Protein AF-0000000074667111 (afdb_homodimer)

InterPro domains:
  IPR029526 PiggyBac transposable element-derived protein [PF13843] (88-462)

Foldseek 3Di:
DDDDDQPPPPDPPPPPPPPPVPVPPPPPPPPPAPQVPPPPCPVPPCPDDPPLDDWDWFADDPFFPAADAFDFADDFAWDPADAQADALQRLLCLQVPLVQLVLQQVQLQVQLVVVCVVCVVVCVVPVPDLNVVDVVVDGADSLNSLLLVLLVLVCLQPPDQDLCLQVDPPDPVSYDPVDVFQDPPSVSVSSVVSGWRADPVPADDDPDLCNLCVRCVVVQVSNLVSLLRTTGAPQFKEKDKDFQAAPADSPFAWHAQPPDDPHRIGWIKIFIFRLPQLQTNHIDTDRDLPPPQQDDPSGSLLSVVVVRCVVSVPFLRQHEYAYEQVNDASSSQVVSVVSNYKYKYWHDLPHPPDDPCQSVPDDDAQDKDWIDIRLKIWIWHHHPHDTIIMITSGWTFDWDWDADPVGDTDIHTRSVVSNSRNPCSNVVNVVVLSSRDDQDHDNDSSCSVSVSSSSSSLSNSLSSSVRSHPDVVGDDSVRSSVSNSVVSSPPRGPDDDPPPPDQPVCRVCVVVCPDPPPPDSCPPDDPDFDDFDKAFADPPDWFFAPQDDPDTDTARIDGVRVRHGHHPVCSVVVVVVVVVVVD/DDPDPPPCPPPPPPPPPPPPVPVPPPPPPPPPAPQVPPPPCPVPPCPDDPPLDDWDWFADDPFFPAADAFDFADDFAWDPADAQADALQRLLCLQVPLVQLVLQQVQLQVQLVVVCVVCVVVCVVCVPDLNVVPVVVDGADSLNSLLLVLLVLVCLQPPDQDLCLQVDPPDPVSYDPVDVFQDPPSVSVSSVVSGWRADPVPADDDPDLCNLCVRCVVVQVSNLVSLLRTTGAPQFKEKDKDFQAAPADSPFAWHAQPPDDPHRIGWIKIFIFRLPQLQTNHIDTDRDLPPPQQDDPSGSLLSVVVVRCVVSVPFLRQHEYAYEQVNDASSSQVVSVVSNYKYKYWHDLPHPPDDPCQSVPDDDAQDKDWIDIRLKIWIWHHHPHDTIIMITSGWTFDWDWDADPVGDTDIHTRSVVSNSRNPCSNVVNVVVLSSRDDQDHDNDSSVSVSVSSSSSSLSNSLSSSVRSHPDVVGDDSVRSSVSNSVVSSPPRGDDDDPPPPDQPVCRVCVVVVPDPPPPDPPPVDDPDFDDFDKAFADPPDWFFAPQDDPDTDTARIDGPRVRHGHHPVCSVVVVVVVVVVVD

Secondary structure (DSSP, 8-state):
----------------------------S-S----S-S--------------SS---EE--SS---SPP-------EE-SPPPTT--HHHHHHHHS-HHHHHHHHHHHHHHHHHHHHHTHHHHHH-TT-THHHHHHH-PPPHHHHHHHHHHHHHHTTS--SSGGGGG--S-GGG--THHHHHS-HHHHHHHHHH--SS-GGGPPPTTSGGGGTTTTHHHHHHHHHHHHHHEE--SEEEEEEEEEE--S--TTTEEE-TT-SS-SEEEEEEEEEETTT--EEEEEE---TT-GGG--TT-HHHHHHHHHHHHTT-TTS--EEEE-TTT--HHHHHHHHHTT--EEEEE-TT-TT--HHHHT----TT-EEEEEETTEEEEEE--SS---EEEESSPPSSEEEEE-TT--EEEEEHHHHHHHHHS-HHHHHHHHHHHH------S-HHHHHHHHHHHHHHHHHHHHHHHH---SSPPPHHHHHHHHHHHHHTT-------------HHHHHHHHS---------------S-----EEPPTT--EEBSS--SS--EESEEETTTTEE--HHHHHHHHHHHHHHH-/----------------------------S-S----TTS--------------SS---EE--SS---SPP-------EE-SPPPTT--HHHHHHHHS-HHHHHHHHHHHHHHHHHHHHHTHHHHHH-TT-THHHHHHH-PPPHHHHHHHHHHHHHHTTS--SSGGGGG--S-GGG--THHHHHS-HHHHHHHHHH--SS-GGGPPPTTSGGGGTTTTHHHHHHHHHHHHHHEE--SEEEEEEEEEE--S--TTTEEE-TT-SS-SEEEEEEEEEETTT--EEEEEE---TT-GGG--TT-HHHHHHHHHHHHTT-TTS--EEEE-TTT--HHHHHHHHHTT--EEEEE-TT-TT--HHHHT----TT-EEEEEETTEEEEEE--SS---EEEESSPPSSEEEEE-TT--EEEEEHHHHHHHHHS-HHHHHHHHHHHH------S-HHHHHHHHHHHHHHHHHHHHHHHH---SSPPPHHHHHHHHHHHHHTT-------------HHHHHHHHS---------------S-----EEPPTT--EEBSS--SS--EESEEETTTTEE--HHHHHHHHHHHHHHH-

Radius of gyration: 36.62 Å; Cα contacts (8 Å, |Δi|>4): 1853; chains: 2; bounding box: 102×69×138 Å

pLDDT: mean 79.31, std 23.32, range [18.19, 98.51]

Organism: NCBI:txid231223

Nearest PDB structures (foldseek):
  6x68-assembly1_C  TM=7.398E-01  e=8.656E-25  Trichoplusia ni
  4dm0-assembly1_A-2  TM=4.272E-01  e=9.186E-06  Escherichia coli
  1mm8-assembly1_A-2  TM=4.083E-01  e=4.562E-05  Escherichia coli
  1muh-assembly1_A-2  TM=3.679E-01  e=5.649E-05  Escherichia coli
  6x68-assembly1_C  TM=7.396E-01  e=8.783E-25  Trichoplusia ni

Structure (mmCIF, N/CA/C/O backbone):
data_AF-0000000074667111-model_v1
#
loop_
_entity.id
_entity.type
_entity.pdbx_description
1 polymer 'PiggyBac transposable element-derived protein domain-containing protein'
#
loop_
_atom_site.group_PDB
_atom_site.id
_atom_site.type_symbol
_atom_site.label_atom_id
_atom_site.label_alt_id
_atom_site.label_comp_id
_atom_site.label_asym_id
_atom_site.label_entity_id
_atom_site.label_seq_id
_atom_site.pdbx_PDB_ins_code
_atom_site.Cartn_x
_atom_site.Cartn_y
_atom_site.Cartn_z
_atom_site.occupancy
_atom_site.B_iso_or_equiv
_atom_site.auth_seq_id
_atom_site.auth_comp_id
_atom_site.auth_asym_id
_atom_site.auth_atom_id
_atom_site.pdbx_PDB_model_num
ATOM 1 N N . MET A 1 1 ? -28.596 13.995 74.746 1 18.19 1 MET A N 1
ATOM 2 C CA . MET A 1 1 ? -29.129 13.926 73.388 1 18.19 1 MET A CA 1
ATOM 3 C C . MET A 1 1 ? -28.013 13.685 72.378 1 18.19 1 MET A C 1
ATOM 5 O O . MET A 1 1 ? -27.087 14.491 72.265 1 18.19 1 MET A O 1
ATOM 9 N N . ALA A 1 2 ? -27.695 12.413 71.937 1 21.16 2 ALA A N 1
ATOM 10 C CA . ALA A 1 2 ? -26.62 11.511 71.535 1 21.16 2 ALA A CA 1
ATOM 11 C C . ALA A 1 2 ? -26.297 11.668 70.052 1 21.16 2 ALA A C 1
ATOM 13 O O . ALA A 1 2 ? -27.19 11.59 69.204 1 21.16 2 ALA A O 1
ATOM 14 N N . SER A 1 3 ? -25.311 12.332 69.493 1 21.36 3 SER A N 1
ATOM 15 C CA . SER A 1 3 ? -24.891 13.106 68.329 1 21.36 3 SER A CA 1
ATOM 16 C C . SER A 1 3 ? -24.455 12.194 67.187 1 21.36 3 SER A C 1
ATOM 18 O O . SER A 1 3 ? -23.536 11.388 67.346 1 21.36 3 SER A O 1
ATOM 20 N N . PRO A 1 4 ? -25.193 11.688 66.282 1 22.64 4 PRO A N 1
ATOM 21 C CA . PRO A 1 4 ? -25.267 10.498 65.431 1 22.64 4 PRO A CA 1
ATOM 22 C C . PRO A 1 4 ? -24.3 10.554 64.251 1 22.64 4 PRO A C 1
ATOM 24 O O . PRO A 1 4 ? -24.313 11.52 63.483 1 22.64 4 PRO A O 1
ATOM 27 N N . SER A 1 5 ? -23.09 9.993 64.244 1 21.15 5 SER A N 1
ATOM 28 C CA . SER A 1 5 ? -21.845 10.193 63.509 1 21.15 5 SER A CA 1
ATOM 29 C C . SER A 1 5 ? -21.908 9.545 62.129 1 21.15 5 SER A C 1
ATOM 31 O O . SER A 1 5 ? -22.106 8.334 62.015 1 21.15 5 SER A O 1
ATOM 33 N N . THR A 1 6 ? -22.391 10.064 60.992 1 21.13 6 THR A N 1
ATOM 34 C CA . THR A 1 6 ? -22.945 9.696 59.694 1 21.13 6 THR A CA 1
ATOM 35 C C . THR A 1 6 ? -21.846 9.203 58.757 1 21.13 6 THR A C 1
ATOM 37 O O . THR A 1 6 ? -21.085 10.004 58.211 1 21.13 6 THR A O 1
ATOM 40 N N . SER A 1 7 ? -21.093 8.14 58.965 1 20.21 7 SER A N 1
ATOM 41 C CA . SER A 1 7 ? -19.806 7.813 58.36 1 20.21 7 SER A CA 1
ATOM 42 C C . SER A 1 7 ? -19.978 7.323 56.926 1 20.21 7 SER A C 1
ATOM 44 O O . SER A 1 7 ? -20.735 6.383 56.672 1 20.21 7 SER A O 1
ATOM 46 N N . GLU A 1 8 ? -19.801 8.081 55.764 1 19.67 8 GLU A N 1
ATOM 47 C CA . GLU A 1 8 ? -20.088 8.167 54.335 1 19.67 8 GLU A CA 1
ATOM 48 C C . GLU A 1 8 ? -19.265 7.154 53.544 1 19.67 8 GLU A C 1
ATOM 50 O O . GLU A 1 8 ? -18.047 7.296 53.421 1 19.67 8 GLU A O 1
ATOM 55 N N . SER A 1 9 ? -19.343 5.886 53.682 1 19.65 9 SER A N 1
ATOM 56 C CA . SER A 1 9 ? -18.412 4.848 53.25 1 19.65 9 SER A CA 1
ATOM 57 C C . SER A 1 9 ? -18.421 4.693 51.733 1 19.65 9 SER A C 1
ATOM 59 O O . SER A 1 9 ? -19.46 4.395 51.14 1 19.65 9 SER A O 1
ATOM 61 N N . SER A 1 10 ? -17.606 5.417 50.916 1 19.42 10 SER A N 1
ATOM 62 C CA . SER A 1 10 ? -17.467 5.68 49.487 1 19.42 10 SER A CA 1
ATOM 63 C C . SER A 1 10 ? -17.114 4.408 48.723 1 19.42 10 SER A C 1
ATOM 65 O O . SER A 1 10 ? -16.134 3.735 49.047 1 19.42 10 SER A O 1
ATOM 67 N N . GLN A 1 11 ? -18.016 3.628 48.253 1 19.57 11 GLN A N 1
ATOM 68 C CA . GLN A 1 11 ? -18.036 2.315 47.618 1 19.57 11 GLN A CA 1
ATOM 69 C C . GLN A 1 11 ? -17.187 2.305 46.35 1 19.57 11 GLN A C 1
ATOM 71 O O . GLN A 1 11 ? -17.459 3.052 45.408 1 19.57 11 GLN A O 1
ATOM 76 N N . SER A 1 12 ? -15.865 2.071 46.371 1 18.42 12 SER A N 1
ATOM 77 C CA . SER A 1 12 ? -14.824 2.145 45.351 1 18.42 12 SER A CA 1
ATOM 78 C C . SER A 1 12 ? -15.061 1.124 44.244 1 18.42 12 SER A C 1
ATOM 80 O O . SER A 1 12 ? -15.183 -0.073 44.512 1 18.42 12 SER A O 1
ATOM 82 N N . VAL A 1 13 ? -15.896 1.382 43.22 1 20.56 13 VAL A N 1
ATOM 83 C CA . VAL A 1 13 ? -16.287 0.708 41.987 1 20.56 13 VAL A CA 1
ATOM 84 C C . VAL A 1 13 ? -15.053 0.127 41.301 1 20.56 13 VAL A C 1
ATOM 86 O O . VAL A 1 13 ? -14.09 0.847 41.028 1 20.56 13 VAL A O 1
ATOM 89 N N . ASP A 1 14 ? -14.69 -1.091 41.532 1 18.42 14 ASP A N 1
ATOM 90 C CA . ASP A 1 14 ? -13.526 -1.845 41.078 1 18.42 14 ASP A CA 1
ATOM 91 C C . ASP A 1 14 ? -13.465 -1.896 39.553 1 18.42 14 ASP A C 1
ATOM 93 O O . ASP A 1 14 ? -14.382 -2.406 38.906 1 18.42 14 ASP A O 1
ATOM 97 N N . VAL A 1 15 ? -12.978 -0.884 38.861 1 20.06 15 VAL A N 1
ATOM 98 C CA . VAL A 1 15 ? -12.665 -0.513 37.486 1 20.06 15 VAL A CA 1
ATOM 99 C C . VAL A 1 15 ? -11.957 -1.67 36.785 1 20.06 15 VAL A C 1
ATOM 101 O O . VAL A 1 15 ? -10.964 -2.197 37.293 1 20.06 15 VAL A O 1
ATOM 104 N N . PHE A 1 16 ? -12.751 -2.551 36.154 1 18.96 16 PHE A N 1
ATOM 105 C CA . PHE A 1 16 ? -12.366 -3.659 35.288 1 18.96 16 PHE A CA 1
ATOM 106 C C . PHE A 1 16 ? -11.162 -3.283 34.432 1 18.96 16 PHE A C 1
ATOM 108 O O . PHE A 1 16 ? -11.197 -2.288 33.705 1 18.96 16 PHE A O 1
ATOM 115 N N . ASP A 1 17 ? -9.954 -3.583 34.89 1 19.12 17 ASP A N 1
ATOM 116 C CA . ASP A 1 17 ? -8.636 -3.233 34.367 1 19.12 17 ASP A CA 1
ATOM 117 C C . ASP A 1 17 ? -8.422 -3.826 32.977 1 19.12 17 ASP A C 1
ATOM 119 O O . ASP A 1 17 ? -8.356 -5.047 32.82 1 19.12 17 ASP A O 1
ATOM 123 N N . PRO A 1 18 ? -9.173 -3.466 31.913 1 20.82 18 PRO A N 1
ATOM 124 C CA . PRO A 1 18 ? -9.047 -3.844 30.504 1 20.82 18 PRO A CA 1
ATOM 125 C C . PRO A 1 18 ? -7.594 -3.918 30.041 1 20.82 18 PRO A C 1
ATOM 127 O O . PRO A 1 18 ? -7.321 -3.851 28.839 1 20.82 18 PRO A O 1
ATOM 130 N N . SER A 1 19 ? -6.678 -4.402 30.877 1 20.66 19 SER A N 1
ATOM 131 C CA . SER A 1 19 ? -5.257 -4.264 30.578 1 20.66 19 SER A CA 1
ATOM 132 C C . SER A 1 19 ? -4.872 -5.066 29.34 1 20.66 19 SER A C 1
ATOM 134 O O . SER A 1 19 ? -4.181 -6.082 29.442 1 20.66 19 SER A O 1
ATOM 136 N N . PHE A 1 20 ? -5.812 -5.625 28.516 1 19.85 20 PHE A N 1
ATOM 137 C CA . PHE A 1 20 ? -5.224 -6.313 27.373 1 19.85 20 PHE A CA 1
ATOM 138 C C . PHE A 1 20 ? -4.067 -5.507 26.793 1 19.85 20 PHE A C 1
ATOM 140 O O . PHE A 1 20 ? -4.248 -4.359 26.382 1 19.85 20 PHE A O 1
ATOM 147 N N . ASP A 1 21 ? -2.924 -5.756 27.345 1 19.39 21 ASP A N 1
ATOM 148 C CA . ASP A 1 21 ? -1.633 -5.146 27.042 1 19.39 21 ASP A CA 1
ATOM 149 C C . ASP A 1 21 ? -1.372 -5.131 25.538 1 19.39 21 ASP A C 1
ATOM 151 O O . ASP A 1 21 ? -1.194 -6.184 24.922 1 19.39 21 ASP A O 1
ATOM 155 N N . THR A 1 22 ? -2.24 -4.603 24.757 1 22.12 22 THR A N 1
ATOM 156 C CA . THR A 1 22 ? -1.916 -4.241 23.381 1 22.12 22 THR A CA 1
ATOM 157 C C . THR A 1 22 ? -0.497 -3.686 23.288 1 22.12 22 THR A C 1
ATOM 159 O O . THR A 1 22 ? -0.28 -2.488 23.479 1 22.12 22 THR A O 1
ATOM 162 N N . SER A 1 23 ? 0.377 -4.404 24.035 1 21.16 23 SER A N 1
ATOM 163 C CA . SER A 1 23 ? 1.75 -3.93 23.888 1 21.16 23 SER A CA 1
ATOM 164 C C . SER A 1 23 ? 2.115 -3.742 22.419 1 21.16 23 SER A C 1
ATOM 166 O O . SER A 1 23 ? 2.007 -4.676 21.622 1 21.16 23 SER A O 1
ATOM 168 N N . GLU A 1 24 ? 1.743 -2.682 21.905 1 21.82 24 GLU A N 1
ATOM 169 C CA . GLU A 1 24 ? 2.309 -2.09 20.697 1 21.82 24 GLU A CA 1
ATOM 170 C C . GLU A 1 24 ? 3.815 -2.321 20.622 1 21.82 24 GLU A C 1
ATOM 172 O O . GLU A 1 24 ? 4.582 -1.691 21.353 1 21.82 24 GLU A O 1
ATOM 177 N N . GLU A 1 25 ? 4.205 -3.592 20.774 1 22.34 25 GLU A N 1
ATOM 178 C CA . GLU A 1 25 ? 5.639 -3.79 20.586 1 22.34 25 GLU A CA 1
ATOM 179 C C . GLU A 1 25 ? 6.16 -2.968 19.411 1 22.34 25 GLU A C 1
ATOM 181 O O . GLU A 1 25 ? 5.641 -3.069 18.297 1 22.34 25 GLU A O 1
ATOM 186 N N . GLU A 1 26 ? 6.487 -1.768 19.741 1 22.47 26 GLU A N 1
ATOM 187 C CA . GLU A 1 26 ? 7.339 -0.986 18.85 1 22.47 26 GLU A CA 1
ATOM 188 C C . GLU A 1 26 ? 8.434 -1.852 18.233 1 22.47 26 GLU A C 1
ATOM 190 O O . GLU A 1 26 ? 9.269 -2.41 18.949 1 22.47 26 GLU A O 1
ATOM 195 N N . ILE A 1 27 ? 8.082 -2.64 17.313 1 24.3 27 ILE A N 1
ATOM 196 C CA . ILE A 1 27 ? 9.102 -3.308 16.512 1 24.3 27 ILE A CA 1
ATOM 197 C C . ILE A 1 27 ? 10.263 -2.352 16.253 1 24.3 27 ILE A C 1
ATOM 199 O O . ILE A 1 27 ? 10.1 -1.337 15.572 1 24.3 27 ILE A O 1
ATOM 203 N N . THR A 1 28 ? 10.96 -2.013 17.375 1 23.55 28 THR A N 1
ATOM 204 C CA . THR A 1 28 ? 12.261 -1.404 17.12 1 23.55 28 THR A CA 1
ATOM 205 C C . THR A 1 28 ? 13.017 -2.175 16.042 1 23.55 28 THR A C 1
ATOM 207 O O . THR A 1 28 ? 13.171 -3.395 16.136 1 23.55 28 THR A O 1
ATOM 210 N N . ASP A 1 29 ? 12.947 -1.745 14.904 1 24.22 29 ASP A N 1
ATOM 211 C CA . ASP A 1 29 ? 13.658 -2.081 13.673 1 24.22 29 ASP A CA 1
ATOM 212 C C . ASP A 1 29 ? 15.141 -2.323 13.944 1 24.22 29 ASP A C 1
ATOM 214 O O . ASP A 1 29 ? 15.976 -2.149 13.055 1 24.22 29 ASP A O 1
ATOM 218 N N . SER A 1 30 ? 15.54 -2.413 15.294 1 24.68 30 SER A N 1
ATOM 219 C CA . SER A 1 30 ? 16.994 -2.541 15.313 1 24.68 30 SER A CA 1
ATOM 220 C C . SER A 1 30 ? 17.441 -3.867 14.706 1 24.68 30 SER A C 1
ATOM 222 O O . SER A 1 30 ? 18.555 -4.327 14.96 1 24.68 30 SER A O 1
ATOM 224 N N . SER A 1 31 ? 16.53 -4.774 14.442 1 24.11 31 SER A N 1
ATOM 225 C CA . SER A 1 31 ? 17.137 -6.074 14.177 1 24.11 31 SER A CA 1
ATOM 226 C C . SER A 1 31 ? 18.272 -5.959 13.165 1 24.11 31 SER A C 1
ATOM 228 O O . SER A 1 31 ? 18.302 -5.023 12.362 1 24.11 31 SER A O 1
ATOM 230 N N . ASP A 1 32 ? 19.385 -6.568 13.497 1 24.19 32 ASP A N 1
ATOM 231 C CA . ASP A 1 32 ? 20.538 -6.941 12.683 1 24.19 32 ASP A CA 1
ATOM 232 C C . ASP A 1 32 ? 20.101 -7.421 11.3 1 24.19 32 ASP A C 1
ATOM 234 O O . ASP A 1 32 ? 19.69 -8.572 11.138 1 24.19 32 ASP A O 1
ATOM 238 N N . TYR A 1 33 ? 19.192 -6.757 10.776 1 26.63 33 TYR A N 1
ATOM 239 C CA . TYR A 1 33 ? 18.664 -7.12 9.466 1 26.63 33 TYR A CA 1
ATOM 240 C C . TYR A 1 33 ? 19.793 -7.424 8.488 1 26.63 33 TYR A C 1
ATOM 242 O O . TYR A 1 33 ? 20.746 -6.649 8.37 1 26.63 33 TYR A O 1
ATOM 250 N N . ASP A 1 34 ? 20.051 -8.68 8.476 1 25.96 34 ASP A N 1
ATOM 251 C CA . ASP A 1 34 ? 20.905 -9.053 7.352 1 25.96 34 ASP A CA 1
ATOM 252 C C . ASP A 1 34 ? 20.441 -8.379 6.062 1 25.96 34 ASP A C 1
ATOM 254 O O . ASP A 1 34 ? 19.318 -8.607 5.606 1 25.96 34 ASP A O 1
ATOM 258 N N . SER A 1 35 ? 20.463 -7.15 6.018 1 28.23 35 SER A N 1
ATOM 259 C CA . SER A 1 35 ? 20.284 -6.487 4.73 1 28.23 35 SER A CA 1
ATOM 260 C C . SER A 1 35 ? 20.856 -7.326 3.593 1 28.23 35 SER A C 1
ATOM 262 O O . SER A 1 35 ? 22.073 -7.493 3.488 1 28.23 35 SER A O 1
ATOM 264 N N . SER A 1 36 ? 20.189 -8.306 3.323 1 28.57 36 SER A N 1
ATOM 265 C CA . SER A 1 36 ? 20.716 -8.937 2.118 1 28.57 36 SER A CA 1
ATOM 266 C C . SER A 1 36 ? 20.871 -7.927 0.987 1 28.57 36 SER A C 1
ATOM 268 O O . SER A 1 36 ? 21.421 -8.248 -0.069 1 28.57 36 SER A O 1
ATOM 270 N N . ALA A 1 37 ? 19.916 -6.916 0.87 1 26.92 37 ALA A N 1
ATOM 271 C CA . ALA A 1 37 ? 20.307 -6.197 -0.34 1 26.92 37 ALA A CA 1
ATOM 272 C C . ALA A 1 37 ? 21.61 -5.431 -0.125 1 26.92 37 ALA A C 1
ATOM 274 O O . ALA A 1 37 ? 21.906 -4.482 -0.855 1 26.92 37 ALA A O 1
ATOM 275 N N . SER A 1 38 ? 22.083 -5.241 1.108 1 28.06 38 SER A N 1
ATOM 276 C CA . SER A 1 38 ? 23.392 -4.723 0.723 1 28.06 38 SER A CA 1
ATOM 277 C C . SER A 1 38 ? 23.979 -5.512 -0.442 1 28.06 38 SER A C 1
ATOM 279 O O . SER A 1 38 ? 23.924 -6.743 -0.455 1 28.06 38 SER A O 1
ATOM 281 N N . ASP A 1 39 ? 23.871 -5.008 -1.623 1 29.96 39 ASP A N 1
ATOM 282 C CA . ASP A 1 39 ? 24.874 -5.378 -2.618 1 29.96 39 ASP A CA 1
ATOM 283 C C . ASP A 1 39 ? 26.136 -5.918 -1.95 1 29.96 39 ASP A C 1
ATOM 285 O O . ASP A 1 39 ? 27.161 -5.235 -1.903 1 29.96 39 ASP A O 1
ATOM 289 N N . SER A 1 40 ? 25.997 -6.218 -0.656 1 30.05 40 SER A N 1
ATOM 290 C CA . SER A 1 40 ? 27.266 -6.868 -0.346 1 30.05 40 SER A CA 1
ATOM 291 C C . SER A 1 40 ? 27.7 -7.799 -1.473 1 30.05 40 SER A C 1
ATOM 293 O O . SER A 1 40 ? 26.886 -8.555 -2.008 1 30.05 40 SER A O 1
ATOM 295 N N . GLU A 1 41 ? 28.603 -7.323 -2.174 1 31.72 41 GLU A N 1
ATOM 296 C CA . GLU A 1 41 ? 29.518 -8.124 -2.981 1 31.72 41 GLU A CA 1
ATOM 297 C C . GLU A 1 41 ? 29.631 -9.546 -2.439 1 31.72 41 GLU A C 1
ATOM 299 O O . GLU A 1 41 ? 30.443 -9.815 -1.552 1 31.72 41 GLU A O 1
ATOM 304 N N . SER A 1 42 ? 28.646 -10.04 -1.712 1 32.13 42 SER A N 1
ATOM 305 C CA . SER A 1 42 ? 29.062 -11.431 -1.566 1 32.13 42 SER A CA 1
ATOM 306 C C . SER A 1 42 ? 29.951 -11.866 -2.727 1 32.13 42 SER A C 1
ATOM 308 O O . SER A 1 42 ? 29.616 -11.638 -3.891 1 32.13 42 SER A O 1
ATOM 310 N N . GLU A 1 43 ? 31.164 -11.771 -2.382 1 30.64 43 GLU A N 1
ATOM 311 C CA . GLU A 1 43 ? 32.166 -12.443 -3.203 1 30.64 43 GLU A CA 1
ATOM 312 C C . GLU A 1 43 ? 31.593 -13.696 -3.859 1 30.64 43 GLU A C 1
ATOM 314 O O . GLU A 1 43 ? 31.303 -14.682 -3.179 1 30.64 43 GLU A O 1
ATOM 319 N N . ASP A 1 44 ? 30.554 -13.603 -4.614 1 33.58 44 ASP A N 1
ATOM 320 C CA . ASP A 1 44 ? 30.614 -14.771 -5.488 1 33.58 44 ASP A CA 1
ATOM 321 C C . ASP A 1 44 ? 32.016 -15.377 -5.499 1 33.58 44 ASP A C 1
ATOM 323 O O . ASP A 1 44 ? 33.009 -14.655 -5.608 1 33.58 44 ASP A O 1
ATOM 327 N N . GLY A 1 45 ? 32.278 -16.305 -4.522 1 30.02 45 GLY A N 1
ATOM 328 C CA . GLY A 1 45 ? 33.536 -17.024 -4.642 1 30.02 45 GLY A CA 1
ATOM 329 C C . GLY A 1 45 ? 34.173 -16.889 -6.012 1 30.02 45 GLY A C 1
ATOM 330 O O . GLY A 1 45 ? 33.503 -17.061 -7.033 1 30.02 45 GLY A O 1
ATOM 331 N N . ASN A 1 46 ? 35.108 -15.948 -6.076 1 30.62 46 ASN A N 1
ATOM 332 C CA . ASN A 1 46 ? 36.137 -15.877 -7.107 1 30.62 46 ASN A CA 1
ATOM 333 C C . ASN A 1 46 ? 36.552 -17.267 -7.582 1 30.62 46 ASN A C 1
ATOM 335 O O . ASN A 1 46 ? 37.494 -17.854 -7.047 1 30.62 46 ASN A O 1
ATOM 339 N N . GLY A 1 47 ? 35.621 -18.221 -7.579 1 29.64 47 GLY A N 1
ATOM 340 C CA . GLY A 1 47 ? 36.324 -19.256 -8.32 1 29.64 47 GLY A CA 1
ATOM 341 C C . GLY A 1 47 ? 37.133 -18.712 -9.483 1 29.64 47 GLY A C 1
ATOM 342 O O . GLY A 1 47 ? 36.701 -17.779 -10.164 1 29.64 47 GLY A O 1
ATOM 343 N N . GLU A 1 48 ? 38.456 -18.763 -9.327 1 32.27 48 GLU A N 1
ATOM 344 C CA . GLU A 1 48 ? 39.466 -18.422 -10.325 1 32.27 48 GLU A CA 1
ATOM 345 C C . GLU A 1 48 ? 38.874 -18.421 -11.731 1 32.27 48 GLU A C 1
ATOM 347 O O . GLU A 1 48 ? 37.692 -18.718 -11.914 1 32.27 48 GLU A O 1
ATOM 352 N N . GLY A 1 49 ? 39.746 -18.852 -12.658 1 33.91 49 GLY A N 1
AT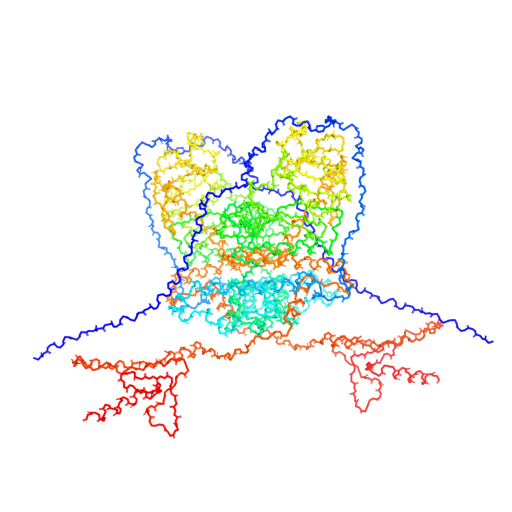OM 353 C CA . GLY A 1 49 ? 40.07 -18.915 -14.074 1 33.91 49 GLY A CA 1
ATOM 354 C C . GLY A 1 49 ? 39.025 -19.651 -14.892 1 33.91 49 GLY A C 1
ATOM 355 O O . GLY A 1 49 ? 39.365 -20.465 -15.753 1 33.91 49 GLY A O 1
ATOM 356 N N . ILE A 1 50 ? 37.853 -19.797 -14.342 1 39.6 50 ILE A N 1
ATOM 357 C CA . ILE A 1 50 ? 37.126 -20.703 -15.224 1 39.6 50 ILE A CA 1
ATOM 358 C C . ILE A 1 50 ? 36.963 -20.064 -16.601 1 39.6 50 ILE A C 1
ATOM 360 O O . ILE A 1 50 ? 36.47 -18.939 -16.715 1 39.6 50 ILE A O 1
ATOM 364 N N . ASP A 1 51 ? 37.702 -20.466 -17.492 1 42.67 51 ASP A N 1
ATOM 365 C CA . ASP A 1 51 ? 37.676 -20.257 -18.936 1 42.67 51 ASP A CA 1
ATOM 366 C C . ASP A 1 51 ? 36.242 -20.155 -19.451 1 42.67 51 ASP A C 1
ATOM 368 O O . ASP A 1 51 ? 35.472 -21.112 -19.353 1 42.67 51 ASP A O 1
ATOM 372 N N . ILE A 1 52 ? 35.609 -19.058 -19.211 1 53.77 52 ILE A N 1
ATOM 373 C CA . ILE A 1 52 ? 34.351 -18.842 -19.917 1 53.77 52 ILE A CA 1
ATOM 374 C C . ILE A 1 52 ? 34.461 -19.376 -21.343 1 53.77 52 ILE A C 1
ATOM 376 O O . ILE A 1 52 ? 35.507 -19.245 -21.983 1 53.77 52 ILE A O 1
ATOM 380 N N . GLY A 1 53 ? 33.876 -20.333 -21.713 1 51 53 GLY A N 1
ATOM 381 C CA . GLY A 1 53 ? 33.842 -20.966 -23.022 1 51 53 GLY A CA 1
ATOM 382 C C . GLY A 1 53 ? 34.74 -20.285 -24.038 1 51 53 GLY A C 1
ATOM 383 O O . GLY A 1 53 ? 35.251 -19.191 -23.787 1 51 53 GLY A O 1
ATOM 384 N N . ASP A 1 54 ? 35.007 -20.896 -25.153 1 58.26 54 ASP A N 1
ATOM 385 C CA . ASP A 1 54 ? 35.835 -20.604 -26.319 1 58.26 54 ASP A CA 1
ATOM 386 C C . ASP A 1 54 ? 35.295 -19.399 -27.088 1 58.26 54 ASP A C 1
ATOM 388 O O . ASP A 1 54 ? 34.081 -19.237 -27.225 1 58.26 54 ASP A O 1
ATOM 392 N N . GLY A 1 55 ? 35.973 -18.173 -27.038 1 68.05 55 GLY A N 1
ATOM 393 C CA . GLY A 1 55 ? 35.77 -17.042 -27.93 1 68.05 55 GLY A CA 1
ATOM 394 C C . GLY A 1 55 ? 36.236 -15.725 -27.338 1 68.05 55 GLY A C 1
ATOM 395 O O . GLY A 1 55 ? 36.486 -15.633 -26.135 1 68.05 55 GLY A O 1
ATOM 396 N N . ILE A 1 56 ? 36.492 -14.861 -28.121 1 82.27 56 ILE A N 1
ATOM 397 C CA . ILE A 1 56 ? 36.979 -13.534 -27.761 1 82.27 56 ILE A CA 1
ATOM 398 C C . ILE A 1 56 ? 35.928 -12.485 -28.114 1 82.27 56 ILE A C 1
ATOM 400 O O . ILE A 1 56 ? 35.194 -12.638 -29.094 1 82.27 56 ILE A O 1
ATOM 404 N N . TRP A 1 57 ? 35.692 -11.608 -27.161 1 92.21 57 TRP A N 1
ATOM 405 C CA . TRP A 1 57 ? 34.803 -10.485 -27.441 1 92.21 57 TRP A CA 1
ATOM 406 C C . TRP A 1 57 ? 35.29 -9.694 -28.651 1 92.21 57 TRP A C 1
ATOM 408 O O . TRP A 1 57 ? 36.455 -9.293 -28.711 1 92.21 57 TRP A O 1
ATOM 418 N N . THR A 1 58 ? 34.409 -9.562 -29.621 1 90.55 58 THR A N 1
ATOM 419 C CA . THR A 1 58 ? 34.79 -8.88 -30.853 1 90.55 58 THR A CA 1
ATOM 420 C C . THR A 1 58 ? 33.928 -7.641 -31.074 1 90.55 58 THR A C 1
ATOM 422 O O . THR A 1 58 ? 32.8 -7.566 -30.582 1 90.55 58 THR A O 1
ATOM 425 N N . VAL A 1 59 ? 34.478 -6.709 -31.772 1 89.36 59 VAL A N 1
ATOM 426 C CA . VAL A 1 59 ? 33.756 -5.503 -32.165 1 89.36 59 VAL A CA 1
ATOM 427 C C . VAL A 1 59 ? 32.783 -5.829 -33.296 1 89.36 59 VAL A C 1
ATOM 429 O O . VAL A 1 59 ? 33.099 -6.623 -34.185 1 89.36 59 VAL A O 1
ATOM 432 N N . ILE A 1 60 ? 31.697 -5.328 -33.153 1 89.01 60 ILE A N 1
ATOM 433 C CA . ILE A 1 60 ? 30.699 -5.532 -34.197 1 89.01 60 ILE A CA 1
ATOM 434 C C . ILE A 1 60 ? 30.941 -4.548 -35.34 1 89.01 60 ILE A C 1
ATOM 436 O O . ILE A 1 60 ? 30.779 -3.338 -35.17 1 89.01 60 ILE A O 1
ATOM 440 N N . MET A 1 61 ? 31.438 -5.139 -36.429 1 81.58 61 MET A N 1
ATOM 441 C CA . MET A 1 61 ? 31.709 -4.336 -37.618 1 81.58 61 MET A CA 1
ATOM 442 C C . MET A 1 61 ? 30.538 -4.395 -38.593 1 81.58 61 MET A C 1
ATOM 444 O O . MET A 1 61 ? 30.221 -5.46 -39.125 1 81.58 61 MET A O 1
ATOM 448 N N . GLY A 1 62 ? 29.807 -3.398 -38.857 1 82.29 62 GLY A N 1
ATOM 449 C CA . GLY A 1 62 ? 28.655 -3.391 -39.744 1 82.29 62 GLY A CA 1
ATOM 450 C C . GLY A 1 62 ? 27.383 -3.874 -39.074 1 82.29 62 GLY A C 1
ATOM 451 O O . GLY A 1 62 ? 27.147 -3.589 -37.898 1 82.29 62 GLY A O 1
ATOM 452 N N . GLU A 1 63 ? 26.608 -4.629 -39.925 1 87.38 63 GLU A N 1
ATOM 453 C CA . GLU A 1 63 ? 25.336 -5.129 -39.411 1 87.38 63 GLU A CA 1
ATOM 454 C C . GLU A 1 63 ? 25.532 -6.408 -38.602 1 87.38 63 GLU A C 1
ATOM 456 O O . GLU A 1 63 ? 26.25 -7.315 -39.029 1 87.38 63 GLU A O 1
ATOM 461 N N . ASP A 1 64 ? 25.112 -6.501 -37.455 1 91.5 64 ASP A N 1
ATOM 462 C CA . ASP A 1 64 ? 25.199 -7.671 -36.586 1 91.5 64 ASP A CA 1
ATOM 463 C C . ASP A 1 64 ? 24.271 -8.784 -37.069 1 91.5 64 ASP A C 1
ATOM 465 O O . ASP A 1 64 ? 23.059 -8.586 -37.174 1 91.5 64 ASP A O 1
ATOM 469 N N . VAL A 1 65 ? 24.766 -9.902 -37.437 1 88.74 65 VAL A N 1
ATOM 470 C CA . VAL A 1 65 ? 23.979 -11.029 -37.925 1 88.74 65 VAL A CA 1
ATOM 471 C C . VAL A 1 65 ? 23.143 -11.608 -36.786 1 88.74 65 VAL A C 1
ATOM 473 O O . VAL A 1 65 ? 22.082 -12.192 -37.021 1 88.74 65 VAL A O 1
ATOM 476 N N . GLY A 1 66 ? 23.592 -11.358 -35.597 1 91.24 66 GLY A N 1
ATOM 477 C CA . GLY A 1 66 ? 22.857 -11.847 -34.441 1 91.24 66 GLY A CA 1
ATOM 478 C C . GLY A 1 66 ? 23.188 -13.285 -34.088 1 91.24 66 GLY A C 1
ATOM 479 O O . GLY A 1 66 ? 24.016 -13.917 -34.748 1 91.24 66 GLY A O 1
ATOM 480 N N . PRO A 1 67 ? 22.624 -13.788 -33.01 1 93.47 67 PRO A N 1
ATOM 481 C CA . PRO A 1 67 ? 22.818 -15.186 -32.619 1 93.47 67 PRO A CA 1
ATOM 482 C C . PRO A 1 67 ? 22.053 -16.159 -33.513 1 93.47 67 PRO A C 1
ATOM 484 O O . PRO A 1 67 ? 21.186 -15.743 -34.286 1 93.47 67 PRO A O 1
ATOM 487 N N . GLN A 1 68 ? 22.463 -17.403 -33.384 1 93.89 68 GLN A N 1
ATOM 488 C CA . GLN A 1 68 ? 21.709 -18.449 -34.068 1 93.89 68 GLN A CA 1
ATOM 489 C C . GLN A 1 68 ? 20.259 -18.481 -33.596 1 93.89 68 GLN A C 1
ATOM 491 O O . GLN A 1 68 ? 19.986 -18.331 -32.403 1 93.89 68 GLN A O 1
ATOM 496 N N . ASP A 1 69 ? 19.405 -18.632 -34.49 1 93.12 69 ASP A N 1
ATOM 497 C CA . ASP A 1 69 ? 17.985 -18.658 -34.153 1 93.12 69 ASP A CA 1
ATOM 498 C C . ASP A 1 69 ? 17.587 -20.005 -33.553 1 93.12 69 ASP A C 1
ATOM 500 O O . ASP A 1 69 ? 17.952 -21.057 -34.082 1 93.12 69 ASP A O 1
ATOM 504 N N . ILE A 1 70 ? 16.986 -19.992 -32.467 1 96.15 70 ILE A N 1
ATOM 505 C CA . ILE A 1 70 ? 16.434 -21.175 -31.816 1 96.15 70 ILE A CA 1
ATOM 506 C C . ILE A 1 70 ? 14.913 -21.176 -31.951 1 96.15 70 ILE A C 1
ATOM 508 O O . ILE A 1 70 ? 14.239 -20.268 -31.459 1 96.15 70 ILE A O 1
ATOM 512 N N . PRO A 1 71 ? 14.381 -22.144 -32.554 1 96.2 71 PRO A N 1
ATOM 513 C CA . PRO A 1 71 ? 12.931 -22.171 -32.762 1 96.2 71 PRO A CA 1
ATOM 514 C C . PRO A 1 71 ? 12.155 -22.443 -31.476 1 96.2 71 PRO A C 1
ATOM 516 O O . PRO A 1 71 ? 12.602 -23.228 -30.636 1 96.2 71 PRO A O 1
ATOM 519 N N . PHE A 1 72 ? 11.1 -21.813 -31.354 1 97.17 72 PHE A N 1
ATOM 520 C CA . PHE A 1 72 ? 10.152 -22.078 -30.278 1 97.17 72 PHE A CA 1
ATOM 521 C C . PHE A 1 72 ? 9.221 -23.226 -30.649 1 97.17 72 PHE A C 1
ATOM 523 O O . PHE A 1 72 ? 8.464 -23.13 -31.617 1 97.17 72 PHE A O 1
ATOM 530 N N . ILE A 1 73 ? 9.179 -24.325 -29.832 1 96.92 73 ILE A N 1
ATOM 531 C CA . ILE A 1 73 ? 8.495 -25.528 -30.293 1 96.92 73 ILE A CA 1
ATOM 532 C C . ILE A 1 73 ? 7.35 -25.867 -29.342 1 96.92 73 ILE A C 1
ATOM 534 O O . ILE A 1 73 ? 6.569 -26.786 -29.604 1 96.92 73 ILE A O 1
ATOM 538 N N . ALA A 1 74 ? 7.167 -25.155 -28.258 1 95.75 74 ALA A N 1
ATOM 539 C CA . ALA A 1 74 ? 6.082 -25.427 -27.318 1 95.75 74 ALA A CA 1
ATOM 540 C C . ALA A 1 74 ? 4.75 -24.909 -27.854 1 95.75 74 ALA A C 1
ATOM 542 O O . ALA A 1 74 ? 4.722 -24.038 -28.727 1 95.75 74 ALA A O 1
ATOM 543 N N . VAL A 1 75 ? 3.692 -25.481 -27.435 1 95.88 75 VAL A N 1
ATOM 544 C CA . VAL A 1 75 ? 2.345 -25.003 -27.731 1 95.88 75 VAL A CA 1
ATOM 545 C C . VAL A 1 75 ? 1.802 -24.217 -26.539 1 95.88 75 VAL A C 1
ATOM 547 O O . VAL A 1 75 ? 1.328 -24.804 -25.564 1 95.88 75 VAL A O 1
ATOM 550 N N . PRO A 1 76 ? 1.82 -22.936 -26.618 1 96.66 76 PRO A N 1
ATOM 551 C CA . PRO A 1 76 ? 1.476 -22.112 -25.457 1 96.66 76 PRO A CA 1
ATOM 552 C C . PRO A 1 76 ? -0.031 -22.014 -25.228 1 96.66 76 PRO A C 1
ATOM 554 O O . PRO A 1 76 ? -0.815 -22.248 -26.151 1 96.66 76 PRO A O 1
ATOM 557 N N . GLY A 1 77 ? -0.421 -21.695 -23.972 1 96.09 77 GLY A N 1
ATOM 558 C CA . GLY A 1 77 ? -1.821 -21.47 -23.65 1 96.09 77 GLY A CA 1
ATOM 559 C C . GLY A 1 77 ? -2.369 -22.466 -22.645 1 96.09 77 GLY A C 1
ATOM 560 O O . GLY A 1 77 ? -1.607 -23.184 -21.995 1 96.09 77 GLY A O 1
ATOM 561 N N . PRO A 1 78 ? -3.719 -22.464 -22.482 1 96.16 78 PRO A N 1
ATOM 562 C CA . PRO A 1 78 ? -4.373 -23.372 -21.537 1 96.16 78 PRO A CA 1
ATOM 563 C C . PRO A 1 78 ? -4.203 -24.841 -21.915 1 96.16 78 PRO A C 1
ATOM 565 O O . PRO A 1 78 ? -4.253 -25.187 -23.098 1 96.16 78 PRO A O 1
ATOM 568 N N . LYS A 1 79 ? -3.867 -25.609 -20.891 1 95.22 79 LYS A N 1
ATOM 569 C CA . LYS A 1 79 ? -3.771 -27.061 -21 1 95.22 79 LYS A CA 1
ATOM 570 C C . LYS A 1 79 ? -4.727 -27.75 -20.03 1 95.22 79 LYS A C 1
ATOM 572 O O . LYS A 1 79 ? -4.891 -27.305 -18.892 1 95.22 79 LYS A O 1
ATOM 577 N N . HIS A 1 80 ? -5.424 -28.775 -20.477 1 95.14 80 HIS A N 1
ATOM 578 C CA . HIS A 1 80 ? -6.321 -29.556 -19.632 1 95.14 80 HIS A CA 1
ATOM 579 C C . HIS A 1 80 ? -7.366 -28.666 -18.968 1 95.14 80 HIS A C 1
ATOM 581 O O . HIS A 1 80 ? -7.65 -28.818 -17.777 1 95.14 80 HIS A O 1
ATOM 587 N N . ALA A 1 81 ? -7.76 -27.643 -19.715 1 92.85 81 ALA A N 1
ATOM 588 C CA . ALA A 1 81 ? -8.705 -26.66 -19.192 1 92.85 81 ALA A CA 1
ATOM 589 C C . ALA A 1 81 ? -10.14 -27.166 -19.299 1 92.85 81 ALA A C 1
ATOM 591 O O . ALA A 1 81 ? -10.421 -28.098 -20.057 1 92.85 81 ALA A O 1
ATOM 592 N N . PRO A 1 82 ? -11.018 -26.605 -18.506 1 94.59 82 PRO A N 1
ATOM 593 C CA . PRO A 1 82 ? -12.435 -26.945 -18.651 1 94.59 82 PRO A CA 1
ATOM 594 C C . PRO A 1 82 ? -13.015 -26.496 -19.991 1 94.59 82 PRO A C 1
ATOM 596 O O . PRO A 1 82 ? -12.358 -25.77 -20.74 1 94.59 82 PRO A O 1
ATOM 599 N N . PRO A 1 83 ? -14.197 -26.98 -20.25 1 94.97 83 PRO A N 1
ATOM 600 C CA . PRO A 1 83 ? -14.834 -26.509 -21.482 1 94.97 83 PRO A CA 1
ATOM 601 C C . PRO A 1 83 ? -14.977 -24.99 -21.529 1 94.97 83 PRO A C 1
ATOM 603 O O . PRO A 1 83 ? -15.143 -24.349 -20.487 1 94.97 83 PRO A O 1
ATOM 606 N N . PRO A 1 84 ? -14.899 -24.428 -22.642 1 92.44 84 PRO A N 1
ATOM 607 C CA . PRO A 1 84 ? -14.9 -22.972 -22.798 1 92.44 84 PRO A CA 1
ATOM 608 C C . PRO A 1 84 ? -16.136 -22.314 -22.188 1 92.44 84 PRO A C 1
ATOM 610 O O . PRO A 1 84 ? -16.115 -21.12 -21.879 1 92.44 84 PRO A O 1
ATOM 613 N N . GLN A 1 85 ? -17.221 -23.064 -21.991 1 93.01 85 GLN A N 1
ATOM 614 C CA . GLN A 1 85 ? -18.447 -22.506 -21.431 1 93.01 85 GLN A CA 1
ATOM 615 C C . GLN A 1 85 ? -18.492 -22.688 -19.917 1 93.01 85 GLN A C 1
ATOM 617 O O . GLN A 1 85 ? -19.488 -22.346 -19.275 1 93.01 85 GLN A O 1
ATOM 622 N N . ALA A 1 86 ? -17.409 -23.173 -19.445 1 95.02 86 ALA A N 1
ATOM 623 C CA . ALA A 1 86 ? -17.373 -23.452 -18.012 1 95.02 86 ALA A CA 1
ATOM 624 C C . ALA A 1 86 ? -17.466 -22.163 -17.2 1 95.02 86 ALA A C 1
ATOM 626 O O . ALA A 1 86 ? -17.053 -21.098 -17.664 1 95.02 86 ALA A O 1
ATOM 627 N N . GLU A 1 87 ? -17.99 -22.317 -16.022 1 94.51 87 GLU A N 1
ATOM 628 C CA . GLU A 1 87 ? -18.144 -21.181 -15.118 1 94.51 87 GLU A CA 1
ATOM 629 C C . GLU A 1 87 ? -16.884 -20.964 -14.285 1 94.51 87 GLU A C 1
ATOM 631 O O . GLU A 1 87 ? -16.063 -21.873 -14.142 1 94.51 87 GLU A O 1
ATOM 636 N N . PRO A 1 88 ? -16.749 -19.843 -13.7 1 95.02 88 PRO A N 1
ATOM 637 C CA . PRO A 1 88 ? -15.559 -19.515 -12.911 1 95.02 88 PRO A CA 1
ATOM 638 C C . PRO A 1 88 ? -15.259 -20.557 -11.836 1 95.02 88 PRO A C 1
ATOM 640 O O . PRO A 1 88 ? -14.092 -20.857 -11.571 1 95.02 88 PRO A O 1
ATOM 643 N N . ILE A 1 89 ? -16.253 -21.171 -11.247 1 95.51 89 ILE A N 1
ATOM 644 C CA . ILE A 1 89 ? -16.069 -22.14 -10.172 1 95.51 89 ILE A CA 1
ATOM 645 C C . ILE A 1 89 ? -15.314 -23.358 -10.699 1 95.51 89 ILE A C 1
ATOM 647 O O . ILE A 1 89 ? -14.528 -23.971 -9.972 1 95.51 89 ILE A O 1
ATOM 651 N N . ASP A 1 90 ? -15.514 -23.678 -11.962 1 96.55 90 ASP A N 1
ATOM 652 C CA . ASP A 1 90 ? -14.842 -24.824 -12.567 1 96.55 90 ASP A CA 1
ATOM 653 C C . ASP A 1 90 ? -13.336 -24.588 -12.663 1 96.55 90 ASP A C 1
ATOM 655 O O . ASP A 1 90 ? -12.545 -25.522 -12.512 1 96.55 90 ASP A O 1
ATOM 659 N N . TYR A 1 91 ? -12.957 -23.394 -12.896 1 97.17 91 TYR A N 1
ATOM 660 C CA . TYR A 1 91 ? -11.542 -23.051 -12.978 1 97.17 91 TYR A CA 1
ATOM 661 C C . TYR A 1 91 ? -10.898 -23.056 -11.597 1 97.17 91 TYR A C 1
ATOM 663 O O . TYR A 1 91 ? -9.764 -23.512 -11.435 1 97.17 91 TYR A O 1
ATOM 671 N N . ILE A 1 92 ? -11.62 -22.625 -10.598 1 96.34 92 ILE A N 1
ATOM 672 C CA . ILE A 1 92 ? -11.112 -22.587 -9.231 1 96.34 92 ILE A CA 1
ATOM 673 C C . ILE A 1 92 ? -10.935 -24.01 -8.706 1 96.34 92 ILE A C 1
ATOM 675 O O . ILE A 1 92 ? -9.97 -24.302 -7.996 1 96.34 92 ILE A O 1
ATOM 679 N N . ASN A 1 93 ? -11.801 -24.836 -9.088 1 96.36 93 ASN A N 1
ATOM 680 C CA . ASN A 1 93 ? -11.765 -26.221 -8.631 1 96.36 93 ASN A CA 1
ATOM 681 C C . ASN A 1 93 ? -10.541 -26.957 -9.169 1 96.36 93 ASN A C 1
ATOM 683 O O . ASN A 1 93 ? -10.155 -27.999 -8.637 1 96.36 93 ASN A O 1
ATOM 687 N N . LEU A 1 94 ? -9.946 -26.433 -10.19 1 97.5 94 LEU A N 1
ATOM 688 C CA . LEU A 1 94 ? -8.716 -27.023 -10.707 1 97.5 94 LEU A CA 1
ATOM 689 C C . LEU A 1 94 ? -7.577 -26.872 -9.703 1 97.5 94 LEU A C 1
ATOM 691 O O . LEU A 1 94 ? -6.698 -27.733 -9.622 1 97.5 94 LEU A O 1
ATOM 695 N N . PHE A 1 95 ? -7.6 -25.79 -8.969 1 97.84 95 PHE A N 1
ATOM 696 C CA . PHE A 1 95 ? -6.509 -25.461 -8.059 1 97.84 95 PHE A CA 1
ATOM 697 C C . PHE A 1 95 ? -6.879 -25.806 -6.622 1 97.84 95 PHE A C 1
ATOM 699 O O . PHE A 1 95 ? -6.027 -26.237 -5.842 1 97.84 95 PHE A O 1
ATOM 706 N N . PHE A 1 96 ? -8.117 -25.544 -6.311 1 97.43 96 PHE A N 1
ATOM 707 C CA . PHE A 1 96 ? -8.617 -25.905 -4.99 1 97.43 96 PHE A CA 1
ATOM 708 C C . PHE A 1 96 ? -9.381 -27.222 -5.041 1 97.43 96 PHE A C 1
ATOM 710 O O . PHE A 1 96 ? -10.602 -27.244 -4.877 1 97.43 96 PHE A O 1
ATOM 717 N N . THR A 1 97 ? -8.624 -28.29 -5.09 1 97.4 97 THR A N 1
ATOM 718 C CA . THR A 1 97 ? -9.159 -29.634 -5.28 1 97.4 97 THR A CA 1
ATOM 719 C C . THR A 1 97 ? -9.704 -30.189 -3.968 1 97.4 97 THR A C 1
ATOM 721 O O . THR A 1 97 ? -9.406 -29.663 -2.893 1 97.4 97 THR A O 1
ATOM 724 N N . ASP A 1 98 ? -10.357 -31.234 -4.066 1 96.49 98 ASP A N 1
ATOM 725 C CA . ASP A 1 98 ? -10.849 -31.918 -2.874 1 96.49 98 ASP A CA 1
ATOM 726 C C . ASP A 1 98 ? -9.693 -32.444 -2.026 1 96.49 98 ASP A C 1
ATOM 728 O O . ASP A 1 98 ? -9.77 -32.445 -0.796 1 96.49 98 ASP A O 1
ATOM 732 N N . ASP A 1 99 ? -8.68 -32.836 -2.723 1 97.25 99 ASP A N 1
ATOM 733 C CA . ASP A 1 99 ? -7.511 -33.333 -2.004 1 97.25 99 ASP A CA 1
ATOM 734 C C . ASP A 1 99 ? -6.882 -32.232 -1.152 1 97.25 99 ASP A C 1
ATOM 736 O O . ASP A 1 99 ? -6.468 -32.479 -0.017 1 97.25 99 ASP A O 1
ATOM 740 N N . LEU A 1 100 ? -6.796 -31.088 -1.741 1 98.1 100 LEU A N 1
ATOM 741 C CA . LEU A 1 100 ? -6.238 -29.96 -1.003 1 98.1 100 LEU A CA 1
ATOM 742 C C . LEU A 1 100 ? -7.113 -29.607 0.195 1 98.1 100 LEU A C 1
ATOM 744 O O . LEU A 1 100 ? -6.608 -29.416 1.304 1 98.1 100 LEU A O 1
ATOM 748 N N . ILE A 1 101 ? -8.423 -29.522 0.001 1 97.85 101 ILE A N 1
ATOM 749 C CA . ILE A 1 101 ? -9.37 -29.189 1.059 1 97.85 101 ILE A CA 1
ATOM 750 C C . ILE A 1 101 ? -9.289 -30.231 2.172 1 97.85 101 ILE A C 1
ATOM 752 O O . ILE A 1 101 ? -9.227 -29.883 3.353 1 97.85 101 ILE A O 1
ATOM 756 N N . ASN A 1 102 ? -9.199 -31.44 1.761 1 97.96 102 ASN A N 1
ATOM 757 C CA . ASN A 1 102 ? -9.107 -32.516 2.743 1 97.96 102 ASN A CA 1
ATOM 758 C C . ASN A 1 102 ? -7.8 -32.449 3.528 1 97.96 102 ASN A C 1
ATOM 760 O O . ASN A 1 102 ? -7.775 -32.735 4.726 1 97.96 102 ASN A O 1
ATOM 764 N N . LEU A 1 103 ? -6.806 -32.165 2.834 1 98.16 103 LEU A N 1
ATOM 765 C CA . LEU A 1 103 ? -5.526 -31.985 3.511 1 98.16 103 LEU A CA 1
ATOM 766 C C . LEU A 1 103 ? -5.621 -30.893 4.571 1 98.16 103 LEU A C 1
ATOM 768 O O . LEU A 1 103 ? -5.165 -31.079 5.702 1 98.16 103 LEU A O 1
ATOM 772 N N . MET A 1 104 ? -6.195 -29.769 4.245 1 98.15 104 MET A N 1
ATOM 773 C CA . MET A 1 104 ? -6.338 -28.65 5.173 1 98.15 104 MET A CA 1
ATOM 774 C C . MET A 1 104 ? -7.212 -29.036 6.361 1 98.15 104 MET A C 1
ATOM 776 O O . MET A 1 104 ? -6.906 -28.685 7.502 1 98.15 104 MET A O 1
ATOM 780 N N . VAL A 1 105 ? -8.258 -29.747 6.052 1 98.29 105 VAL A N 1
ATOM 781 C CA . VAL A 1 105 ? -9.164 -30.203 7.102 1 98.29 105 VAL A CA 1
ATOM 782 C C . VAL A 1 105 ? -8.419 -31.129 8.061 1 98.29 105 VAL A C 1
ATOM 784 O O . VAL A 1 105 ? -8.452 -30.929 9.277 1 98.29 105 VAL A O 1
ATOM 787 N N . ARG A 1 106 ? -7.742 -32.08 7.522 1 98.07 106 ARG A N 1
ATOM 788 C CA . ARG A 1 106 ? -7.041 -33.077 8.326 1 98.07 106 ARG A CA 1
ATOM 789 C C . ARG A 1 106 ? -5.981 -32.424 9.206 1 98.07 106 ARG A C 1
ATOM 791 O O . ARG A 1 106 ? -5.918 -32.684 10.409 1 98.07 106 ARG A O 1
ATOM 798 N N . GLN A 1 107 ? -5.204 -31.578 8.655 1 98.03 107 GLN A N 1
ATOM 799 C CA . GLN A 1 107 ? -4.098 -30.972 9.389 1 98.03 107 GLN A CA 1
ATOM 800 C C . GLN A 1 107 ? -4.605 -29.949 10.402 1 98.03 107 GLN A C 1
ATOM 802 O O . GLN A 1 107 ? -4.021 -29.789 11.476 1 98.03 107 GLN A O 1
ATOM 807 N N . THR A 1 108 ? -5.67 -29.222 10.056 1 97.76 108 THR A N 1
ATOM 808 C CA . THR A 1 108 ? -6.265 -28.263 10.981 1 97.76 108 THR A CA 1
ATOM 809 C C . THR A 1 108 ? -6.84 -28.975 12.203 1 97.76 108 THR A C 1
ATOM 811 O O . THR A 1 108 ? -6.61 -28.554 13.338 1 97.76 108 THR A O 1
ATOM 814 N N . ASN A 1 109 ? -7.557 -30.013 11.924 1 97.57 109 ASN A N 1
ATOM 815 C CA . ASN A 1 109 ? -8.138 -30.786 13.016 1 97.57 109 ASN A CA 1
ATOM 816 C C . ASN A 1 109 ? -7.061 -31.453 13.867 1 97.57 109 ASN A C 1
ATOM 818 O O . ASN A 1 109 ? -7.16 -31.476 15.095 1 97.57 109 ASN A O 1
ATOM 822 N N . LEU A 1 110 ? -6.074 -31.963 13.25 1 97.33 110 LEU A N 1
ATOM 823 C CA . LEU A 1 110 ? -4.966 -32.577 13.975 1 97.33 110 LEU A CA 1
ATOM 824 C C . LEU A 1 110 ? -4.279 -31.559 14.879 1 97.33 110 LEU A C 1
ATOM 826 O O . LEU A 1 110 ? -4.004 -31.846 16.046 1 97.33 110 LEU A O 1
ATOM 830 N N . TYR A 1 111 ? -4.02 -30.446 14.39 1 96.5 111 TYR A N 1
ATOM 831 C CA . TYR A 1 111 ? -3.344 -29.411 15.165 1 96.5 111 TYR A CA 1
ATOM 832 C C . TYR A 1 111 ? -4.209 -28.949 16.331 1 96.5 111 TYR A C 1
ATOM 834 O O . TYR A 1 111 ? -3.701 -28.685 17.423 1 96.5 111 TYR A O 1
ATOM 842 N N . SER A 1 112 ? -5.5 -28.734 16.039 1 96.06 112 SER A N 1
ATOM 843 C CA . SER A 1 112 ? -6.388 -28.336 17.127 1 96.06 112 SER A CA 1
ATOM 844 C C . SER A 1 112 ? -6.326 -29.33 18.282 1 96.06 112 SER A C 1
ATOM 846 O O . SER A 1 112 ? -6.275 -28.932 19.448 1 96.06 112 SER A O 1
ATOM 848 N N . ASP A 1 113 ? -6.267 -30.567 17.948 1 94.84 113 ASP A N 1
ATOM 849 C CA . ASP A 1 113 ? -6.179 -31.608 18.968 1 94.84 113 ASP A CA 1
ATOM 850 C C . ASP A 1 113 ? -4.857 -31.523 19.727 1 94.84 113 ASP A C 1
ATOM 852 O O . ASP A 1 113 ? -4.833 -31.617 20.956 1 94.84 113 ASP A O 1
ATOM 856 N N . GLN A 1 114 ? -3.832 -31.404 18.995 1 94.05 114 GLN A N 1
ATOM 857 C CA . GLN A 1 114 ? -2.512 -31.279 19.604 1 94.05 114 GLN A CA 1
ATOM 858 C C . GLN A 1 114 ? -2.446 -30.069 20.532 1 94.05 114 GLN A C 1
ATOM 860 O O . GLN A 1 114 ? -1.9 -30.153 21.634 1 94.05 114 GLN A O 1
ATOM 865 N N . TRP A 1 115 ? -3.005 -28.987 20.05 1 93.76 115 TRP A N 1
ATOM 866 C CA . TRP A 1 115 ? -2.988 -27.74 20.808 1 93.76 115 TRP A CA 1
ATOM 867 C C . TRP A 1 115 ? -3.813 -27.867 22.084 1 93.76 115 TRP A C 1
ATOM 869 O O . TRP A 1 115 ? -3.374 -27.449 23.158 1 93.76 115 TRP A O 1
ATOM 879 N N . ILE A 1 116 ? -4.99 -28.425 21.994 1 93.36 116 ILE A N 1
ATOM 880 C CA . ILE A 1 116 ? -5.897 -28.569 23.126 1 93.36 116 ILE A CA 1
ATOM 881 C C . ILE A 1 116 ? -5.263 -29.469 24.185 1 93.36 116 ILE A C 1
ATOM 883 O O . ILE A 1 116 ? -5.348 -29.185 25.382 1 93.36 116 ILE A O 1
ATOM 887 N N . GLN A 1 117 ? -4.636 -30.497 23.728 1 92.64 117 GLN A N 1
ATOM 888 C CA . GLN A 1 117 ? -3.966 -31.405 24.654 1 92.64 117 GLN A CA 1
ATOM 889 C C . GLN A 1 117 ? -2.809 -30.709 25.366 1 92.64 117 GLN A C 1
ATOM 891 O O . GLN A 1 117 ? -2.623 -30.881 26.572 1 92.64 117 GLN A O 1
ATOM 896 N N . ALA A 1 118 ? -2.068 -29.962 24.661 1 92.55 118 ALA A N 1
ATOM 897 C CA . ALA A 1 118 ? -0.902 -29.28 25.217 1 92.55 118 ALA A CA 1
ATOM 898 C C . ALA A 1 118 ? -1.322 -28.173 26.18 1 92.55 118 ALA A C 1
ATOM 900 O O . ALA A 1 118 ? -0.602 -27.863 27.132 1 92.55 118 ALA A O 1
ATOM 901 N N . LYS A 1 119 ? -2.469 -27.58 25.952 1 93.61 119 LYS A N 1
ATOM 902 C CA . LYS A 1 119 ? -2.906 -26.441 26.755 1 93.61 119 LYS A CA 1
ATOM 903 C C . LYS A 1 119 ? -4.1 -26.811 27.63 1 93.61 119 LYS A C 1
ATOM 905 O O . LYS A 1 119 ? -4.987 -25.986 27.858 1 93.61 119 LYS A O 1
ATOM 910 N N . ARG A 1 120 ? -4.173 -27.965 27.999 1 90.59 120 ARG A N 1
ATOM 911 C CA . ARG A 1 120 ? -5.291 -28.485 28.779 1 90.59 120 ARG A CA 1
ATOM 912 C C . ARG A 1 120 ? -5.471 -27.697 30.071 1 90.59 120 ARG A C 1
ATOM 914 O O . ARG A 1 120 ? -6.589 -27.311 30.419 1 90.59 120 ARG A O 1
ATOM 921 N N . GLN A 1 121 ? -4.378 -27.418 30.803 1 91.47 121 GLN A N 1
ATOM 922 C CA . GLN A 1 121 ? -4.446 -26.692 32.067 1 91.47 121 GLN A CA 1
ATOM 923 C C . GLN A 1 121 ? -4.944 -25.265 31.855 1 91.47 121 GLN A C 1
ATOM 925 O O . GLN A 1 121 ? -5.754 -24.762 32.637 1 91.47 121 GLN A O 1
ATOM 930 N N . TYR A 1 122 ? -4.391 -24.758 30.779 1 90.05 122 TYR A N 1
ATOM 931 C CA . TYR A 1 122 ? -4.838 -23.413 30.433 1 90.05 122 TYR A CA 1
ATOM 932 C C . TYR A 1 122 ? -6.346 -23.377 30.218 1 90.05 122 TYR A C 1
ATOM 934 O O . TYR A 1 122 ? -7.024 -22.457 30.681 1 90.05 122 TYR A O 1
ATOM 942 N N . LEU A 1 123 ? -6.913 -24.314 29.567 1 90.53 123 LEU A N 1
ATOM 943 C CA . LEU A 1 123 ? -8.329 -24.351 29.216 1 90.53 123 LEU A CA 1
ATOM 944 C C . LEU A 1 123 ? -9.188 -24.6 30.451 1 90.53 123 LEU A C 1
ATOM 946 O O . LEU A 1 123 ? -10.324 -24.126 30.527 1 90.53 123 LEU A O 1
ATOM 950 N N . ILE A 1 124 ? -8.602 -25.221 31.393 1 89.22 124 ILE A N 1
ATOM 951 C CA . ILE A 1 124 ? -9.292 -25.438 32.659 1 89.22 124 ILE A CA 1
ATOM 952 C C . ILE A 1 124 ? -9.344 -24.133 33.45 1 89.22 124 ILE A C 1
ATOM 954 O O . ILE A 1 124 ? -10.378 -23.789 34.026 1 89.22 124 ILE A O 1
ATOM 958 N N . ASP A 1 125 ? -8.288 -23.351 33.416 1 91.32 125 ASP A N 1
ATOM 959 C CA . ASP A 1 125 ? -8.168 -22.1 34.16 1 91.32 125 ASP A CA 1
ATOM 960 C C . ASP A 1 125 ? -8.99 -20.991 33.507 1 91.32 125 ASP A C 1
ATOM 962 O O . ASP A 1 125 ? -9.379 -20.027 34.17 1 91.32 125 ASP A O 1
ATOM 966 N N . LYS A 1 126 ? -9.232 -21.14 32.233 1 91.94 126 LYS A N 1
ATOM 967 C CA . LYS A 1 126 ? -9.966 -20.117 31.494 1 91.94 126 LYS A CA 1
ATOM 968 C C . LYS A 1 126 ? -11.224 -20.697 30.856 1 91.94 126 LYS A C 1
ATOM 970 O O . LYS A 1 126 ? -11.296 -20.845 29.634 1 91.94 126 LYS A O 1
ATOM 975 N N . PRO A 1 127 ? -12.222 -20.819 31.611 1 86.06 127 PRO A N 1
ATOM 976 C CA . PRO A 1 127 ? -13.431 -21.489 31.126 1 86.06 127 PRO A CA 1
ATOM 977 C C . PRO A 1 127 ? -14.166 -20.679 30.061 1 86.06 127 PRO A C 1
ATOM 979 O O . PRO A 1 127 ? -14.99 -21.227 29.323 1 86.06 127 PRO A O 1
ATOM 982 N N . HIS A 1 128 ? -13.862 -19.405 29.89 1 87.73 128 HIS A N 1
ATOM 983 C CA . HIS A 1 128 ? -14.561 -18.562 28.927 1 87.73 128 HIS A CA 1
ATOM 984 C C . HIS A 1 128 ? -13.756 -18.409 27.641 1 87.73 128 HIS A C 1
ATOM 986 O O . HIS A 1 128 ? -14.089 -17.582 26.789 1 87.73 128 HIS A O 1
ATOM 992 N N . SER A 1 129 ? -12.773 -19.287 27.534 1 89.87 129 SER A N 1
ATOM 993 C CA . SER A 1 129 ? -11.997 -19.273 26.298 1 89.87 129 SER A CA 1
ATOM 994 C C . SER A 1 129 ? -12.853 -19.678 25.103 1 89.87 129 SER A C 1
ATOM 996 O O . SER A 1 129 ? -13.671 -20.596 25.2 1 89.87 129 SER A O 1
ATOM 998 N N . ARG A 1 130 ? -12.656 -19.071 24.003 1 87.39 130 ARG A N 1
ATOM 999 C CA . ARG A 1 130 ? -13.391 -19.354 22.774 1 87.39 130 ARG A CA 1
ATOM 1000 C C . ARG A 1 130 ? -13.138 -20.782 22.302 1 87.39 130 ARG A C 1
ATOM 1002 O O . ARG A 1 130 ? -13.945 -21.348 21.562 1 87.39 130 ARG A O 1
ATOM 1009 N N . VAL A 1 131 ? -12.091 -21.309 22.697 1 92.5 131 VAL A N 1
ATOM 1010 C CA . VAL A 1 131 ? -11.693 -22.637 22.24 1 92.5 131 VAL A CA 1
ATOM 1011 C C . VAL A 1 131 ? -12.702 -23.675 22.725 1 92.5 131 VAL A C 1
ATOM 1013 O O . VAL A 1 131 ? -12.856 -24.733 22.112 1 92.5 131 VAL A O 1
ATOM 1016 N N . HIS A 1 132 ? -13.365 -23.333 23.807 1 91.35 132 HIS A N 1
ATOM 1017 C CA . HIS A 1 132 ? -14.393 -24.252 24.284 1 91.35 132 HIS A CA 1
ATOM 1018 C C . HIS A 1 132 ? -15.512 -24.407 23.259 1 91.35 132 HIS A C 1
ATOM 1020 O O . HIS A 1 132 ? -16.107 -25.481 23.141 1 91.35 132 HIS A O 1
ATOM 1026 N N . SER A 1 133 ? -15.807 -23.3 22.538 1 88.94 133 SER A N 1
ATOM 1027 C CA . SER A 1 133 ? -16.801 -23.372 21.472 1 88.94 133 SER A CA 1
ATOM 1028 C C . SER A 1 133 ? -16.351 -24.313 20.359 1 88.94 133 SER A C 1
ATOM 1030 O O . SER A 1 133 ? -17.18 -24.952 19.707 1 88.94 133 SER A O 1
ATOM 1032 N N . TRP A 1 134 ? -14.981 -24.417 20.051 1 92.58 134 TRP A N 1
ATOM 1033 C CA . TRP A 1 134 ? -14.422 -25.373 19.1 1 92.58 134 TRP A CA 1
ATOM 1034 C C . TRP A 1 134 ? -14.677 -26.806 19.555 1 92.58 134 TRP A C 1
ATOM 1036 O O . TRP A 1 134 ? -15.085 -27.653 18.758 1 92.58 134 TRP A O 1
ATOM 1046 N N . ILE A 1 135 ? -14.42 -27.021 20.84 1 90.54 135 ILE A N 1
ATOM 1047 C CA . ILE A 1 135 ? -14.595 -28.354 21.407 1 90.54 135 ILE A CA 1
ATOM 1048 C C . ILE A 1 135 ? -16.064 -28.763 21.319 1 90.54 135 ILE A C 1
ATOM 1050 O O . ILE A 1 135 ? -16.378 -29.896 20.947 1 90.54 135 ILE A O 1
ATOM 1054 N N . LYS A 1 136 ? -16.946 -27.778 21.501 1 86.11 136 LYS A N 1
ATOM 1055 C CA . LYS A 1 136 ? -18.381 -28.043 21.457 1 86.11 136 LYS A CA 1
ATOM 1056 C C . LYS A 1 136 ? -18.874 -28.163 20.018 1 86.11 136 LYS A C 1
ATOM 1058 O O . LYS A 1 136 ? -19.683 -29.039 19.704 1 86.11 136 LYS A O 1
ATOM 1063 N N . GLY A 1 137 ? -18.436 -27.265 19.17 1 83.98 137 GLY A N 1
ATOM 1064 C CA . GLY A 1 137 ? -18.898 -27.183 17.793 1 83.98 137 GLY A CA 1
ATOM 1065 C C . GLY A 1 137 ? -18.325 -28.271 16.905 1 83.98 137 GLY A C 1
ATOM 1066 O O . GLY A 1 137 ? -18.844 -28.529 15.817 1 83.98 137 GLY A O 1
ATOM 1067 N N . GLY A 1 138 ? -17.211 -28.886 17.332 1 86.17 138 GLY A N 1
ATOM 1068 C CA . GLY A 1 138 ? -16.668 -30.019 16.6 1 86.17 138 GLY A CA 1
ATOM 1069 C C . GLY A 1 138 ? -15.574 -29.63 15.624 1 86.17 138 GLY A C 1
ATOM 1070 O O . GLY A 1 138 ? -15.257 -28.447 15.478 1 86.17 138 GLY A O 1
ATOM 1071 N N . LEU A 1 139 ? -15.092 -30.622 14.93 1 93 139 LEU A N 1
ATOM 1072 C CA . LEU A 1 139 ? -14.005 -30.496 13.966 1 93 139 LEU A CA 1
ATOM 1073 C C . LEU A 1 139 ? -14.5 -29.867 12.667 1 93 139 LEU A C 1
ATOM 1075 O O . LEU A 1 139 ? -15.707 -29.821 12.416 1 93 139 LEU A O 1
ATOM 1079 N N . VAL A 1 140 ? -13.629 -29.306 11.989 1 95.88 140 VAL A N 1
ATOM 1080 C CA . VAL A 1 140 ? -13.978 -28.653 10.732 1 95.88 140 VAL A CA 1
ATOM 1081 C C . VAL A 1 140 ? -14.236 -29.706 9.656 1 95.88 140 VAL A C 1
ATOM 1083 O O . VAL A 1 140 ? -13.51 -30.698 9.563 1 95.88 140 VAL A O 1
ATOM 1086 N N . SER A 1 141 ? -15.272 -29.542 8.885 1 95.53 141 SER A N 1
ATOM 1087 C CA . SER A 1 141 ? -15.604 -30.417 7.764 1 95.53 141 SER A CA 1
ATOM 1088 C C . SER A 1 141 ? -15.109 -29.835 6.444 1 95.53 141 SER A C 1
ATOM 1090 O O . SER A 1 141 ? -14.745 -28.66 6.375 1 95.53 141 SER A O 1
ATOM 1092 N N . PRO A 1 142 ? -15.043 -30.65 5.428 1 96.21 142 PRO A N 1
ATOM 1093 C CA . PRO A 1 142 ? -14.646 -30.133 4.116 1 96.21 142 PRO A CA 1
ATOM 1094 C C . PRO A 1 142 ? -15.573 -29.029 3.612 1 96.21 142 PRO A C 1
ATOM 1096 O O . PRO A 1 142 ? -15.111 -28.059 3.005 1 96.21 142 PRO A O 1
ATOM 1099 N N . GLN A 1 143 ? -16.847 -29.159 3.885 1 94.65 143 GLN A N 1
ATOM 1100 C CA . GLN A 1 143 ? -17.809 -28.148 3.457 1 94.65 143 GLN A CA 1
ATOM 1101 C C . GLN A 1 143 ? -17.564 -26.82 4.167 1 94.65 143 GLN A C 1
ATOM 1103 O O . GLN A 1 143 ? -17.609 -25.759 3.543 1 94.65 143 GLN A O 1
ATOM 1108 N N . GLU A 1 144 ? -17.3 -26.938 5.414 1 95.37 144 GLU A N 1
ATOM 1109 C CA . GLU A 1 144 ? -17.03 -25.732 6.19 1 95.37 144 GLU A CA 1
ATOM 1110 C C . GLU A 1 144 ? -15.715 -25.084 5.766 1 95.37 144 GLU A C 1
ATOM 1112 O O . GLU A 1 144 ? -15.605 -23.857 5.727 1 95.37 144 GLU A O 1
ATOM 1117 N N . MET A 1 145 ? -14.733 -25.927 5.497 1 97.15 145 MET A N 1
ATOM 1118 C CA . MET A 1 145 ? -13.446 -25.405 5.045 1 97.15 145 MET A CA 1
ATOM 1119 C C . MET A 1 145 ? -13.595 -24.662 3.722 1 97.15 145 MET A C 1
ATOM 1121 O O . MET A 1 145 ? -12.988 -23.608 3.525 1 97.15 145 MET A O 1
ATOM 1125 N N . ARG A 1 146 ? -14.402 -25.186 2.844 1 96.23 146 ARG A N 1
ATOM 1126 C CA . ARG A 1 146 ? -14.67 -24.51 1.579 1 96.23 146 ARG A CA 1
ATOM 1127 C C . ARG A 1 146 ? -15.371 -23.175 1.809 1 96.23 146 ARG A C 1
ATOM 1129 O O . ARG A 1 146 ? -15.049 -22.179 1.159 1 96.23 146 ARG A O 1
ATOM 1136 N N . ALA A 1 147 ? -16.316 -23.2 2.706 1 96.22 147 ALA A N 1
ATOM 1137 C CA . ALA A 1 147 ? -17.011 -21.966 3.063 1 96.22 147 ALA A CA 1
ATOM 1138 C C . ALA A 1 147 ? -16.05 -20.954 3.68 1 96.22 147 ALA A C 1
ATOM 1140 O O . ALA A 1 147 ? -16.147 -19.754 3.413 1 96.22 147 ALA A O 1
ATOM 1141 N N . PHE A 1 148 ? -15.178 -21.508 4.513 1 96.24 148 PHE A N 1
ATOM 1142 C CA . PHE A 1 148 ? -14.151 -20.671 5.122 1 96.24 148 PHE A CA 1
ATOM 1143 C C . PHE A 1 148 ? -13.32 -19.972 4.053 1 96.24 148 PHE A C 1
ATOM 1145 O O . PHE A 1 148 ? -13.056 -18.771 4.151 1 96.24 148 PHE A O 1
ATOM 1152 N N . LEU A 1 149 ? -12.965 -20.659 3.019 1 96.11 149 LEU A N 1
ATOM 1153 C CA . LEU A 1 149 ? -12.196 -20.104 1.911 1 96.11 149 LEU A CA 1
ATOM 1154 C C . LEU A 1 149 ? -13.011 -19.063 1.151 1 96.11 149 LEU A C 1
ATOM 1156 O O . LEU A 1 149 ? -12.475 -18.036 0.729 1 96.11 149 LEU A O 1
ATOM 1160 N N . ALA A 1 150 ? -14.269 -19.366 0.981 1 95.72 150 ALA A N 1
ATOM 1161 C CA . ALA A 1 150 ? -15.144 -18.412 0.304 1 95.72 150 ALA A CA 1
ATOM 1162 C C . ALA A 1 150 ? -15.172 -17.076 1.041 1 95.72 150 ALA A C 1
ATOM 1164 O O . ALA A 1 150 ? -15.133 -16.014 0.416 1 95.72 150 ALA A O 1
ATOM 1165 N N . VAL A 1 151 ? -15.224 -17.163 2.346 1 94.84 151 VAL A N 1
ATOM 1166 C CA . VAL A 1 151 ? -15.219 -15.957 3.167 1 94.84 151 VAL A CA 1
ATOM 1167 C C . VAL A 1 151 ? -13.898 -15.213 2.986 1 94.84 151 VAL A C 1
ATOM 1169 O O . VAL A 1 151 ? -13.885 -13.997 2.785 1 94.84 151 VAL A O 1
ATOM 1172 N N . LEU A 1 152 ? -12.862 -15.97 3.003 1 93.16 152 LEU A N 1
ATOM 1173 C CA . LEU A 1 152 ? -11.535 -15.396 2.809 1 93.16 152 LEU A CA 1
ATOM 1174 C C . LEU A 1 152 ? -11.432 -14.713 1.45 1 93.16 152 LEU A C 1
ATOM 1176 O O . LEU A 1 152 ? -10.915 -13.598 1.349 1 93.16 152 LEU A O 1
ATOM 1180 N N . PHE A 1 153 ? -11.93 -15.344 0.461 1 93.83 153 PHE A N 1
ATOM 1181 C CA . PHE A 1 153 ? -11.861 -14.813 -0.895 1 93.83 153 PHE A CA 1
ATOM 1182 C C . PHE A 1 153 ? -12.732 -13.57 -1.035 1 93.83 153 PHE A C 1
ATOM 1184 O O . PHE A 1 153 ? -12.397 -12.651 -1.785 1 93.83 153 PHE A O 1
ATOM 1191 N N . ASN A 1 154 ? -13.862 -13.553 -0.316 1 93 154 ASN A N 1
ATOM 1192 C CA . ASN A 1 154 ? -14.743 -12.393 -0.389 1 93 154 ASN A CA 1
ATOM 1193 C C . ASN A 1 154 ? -14.127 -11.177 0.298 1 93 154 ASN A C 1
ATOM 1195 O O . ASN A 1 154 ? -14.503 -10.04 0.01 1 93 154 ASN A O 1
ATOM 1199 N N . MET A 1 155 ? -13.254 -11.388 1.216 1 91.4 155 MET A N 1
ATOM 1200 C CA . MET A 1 155 ? -12.586 -10.294 1.915 1 91.4 155 MET A CA 1
ATOM 1201 C C . MET A 1 155 ? -11.621 -9.564 0.987 1 91.4 155 MET A C 1
ATOM 1203 O O . MET A 1 155 ? -11.307 -8.393 1.208 1 91.4 155 MET A O 1
ATOM 1207 N N . ASN A 1 156 ? -11.213 -10.202 -0.073 1 87.52 156 ASN A N 1
ATOM 1208 C CA . ASN A 1 156 ? -10.234 -9.627 -0.989 1 87.52 156 ASN A CA 1
ATOM 1209 C C . ASN A 1 156 ? -10.802 -8.421 -1.732 1 87.52 156 ASN A C 1
ATOM 1211 O O . ASN A 1 156 ? -10.219 -7.336 -1.701 1 87.52 156 ASN A O 1
ATOM 1215 N N . PRO A 1 157 ? -11.963 -8.585 -2.343 1 86.94 157 PRO A N 1
ATOM 1216 C CA . PRO A 1 157 ? -12.527 -7.411 -3.013 1 86.94 157 PRO A CA 1
ATOM 1217 C C . PRO A 1 157 ? -13.13 -6.405 -2.035 1 86.94 157 PRO A C 1
ATOM 1219 O O . PRO A 1 157 ? -13.508 -5.301 -2.434 1 86.94 157 PRO A O 1
ATOM 1222 N N . ASN A 1 158 ? -13.25 -6.828 -0.742 1 89.19 158 ASN A N 1
ATOM 1223 C CA . ASN A 1 158 ? -13.85 -5.985 0.287 1 89.19 158 ASN A CA 1
ATOM 1224 C C . ASN A 1 158 ? -12.911 -5.795 1.475 1 89.19 158 ASN A C 1
ATOM 1226 O O . ASN A 1 158 ? -13.22 -6.219 2.59 1 89.19 158 ASN A O 1
ATOM 1230 N N . PRO A 1 159 ? -11.908 -5.158 1.242 1 85.98 159 PRO A N 1
ATOM 1231 C CA . PRO A 1 159 ? -10.968 -5.022 2.357 1 85.98 159 PRO A CA 1
ATOM 1232 C C . PRO A 1 159 ? -11.5 -4.125 3.472 1 85.98 159 PRO A C 1
ATOM 1234 O O . PRO A 1 159 ? -12.166 -3.124 3.199 1 85.98 159 PRO A O 1
ATOM 1237 N N . LYS A 1 160 ? -11.287 -4.572 4.681 1 86.03 160 LYS A N 1
ATOM 1238 C CA . LYS A 1 160 ? -11.57 -3.779 5.874 1 86.03 160 LYS A CA 1
ATOM 1239 C C . LYS A 1 160 ? -10.343 -3.686 6.776 1 86.03 160 LYS A C 1
ATOM 1241 O O . LYS A 1 160 ? -9.5 -4.585 6.781 1 86.03 160 LYS A O 1
ATOM 1246 N N . HIS A 1 161 ? -10.229 -2.709 7.473 1 77.65 161 HIS A N 1
ATOM 1247 C CA . HIS A 1 161 ? -9.072 -2.488 8.333 1 77.65 161 HIS A CA 1
ATOM 1248 C C . HIS A 1 161 ? -9.143 -3.355 9.586 1 77.65 161 HIS A C 1
ATOM 1250 O O . HIS A 1 161 ? -8.111 -3.724 10.15 1 77.65 161 HIS A O 1
ATOM 1256 N N . VAL A 1 162 ? -10.361 -3.618 9.929 1 79.35 162 VAL A N 1
ATOM 1257 C CA . VAL A 1 162 ? -10.577 -4.439 11.116 1 79.35 162 VAL A CA 1
ATOM 1258 C C . VAL A 1 162 ? -11.382 -5.682 10.745 1 79.35 162 VAL A C 1
ATOM 1260 O O . VAL A 1 162 ? -12.47 -5.577 10.174 1 79.35 162 VAL A O 1
ATOM 1263 N N . LYS A 1 163 ? -10.833 -6.81 11.072 1 84.3 163 LYS A N 1
ATOM 1264 C CA . LYS A 1 163 ? -11.443 -8.075 10.671 1 84.3 163 LYS A CA 1
ATOM 1265 C C . LYS A 1 163 ? -12.858 -8.203 11.229 1 84.3 163 LYS A C 1
ATOM 1267 O O . LYS A 1 163 ? -13.761 -8.684 10.541 1 84.3 163 LYS A O 1
ATOM 1272 N N . GLU A 1 164 ? -13.049 -7.778 12.443 1 85.58 164 GLU A N 1
ATOM 1273 C CA . GLU A 1 164 ? -14.337 -7.932 13.113 1 85.58 164 GLU A CA 1
ATOM 1274 C C . GLU A 1 164 ? -15.407 -7.062 12.46 1 85.58 164 GLU A C 1
ATOM 1276 O O . GLU A 1 164 ? -16.603 -7.307 12.631 1 85.58 164 GLU A O 1
ATOM 1281 N N . SER A 1 165 ? -14.97 -6.144 11.694 1 88.18 165 SER A N 1
ATOM 1282 C CA . SER A 1 165 ? -15.91 -5.204 11.093 1 88.18 165 SER A CA 1
ATOM 1283 C C . SER A 1 165 ? -16.738 -5.872 10 1 88.18 165 SER A C 1
ATOM 1285 O O . SER A 1 165 ? -17.81 -5.382 9.638 1 88.18 165 SER A O 1
ATOM 1287 N N . TYR A 1 166 ? -16.266 -6.993 9.537 1 92.25 166 TYR A N 1
ATOM 1288 C CA . TYR A 1 166 ? -17.039 -7.727 8.541 1 92.25 166 TYR A CA 1
ATOM 1289 C C . TYR A 1 166 ? -18.36 -8.212 9.126 1 92.25 166 TYR A C 1
ATOM 1291 O O . TYR A 1 166 ? -19.335 -8.407 8.396 1 92.25 166 TYR A O 1
ATOM 1299 N N . TRP A 1 167 ? -18.349 -8.377 10.439 1 93.21 167 TRP A N 1
ATOM 1300 C CA . TRP A 1 167 ? -19.529 -8.905 11.115 1 93.21 167 TRP A CA 1
ATOM 1301 C C . TRP A 1 167 ? -20.184 -7.836 11.983 1 93.21 167 TRP A C 1
ATOM 1303 O O . TRP A 1 167 ? -20.95 -8.152 12.897 1 93.21 167 TRP A O 1
ATOM 1313 N N . ASP A 1 168 ? -19.785 -6.578 11.673 1 87.37 168 ASP A N 1
ATOM 1314 C CA . ASP A 1 168 ? -20.355 -5.471 12.433 1 87.37 168 ASP A CA 1
ATOM 1315 C C . ASP A 1 168 ? -21.84 -5.297 12.12 1 87.37 168 ASP A C 1
ATOM 1317 O O . ASP A 1 168 ? -22.21 -5.018 10.978 1 87.37 168 ASP A O 1
ATOM 1321 N N . SER A 1 169 ? -22.708 -5.432 13.081 1 83.69 169 SER A N 1
ATOM 1322 C CA . SER A 1 169 ? -24.146 -5.269 12.892 1 83.69 169 SER A CA 1
ATOM 1323 C C . SER A 1 169 ? -24.663 -4.033 13.62 1 83.69 169 SER A C 1
ATOM 1325 O O . SER A 1 169 ? -25.842 -3.688 13.508 1 83.69 169 SER A O 1
ATOM 1327 N N . ILE A 1 170 ? -23.766 -3.369 14.231 1 82.7 170 ILE A N 1
ATOM 1328 C CA . ILE A 1 170 ? -24.15 -2.229 15.056 1 82.7 170 ILE A CA 1
ATOM 1329 C C . ILE A 1 170 ? -24.157 -0.958 14.209 1 82.7 170 ILE A C 1
ATOM 1331 O O . ILE A 1 170 ? -25.114 -0.182 14.25 1 82.7 170 ILE A O 1
ATOM 1335 N N . HIS A 1 171 ? -23.192 -0.832 13.457 1 87.58 171 HIS A N 1
ATOM 1336 C CA . HIS A 1 171 ? -23.066 0.378 12.653 1 87.58 171 HIS A CA 1
ATOM 1337 C C . HIS A 1 171 ? -23.58 0.153 11.235 1 87.58 171 HIS A C 1
ATOM 1339 O O . HIS A 1 171 ? -22.927 -0.519 10.433 1 87.58 171 HIS A O 1
ATOM 1345 N N . LYS A 1 172 ? -24.575 0.79 10.9 1 87.7 172 LYS A N 1
ATOM 1346 C CA . LYS A 1 172 ? -25.23 0.602 9.608 1 87.7 172 LYS A CA 1
ATOM 1347 C C . LYS A 1 172 ? -24.29 0.956 8.459 1 87.7 172 LYS A C 1
ATOM 1349 O O . LYS A 1 172 ? -24.31 0.306 7.412 1 87.7 172 LYS A O 1
ATOM 1354 N N . SER A 1 173 ? -23.481 1.897 8.686 1 90.19 173 SER A N 1
ATOM 1355 C CA . SER A 1 173 ? -22.605 2.402 7.634 1 90.19 173 SER A CA 1
ATOM 1356 C C . SER A 1 173 ? -21.496 1.406 7.313 1 90.19 173 SER A C 1
ATOM 1358 O O . SER A 1 173 ? -20.835 1.518 6.278 1 90.19 173 SER A O 1
ATOM 1360 N N . GLN A 1 174 ? -21.294 0.402 8.147 1 90.58 174 GLN A N 1
ATOM 1361 C CA . GLN A 1 174 ? -20.186 -0.531 7.973 1 90.58 174 GLN A CA 1
ATOM 1362 C C . GLN A 1 174 ? -20.691 -1.915 7.575 1 90.58 174 GLN A C 1
ATOM 1364 O O . GLN A 1 174 ? -19.897 -2.809 7.276 1 90.58 174 GLN A O 1
ATOM 1369 N N . GLN A 1 175 ? -21.986 -2.071 7.505 1 91.02 175 GLN A N 1
ATOM 1370 C CA . GLN A 1 175 ? -22.582 -3.4 7.431 1 91.02 175 GLN A CA 1
ATOM 1371 C C . GLN A 1 175 ? -22.371 -4.021 6.053 1 91.02 175 GLN A C 1
ATOM 1373 O O . GLN A 1 175 ? -22.562 -3.358 5.032 1 91.02 175 GLN A O 1
ATOM 1378 N N . MET A 1 176 ? -21.947 -5.253 6.069 1 92.9 176 MET A N 1
ATOM 1379 C CA . MET A 1 176 ? -21.955 -6.182 4.942 1 92.9 176 MET A CA 1
ATOM 1380 C C . MET A 1 176 ? -22.707 -7.461 5.295 1 92.9 176 MET A C 1
ATOM 1382 O O . MET A 1 176 ? -22.105 -8.433 5.754 1 92.9 176 MET A O 1
ATOM 1386 N N . PRO A 1 177 ? -23.885 -7.481 5.022 1 92.49 177 PRO A N 1
ATOM 1387 C CA . PRO A 1 177 ? -24.772 -8.518 5.554 1 92.49 177 PRO A CA 1
ATOM 1388 C C . PRO A 1 177 ? -24.361 -9.924 5.124 1 92.49 177 PRO A C 1
ATOM 1390 O O . PRO A 1 177 ? -24.606 -10.892 5.848 1 92.49 177 PRO A O 1
ATOM 1393 N N . TRP A 1 178 ? -23.706 -10.085 4.065 1 92.87 178 TRP A N 1
ATOM 1394 C CA . TRP A 1 178 ? -23.344 -11.397 3.537 1 92.87 178 TRP A CA 1
ATOM 1395 C C . TRP A 1 178 ? -22.444 -12.147 4.514 1 92.87 178 TRP A C 1
ATOM 1397 O O . TRP A 1 178 ? -22.584 -13.359 4.69 1 92.87 178 TRP A O 1
ATOM 1407 N N . PHE A 1 179 ? -21.589 -11.509 5.261 1 94.23 179 PHE A N 1
ATOM 1408 C CA . PHE A 1 179 ? -20.606 -12.154 6.124 1 94.23 179 PHE A CA 1
ATOM 1409 C C . PHE A 1 179 ? -21.282 -12.786 7.335 1 94.23 179 PHE A C 1
ATOM 1411 O O . PHE A 1 179 ? -21.16 -13.991 7.562 1 94.23 179 PHE A O 1
ATOM 1418 N N . PRO A 1 180 ? -22.072 -11.986 8.042 1 92.5 180 PRO A N 1
ATOM 1419 C CA . PRO A 1 180 ? -22.724 -12.615 9.193 1 92.5 180 PRO A CA 1
ATOM 1420 C C . PRO A 1 180 ? -23.781 -13.64 8.785 1 92.5 180 PRO A C 1
ATOM 1422 O O . PRO A 1 180 ? -24.07 -14.569 9.543 1 92.5 180 PRO A O 1
ATOM 1425 N N . GLU A 1 181 ? -24.328 -13.492 7.64 1 90.77 181 GLU A N 1
ATOM 1426 C CA . GLU A 1 181 ? -25.367 -14.404 7.172 1 90.77 181 GLU A CA 1
ATOM 1427 C C . GLU A 1 181 ? -24.778 -15.752 6.768 1 90.77 181 GLU A C 1
ATOM 1429 O O . GLU A 1 181 ? -25.448 -16.782 6.862 1 90.77 181 GLU A O 1
ATOM 1434 N N . HIS A 1 182 ? -23.556 -15.757 6.378 1 92.18 182 HIS A N 1
ATOM 1435 C CA . HIS A 1 182 ? -23.052 -16.967 5.738 1 92.18 182 HIS A CA 1
ATOM 1436 C C . HIS A 1 182 ? -21.983 -17.639 6.593 1 92.18 182 HIS A C 1
ATOM 1438 O O . HIS A 1 182 ? -21.623 -18.793 6.351 1 92.18 182 HIS A O 1
ATOM 1444 N N . PHE A 1 183 ? -21.456 -16.928 7.604 1 94.05 183 PHE A N 1
ATOM 1445 C CA . PHE A 1 183 ? -20.411 -17.536 8.419 1 94.05 183 PHE A CA 1
ATOM 1446 C C . PHE A 1 183 ? -20.33 -16.866 9.785 1 94.05 183 PHE A C 1
ATOM 1448 O O . PHE A 1 183 ? -20.368 -15.637 9.883 1 94.05 183 PHE A O 1
ATOM 1455 N N . ASN A 1 184 ? -20.166 -17.622 10.775 1 92.96 184 ASN A N 1
ATOM 1456 C CA . ASN A 1 184 ? -20.047 -17.088 12.127 1 92.96 184 ASN A CA 1
ATOM 1457 C C . ASN A 1 184 ? -18.667 -16.485 12.373 1 92.96 184 ASN A C 1
ATOM 1459 O O . ASN A 1 184 ? -17.65 -17.09 12.028 1 92.96 184 ASN A O 1
ATOM 1463 N N . ARG A 1 185 ? -18.645 -15.325 12.998 1 93.06 185 ARG A N 1
ATOM 1464 C CA . ARG A 1 185 ? -17.403 -14.599 13.246 1 93.06 185 ARG A CA 1
ATOM 1465 C C . ARG A 1 185 ? -16.447 -15.425 14.1 1 93.06 185 ARG A C 1
ATOM 1467 O O . ARG A 1 185 ? -15.279 -15.596 13.746 1 93.06 185 ARG A O 1
ATOM 1474 N N . ASP A 1 186 ? -16.921 -15.936 15.215 1 92.34 186 ASP A N 1
ATOM 1475 C CA . ASP A 1 186 ? -16.07 -16.65 16.162 1 92.34 186 ASP A CA 1
ATOM 1476 C C . ASP A 1 186 ? -15.569 -17.965 15.568 1 92.34 186 ASP A C 1
ATOM 1478 O O . ASP A 1 186 ? -14.426 -18.362 15.801 1 92.34 186 ASP A O 1
ATOM 1482 N N . ARG A 1 187 ? -16.448 -18.622 14.869 1 93.97 187 ARG A N 1
ATOM 1483 C CA . ARG A 1 187 ? -16.033 -19.856 14.211 1 93.97 187 ARG A CA 1
ATOM 1484 C C . ARG A 1 187 ? -14.955 -19.584 13.166 1 93.97 187 ARG A C 1
ATOM 1486 O O . ARG A 1 187 ? -13.992 -20.344 13.049 1 93.97 187 ARG A O 1
ATOM 1493 N N . PHE A 1 188 ? -15.133 -18.531 12.439 1 94.42 188 PHE A N 1
ATOM 1494 C CA . PHE A 1 188 ? -14.12 -18.131 11.469 1 94.42 188 PHE A CA 1
ATOM 1495 C C . PHE A 1 188 ? -12.782 -17.885 12.155 1 94.42 188 PHE A C 1
ATOM 1497 O O . PHE A 1 188 ? -11.741 -18.345 11.68 1 94.42 188 PHE A O 1
ATOM 1504 N N . SER A 1 189 ? -12.836 -17.19 13.248 1 93.16 189 SER A N 1
ATOM 1505 C CA . SER A 1 189 ? -11.632 -16.881 14.012 1 93.16 189 SER A CA 1
ATOM 1506 C C . SER A 1 189 ? -10.967 -18.15 14.533 1 93.16 189 SER A C 1
ATOM 1508 O O . SER A 1 189 ? -9.739 -18.258 14.536 1 93.16 189 SER A O 1
ATOM 1510 N N . LEU A 1 190 ? -11.724 -19.086 14.968 1 94.68 190 LEU A N 1
ATOM 1511 C CA . LEU A 1 190 ? -11.198 -20.338 15.5 1 94.68 190 LEU A CA 1
ATOM 1512 C C . LEU A 1 190 ? -10.564 -21.175 14.394 1 94.68 190 LEU A C 1
ATOM 1514 O O . LEU A 1 190 ? -9.494 -21.757 14.586 1 94.68 190 LEU A O 1
ATOM 1518 N N . ILE A 1 191 ? -11.222 -21.221 13.265 1 95.47 191 ILE A N 1
ATOM 1519 C CA . ILE A 1 191 ? -10.643 -21.948 12.141 1 95.47 191 ILE A CA 1
ATOM 1520 C C . ILE A 1 191 ? -9.323 -21.298 11.731 1 95.47 191 ILE A C 1
ATOM 1522 O O . ILE A 1 191 ? -8.345 -21.992 11.446 1 95.47 191 ILE A O 1
ATOM 1526 N N . SER A 1 192 ? -9.268 -19.987 11.731 1 93.91 192 SER A N 1
ATOM 1527 C CA . SER A 1 192 ? -8.04 -19.263 11.417 1 93.91 192 SER A CA 1
ATOM 1528 C C . SER A 1 192 ? -6.939 -19.581 12.422 1 93.91 192 SER A C 1
ATOM 1530 O O . SER A 1 192 ? -5.773 -19.724 12.048 1 93.91 192 SER A O 1
ATOM 1532 N N . LYS A 1 193 ? -7.295 -19.705 13.662 1 93.45 193 LYS A N 1
ATOM 1533 C CA . LYS A 1 193 ? -6.336 -20.003 14.722 1 93.45 193 LYS A CA 1
ATOM 1534 C C . LYS A 1 193 ? -5.713 -21.382 14.528 1 93.45 193 LYS A C 1
ATOM 1536 O O . LYS A 1 193 ? -4.502 -21.551 14.688 1 93.45 193 LYS A O 1
ATOM 1541 N N . PHE A 1 194 ? -6.522 -22.326 14.111 1 95.81 194 PHE A N 1
ATOM 1542 C CA . PHE A 1 194 ? -6.054 -23.707 14.085 1 95.81 194 PHE A CA 1
ATOM 1543 C C . PHE A 1 194 ? -5.652 -24.115 12.673 1 95.81 194 PHE A C 1
ATOM 1545 O O . PHE A 1 194 ? -5.169 -25.229 12.457 1 95.81 194 PHE A O 1
ATOM 1552 N N . LEU A 1 195 ? -5.84 -23.246 11.721 1 96.25 195 LEU A N 1
ATOM 1553 C CA . LEU A 1 195 ? -5.499 -23.561 10.338 1 96.25 195 LEU A CA 1
ATOM 1554 C C . LEU A 1 195 ? -4.047 -24.014 10.225 1 96.25 195 LEU A C 1
ATOM 1556 O O . LEU A 1 195 ? -3.137 -23.307 10.662 1 96.25 195 LEU A O 1
ATOM 1560 N N . HIS A 1 196 ? -3.849 -25.168 9.741 1 96.57 196 HIS A N 1
ATOM 1561 C CA . HIS A 1 196 ? -2.536 -25.788 9.605 1 96.57 196 HIS A CA 1
ATOM 1562 C C . HIS A 1 196 ? -2.449 -26.621 8.331 1 96.57 196 HIS A C 1
ATOM 1564 O O . HIS A 1 196 ? -3.473 -27.05 7.794 1 96.57 196 HIS A O 1
ATOM 1570 N N . PHE A 1 197 ? -1.215 -26.873 7.893 1 96.89 197 PHE A N 1
ATOM 1571 C CA . PHE A 1 197 ? -1.074 -27.47 6.57 1 96.89 197 PHE A CA 1
ATOM 1572 C C . PHE A 1 197 ? -0.125 -28.661 6.613 1 96.89 197 PHE A C 1
ATOM 1574 O O . PHE A 1 197 ? 0.102 -29.317 5.594 1 96.89 197 PHE A O 1
ATOM 1581 N N . ALA A 1 198 ? 0.476 -28.871 7.756 1 95.56 198 ALA A N 1
ATOM 1582 C CA . ALA A 1 198 ? 1.401 -29.987 7.93 1 95.56 198 ALA A CA 1
ATOM 1583 C C . ALA A 1 198 ? 1.357 -30.519 9.36 1 95.56 198 ALA A C 1
ATOM 1585 O O . ALA A 1 198 ? 0.897 -29.827 10.272 1 95.56 198 ALA A O 1
ATOM 1586 N N . ASN A 1 199 ? 1.82 -31.69 9.478 1 93.67 199 ASN A N 1
ATOM 1587 C CA . ASN A 1 199 ? 1.921 -32.307 10.796 1 93.67 199 ASN A CA 1
ATOM 1588 C C . ASN A 1 199 ? 3.174 -31.845 11.536 1 93.67 199 ASN A C 1
ATOM 1590 O O . ASN A 1 199 ? 4.293 -32.124 11.104 1 93.67 199 ASN A O 1
ATOM 1594 N N . ASN A 1 200 ? 2.984 -31.254 12.626 1 89.78 200 ASN A N 1
ATOM 1595 C CA . ASN A 1 200 ? 4.109 -30.75 13.408 1 89.78 200 ASN A CA 1
ATOM 1596 C C . ASN A 1 200 ? 4.994 -31.886 13.913 1 89.78 200 ASN A C 1
ATOM 1598 O O . ASN A 1 200 ? 6.188 -31.691 14.148 1 89.78 200 ASN A O 1
ATOM 1602 N N . ALA A 1 201 ? 4.403 -32.996 14.02 1 88.58 201 ALA A N 1
ATOM 1603 C CA . ALA A 1 201 ? 5.147 -34.15 14.517 1 88.58 201 ALA A CA 1
ATOM 1604 C C . ALA A 1 201 ? 6.154 -34.642 13.481 1 88.58 201 ALA A C 1
ATOM 1606 O O . ALA A 1 201 ? 7.136 -35.303 13.825 1 88.58 201 ALA A O 1
ATOM 1607 N N . ASP A 1 202 ? 5.942 -34.287 12.266 1 88.7 202 ASP A N 1
ATOM 1608 C CA . ASP A 1 202 ? 6.806 -34.725 11.174 1 88.7 202 ASP A CA 1
ATOM 1609 C C . ASP A 1 202 ? 7.861 -33.67 10.851 1 88.7 202 ASP A C 1
ATOM 1611 O O . ASP A 1 202 ? 8.439 -33.675 9.762 1 88.7 202 ASP A O 1
ATOM 1615 N N . ALA A 1 203 ? 8.064 -32.743 11.745 1 89.98 203 ALA A N 1
ATOM 1616 C CA . ALA A 1 203 ? 9.023 -31.668 11.507 1 89.98 203 ALA A CA 1
ATOM 1617 C C . ALA A 1 203 ? 10.438 -32.219 11.352 1 89.98 203 ALA A C 1
ATOM 1619 O O . ALA A 1 203 ? 10.876 -33.055 12.145 1 89.98 203 ALA A O 1
ATOM 1620 N N . PRO A 1 204 ? 11.089 -31.789 10.336 1 88.87 204 PRO A N 1
ATOM 1621 C CA . PRO A 1 204 ? 12.502 -32.16 10.234 1 88.87 204 PRO A CA 1
ATOM 1622 C C . PRO A 1 204 ? 13.347 -31.583 11.368 1 88.87 204 PRO A C 1
ATOM 1624 O O . PRO A 1 204 ? 12.901 -30.676 12.075 1 88.87 204 PRO A O 1
ATOM 1627 N N . PRO A 1 205 ? 14.522 -32.176 11.55 1 87 205 PRO A N 1
ATOM 1628 C CA . PRO A 1 205 ? 15.386 -31.642 12.606 1 87 205 PRO A CA 1
ATOM 1629 C C . PRO A 1 205 ? 15.729 -30.169 12.399 1 87 205 PRO A C 1
ATOM 1631 O O . PRO A 1 205 ? 15.848 -29.713 11.258 1 87 205 PRO A O 1
ATOM 1634 N N . GLU A 1 206 ? 15.926 -29.623 13.546 1 80.56 206 GLU A N 1
ATOM 1635 C CA . GLU A 1 206 ? 16.283 -28.208 13.508 1 80.56 206 GLU A CA 1
ATOM 1636 C C . GLU A 1 206 ? 17.635 -27.997 12.831 1 80.56 206 GLU A C 1
ATOM 1638 O O . GLU A 1 206 ? 18.564 -28.782 13.032 1 80.56 206 GLU A O 1
ATOM 1643 N N . GLY A 1 207 ? 17.781 -27.218 11.921 1 75.56 207 GLY A N 1
ATOM 1644 C CA . GLY A 1 207 ? 19.02 -26.978 11.199 1 75.56 207 GLY A CA 1
ATOM 1645 C C . GLY A 1 207 ? 18.948 -27.383 9.739 1 75.56 207 GLY A C 1
ATOM 1646 O O . GLY A 1 207 ? 19.709 -26.878 8.911 1 75.56 207 GLY A O 1
ATOM 1647 N N . HIS A 1 208 ? 18.066 -28.45 9.621 1 79.61 208 HIS A N 1
ATOM 1648 C CA . HIS A 1 208 ? 17.882 -28.87 8.237 1 79.61 208 HIS A CA 1
ATOM 1649 C C . HIS A 1 208 ? 17.177 -27.791 7.423 1 79.61 208 HIS A C 1
ATOM 1651 O O . HIS A 1 208 ? 16.339 -27.056 7.952 1 79.61 208 HIS A O 1
ATOM 1657 N N . THR A 1 209 ? 17.505 -27.673 6.176 1 78.28 209 THR A N 1
ATOM 1658 C CA . THR A 1 209 ? 16.96 -26.65 5.291 1 78.28 209 THR A CA 1
ATOM 1659 C C . THR A 1 209 ? 15.448 -26.804 5.153 1 78.28 209 THR A C 1
ATOM 1661 O O . THR A 1 209 ? 14.727 -25.812 5.027 1 78.28 209 THR A O 1
ATOM 1664 N N . GLN A 1 210 ? 15.019 -28.058 5.292 1 83.55 210 GLN A N 1
ATOM 1665 C CA . GLN A 1 210 ? 13.597 -28.328 5.107 1 83.55 210 GLN A CA 1
ATOM 1666 C C . GLN A 1 210 ? 12.79 -27.88 6.323 1 83.55 210 GLN A C 1
ATOM 1668 O O . GLN A 1 210 ? 11.566 -27.752 6.249 1 83.55 210 GLN A O 1
ATOM 1673 N N . TYR A 1 211 ? 13.441 -27.678 7.364 1 85.26 211 TYR A N 1
ATOM 1674 C CA . TYR A 1 211 ? 12.776 -27.244 8.588 1 85.26 211 TYR A CA 1
ATOM 1675 C C . TYR A 1 211 ? 12.169 -25.856 8.415 1 85.26 211 TYR A C 1
ATOM 1677 O O . TYR A 1 211 ? 11.136 -25.545 9.014 1 85.26 211 TYR A O 1
ATOM 1685 N N . LYS A 1 212 ? 12.762 -25.137 7.544 1 84.48 212 LYS A N 1
ATOM 1686 C CA . LYS A 1 212 ? 12.353 -23.745 7.379 1 84.48 212 LYS A CA 1
ATOM 1687 C C . LYS A 1 212 ? 11.018 -23.647 6.647 1 84.48 212 LYS A C 1
ATOM 1689 O O . LYS A 1 212 ? 10.266 -22.69 6.842 1 84.48 212 LYS A O 1
ATOM 1694 N N . THR A 1 213 ? 10.692 -24.719 5.843 1 90.12 213 THR A N 1
ATOM 1695 C CA . THR A 1 213 ? 9.517 -24.558 4.994 1 90.12 213 THR A CA 1
ATOM 1696 C C . THR A 1 213 ? 8.555 -25.729 5.173 1 90.12 213 THR A C 1
ATOM 1698 O O . THR A 1 213 ? 7.54 -25.818 4.48 1 90.12 213 THR A O 1
ATOM 1701 N N . TYR A 1 214 ? 8.743 -26.673 6.077 1 91.9 214 TYR A N 1
ATOM 1702 C CA . TYR A 1 214 ? 7.973 -27.909 6.161 1 91.9 214 TYR A CA 1
ATOM 1703 C C . TYR A 1 214 ? 6.51 -27.618 6.475 1 91.9 214 TYR A C 1
ATOM 1705 O O . TYR A 1 214 ? 5.621 -28.374 6.076 1 91.9 214 TYR A O 1
ATOM 1713 N N . LYS A 1 215 ? 6.254 -26.535 7.171 1 92.61 215 LYS A N 1
ATOM 1714 C CA . LYS A 1 215 ? 4.899 -26.22 7.612 1 92.61 215 LYS A CA 1
ATOM 1715 C C . LYS A 1 215 ? 4 -25.878 6.427 1 92.61 215 LYS A C 1
ATOM 1717 O O . LYS A 1 215 ? 2.776 -25.988 6.518 1 92.61 215 LYS A O 1
ATOM 1722 N N . VAL A 1 216 ? 4.61 -25.453 5.283 1 94.64 216 VAL A N 1
ATOM 1723 C CA . VAL A 1 216 ? 3.796 -25.02 4.152 1 94.64 216 VAL A CA 1
ATOM 1724 C C . VAL A 1 216 ? 4.126 -25.866 2.924 1 94.64 216 VAL A C 1
ATOM 1726 O O . VAL A 1 216 ? 3.541 -25.675 1.856 1 94.64 216 VAL A O 1
ATOM 1729 N N . GLN A 1 217 ? 5.019 -26.829 3.052 1 94.89 217 GLN A N 1
ATOM 1730 C CA . GLN A 1 217 ? 5.57 -27.562 1.916 1 94.89 217 GLN A CA 1
ATOM 1731 C C . GLN A 1 217 ? 4.474 -28.307 1.159 1 94.89 217 GLN A C 1
ATOM 1733 O O . GLN A 1 217 ? 4.464 -28.321 -0.074 1 94.89 217 GLN A O 1
ATOM 1738 N N . PRO A 1 218 ? 3.513 -28.943 1.842 1 96.87 218 PRO A N 1
ATOM 1739 C CA . PRO A 1 218 ? 2.459 -29.638 1.099 1 96.87 218 PRO A CA 1
ATOM 1740 C C . PRO A 1 218 ? 1.659 -28.702 0.195 1 96.87 218 PRO A C 1
ATOM 1742 O O . PRO A 1 218 ? 1.239 -29.1 -0.894 1 96.87 218 PRO A O 1
ATOM 1745 N N . ILE A 1 219 ? 1.475 -27.504 0.669 1 97.36 219 ILE A N 1
ATOM 1746 C CA . ILE A 1 219 ? 0.732 -26.52 -0.109 1 97.36 219 ILE A CA 1
ATOM 1747 C C . ILE A 1 219 ? 1.576 -26.054 -1.293 1 97.36 219 ILE A C 1
ATOM 1749 O O . ILE A 1 219 ? 1.069 -25.914 -2.409 1 97.36 219 ILE A O 1
ATOM 1753 N N . VAL A 1 220 ? 2.83 -25.846 -1.061 1 96.7 220 VAL A N 1
ATOM 1754 C CA . VAL A 1 220 ? 3.774 -25.436 -2.096 1 96.7 220 VAL A CA 1
ATOM 1755 C C . VAL A 1 220 ? 3.805 -26.48 -3.21 1 96.7 220 VAL A C 1
ATOM 1757 O O . VAL A 1 220 ? 3.69 -26.142 -4.39 1 96.7 220 VAL A O 1
ATOM 1760 N N . ASP A 1 221 ? 3.89 -27.703 -2.812 1 97.25 221 ASP A N 1
ATOM 1761 C CA . ASP A 1 221 ? 3.944 -28.798 -3.775 1 97.25 221 ASP A CA 1
ATOM 1762 C C . ASP A 1 221 ? 2.651 -28.885 -4.581 1 97.25 221 ASP A C 1
ATOM 1764 O O . ASP A 1 221 ? 2.683 -29.075 -5.799 1 97.25 221 ASP A O 1
ATOM 1768 N N . HIS A 1 222 ? 1.606 -28.744 -3.923 1 97.98 222 HIS A N 1
ATOM 1769 C CA . HIS A 1 222 ? 0.306 -28.818 -4.579 1 97.98 222 HIS A CA 1
ATOM 1770 C C . HIS A 1 222 ? 0.181 -27.765 -5.675 1 97.98 222 HIS A C 1
ATOM 1772 O O . HIS A 1 222 ? -0.111 -28.094 -6.827 1 97.98 222 HIS A O 1
ATOM 1778 N N . PHE A 1 223 ? 0.463 -26.582 -5.399 1 98.02 223 PHE A N 1
ATOM 1779 C CA . PHE A 1 223 ? 0.217 -25.507 -6.353 1 98.02 223 PHE A CA 1
ATOM 1780 C C . PHE A 1 223 ? 1.268 -25.51 -7.456 1 98.02 223 PHE A C 1
ATOM 1782 O O . PHE A 1 223 ? 0.967 -25.19 -8.608 1 98.02 223 PHE A O 1
ATOM 1789 N N . ASN A 1 224 ? 2.526 -25.844 -7.149 1 97.61 224 ASN A N 1
ATOM 1790 C CA . ASN A 1 224 ? 3.532 -25.979 -8.198 1 97.61 224 ASN A CA 1
ATOM 1791 C C . ASN A 1 224 ? 3.117 -27.01 -9.243 1 97.61 224 ASN A C 1
ATOM 1793 O O . ASN A 1 224 ? 3.33 -26.808 -10.44 1 97.61 224 ASN A O 1
ATOM 1797 N N . ASN A 1 225 ? 2.531 -28.024 -8.762 1 97.44 225 ASN A N 1
ATOM 1798 C CA . ASN A 1 225 ? 2.063 -29.066 -9.669 1 97.44 225 ASN A CA 1
ATOM 1799 C C . ASN A 1 225 ? 0.865 -28.598 -10.49 1 97.44 225 ASN A C 1
ATOM 1801 O O . ASN A 1 225 ? 0.819 -28.806 -11.704 1 97.44 225 ASN A O 1
ATOM 1805 N N . ARG A 1 226 ? -0.04 -27.941 -9.884 1 97.58 226 ARG A N 1
ATOM 1806 C CA . ARG A 1 226 ? -1.258 -27.504 -10.558 1 97.58 226 ARG A CA 1
ATOM 1807 C C . ARG A 1 226 ? -0.963 -26.38 -11.546 1 97.58 226 ARG A C 1
ATOM 1809 O O . ARG A 1 226 ? -1.536 -26.34 -12.637 1 97.58 226 ARG A O 1
ATOM 1816 N N . PHE A 1 227 ? -0.116 -25.456 -11.198 1 97.99 227 PHE A N 1
ATOM 1817 C CA . PHE A 1 227 ? 0.224 -24.328 -12.058 1 97.99 227 PHE A CA 1
ATOM 1818 C C . PHE A 1 227 ? 0.824 -24.812 -13.372 1 97.99 227 PHE A C 1
ATOM 1820 O O . PHE A 1 227 ? 0.479 -24.307 -14.442 1 97.99 227 PHE A O 1
ATOM 1827 N N . LYS A 1 228 ? 1.633 -25.867 -13.309 1 96.98 228 LYS A N 1
ATOM 1828 C CA . LYS A 1 228 ? 2.286 -26.42 -14.492 1 96.98 228 LYS A CA 1
ATOM 1829 C C . LYS A 1 228 ? 1.309 -27.245 -15.324 1 96.98 228 LYS A C 1
ATOM 1831 O O . LYS A 1 228 ? 1.428 -27.308 -16.549 1 96.98 228 LYS A O 1
ATOM 1836 N N . HIS A 1 229 ? 0.396 -27.783 -14.629 1 97.24 229 HIS A N 1
ATOM 1837 C CA . HIS A 1 229 ? -0.482 -28.761 -15.262 1 97.24 229 HIS A CA 1
ATOM 1838 C C . HIS A 1 229 ? -1.492 -28.081 -16.181 1 97.24 229 HIS A C 1
ATOM 1840 O O . HIS A 1 229 ? -1.861 -28.632 -17.22 1 97.24 229 HIS A O 1
ATOM 1846 N N . TYR A 1 230 ? -1.85 -26.839 -15.931 1 97.65 230 TYR A N 1
ATOM 1847 C CA . TYR A 1 230 ? -3.033 -26.314 -16.602 1 97.65 230 TYR A CA 1
ATOM 1848 C C . TYR A 1 230 ? -2.662 -25.194 -17.567 1 97.65 230 TYR A C 1
ATOM 1850 O O . TYR A 1 230 ? -3.525 -24.655 -18.264 1 97.65 230 TYR A O 1
ATOM 1858 N N . PHE A 1 231 ? -1.405 -24.868 -17.658 1 97.51 231 PHE A N 1
ATOM 1859 C CA . PHE A 1 231 ? -1.007 -23.766 -18.527 1 97.51 231 PHE A CA 1
ATOM 1860 C C . PHE A 1 231 ? 0.4 -23.987 -19.07 1 97.51 231 PHE A C 1
ATOM 1862 O O . PHE A 1 231 ? 1.286 -24.444 -18.346 1 97.51 231 PHE A O 1
ATOM 1869 N N . CYS A 1 232 ? 0.614 -23.691 -20.31 1 97.52 232 CYS A N 1
ATOM 1870 C CA . CYS A 1 232 ? 1.928 -23.623 -20.939 1 97.52 232 CYS A CA 1
ATOM 1871 C C . CYS A 1 232 ? 2.293 -22.183 -21.283 1 97.52 232 CYS A C 1
ATOM 1873 O O . CYS A 1 232 ? 1.581 -21.521 -22.039 1 97.52 232 CYS A O 1
ATOM 1875 N N . PRO A 1 233 ? 3.35 -21.674 -20.714 1 97.67 233 PRO A N 1
ATOM 1876 C CA . PRO A 1 233 ? 3.712 -20.274 -20.95 1 97.67 233 PRO A CA 1
ATOM 1877 C C . PRO A 1 233 ? 3.964 -19.971 -22.425 1 97.67 233 PRO A C 1
ATOM 1879 O O . PRO A 1 233 ? 4.256 -20.881 -23.205 1 97.67 233 PRO A O 1
ATOM 1882 N N . TYR A 1 234 ? 3.83 -18.746 -22.812 1 97.95 234 TYR A N 1
ATOM 1883 C CA . TYR A 1 234 ? 4.235 -18.275 -24.132 1 97.95 234 TYR A CA 1
ATOM 1884 C C . TYR A 1 234 ? 5.749 -18.121 -24.215 1 97.95 234 TYR A C 1
ATOM 1886 O O . TYR A 1 234 ? 6.463 -18.421 -23.256 1 97.95 234 TYR A O 1
ATOM 1894 N N . ARG A 1 235 ? 6.184 -17.716 -25.266 1 97.82 235 ARG A N 1
ATOM 1895 C CA . ARG A 1 235 ? 7.603 -17.772 -25.602 1 97.82 235 ARG A CA 1
ATOM 1896 C C . ARG A 1 235 ? 8.437 -17.001 -24.585 1 97.82 235 ARG A C 1
ATOM 1898 O O . ARG A 1 235 ? 9.526 -17.439 -24.208 1 97.82 235 ARG A O 1
ATOM 1905 N N . ASN A 1 236 ? 7.993 -15.827 -24.175 1 98.42 236 ASN A N 1
ATOM 1906 C CA . ASN A 1 236 ? 8.753 -14.979 -23.263 1 98.42 236 ASN A CA 1
ATOM 1907 C C . ASN A 1 236 ? 8.421 -15.284 -21.805 1 98.42 236 ASN A C 1
ATOM 1909 O O . ASN A 1 236 ? 7.258 -15.225 -21.403 1 98.42 236 ASN A O 1
ATOM 1913 N N . ILE A 1 237 ? 9.429 -15.659 -21.043 1 98.45 237 ILE A N 1
ATOM 1914 C CA . ILE A 1 237 ? 9.269 -15.978 -19.629 1 98.45 237 ILE A CA 1
ATOM 1915 C C . ILE A 1 237 ? 10.307 -15.217 -18.808 1 98.45 237 ILE A C 1
ATOM 1917 O O . ILE A 1 237 ? 11.292 -14.713 -19.353 1 98.45 237 ILE A O 1
ATOM 1921 N N . SER A 1 238 ? 10.074 -15.081 -17.535 1 98.23 238 SER A N 1
ATOM 1922 C CA . SER A 1 238 ? 11.008 -14.358 -16.678 1 98.23 238 SER A CA 1
ATOM 1923 C C . SER A 1 238 ? 11.134 -15.024 -15.312 1 98.23 238 SER A C 1
ATOM 1925 O O . SER A 1 238 ? 10.188 -15.654 -14.833 1 98.23 238 SER A O 1
ATOM 1927 N N . ILE A 1 239 ? 12.264 -14.972 -14.725 1 97.38 239 ILE A N 1
ATOM 1928 C CA . ILE A 1 239 ? 12.526 -15.358 -13.343 1 97.38 239 ILE A CA 1
ATOM 1929 C C . ILE A 1 239 ? 12.907 -14.124 -12.527 1 97.38 239 ILE A C 1
ATOM 1931 O O . ILE A 1 239 ? 13.761 -13.337 -12.941 1 97.38 239 ILE A O 1
ATOM 1935 N N . ASP A 1 240 ? 12.233 -13.939 -11.478 1 94.34 240 ASP A N 1
ATOM 1936 C CA . ASP A 1 240 ? 12.503 -12.818 -10.583 1 94.34 240 ASP A CA 1
ATOM 1937 C C . ASP A 1 240 ? 11.992 -13.104 -9.173 1 94.34 240 ASP A C 1
ATOM 1939 O O . ASP A 1 240 ? 11.425 -14.169 -8.918 1 94.34 240 ASP A O 1
ATOM 1943 N N . GLU A 1 241 ? 12.286 -12.186 -8.317 1 90.75 241 GLU A N 1
ATOM 1944 C CA . GLU A 1 241 ? 11.895 -12.355 -6.921 1 90.75 241 GLU A CA 1
ATOM 1945 C C . GLU A 1 241 ? 10.558 -11.676 -6.636 1 90.75 241 GLU A C 1
ATOM 1947 O O . GLU A 1 241 ? 10.232 -10.655 -7.245 1 90.75 241 GLU A O 1
ATOM 1952 N N . SER A 1 242 ? 9.759 -12.289 -5.911 1 89.05 242 SER A N 1
ATOM 1953 C CA . SER A 1 242 ? 8.548 -11.722 -5.326 1 89.05 242 SER A CA 1
ATOM 1954 C C . SER A 1 242 ? 8.601 -11.757 -3.803 1 89.05 242 SER A C 1
ATOM 1956 O O . SER A 1 242 ? 9.254 -12.624 -3.219 1 89.05 242 SER A O 1
ATOM 1958 N N . MET A 1 243 ? 8.002 -10.775 -3.141 1 85.56 243 MET A N 1
ATOM 1959 C CA . MET A 1 243 ? 8.032 -10.699 -1.683 1 85.56 243 MET A CA 1
ATOM 1960 C C . MET A 1 243 ? 6.628 -10.826 -1.102 1 85.56 243 MET A C 1
ATOM 1962 O O . MET A 1 243 ? 5.711 -10.118 -1.522 1 85.56 243 MET A O 1
ATOM 1966 N N . VAL A 1 244 ? 6.483 -11.749 -0.232 1 82.54 244 VAL A N 1
ATOM 1967 C CA . VAL A 1 244 ? 5.275 -11.821 0.583 1 82.54 244 VAL A CA 1
ATOM 1968 C C . VAL A 1 244 ? 5.497 -11.083 1.902 1 82.54 244 VAL A C 1
ATOM 1970 O O . VAL A 1 244 ? 6.323 -11.496 2.72 1 82.54 244 VAL A O 1
ATOM 1973 N N . GLY A 1 245 ? 4.784 -9.988 2.033 1 75.02 245 GLY A N 1
ATOM 1974 C CA . GLY A 1 245 ? 5.011 -9.099 3.162 1 75.02 245 GLY A CA 1
ATOM 1975 C C . GLY A 1 245 ? 4.69 -9.738 4.499 1 75.02 245 GLY A C 1
ATOM 1976 O O . GLY A 1 245 ? 3.639 -10.362 4.659 1 75.02 245 GLY A O 1
ATOM 1977 N N . PHE A 1 246 ? 5.647 -9.74 5.424 1 71.06 246 PHE A N 1
ATOM 1978 C CA . PHE A 1 246 ? 5.454 -10.212 6.79 1 71.06 246 PHE A CA 1
ATOM 1979 C C . PHE A 1 246 ? 6.304 -9.407 7.766 1 71.06 246 PHE A C 1
ATOM 1981 O O . PHE A 1 246 ? 7.522 -9.308 7.602 1 71.06 246 PHE A O 1
ATOM 1988 N N . LYS A 1 247 ? 5.72 -8.747 8.713 1 62.62 247 LYS A N 1
ATOM 1989 C CA . LYS A 1 247 ? 6.426 -7.881 9.653 1 62.62 247 LYS A CA 1
ATOM 1990 C C . LYS A 1 247 ? 6.774 -8.631 10.936 1 62.62 247 LYS A C 1
ATOM 1992 O O . LYS A 1 247 ? 7.537 -8.132 11.766 1 62.62 247 LYS A O 1
ATOM 1997 N N . GLY A 1 248 ? 6.359 -9.882 11.084 1 60.84 248 GLY A N 1
ATOM 1998 C CA . GLY A 1 248 ? 6.619 -10.608 12.316 1 60.84 248 GLY A CA 1
ATOM 1999 C C . GLY A 1 248 ? 7.985 -11.267 12.343 1 60.84 248 GLY A C 1
ATOM 2000 O O . GLY A 1 248 ? 8.794 -11.069 11.434 1 60.84 248 GLY A O 1
ATOM 2001 N N . LYS A 1 249 ? 8.346 -11.729 13.407 1 56.27 249 LYS A N 1
ATOM 2002 C CA . LYS A 1 249 ? 9.611 -12.437 13.582 1 56.27 249 LYS A CA 1
ATOM 2003 C C . LYS A 1 249 ? 9.64 -13.723 12.761 1 56.27 249 LYS A C 1
ATOM 2005 O O . LYS A 1 249 ? 8.742 -14.56 12.877 1 56.27 249 LYS A O 1
ATOM 2010 N N . LEU A 1 250 ? 10.334 -13.593 11.709 1 64.25 250 LEU A N 1
ATOM 2011 C CA . LEU A 1 250 ? 10.586 -14.79 10.914 1 64.25 250 LEU A CA 1
ATOM 2012 C C . LEU A 1 250 ? 12.033 -15.248 11.064 1 64.25 250 LEU A C 1
ATOM 2014 O O . LEU A 1 250 ? 12.914 -14.785 10.335 1 64.25 250 LEU A O 1
ATOM 2018 N N . PRO A 1 251 ? 12.335 -15.908 12.12 1 54.58 251 PRO A N 1
ATOM 2019 C CA . PRO A 1 251 ? 13.741 -16.163 12.442 1 54.58 251 PRO A CA 1
ATOM 2020 C C . PRO A 1 251 ? 14.525 -16.723 11.257 1 54.58 251 PRO A C 1
ATOM 2022 O O . PRO A 1 251 ? 15.727 -16.472 11.134 1 54.58 251 PRO A O 1
ATOM 2025 N N . HIS A 1 252 ? 13.812 -17.335 10.335 1 62.21 252 HIS A N 1
ATOM 2026 C CA . HIS A 1 252 ? 14.654 -18.056 9.387 1 62.21 252 HIS A CA 1
ATOM 2027 C C . HIS A 1 252 ? 14.432 -17.557 7.963 1 62.21 252 HIS A C 1
ATOM 2029 O O . HIS A 1 252 ? 15.299 -17.72 7.102 1 62.21 252 HIS A O 1
ATOM 2035 N N . LEU A 1 253 ? 13.336 -16.827 7.75 1 67.55 253 LEU A N 1
ATOM 2036 C CA . LEU A 1 253 ? 12.991 -16.581 6.354 1 67.55 253 LEU A CA 1
ATOM 2037 C C . LEU A 1 253 ? 12.846 -15.087 6.085 1 67.55 253 LEU A C 1
ATOM 2039 O O . LEU A 1 253 ? 12.66 -14.674 4.938 1 67.55 253 LEU A O 1
ATOM 2043 N N . ARG A 1 254 ? 13.054 -14.319 7.043 1 66.68 254 ARG A N 1
ATOM 2044 C CA . ARG A 1 254 ? 12.75 -12.903 6.866 1 66.68 254 ARG A CA 1
ATOM 2045 C C . ARG A 1 254 ? 13.813 -12.217 6.013 1 66.68 254 ARG A C 1
ATOM 2047 O O . ARG A 1 254 ? 15.009 -12.358 6.273 1 66.68 254 ARG A O 1
ATOM 2054 N N . GLN A 1 255 ? 13.311 -11.62 4.974 1 69.34 255 GLN A N 1
ATOM 2055 C CA . GLN A 1 255 ? 14.171 -10.882 4.054 1 69.34 255 GLN A CA 1
ATOM 2056 C C . GLN A 1 255 ? 13.783 -9.407 4.002 1 69.34 255 GLN A C 1
ATOM 2058 O O . GLN A 1 255 ? 12.624 -9.056 4.234 1 69.34 255 GLN A O 1
ATOM 2063 N N . PHE A 1 256 ? 14.757 -8.495 3.955 1 56.59 256 PHE A N 1
ATOM 2064 C CA . PHE A 1 256 ? 14.532 -7.06 3.821 1 56.59 256 PHE A CA 1
ATOM 2065 C C . PHE A 1 256 ? 14.898 -6.583 2.421 1 56.59 256 PHE A C 1
ATOM 2067 O O . PHE A 1 256 ? 16.033 -6.764 1.975 1 56.59 256 PHE A O 1
ATOM 2074 N N . MET A 1 257 ? 13.883 -6.093 1.68 1 53.98 257 MET A N 1
ATOM 2075 C CA . MET A 1 257 ? 14.095 -5.535 0.348 1 53.98 257 MET A CA 1
ATOM 2076 C C . MET A 1 257 ? 13.592 -4.097 0.273 1 53.98 257 MET A C 1
ATOM 2078 O O . MET A 1 257 ? 12.398 -3.862 0.082 1 53.98 257 MET A O 1
ATOM 2082 N N . PRO A 1 258 ? 14.459 -3.08 0.346 1 50.94 258 PRO A N 1
ATOM 2083 C CA . PRO A 1 258 ? 14.048 -1.68 0.472 1 50.94 258 PRO A CA 1
ATOM 2084 C C . PRO A 1 258 ? 13.275 -1.181 -0.747 1 50.94 258 PRO A C 1
ATOM 2086 O O . PRO A 1 258 ? 12.421 -0.299 -0.622 1 50.94 258 PRO A O 1
ATOM 2089 N N . ASN A 1 259 ? 13.484 -1.835 -1.877 1 49.12 259 ASN A N 1
ATOM 2090 C CA . ASN A 1 259 ? 12.925 -1.274 -3.102 1 49.12 259 ASN A CA 1
ATOM 2091 C C . ASN A 1 259 ? 11.564 -1.883 -3.428 1 49.12 259 ASN A C 1
ATOM 2093 O O . ASN A 1 259 ? 10.891 -1.443 -4.361 1 49.12 259 ASN A O 1
ATOM 2097 N N . LYS A 1 260 ? 11.232 -2.893 -2.631 1 48.16 260 LYS A N 1
ATOM 2098 C CA . LYS A 1 260 ? 9.93 -3.486 -2.924 1 48.16 260 LYS A CA 1
ATOM 2099 C C . LYS A 1 260 ? 8.803 -2.681 -2.285 1 48.16 260 LYS A C 1
ATOM 2101 O O . LYS A 1 260 ? 8.835 -2.403 -1.084 1 48.16 260 LYS A O 1
ATOM 2106 N N . ARG A 1 261 ? 7.926 -2.267 -3.068 1 52.43 261 ARG A N 1
ATOM 2107 C CA . ARG A 1 261 ? 6.886 -1.313 -2.697 1 52.43 261 ARG A CA 1
ATOM 2108 C C . ARG A 1 261 ? 5.863 -1.954 -1.765 1 52.43 261 ARG A C 1
ATOM 2110 O O . ARG A 1 261 ? 5.4 -1.321 -0.814 1 52.43 261 ARG A O 1
ATOM 2117 N N . HIS A 1 262 ? 5.556 -3.149 -2.067 1 51.2 262 HIS A N 1
ATOM 2118 C CA . HIS A 1 262 ? 4.449 -3.77 -1.349 1 51.2 262 HIS A CA 1
ATOM 2119 C C . HIS A 1 262 ? 4.881 -4.227 0.04 1 51.2 262 HIS A C 1
ATOM 2121 O O . HIS A 1 262 ? 4.121 -4.103 1.003 1 51.2 262 HIS A O 1
ATOM 2127 N N . ALA A 1 263 ? 6.105 -4.799 0.107 1 55.33 263 ALA A N 1
ATOM 2128 C CA . ALA A 1 263 ? 6.595 -5.283 1.395 1 55.33 263 ALA A CA 1
ATOM 2129 C C . ALA A 1 263 ? 8.12 -5.268 1.443 1 55.33 263 ALA A C 1
ATOM 2131 O O . ALA A 1 263 ? 8.779 -5.924 0.633 1 55.33 263 ALA A O 1
ATOM 2132 N N . ARG A 1 264 ? 8.617 -4.457 2.354 1 58.81 264 ARG A N 1
ATOM 2133 C CA . ARG A 1 264 ? 10.072 -4.414 2.451 1 58.81 264 ARG A CA 1
ATOM 2134 C C . ARG A 1 264 ? 10.602 -5.595 3.257 1 58.81 264 ARG A C 1
ATOM 2136 O O . ARG A 1 264 ? 11.762 -5.985 3.107 1 58.81 264 ARG A O 1
ATOM 2143 N N . PHE A 1 265 ? 9.608 -6.184 4.044 1 68.98 265 PHE A N 1
ATOM 2144 C CA . PHE A 1 265 ? 9.989 -7.319 4.876 1 68.98 265 PHE A CA 1
ATOM 2145 C C . PHE A 1 265 ? 9.053 -8.499 4.643 1 68.98 265 PHE A C 1
ATOM 2147 O O . PHE A 1 265 ? 7.846 -8.317 4.476 1 68.98 265 PHE A O 1
ATOM 2154 N N . GLY A 1 266 ? 9.664 -9.656 4.455 1 78.88 266 GLY A N 1
ATOM 2155 C CA . GLY A 1 266 ? 8.808 -10.825 4.334 1 78.88 266 GLY A CA 1
ATOM 2156 C C . GLY A 1 266 ? 9.532 -12.04 3.786 1 78.88 266 GLY A C 1
ATOM 2157 O O . GLY A 1 266 ? 10.731 -12.211 4.016 1 78.88 266 GLY A O 1
ATOM 2158 N N . VAL A 1 267 ? 8.726 -12.911 3.23 1 86.15 267 VAL A N 1
ATOM 2159 C CA . VAL A 1 267 ? 9.243 -14.143 2.645 1 86.15 267 VAL A CA 1
ATOM 2160 C C . VAL A 1 267 ? 9.544 -13.926 1.164 1 86.15 267 VAL A C 1
ATOM 2162 O O . VAL A 1 267 ? 8.667 -13.516 0.4 1 86.15 267 VAL A O 1
ATOM 2165 N N . LYS A 1 268 ? 10.778 -14.181 0.862 1 87.93 268 LYS A N 1
ATOM 2166 C CA . LYS A 1 268 ? 11.209 -14.049 -0.527 1 87.93 268 LYS A CA 1
ATOM 2167 C C . LYS A 1 268 ? 10.902 -15.315 -1.321 1 87.93 268 LYS A C 1
ATOM 2169 O O . LYS A 1 268 ? 11.183 -16.425 -0.862 1 87.93 268 LYS A O 1
ATOM 2174 N N . VAL A 1 269 ? 10.311 -15.127 -2.504 1 92.05 269 VAL A N 1
ATOM 2175 C CA . VAL A 1 269 ? 9.953 -16.241 -3.375 1 92.05 269 VAL A CA 1
ATOM 2176 C C . VAL A 1 269 ? 10.519 -16.008 -4.773 1 92.05 269 VAL A C 1
ATOM 2178 O O . VAL A 1 269 ? 10.367 -14.922 -5.338 1 92.05 269 VAL A O 1
ATOM 2181 N N . TRP A 1 270 ? 11.223 -17.04 -5.274 1 93.72 270 TRP A N 1
ATOM 2182 C CA . TRP A 1 270 ? 11.617 -17.02 -6.679 1 93.72 270 TRP A CA 1
ATOM 2183 C C . TRP A 1 270 ? 10.468 -17.477 -7.573 1 93.72 270 TRP A C 1
ATOM 2185 O O . TRP A 1 270 ? 9.906 -18.556 -7.369 1 93.72 270 TRP A O 1
ATOM 2195 N N . CYS A 1 271 ? 10.165 -16.656 -8.539 1 96.83 271 CYS A N 1
ATOM 2196 C CA . CYS A 1 271 ? 9.007 -16.964 -9.372 1 96.83 271 CYS A CA 1
ATOM 2197 C C . CYS A 1 271 ? 9.401 -17.055 -10.841 1 96.83 271 CYS A C 1
ATOM 2199 O O . CYS A 1 271 ? 10.23 -16.277 -11.315 1 96.83 271 CYS A O 1
ATOM 2201 N N . LEU A 1 272 ? 8.924 -17.998 -11.483 1 98.38 272 LEU A N 1
ATOM 2202 C CA . LEU A 1 272 ? 8.944 -18.118 -12.936 1 98.38 272 LEU A CA 1
ATOM 2203 C C . LEU A 1 272 ? 7.569 -17.822 -13.526 1 98.38 272 LEU A C 1
ATOM 2205 O O . LEU A 1 272 ? 6.606 -18.545 -13.26 1 98.38 272 LEU A O 1
ATOM 2209 N N . CYS A 1 273 ? 7.47 -16.773 -14.32 1 98.35 273 CYS A N 1
ATOM 2210 C CA . CYS A 1 273 ? 6.171 -16.325 -14.809 1 98.35 273 CYS A CA 1
ATOM 2211 C C . CYS A 1 273 ? 6.197 -16.121 -16.319 1 98.35 273 CYS A C 1
ATOM 2213 O O . CYS A 1 273 ? 7.25 -15.84 -16.894 1 98.35 273 CYS A O 1
ATOM 2215 N N . ASP A 1 274 ? 5.08 -16.294 -16.926 1 98.35 274 ASP A N 1
ATOM 2216 C CA . ASP A 1 274 ? 4.871 -15.867 -18.306 1 98.35 274 ASP A CA 1
ATOM 2217 C C . ASP A 1 274 ? 4.888 -14.344 -18.418 1 98.35 274 ASP A C 1
ATOM 2219 O O . ASP A 1 274 ? 4.14 -13.656 -17.721 1 98.35 274 ASP A O 1
ATOM 2223 N N . SER A 1 275 ? 5.689 -13.819 -19.281 1 97.33 275 SER A N 1
ATOM 2224 C CA . SER A 1 275 ? 5.912 -12.378 -19.332 1 97.33 275 SER A CA 1
ATOM 2225 C C . SER A 1 275 ? 4.708 -11.653 -19.924 1 97.33 275 SER A C 1
ATOM 2227 O O . SER A 1 275 ? 4.478 -10.478 -19.631 1 97.33 275 SER A O 1
ATOM 2229 N N . SER A 1 276 ? 3.926 -12.271 -20.7 1 95.47 276 SER A N 1
ATOM 2230 C CA . SER A 1 276 ? 2.818 -11.614 -21.386 1 95.47 276 SER A CA 1
ATOM 2231 C C . SER A 1 276 ? 1.56 -11.607 -20.524 1 95.47 276 SER A C 1
ATOM 2233 O O . SER A 1 276 ? 0.773 -10.66 -20.573 1 95.47 276 SER A O 1
ATOM 2235 N N . THR A 1 277 ? 1.381 -12.661 -19.712 1 96.42 277 THR A N 1
ATOM 2236 C CA . THR A 1 277 ? 0.12 -12.796 -18.991 1 96.42 277 THR A CA 1
ATOM 2237 C C . THR A 1 277 ? 0.33 -12.599 -17.492 1 96.42 277 THR A C 1
ATOM 2239 O O . THR A 1 277 ? -0.626 -12.351 -16.754 1 96.42 277 THR A O 1
ATOM 2242 N N . GLY A 1 278 ? 1.512 -12.824 -17.034 1 97.27 278 GLY A N 1
ATOM 2243 C CA . GLY A 1 278 ? 1.764 -12.773 -15.602 1 97.27 278 GLY A CA 1
ATOM 2244 C C . GLY A 1 278 ? 1.41 -14.064 -14.888 1 97.27 278 GLY A C 1
ATOM 2245 O O . GLY A 1 278 ? 1.426 -14.122 -13.657 1 97.27 278 GLY A O 1
ATOM 2246 N N . TYR A 1 279 ? 1.057 -15.134 -15.63 1 98.19 279 TYR A N 1
ATOM 2247 C CA . TYR A 1 279 ? 0.766 -16.441 -15.053 1 98.19 279 TYR A CA 1
ATOM 2248 C C . TYR A 1 279 ? 1.985 -17.003 -14.331 1 98.19 279 TYR A C 1
ATOM 2250 O O . TYR A 1 279 ? 3.057 -17.14 -14.925 1 98.19 279 TYR A O 1
ATOM 2258 N N . MET A 1 280 ? 1.842 -17.258 -13.077 1 98.1 280 MET A N 1
ATOM 2259 C CA . MET A 1 280 ? 2.93 -17.909 -12.353 1 98.1 280 MET A CA 1
ATOM 2260 C C . MET A 1 280 ? 2.993 -19.395 -12.687 1 98.1 280 MET A C 1
ATOM 2262 O O . MET A 1 280 ? 2.047 -20.137 -12.42 1 98.1 280 MET A O 1
ATOM 2266 N N . TYR A 1 281 ? 4.049 -19.809 -13.254 1 98.3 281 TYR A N 1
ATOM 2267 C CA . TYR A 1 281 ? 4.201 -21.182 -13.725 1 98.3 281 TYR A CA 1
ATOM 2268 C C . TYR A 1 281 ? 4.861 -22.053 -12.662 1 98.3 281 TYR A C 1
ATOM 2270 O O . TYR A 1 281 ? 4.486 -23.214 -12.482 1 98.3 281 TYR A O 1
ATOM 2278 N N . SER A 1 282 ? 5.804 -21.448 -11.949 1 97.61 282 SER A N 1
ATOM 2279 C CA . SER A 1 282 ? 6.534 -22.151 -10.899 1 97.61 282 SER A CA 1
ATOM 2280 C C . SER A 1 282 ? 7.139 -21.173 -9.897 1 97.61 282 SER A C 1
ATOM 2282 O O . SER A 1 282 ? 7.286 -19.986 -10.192 1 97.61 282 SER A O 1
ATOM 2284 N N . PHE A 1 283 ? 7.366 -21.702 -8.68 1 96.73 283 PHE A N 1
ATOM 2285 C CA . PHE A 1 283 ? 7.966 -20.834 -7.674 1 96.73 283 PHE A CA 1
ATOM 2286 C C . PHE A 1 283 ? 8.746 -21.65 -6.651 1 96.73 283 PHE A C 1
ATOM 2288 O O . PHE A 1 283 ? 8.556 -22.863 -6.541 1 96.73 283 PHE A O 1
ATOM 2295 N N . GLU A 1 284 ? 9.701 -20.972 -5.974 1 93.47 284 GLU A N 1
ATOM 2296 C CA . GLU A 1 284 ? 10.512 -21.557 -4.911 1 93.47 284 GLU A CA 1
ATOM 2297 C C . GLU A 1 284 ? 10.731 -20.563 -3.774 1 93.47 284 GLU A C 1
ATOM 2299 O O . GLU A 1 284 ? 10.964 -19.377 -4.016 1 93.47 284 GLU A O 1
ATOM 2304 N N . ILE A 1 285 ? 10.63 -21.089 -2.552 1 91.17 285 ILE A N 1
ATOM 2305 C CA . ILE A 1 285 ? 10.864 -20.233 -1.394 1 91.17 285 ILE A CA 1
ATOM 2306 C C . ILE A 1 285 ? 12.365 -20.057 -1.177 1 91.17 285 ILE A C 1
ATOM 2308 O O . ILE A 1 285 ? 13.126 -21.026 -1.244 1 91.17 285 ILE A O 1
ATOM 2312 N N . PHE A 1 286 ? 12.791 -18.895 -0.985 1 87.76 286 PHE A N 1
ATOM 2313 C CA . PHE A 1 286 ? 14.179 -18.628 -0.626 1 87.76 286 PHE A CA 1
ATOM 2314 C C . PHE A 1 286 ? 14.464 -19.076 0.803 1 87.76 286 PHE A C 1
ATOM 2316 O O . PHE A 1 286 ? 13.793 -18.641 1.741 1 87.76 286 PHE A O 1
ATOM 2323 N N . LYS A 1 287 ? 15.364 -19.937 0.992 1 82.39 287 LYS A N 1
ATOM 2324 C CA . LYS A 1 287 ? 15.654 -20.524 2.297 1 82.39 287 LYS A CA 1
ATOM 2325 C C . LYS A 1 287 ? 16.934 -19.94 2.89 1 82.39 287 LYS A C 1
ATOM 2327 O O . LYS A 1 287 ? 17.492 -20.493 3.84 1 82.39 287 LYS A O 1
ATOM 2332 N N . GLY A 1 288 ? 17.426 -18.842 2.314 1 76.77 288 GLY A N 1
ATOM 2333 C CA . GLY A 1 288 ? 18.643 -18.229 2.823 1 76.77 288 GLY A CA 1
ATOM 2334 C C . GLY A 1 288 ? 19.832 -18.407 1.899 1 76.77 288 GLY A C 1
ATOM 2335 O O . GLY A 1 288 ? 19.8 -19.24 0.99 1 76.77 288 GLY A O 1
ATOM 2336 N N . ALA A 1 289 ? 20.886 -17.728 2.105 1 70.05 289 ALA A N 1
ATOM 2337 C CA . ALA A 1 289 ? 22.071 -17.693 1.252 1 70.05 289 ALA A CA 1
ATOM 2338 C C . ALA A 1 289 ? 22.851 -19.002 1.342 1 70.05 289 ALA A C 1
ATOM 2340 O O . ALA A 1 289 ? 23.563 -19.374 0.406 1 70.05 289 ALA A O 1
ATOM 2341 N N . ASN A 1 290 ? 22.643 -19.709 2.441 1 68.47 290 ASN A N 1
ATOM 2342 C CA . ASN A 1 290 ? 23.439 -20.917 2.632 1 68.47 290 ASN A CA 1
ATOM 2343 C C . ASN A 1 290 ? 22.644 -22.173 2.285 1 68.47 290 ASN A C 1
ATOM 2345 O O . ASN A 1 290 ? 22.935 -23.257 2.794 1 68.47 290 ASN A O 1
ATOM 2349 N N . ASP A 1 291 ? 21.729 -22.015 1.398 1 75.01 291 ASP A N 1
ATOM 2350 C CA . ASP A 1 291 ? 20.963 -23.174 0.95 1 75.01 291 ASP A CA 1
ATOM 2351 C C . ASP A 1 291 ? 21.844 -24.146 0.169 1 75.01 291 ASP A C 1
ATOM 2353 O O . ASP A 1 291 ? 22.481 -23.763 -0.814 1 75.01 291 ASP A O 1
ATOM 2357 N N . PRO A 1 292 ? 21.94 -25.314 0.621 1 76.89 292 PRO A N 1
ATOM 2358 C CA . PRO A 1 292 ? 22.794 -26.295 -0.053 1 76.89 292 PRO A CA 1
ATOM 2359 C C . PRO A 1 292 ? 22.411 -26.504 -1.516 1 76.89 292 PRO A C 1
ATOM 2361 O O . PRO A 1 292 ? 23.263 -26.853 -2.338 1 76.89 292 PRO A O 1
ATOM 2364 N N . ASP A 1 293 ? 21.228 -26.259 -1.806 1 75.02 293 ASP A N 1
ATOM 2365 C CA . ASP A 1 293 ? 20.751 -26.451 -3.172 1 75.02 293 ASP A CA 1
ATOM 2366 C C . ASP A 1 293 ? 21.324 -25.39 -4.108 1 75.02 293 ASP A C 1
ATOM 2368 O O . ASP A 1 293 ? 21.292 -25.549 -5.33 1 75.02 293 ASP A O 1
ATOM 2372 N N . ASP A 1 294 ? 21.834 -24.365 -3.547 1 74.66 294 ASP A N 1
ATOM 2373 C CA . ASP A 1 294 ? 22.325 -23.258 -4.361 1 74.66 294 ASP A CA 1
ATOM 2374 C C . ASP A 1 294 ? 23.841 -23.327 -4.527 1 74.66 294 ASP A C 1
ATOM 2376 O O . ASP A 1 294 ? 24.443 -22.453 -5.154 1 74.66 294 ASP A O 1
ATOM 2380 N N . ARG A 1 295 ? 24.477 -24.395 -3.993 1 75.89 295 ARG A N 1
ATOM 2381 C CA . ARG A 1 295 ? 25.924 -24.535 -4.123 1 75.89 295 ARG A CA 1
ATOM 2382 C C . ARG A 1 295 ? 26.299 -25.085 -5.495 1 75.89 295 ARG A C 1
ATOM 2384 O O . ARG A 1 295 ? 25.833 -26.156 -5.889 1 75.89 295 ARG A O 1
ATOM 2391 N N . HIS A 1 296 ? 26.915 -24.33 -6.253 1 84.74 296 HIS A N 1
ATOM 2392 C CA . HIS A 1 296 ? 27.394 -24.702 -7.58 1 84.74 296 HIS A CA 1
ATOM 2393 C C . HIS A 1 296 ? 28.714 -24.008 -7.903 1 84.74 296 HIS A C 1
ATOM 2395 O O . HIS A 1 296 ? 29.002 -22.934 -7.371 1 84.74 296 HIS A O 1
ATOM 2401 N N . GLU A 1 297 ? 29.402 -24.638 -8.757 1 82.94 297 GLU A N 1
ATOM 2402 C CA . GLU A 1 297 ? 30.715 -24.111 -9.114 1 82.94 297 GLU A CA 1
ATOM 2403 C C . GLU A 1 297 ? 30.598 -22.744 -9.783 1 82.94 297 GLU A C 1
ATOM 2405 O O . GLU A 1 297 ? 31.484 -21.899 -9.639 1 82.94 297 GLU A O 1
ATOM 2410 N N . TYR A 1 298 ? 29.494 -22.581 -10.433 1 85.04 298 TYR A N 1
ATOM 2411 C CA . TYR A 1 298 ? 29.343 -21.339 -11.184 1 85.04 298 TYR A CA 1
ATOM 2412 C C . TYR A 1 298 ? 28.547 -20.313 -10.386 1 85.04 298 TYR A C 1
ATOM 2414 O O . TYR A 1 298 ? 28.22 -19.239 -10.896 1 85.04 298 TYR A O 1
ATOM 2422 N N . GLY A 1 299 ? 28.125 -20.667 -9.144 1 84.95 299 GLY A N 1
ATOM 2423 C CA . GLY A 1 299 ? 27.471 -19.701 -8.276 1 84.95 299 GLY A CA 1
ATOM 2424 C C . GLY A 1 299 ? 26.044 -20.081 -7.928 1 84.95 299 GLY A C 1
ATOM 2425 O O . GLY A 1 299 ? 25.437 -20.916 -8.602 1 84.95 299 GLY A O 1
ATOM 2426 N N . ALA A 1 300 ? 25.562 -19.405 -6.961 1 84.77 300 ALA A N 1
ATOM 2427 C CA . ALA A 1 300 ? 24.243 -19.707 -6.411 1 84.77 300 ALA A CA 1
ATOM 2428 C C . ALA A 1 300 ? 23.139 -19.333 -7.396 1 84.77 300 ALA A C 1
ATOM 2430 O O . ALA A 1 300 ? 22.149 -20.055 -7.532 1 84.77 300 ALA A O 1
ATOM 2431 N N . THR A 1 301 ? 23.329 -18.247 -8.104 1 87.28 301 THR A N 1
ATOM 2432 C CA . THR A 1 301 ? 22.287 -17.778 -9.011 1 87.28 301 THR A CA 1
ATOM 2433 C C . THR A 1 301 ? 22.208 -18.668 -10.248 1 87.28 301 THR A C 1
ATOM 2435 O O . THR A 1 301 ? 21.117 -18.943 -10.753 1 87.28 301 THR A O 1
ATOM 2438 N N . TYR A 1 302 ? 23.391 -19.084 -10.746 1 92.03 302 TYR A N 1
ATOM 2439 C CA . TYR A 1 302 ? 23.43 -20.06 -11.829 1 92.03 302 TYR A CA 1
ATOM 2440 C C . TYR A 1 302 ? 22.655 -21.319 -11.457 1 92.03 302 TYR A C 1
ATOM 2442 O O . TYR A 1 302 ? 21.802 -21.779 -12.22 1 92.03 302 TYR A O 1
ATOM 2450 N N . ALA A 1 303 ? 22.912 -21.789 -10.289 1 93.01 303 ALA A N 1
ATOM 2451 C CA . ALA A 1 303 ? 22.276 -23.019 -9.821 1 93.01 303 ALA A CA 1
ATOM 2452 C C . ALA A 1 303 ? 20.765 -22.844 -9.702 1 93.01 303 ALA A C 1
ATOM 2454 O O . ALA A 1 303 ? 19.999 -23.727 -10.095 1 93.01 303 ALA A O 1
ATOM 2455 N N . LEU A 1 304 ? 20.388 -21.776 -9.218 1 93.4 304 LEU A N 1
ATOM 2456 C CA . LEU A 1 304 ? 18.973 -21.487 -9.011 1 93.4 304 LEU A CA 1
ATOM 2457 C C . LEU A 1 304 ? 18.224 -21.458 -10.339 1 93.4 304 LEU A C 1
ATOM 2459 O O . LEU A 1 304 ? 17.199 -22.126 -10.494 1 93.4 304 LEU A O 1
ATOM 2463 N N . VAL A 1 305 ? 18.747 -20.702 -11.341 1 96.37 305 VAL A N 1
ATOM 2464 C CA . VAL A 1 305 ? 18.069 -20.533 -12.621 1 96.37 305 VAL A CA 1
ATOM 2465 C C . VAL A 1 305 ? 17.976 -21.879 -13.338 1 96.37 305 VAL A C 1
ATOM 2467 O O . VAL A 1 305 ? 16.906 -22.26 -13.819 1 96.37 305 VAL A O 1
ATOM 2470 N N . MET A 1 306 ? 19.067 -22.578 -13.324 1 95.67 306 MET A N 1
ATOM 2471 C CA . MET A 1 306 ? 19.079 -23.869 -14.006 1 95.67 306 MET A CA 1
ATOM 2472 C C . MET A 1 306 ? 18.142 -24.856 -13.319 1 95.67 306 MET A C 1
ATOM 2474 O O . MET A 1 306 ? 17.432 -25.612 -13.985 1 95.67 306 MET A O 1
ATOM 2478 N N . ARG A 1 307 ? 18.119 -24.81 -12.058 1 94.51 307 ARG A N 1
ATOM 2479 C CA . ARG A 1 307 ? 17.246 -25.699 -11.299 1 94.51 307 ARG A CA 1
ATOM 2480 C C . ARG A 1 307 ? 15.778 -25.384 -11.568 1 94.51 307 ARG A C 1
ATOM 2482 O O . ARG A 1 307 ? 14.977 -26.29 -11.808 1 94.51 307 ARG A O 1
ATOM 2489 N N . MET A 1 308 ? 15.413 -24.167 -11.586 1 95.82 308 MET A N 1
ATOM 2490 C CA . MET A 1 308 ? 14.026 -23.766 -11.805 1 95.82 308 MET A CA 1
ATOM 2491 C C . MET A 1 308 ? 13.574 -24.122 -13.217 1 95.82 308 MET A C 1
ATOM 2493 O O . MET A 1 308 ? 12.469 -24.634 -13.41 1 95.82 308 MET A O 1
ATOM 2497 N N . MET A 1 309 ? 14.467 -23.891 -14.186 1 97.02 309 MET A N 1
ATOM 2498 C CA . MET A 1 309 ? 14.138 -24.194 -15.576 1 97.02 309 MET A CA 1
ATOM 2499 C C . MET A 1 309 ? 14.014 -25.699 -15.79 1 97.02 309 MET A C 1
ATOM 2501 O O . MET A 1 309 ? 13.147 -26.155 -16.537 1 97.02 309 MET A O 1
ATOM 2505 N N . THR A 1 310 ? 14.862 -26.407 -15.094 1 95.67 310 THR A N 1
ATOM 2506 C CA . THR A 1 310 ? 14.816 -27.862 -15.193 1 95.67 310 THR A CA 1
ATOM 2507 C C . THR A 1 310 ? 13.553 -28.409 -14.532 1 95.67 310 THR A C 1
ATOM 2509 O O . THR A 1 310 ? 12.834 -29.214 -15.127 1 95.67 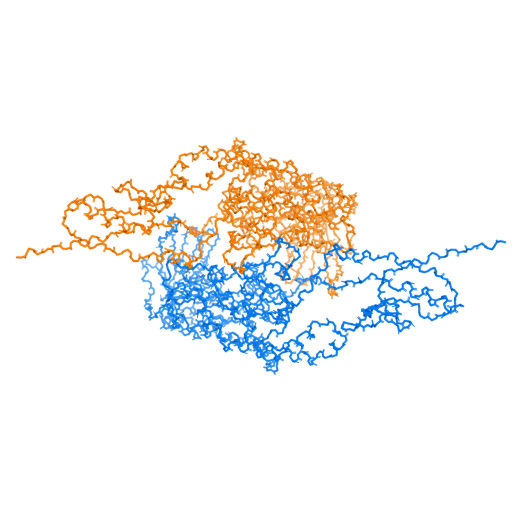310 THR A O 1
ATOM 2512 N N . ALA A 1 311 ? 13.306 -27.913 -13.326 1 93.88 311 ALA A N 1
ATOM 2513 C CA . ALA A 1 311 ? 12.135 -28.371 -12.583 1 93.88 311 ALA A CA 1
ATOM 2514 C C . ALA A 1 311 ? 10.847 -28.04 -13.331 1 93.88 311 ALA A C 1
ATOM 2516 O O . ALA A 1 311 ? 9.863 -28.779 -13.245 1 93.88 311 ALA A O 1
ATOM 2517 N N . ALA A 1 312 ? 10.866 -26.975 -14.081 1 95.83 312 ALA A N 1
ATOM 2518 C CA . ALA A 1 312 ? 9.689 -26.532 -14.824 1 95.83 312 ALA A CA 1
ATOM 2519 C C . ALA A 1 312 ? 9.613 -27.212 -16.188 1 95.83 312 ALA A C 1
ATOM 2521 O O . ALA A 1 312 ? 8.622 -27.067 -16.907 1 95.83 312 ALA A O 1
ATOM 2522 N N . ASN A 1 313 ? 10.649 -27.908 -16.565 1 95.44 313 ASN A N 1
ATOM 2523 C CA . ASN A 1 313 ? 10.725 -28.604 -17.845 1 95.44 313 ASN A CA 1
ATOM 2524 C C . ASN A 1 313 ? 10.564 -27.641 -19.017 1 95.44 313 ASN A C 1
ATOM 2526 O O . ASN A 1 313 ? 9.759 -27.883 -19.919 1 95.44 313 ASN A O 1
ATOM 2530 N N . LEU A 1 314 ? 11.329 -26.557 -18.983 1 97.29 314 LEU A N 1
ATOM 2531 C CA . LEU A 1 314 ? 11.151 -25.545 -20.0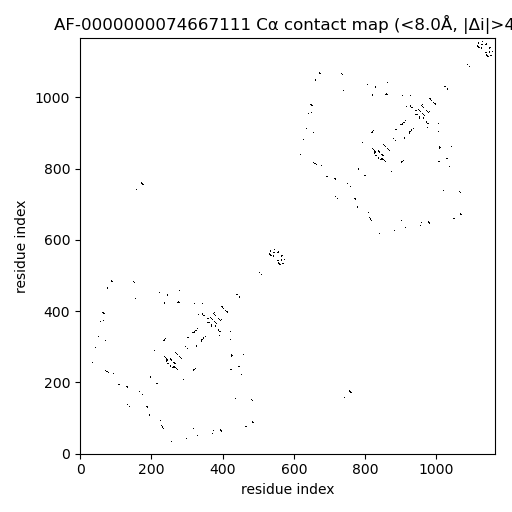18 1 97.29 314 LEU A CA 1
ATOM 2532 C C . LEU A 1 314 ? 12.416 -25.396 -20.856 1 97.29 314 LEU A C 1
ATOM 2534 O O . LEU A 1 314 ? 12.451 -24.603 -21.8 1 97.29 314 LEU A O 1
ATOM 2538 N N . LEU A 1 315 ? 13.446 -26.197 -20.522 1 97.51 315 LEU A N 1
ATOM 2539 C CA . LEU A 1 315 ? 14.667 -26.165 -21.319 1 97.51 315 LEU A CA 1
ATOM 2540 C C . LEU A 1 315 ? 14.459 -26.86 -22.66 1 97.51 315 LEU A C 1
ATOM 2542 O O . LEU A 1 315 ? 13.572 -27.707 -22.795 1 97.51 315 LEU A O 1
ATOM 2546 N N . HIS A 1 316 ? 15.161 -26.451 -23.654 1 97.29 316 HIS A N 1
ATOM 2547 C CA . HIS A 1 316 ? 15.212 -27.073 -24.973 1 97.29 316 HIS A CA 1
ATOM 2548 C C . HIS A 1 316 ? 13.895 -26.89 -25.72 1 97.29 316 HIS A C 1
ATOM 2550 O O . HIS A 1 316 ? 13.51 -27.741 -26.525 1 97.29 316 HIS A O 1
ATOM 2556 N N . MET A 1 317 ? 13.199 -25.868 -25.41 1 97.2 317 MET A N 1
ATOM 2557 C CA . MET A 1 317 ? 11.899 -25.644 -26.038 1 97.2 317 MET A CA 1
ATOM 2558 C C . MET A 1 317 ? 11.879 -24.318 -26.791 1 97.2 317 MET A C 1
ATOM 2560 O O . MET A 1 317 ? 10.86 -23.947 -27.375 1 97.2 317 MET A O 1
ATOM 2564 N N . GLY A 1 318 ? 12.97 -23.576 -26.69 1 97.57 318 GLY A N 1
ATOM 2565 C CA . GLY A 1 318 ? 13.081 -22.337 -27.442 1 97.57 318 GLY A CA 1
ATOM 2566 C C . GLY A 1 318 ? 12.521 -21.137 -26.701 1 97.57 318 GLY A C 1
ATOM 2567 O O . GLY A 1 318 ? 12.202 -20.116 -27.314 1 97.57 318 GLY A O 1
ATOM 2568 N N . TYR A 1 319 ? 12.324 -21.222 -25.424 1 98.03 319 TYR A N 1
ATOM 2569 C CA . TYR A 1 319 ? 11.853 -20.093 -24.63 1 98.03 319 TYR A CA 1
ATOM 2570 C C . TYR A 1 319 ? 12.898 -18.984 -24.585 1 98.03 319 TYR A C 1
ATOM 2572 O O . TYR A 1 319 ? 14.099 -19.251 -24.664 1 98.03 319 TYR A O 1
ATOM 2580 N N . HIS A 1 320 ? 12.428 -17.779 -24.523 1 98.46 320 HIS A N 1
ATOM 2581 C CA . HIS A 1 320 ? 13.255 -16.6 -24.288 1 98.46 320 HIS A CA 1
ATOM 2582 C C . HIS A 1 320 ? 13.148 -16.131 -22.842 1 98.46 320 HIS A C 1
ATOM 2584 O O . HIS A 1 320 ? 12.102 -15.629 -22.423 1 98.46 320 HIS A O 1
ATOM 2590 N N . LEU A 1 321 ? 14.222 -16.241 -22.111 1 98.48 321 LEU A N 1
ATOM 2591 C CA . LEU A 1 321 ? 14.207 -16.021 -20.669 1 98.48 321 LEU A CA 1
ATOM 2592 C C . LEU A 1 321 ? 14.728 -14.63 -20.326 1 98.48 321 LEU A C 1
ATOM 2594 O O . LEU A 1 321 ? 15.805 -14.236 -20.781 1 98.48 321 LEU A O 1
ATOM 2598 N N . GLY A 1 322 ? 13.923 -13.853 -19.625 1 98.37 322 GLY A N 1
ATOM 2599 C CA . GLY A 1 322 ? 14.357 -12.573 -19.089 1 98.37 322 GLY A CA 1
ATOM 2600 C C . GLY A 1 322 ? 14.864 -12.665 -17.662 1 98.37 322 GLY A C 1
ATOM 2601 O O . GLY A 1 322 ? 14.218 -13.275 -16.806 1 98.37 322 GLY A O 1
ATOM 2602 N N . LEU A 1 323 ? 16.066 -12.05 -17.368 1 97.29 323 LEU A N 1
ATOM 2603 C CA . LEU A 1 323 ? 16.674 -12.076 -16.042 1 97.29 323 LEU A CA 1
ATOM 2604 C C . LEU A 1 323 ? 17.164 -10.688 -15.642 1 97.29 323 LEU A C 1
ATOM 2606 O O . LEU A 1 323 ? 17.541 -9.887 -16.5 1 97.29 323 LEU A O 1
ATOM 2610 N N . ASP A 1 324 ? 17.17 -10.425 -14.391 1 93.05 324 ASP A N 1
ATOM 2611 C CA . ASP A 1 324 ? 17.709 -9.149 -13.93 1 93.05 324 ASP A CA 1
ATOM 2612 C C . ASP A 1 324 ? 19.191 -9.273 -13.584 1 93.05 324 ASP A C 1
ATOM 2614 O O . ASP A 1 324 ? 19.801 -10.32 -13.808 1 93.05 324 ASP A O 1
ATOM 2618 N N . ASN A 1 325 ? 19.813 -8.228 -13.06 1 91.2 325 ASN A N 1
ATOM 2619 C CA . ASN A 1 325 ? 21.259 -8.147 -12.884 1 91.2 325 ASN A CA 1
ATOM 2620 C C . ASN A 1 325 ? 21.742 -9.08 -11.777 1 91.2 325 ASN A C 1
ATOM 2622 O O . ASN A 1 325 ? 22.919 -9.443 -11.735 1 91.2 325 ASN A O 1
ATOM 2626 N N . TYR A 1 326 ? 20.809 -9.555 -10.964 1 86.37 326 TYR A N 1
ATOM 2627 C CA . TYR A 1 326 ? 21.158 -10.472 -9.885 1 86.37 326 TYR A CA 1
ATOM 2628 C C . TYR A 1 326 ? 21.461 -11.863 -10.429 1 86.37 326 TYR A C 1
ATOM 2630 O O . TYR A 1 326 ? 22.38 -12.536 -9.954 1 86.37 326 TYR A O 1
ATOM 2638 N N . PHE A 1 327 ? 20.777 -12.229 -11.419 1 91.55 327 PHE A N 1
ATOM 2639 C CA . PHE A 1 327 ? 20.813 -13.609 -11.89 1 91.55 327 PHE A CA 1
ATOM 2640 C C . PHE A 1 327 ? 21.793 -13.76 -13.048 1 91.55 327 PHE A C 1
ATOM 2642 O O . PHE A 1 327 ? 22.233 -14.87 -13.354 1 91.55 327 PHE A O 1
ATOM 2649 N N . THR A 1 328 ? 22.136 -12.699 -13.634 1 93.17 328 THR A N 1
ATOM 2650 C CA . THR A 1 328 ? 22.729 -12.749 -14.966 1 93.17 328 THR A CA 1
ATOM 2651 C C . THR A 1 328 ? 24.242 -12.934 -14.878 1 93.17 328 THR A C 1
ATOM 2653 O O . THR A 1 328 ? 24.902 -12.302 -14.051 1 93.17 328 THR A O 1
ATOM 2656 N N . SER A 1 329 ? 24.776 -13.794 -15.69 1 93.91 329 SER A N 1
ATOM 2657 C CA . SER A 1 329 ? 26.204 -14.006 -15.908 1 93.91 329 SER A CA 1
ATOM 2658 C C . SER A 1 329 ? 26.475 -14.548 -17.307 1 93.91 329 SER A C 1
ATOM 2660 O O . SER A 1 329 ? 25.63 -15.231 -17.889 1 93.91 329 SER A O 1
ATOM 2662 N N . PRO A 1 330 ? 27.619 -14.207 -17.879 1 94.23 330 PRO A N 1
ATOM 2663 C CA . PRO A 1 330 ? 27.939 -14.74 -19.205 1 94.23 330 PRO A CA 1
ATOM 2664 C C . PRO A 1 330 ? 27.89 -16.265 -19.256 1 94.23 330 PRO A C 1
ATOM 2666 O O . PRO A 1 330 ? 27.358 -16.838 -20.209 1 94.23 330 PRO A O 1
ATOM 2669 N N . ARG A 1 331 ? 28.367 -16.9 -18.253 1 93.56 331 ARG A N 1
ATOM 2670 C CA . ARG A 1 331 ? 28.391 -18.358 -18.198 1 93.56 331 ARG A CA 1
ATOM 2671 C C . ARG A 1 331 ? 26.978 -18.931 -18.232 1 93.56 331 ARG A C 1
ATOM 2673 O O . ARG A 1 331 ? 26.706 -19.885 -18.964 1 93.56 331 ARG A O 1
ATOM 2680 N N . LEU A 1 332 ? 26.153 -18.385 -17.462 1 95.65 332 LEU A N 1
ATOM 2681 C CA . LEU A 1 332 ? 24.765 -18.835 -17.422 1 95.65 332 LEU A CA 1
ATOM 2682 C C . LEU A 1 332 ? 24.11 -18.697 -18.792 1 95.65 332 LEU A C 1
ATOM 2684 O O . LEU A 1 332 ? 23.425 -19.614 -19.252 1 95.65 332 LEU A O 1
ATOM 2688 N N . PHE A 1 333 ? 24.373 -17.632 -19.485 1 96.92 333 PHE A N 1
ATOM 2689 C CA . PHE A 1 333 ? 23.737 -17.351 -20.766 1 96.92 333 PHE A CA 1
ATOM 2690 C C . PHE A 1 333 ? 24.218 -18.326 -21.835 1 96.92 333 PHE A C 1
ATOM 2692 O O . PHE A 1 333 ? 23.431 -18.781 -22.667 1 96.92 333 PHE A O 1
ATOM 2699 N N . ILE A 1 334 ? 25.463 -18.593 -21.797 1 95.35 334 ILE A N 1
ATOM 2700 C CA . ILE A 1 334 ? 26.019 -19.545 -22.752 1 95.35 334 ILE A CA 1
ATOM 2701 C C . ILE A 1 334 ? 25.394 -20.921 -22.532 1 95.35 334 ILE A C 1
ATOM 2703 O O . ILE A 1 334 ? 24.983 -21.583 -23.488 1 95.35 334 ILE A O 1
ATOM 2707 N N . GLU A 1 335 ? 25.273 -21.276 -21.281 1 95.62 335 GLU A N 1
ATOM 2708 C CA . GLU A 1 335 ? 24.705 -22.584 -20.967 1 95.62 335 GLU A CA 1
ATOM 2709 C C . GLU A 1 335 ? 23.228 -22.65 -21.347 1 95.62 335 GLU A C 1
ATOM 2711 O O . GLU A 1 335 ? 22.758 -23.67 -21.853 1 95.62 335 GLU A O 1
ATOM 2716 N N . LEU A 1 336 ? 22.524 -21.673 -21.018 1 97.44 336 LEU A N 1
ATOM 2717 C CA . LEU A 1 336 ? 21.115 -21.613 -21.391 1 97.44 336 LEU A CA 1
ATOM 2718 C C . LEU A 1 336 ? 20.949 -21.714 -22.904 1 97.44 336 LEU A C 1
ATOM 2720 O O . LEU A 1 336 ? 20.078 -22.439 -23.39 1 97.44 336 LEU A O 1
ATOM 2724 N N . PHE A 1 337 ? 21.805 -20.971 -23.596 1 97.64 337 PHE A N 1
ATOM 2725 C CA . PHE A 1 337 ? 21.737 -21.006 -25.052 1 97.64 337 PHE A CA 1
ATOM 2726 C C . PHE A 1 337 ? 22.013 -22.412 -25.573 1 97.64 337 PHE A C 1
ATOM 2728 O O . PHE A 1 337 ? 21.338 -22.884 -26.49 1 97.64 337 PHE A O 1
ATOM 2735 N N . ASN A 1 338 ? 22.946 -23.046 -24.963 1 96.21 338 ASN A N 1
ATOM 2736 C CA . ASN A 1 338 ? 23.276 -24.413 -25.351 1 96.21 338 ASN A CA 1
ATOM 2737 C C . ASN A 1 338 ? 22.126 -25.372 -25.059 1 96.21 338 ASN A C 1
ATOM 2739 O O . ASN A 1 338 ? 22.044 -26.449 -25.652 1 96.21 338 ASN A O 1
ATOM 2743 N N . SER A 1 339 ? 21.302 -24.966 -24.151 1 97.18 339 SER A N 1
ATOM 2744 C CA . SER A 1 339 ? 20.1 -25.735 -23.846 1 97.18 339 SER A CA 1
ATOM 2745 C C . SER A 1 339 ? 18.896 -25.21 -24.622 1 97.18 339 SER A C 1
ATOM 2747 O O . SER A 1 339 ? 17.755 -25.354 -24.178 1 97.18 339 SER A O 1
ATOM 2749 N N . HIS A 1 340 ? 19.166 -24.487 -25.718 1 97.67 340 HIS A N 1
ATOM 2750 C CA . HIS A 1 340 ? 18.165 -23.947 -26.631 1 97.67 340 HIS A CA 1
ATOM 2751 C C . HIS A 1 340 ? 17.212 -23.002 -25.908 1 97.67 340 HIS A C 1
ATOM 2753 O O . HIS A 1 340 ? 15.998 -23.055 -26.12 1 97.67 340 HIS A O 1
ATOM 2759 N N . THR A 1 341 ? 17.708 -22.259 -25.01 1 98.05 341 THR A N 1
ATOM 2760 C CA . THR A 1 341 ? 16.949 -21.265 -24.26 1 98.05 341 THR A CA 1
ATOM 2761 C C . THR A 1 341 ? 17.667 -19.919 -24.266 1 98.05 341 THR A C 1
ATOM 2763 O O . THR A 1 341 ? 18.417 -19.605 -23.339 1 98.05 341 THR A O 1
ATOM 2766 N N . PRO A 1 342 ? 17.405 -19.197 -25.285 1 98.1 342 PRO A N 1
ATOM 2767 C CA . PRO A 1 342 ? 18.014 -17.865 -25.291 1 98.1 342 PRO A CA 1
ATOM 2768 C C . PRO A 1 342 ? 17.569 -17.007 -24.109 1 98.1 342 PRO A C 1
ATOM 2770 O O . PRO A 1 342 ? 16.49 -17.227 -23.553 1 98.1 342 PRO A O 1
ATOM 2773 N N . ALA A 1 343 ? 18.415 -16.051 -23.717 1 98.27 343 ALA A N 1
ATOM 2774 C CA . ALA A 1 343 ? 18.128 -15.221 -22.55 1 98.27 343 ALA A CA 1
ATOM 2775 C C . ALA A 1 343 ? 18.588 -13.783 -22.773 1 98.27 343 ALA A C 1
ATOM 2777 O O . ALA A 1 343 ? 19.477 -13.529 -23.589 1 98.27 343 ALA A O 1
ATOM 2778 N N . THR A 1 344 ? 17.919 -12.888 -22.226 1 98.34 344 THR A N 1
ATOM 2779 C CA . THR A 1 344 ? 18.272 -11.473 -22.199 1 98.34 344 THR A CA 1
ATOM 2780 C C . THR A 1 344 ? 18.147 -10.911 -20.786 1 98.34 344 THR A C 1
ATOM 2782 O O . THR A 1 344 ? 17.174 -11.193 -20.083 1 98.34 344 THR A O 1
ATOM 2785 N N . GLY A 1 345 ? 19.123 -10.159 -20.317 1 97.23 345 GLY A N 1
ATOM 2786 C CA . GLY A 1 345 ? 19.058 -9.62 -18.968 1 97.23 345 GLY A CA 1
ATOM 2787 C C . GLY A 1 345 ? 20.073 -8.522 -18.715 1 97.23 345 GLY A C 1
ATOM 2788 O O . GLY A 1 345 ? 20.957 -8.284 -19.54 1 97.23 345 GLY A O 1
ATOM 2789 N N . THR A 1 346 ? 19.937 -7.794 -17.702 1 95.74 346 THR A N 1
ATOM 2790 C CA . THR A 1 346 ? 20.939 -6.84 -17.24 1 95.74 346 THR A CA 1
ATOM 2791 C C . THR A 1 346 ? 22.02 -7.543 -16.423 1 95.74 346 THR A C 1
ATOM 2793 O O . THR A 1 346 ? 21.796 -8.636 -15.899 1 95.74 346 THR A O 1
ATOM 2796 N N . VAL A 1 347 ? 23.175 -6.979 -16.411 1 94.67 347 VAL A N 1
ATOM 2797 C CA . VAL A 1 347 ? 24.285 -7.599 -15.696 1 94.67 347 VAL A CA 1
ATOM 2798 C C . VAL A 1 347 ? 25.044 -6.539 -14.9 1 94.67 347 VAL A C 1
ATOM 2800 O O . VAL A 1 347 ? 25.146 -5.387 -15.329 1 94.67 347 VAL A O 1
ATOM 2803 N N . ARG A 1 348 ? 25.508 -6.936 -13.807 1 91.4 348 ARG A N 1
ATOM 2804 C CA . ARG A 1 348 ? 26.307 -6.037 -12.979 1 91.4 348 ARG A CA 1
ATOM 2805 C C . ARG A 1 348 ? 27.677 -5.791 -13.603 1 91.4 348 ARG A C 1
ATOM 2807 O O . ARG A 1 348 ? 28.276 -6.702 -14.178 1 91.4 348 ARG A O 1
ATOM 2814 N N . LYS A 1 349 ? 28.168 -4.657 -13.296 1 89 349 LYS A N 1
ATOM 2815 C CA . LYS A 1 349 ? 29.424 -4.222 -13.899 1 89 349 LYS A CA 1
ATOM 2816 C C . LYS A 1 349 ? 30.589 -5.089 -13.429 1 89 349 LYS A C 1
ATOM 2818 O O . LYS A 1 349 ? 31.547 -5.307 -14.173 1 89 349 LYS A O 1
ATOM 2823 N N . ASN A 1 350 ? 30.514 -5.614 -12.293 1 87.21 350 ASN A N 1
ATOM 2824 C CA . ASN A 1 350 ? 31.637 -6.329 -11.697 1 87.21 350 ASN A CA 1
ATOM 2825 C C . ASN A 1 350 ? 31.565 -7.826 -11.986 1 87.21 350 ASN A C 1
ATOM 2827 O O . ASN A 1 350 ? 32.361 -8.604 -11.455 1 87.21 350 ASN A O 1
ATOM 2831 N N . ARG A 1 351 ? 30.597 -8.211 -12.826 1 89.74 351 ARG A N 1
ATOM 2832 C CA . ARG A 1 351 ? 30.475 -9.63 -13.148 1 89.74 351 ARG A CA 1
ATOM 2833 C C . ARG A 1 351 ? 31.658 -10.104 -13.985 1 89.74 351 ARG A C 1
ATOM 2835 O O . ARG A 1 351 ? 32.087 -9.413 -14.911 1 89.74 351 ARG A O 1
ATOM 2842 N N . LYS A 1 352 ? 32.138 -11.204 -13.7 1 86.86 352 LYS A N 1
ATOM 2843 C CA . LYS A 1 352 ? 33.291 -11.748 -14.413 1 86.86 352 LYS A CA 1
ATOM 2844 C C . LYS A 1 352 ? 32.919 -12.145 -15.839 1 86.86 352 LYS A C 1
ATOM 2846 O O . LYS A 1 352 ? 31.829 -12.667 -16.079 1 86.86 352 LYS A O 1
ATOM 2851 N N . GLY A 1 353 ? 33.843 -11.94 -16.75 1 89.29 353 GLY A N 1
ATOM 2852 C CA . GLY A 1 353 ? 33.677 -12.419 -18.113 1 89.29 353 GLY A CA 1
ATOM 2853 C C . GLY A 1 353 ? 33.11 -11.369 -19.05 1 89.29 353 GLY A C 1
ATOM 2854 O O . GLY A 1 353 ? 32.838 -11.653 -20.218 1 89.29 353 GLY A O 1
ATOM 2855 N N . LEU A 1 354 ? 33.002 -10.182 -18.511 1 93.3 354 LEU A N 1
ATOM 2856 C CA . LEU A 1 354 ? 32.467 -9.101 -19.332 1 93.3 354 LEU A CA 1
ATOM 2857 C C . LEU A 1 354 ? 33.588 -8.356 -20.048 1 93.3 354 LEU A C 1
ATOM 2859 O O . LEU A 1 354 ? 34.712 -8.286 -19.545 1 93.3 354 LEU A O 1
ATOM 2863 N N . PRO A 1 355 ? 33.332 -7.876 -21.198 1 93.53 355 PRO A N 1
ATOM 2864 C CA . PRO A 1 355 ? 34.343 -7.079 -21.896 1 93.53 355 PRO A CA 1
ATOM 2865 C C . PRO A 1 355 ? 34.566 -5.713 -21.251 1 93.53 355 PRO A C 1
ATOM 2867 O O . PRO A 1 355 ? 33.648 -4.889 -21.21 1 93.53 355 PRO A O 1
ATOM 2870 N N . SER A 1 356 ? 35.717 -5.408 -20.882 1 90.69 356 SER A N 1
ATOM 2871 C CA . SER A 1 356 ? 36.07 -4.174 -20.188 1 90.69 356 SER A CA 1
ATOM 2872 C C . SER A 1 356 ? 35.738 -2.95 -21.035 1 90.69 356 SER A C 1
ATOM 2874 O O . SER A 1 356 ? 35.393 -1.894 -20.5 1 90.69 356 SER A O 1
ATOM 2876 N N . SER A 1 357 ? 35.846 -3.098 -22.391 1 90.34 357 SER A N 1
ATOM 2877 C CA . SER A 1 357 ? 35.604 -1.985 -23.303 1 90.34 357 SER A CA 1
ATOM 2878 C C . SER A 1 357 ? 34.152 -1.523 -23.24 1 90.34 357 SER A C 1
ATOM 2880 O O . SER A 1 357 ? 33.848 -0.37 -23.55 1 90.34 357 SER A O 1
ATOM 2882 N N . VAL A 1 358 ? 33.323 -2.409 -22.892 1 92.17 358 VAL A N 1
ATOM 2883 C CA . VAL A 1 358 ? 31.908 -2.063 -22.802 1 92.17 358 VAL A CA 1
ATOM 2884 C C . VAL A 1 358 ? 31.583 -1.58 -21.39 1 92.17 358 VAL A C 1
ATOM 2886 O O . VAL A 1 358 ? 30.921 -0.555 -21.215 1 92.17 358 VAL A O 1
ATOM 2889 N N . VAL A 1 359 ? 32.094 -2.261 -20.368 1 90.99 359 VAL A N 1
ATOM 2890 C CA . VAL A 1 359 ? 31.789 -2.003 -18.965 1 90.99 359 VAL A CA 1
ATOM 2891 C C . VAL A 1 359 ? 32.294 -0.616 -18.573 1 90.99 359 VAL A C 1
ATOM 2893 O O . VAL A 1 359 ? 31.623 0.11 -17.834 1 90.99 359 VAL A O 1
ATOM 2896 N N . ASN A 1 360 ? 33.38 -0.231 -19.081 1 89.16 360 ASN A N 1
ATOM 2897 C CA . ASN A 1 360 ? 33.997 1.031 -18.686 1 89.16 360 ASN A CA 1
ATOM 2898 C C . ASN A 1 360 ? 33.767 2.118 -19.731 1 89.16 360 ASN A C 1
ATOM 2900 O O . ASN A 1 360 ? 34.381 3.185 -19.669 1 89.16 360 ASN A O 1
ATOM 2904 N N . ALA A 1 361 ? 32.942 1.866 -20.623 1 89.81 361 ALA A N 1
ATOM 2905 C CA . ALA A 1 361 ? 32.705 2.828 -21.696 1 89.81 361 ALA A CA 1
ATOM 2906 C C . ALA A 1 361 ? 32.021 4.085 -21.165 1 89.81 361 ALA A C 1
ATOM 2908 O O . ALA A 1 361 ? 31.1 4.001 -20.349 1 89.81 361 ALA A O 1
ATOM 2909 N N . LYS A 1 362 ? 32.445 5.252 -21.437 1 89.02 362 LYS A N 1
ATOM 2910 C CA . LYS A 1 362 ? 31.792 6.522 -21.133 1 89.02 362 LYS A CA 1
ATOM 2911 C C . LYS A 1 362 ? 30.848 6.938 -22.257 1 89.02 362 LYS A C 1
ATOM 2913 O O . LYS A 1 362 ? 31.29 7.433 -23.295 1 89.02 362 LYS A O 1
ATOM 2918 N N . LEU A 1 363 ? 29.663 6.74 -22.033 1 90.67 363 LEU A N 1
ATOM 2919 C CA . LEU A 1 363 ? 28.671 6.927 -23.086 1 90.67 363 LEU A CA 1
ATOM 2920 C C . LEU A 1 363 ? 27.875 8.209 -22.861 1 90.67 363 LEU A C 1
ATOM 2922 O O . LEU A 1 363 ? 27.63 8.6 -21.718 1 90.67 363 LEU A O 1
ATOM 2926 N N . GLN A 1 364 ? 27.536 8.851 -23.922 1 89.18 364 GLN A N 1
ATOM 2927 C CA . GLN A 1 364 ? 26.578 9.95 -23.879 1 89.18 364 GLN A CA 1
ATOM 2928 C C . GLN A 1 364 ? 25.143 9.432 -23.922 1 89.18 364 GLN A C 1
ATOM 2930 O O . GLN A 1 364 ? 24.913 8.247 -24.171 1 89.18 364 GLN A O 1
ATOM 2935 N N . LYS A 1 365 ? 24.289 10.346 -23.755 1 87.47 365 LYS A N 1
ATOM 2936 C CA . LYS A 1 365 ? 22.876 9.979 -23.748 1 87.47 365 LYS A CA 1
ATOM 2937 C C . LYS A 1 365 ? 22.474 9.314 -25.061 1 87.47 365 LYS A C 1
ATOM 2939 O O . LYS A 1 365 ? 22.777 9.826 -26.141 1 87.47 365 LYS A O 1
ATOM 2944 N N . LYS A 1 366 ? 21.921 8.161 -25.021 1 87.24 366 LYS A N 1
ATOM 2945 C CA . LYS A 1 366 ? 21.366 7.39 -26.13 1 87.24 366 LYS A CA 1
ATOM 2946 C C . LYS A 1 366 ? 22.472 6.747 -26.961 1 87.24 366 LYS A C 1
ATOM 2948 O O . LYS A 1 366 ? 22.265 6.419 -28.131 1 87.24 366 LYS A O 1
ATOM 2953 N N . GLU A 1 367 ? 23.645 6.625 -26.393 1 90.39 367 GLU A N 1
ATOM 2954 C CA . GLU A 1 367 ? 24.743 5.923 -27.052 1 90.39 367 GLU A CA 1
ATOM 2955 C C . GLU A 1 367 ? 24.889 4.501 -26.517 1 90.39 367 GLU A C 1
ATOM 2957 O O . GLU A 1 367 ? 24.426 4.196 -25.415 1 90.39 367 GLU A O 1
ATOM 2962 N N . VAL A 1 368 ? 25.519 3.648 -27.394 1 93.29 368 VAL A N 1
ATOM 2963 C CA . VAL A 1 368 ? 25.698 2.257 -26.992 1 93.29 368 VAL A CA 1
ATOM 2964 C C . VAL A 1 368 ? 27.144 1.829 -27.238 1 93.29 368 VAL A C 1
ATOM 2966 O O . VAL A 1 368 ? 27.823 2.387 -28.103 1 93.29 368 VAL A O 1
ATOM 2969 N N . ALA A 1 369 ? 27.631 1.047 -26.446 1 93.94 369 ALA A N 1
ATOM 2970 C CA . ALA A 1 369 ? 28.832 0.247 -26.669 1 93.94 369 ALA A CA 1
ATOM 2971 C C . ALA A 1 369 ? 28.5 -1.242 -26.707 1 93.94 369 ALA A C 1
ATOM 2973 O O . ALA A 1 369 ? 27.789 -1.749 -25.836 1 93.94 369 ALA A O 1
ATOM 2974 N N . SER A 1 370 ? 28.95 -1.926 -27.791 1 94.72 370 SER A N 1
ATOM 2975 C CA . SER A 1 370 ? 28.551 -3.322 -27.941 1 94.72 370 SER A CA 1
ATOM 2976 C C . SER A 1 370 ? 29.735 -4.196 -28.339 1 94.72 370 SER A C 1
ATOM 2978 O O . SER A 1 370 ? 30.652 -3.735 -29.022 1 94.72 370 SER A O 1
ATOM 2980 N N . ARG A 1 371 ? 29.775 -5.343 -27.861 1 95.1 371 ARG A N 1
ATOM 2981 C CA . ARG A 1 371 ? 30.687 -6.41 -28.26 1 95.1 371 ARG A CA 1
ATOM 2982 C C . ARG A 1 371 ? 29.958 -7.746 -28.356 1 95.1 371 ARG A C 1
ATOM 2984 O O . ARG A 1 371 ? 28.946 -7.956 -27.683 1 95.1 371 ARG A O 1
ATOM 2991 N N . ARG A 1 372 ? 30.439 -8.629 -29.167 1 94.22 372 ARG A N 1
ATOM 2992 C CA . ARG A 1 372 ? 29.832 -9.948 -29.314 1 94.22 372 ARG A CA 1
ATOM 2993 C C . ARG A 1 372 ? 30.866 -11.051 -29.117 1 94.22 372 ARG A C 1
ATOM 2995 O O . ARG A 1 372 ? 32.015 -10.917 -29.544 1 94.22 372 ARG A O 1
ATOM 3002 N N . LYS A 1 373 ? 30.499 -12.026 -28.439 1 94.17 373 LYS A N 1
ATOM 3003 C CA . LYS A 1 373 ? 31.232 -13.278 -28.278 1 94.17 373 LYS A CA 1
ATOM 3004 C C . LYS A 1 373 ? 30.388 -14.471 -28.716 1 94.17 373 LYS A C 1
ATOM 3006 O O . LYS A 1 373 ? 29.632 -15.03 -27.919 1 94.17 373 LYS A O 1
ATOM 3011 N N . ASN A 1 374 ? 30.517 -14.91 -30.017 1 92.26 374 ASN A N 1
ATOM 3012 C CA . ASN A 1 374 ? 29.662 -15.941 -30.597 1 92.26 374 ASN A CA 1
ATOM 3013 C C . ASN A 1 374 ? 28.188 -15.554 -30.521 1 92.26 374 ASN A C 1
ATOM 3015 O O . ASN A 1 374 ? 27.793 -14.498 -31.017 1 92.26 374 ASN A O 1
ATOM 3019 N N . ASN A 1 375 ? 27.511 -16.232 -29.773 1 94.99 375 ASN A N 1
ATOM 3020 C CA . ASN A 1 375 ? 26.081 -15.95 -29.717 1 94.99 375 ASN A CA 1
ATOM 3021 C C . ASN A 1 375 ? 25.746 -14.973 -28.594 1 94.99 375 ASN A C 1
ATOM 3023 O O . ASN A 1 375 ? 24.598 -14.546 -28.458 1 94.99 375 ASN A O 1
ATOM 3027 N N . LEU A 1 376 ? 26.731 -14.541 -27.835 1 96.48 376 LEU A N 1
ATOM 3028 C CA . LEU A 1 376 ? 26.516 -13.672 -26.684 1 96.48 376 LEU A CA 1
ATOM 3029 C C . LEU A 1 376 ? 26.811 -12.218 -27.037 1 96.48 376 LEU A C 1
ATOM 3031 O O . LEU A 1 376 ? 27.908 -11.898 -27.5 1 96.48 376 LEU A O 1
ATOM 3035 N N . LEU A 1 377 ? 25.828 -11.401 -26.872 1 96.85 377 LEU A N 1
ATOM 3036 C CA . LEU A 1 377 ? 25.943 -9.968 -27.119 1 96.85 377 LEU A CA 1
ATOM 3037 C C . LEU A 1 377 ? 26.016 -9.194 -25.807 1 96.85 377 LEU A C 1
ATOM 3039 O O . LEU A 1 377 ? 25.273 -9.485 -24.867 1 96.85 377 LEU A O 1
ATOM 3043 N N . CYS A 1 378 ? 26.939 -8.307 -25.645 1 96.52 378 CYS A N 1
ATOM 3044 C CA . CYS A 1 378 ? 27.047 -7.398 -24.509 1 96.52 378 CYS A CA 1
ATOM 3045 C C . CYS A 1 378 ? 26.905 -5.948 -24.956 1 96.52 378 CYS A C 1
ATOM 3047 O O . CYS A 1 378 ? 27.622 -5.496 -25.851 1 96.52 378 CYS A O 1
ATOM 3049 N N . VAL A 1 379 ? 25.941 -5.246 -24.373 1 96.32 379 VAL A N 1
ATOM 3050 C CA . VAL A 1 379 ? 25.685 -3.868 -24.779 1 96.32 379 VAL A CA 1
ATOM 3051 C C . VAL A 1 379 ? 25.572 -2.978 -23.543 1 96.32 379 VAL A C 1
ATOM 3053 O O . VAL A 1 379 ? 24.907 -3.338 -22.569 1 96.32 379 VAL A O 1
ATOM 3056 N N . ALA A 1 380 ? 26.237 -1.875 -23.491 1 95.62 380 ALA A N 1
ATOM 3057 C CA . ALA A 1 380 ? 26.025 -0.794 -22.531 1 95.62 380 ALA A CA 1
ATOM 3058 C C . ALA A 1 380 ? 25.241 0.353 -23.161 1 95.62 380 ALA A C 1
ATOM 3060 O O . ALA A 1 380 ? 25.534 0.771 -24.284 1 95.62 380 ALA A O 1
ATOM 3061 N N . TYR A 1 381 ? 24.2 0.684 -22.522 1 93.02 381 TYR A N 1
ATOM 3062 C CA . TYR A 1 381 ? 23.326 1.727 -23.047 1 93.02 381 TYR A CA 1
ATOM 3063 C C . TYR A 1 381 ? 23.127 2.837 -22.022 1 93.02 381 TYR A C 1
ATOM 3065 O O . TYR A 1 381 ? 22.758 2.574 -20.875 1 93.02 381 TYR A O 1
ATOM 3073 N N . LYS A 1 382 ? 23.37 4.089 -22.356 1 90.46 382 LYS A N 1
ATOM 3074 C CA . LYS A 1 382 ? 23.146 5.22 -21.46 1 90.46 382 LYS A CA 1
ATOM 3075 C C . LYS A 1 382 ? 21.793 5.874 -21.728 1 90.46 382 LYS A C 1
ATOM 3077 O O . LYS A 1 382 ? 21.588 6.479 -22.782 1 90.46 382 LYS A O 1
ATOM 3082 N N . ASP A 1 383 ? 20.917 5.619 -20.85 1 79.62 383 ASP A N 1
ATOM 3083 C CA . ASP A 1 383 ? 19.642 6.316 -20.981 1 79.62 383 ASP A CA 1
ATOM 3084 C C . ASP A 1 383 ? 19.74 7.744 -20.449 1 79.62 383 ASP A C 1
ATOM 3086 O O . ASP A 1 383 ? 20.66 8.483 -20.806 1 79.62 383 ASP A O 1
ATOM 3090 N N . ASN A 1 384 ? 18.938 8.263 -19.538 1 67.74 384 ASN A N 1
ATOM 3091 C CA . ASN A 1 384 ? 19.024 9.614 -18.995 1 67.74 384 ASN A CA 1
ATOM 3092 C C . ASN A 1 384 ? 20.003 9.688 -17.827 1 67.74 384 ASN A C 1
ATOM 3094 O O . ASN A 1 384 ? 20.905 10.527 -17.819 1 67.74 384 ASN A O 1
ATOM 3098 N N . THR A 1 385 ? 19.852 8.787 -16.927 1 67.46 385 THR A N 1
ATOM 3099 C CA . THR A 1 385 ? 20.675 8.882 -15.726 1 67.46 385 THR A CA 1
ATOM 3100 C C . THR A 1 385 ? 21.459 7.591 -15.505 1 67.46 385 THR A C 1
ATOM 3102 O O . THR A 1 385 ? 22.502 7.598 -14.847 1 67.46 385 THR A O 1
ATOM 3105 N N . ARG A 1 386 ? 21.059 6.572 -16.171 1 78.46 386 ARG A N 1
ATOM 3106 C CA . ARG A 1 386 ? 21.66 5.278 -15.868 1 78.46 386 ARG A CA 1
ATOM 3107 C C . ARG A 1 386 ? 22.304 4.668 -17.109 1 78.46 386 ARG A C 1
ATOM 3109 O O . ARG A 1 386 ? 21.951 5.024 -18.235 1 78.46 386 ARG A O 1
ATOM 3116 N N . GLN A 1 387 ? 23.327 3.882 -16.841 1 88.92 387 GLN A N 1
ATOM 3117 C CA . GLN A 1 387 ? 23.999 3.128 -17.894 1 88.92 387 GLN A CA 1
ATOM 3118 C C . GLN A 1 387 ? 23.962 1.63 -17.608 1 88.92 387 GLN A C 1
ATOM 3120 O O . GLN A 1 387 ? 24.977 1.039 -17.233 1 88.92 387 GLN A O 1
ATOM 3125 N N . PRO A 1 388 ? 22.829 1.038 -17.881 1 91.6 388 PRO A N 1
ATOM 3126 C CA . PRO A 1 388 ? 22.764 -0.411 -17.674 1 91.6 388 PRO A CA 1
ATOM 3127 C C . PRO A 1 388 ? 23.573 -1.191 -18.708 1 91.6 388 PRO A C 1
ATOM 3129 O O . PRO A 1 388 ? 23.725 -0.741 -19.846 1 91.6 388 PRO A O 1
ATOM 3132 N N . ILE A 1 389 ? 24.122 -2.303 -18.303 1 95.74 389 ILE A N 1
ATOM 3133 C CA . ILE A 1 389 ? 24.781 -3.26 -19.186 1 95.74 389 ILE A CA 1
ATOM 3134 C C . ILE A 1 389 ? 23.876 -4.471 -19.401 1 95.74 389 ILE A C 1
ATOM 3136 O O . ILE A 1 389 ? 23.329 -5.024 -18.444 1 95.74 389 ILE A O 1
ATOM 3140 N N . LEU A 1 390 ? 23.667 -4.853 -20.636 1 96.99 390 LEU A N 1
ATOM 3141 C CA . LEU A 1 390 ? 22.76 -5.949 -20.959 1 96.99 390 LEU A CA 1
ATOM 3142 C C . LEU A 1 390 ? 23.5 -7.074 -21.674 1 96.99 390 LEU A C 1
ATOM 3144 O O . LEU A 1 390 ? 24.456 -6.824 -22.411 1 96.99 390 LEU A O 1
ATOM 3148 N N . LEU A 1 391 ? 23.116 -8.265 -21.442 1 97.27 391 LEU A N 1
ATOM 3149 C CA . LEU A 1 391 ? 23.562 -9.467 -22.138 1 97.27 391 LEU A CA 1
ATOM 3150 C C . LEU A 1 391 ? 22.401 -10.135 -22.867 1 97.27 391 LEU A C 1
ATOM 3152 O O . LEU A 1 391 ? 21.272 -10.143 -22.37 1 97.27 391 LEU A O 1
ATOM 3156 N N . SER A 1 392 ? 22.704 -10.672 -24.036 1 97.98 392 SER A N 1
ATOM 3157 C CA . SER A 1 392 ? 21.623 -11.361 -24.733 1 97.98 392 SER A CA 1
ATOM 3158 C C . SER A 1 392 ? 22.167 -12.432 -25.673 1 97.98 392 SER A C 1
ATOM 3160 O O . SER A 1 392 ? 23.189 -12.228 -26.331 1 97.98 392 SER A O 1
ATOM 3162 N N . THR A 1 393 ? 21.564 -13.522 -25.697 1 98.06 393 THR A N 1
ATOM 3163 C CA . THR A 1 393 ? 21.796 -14.541 -26.715 1 98.06 393 THR A CA 1
ATOM 3164 C C . THR A 1 393 ? 20.601 -14.645 -27.659 1 98.06 393 THR A C 1
ATOM 3166 O O . THR A 1 393 ? 20.383 -15.687 -28.281 1 98.06 393 THR A O 1
ATOM 3169 N N . TYR A 1 394 ? 19.809 -13.608 -27.606 1 97.45 394 TYR A N 1
ATOM 3170 C CA . TYR A 1 394 ? 18.59 -13.558 -28.406 1 97.45 394 TYR A CA 1
ATOM 3171 C C . TYR A 1 394 ? 18.613 -12.37 -29.36 1 97.45 394 TYR A C 1
ATOM 3173 O O . TYR A 1 394 ? 18.219 -12.492 -30.522 1 97.45 394 TYR A O 1
ATOM 3181 N N . ALA A 1 395 ? 19.162 -11.274 -28.923 1 96.04 395 ALA A N 1
ATOM 3182 C CA . ALA A 1 395 ? 19.039 -10.002 -29.628 1 96.04 395 ALA A CA 1
ATOM 3183 C C . ALA A 1 395 ? 20.223 -9.776 -30.564 1 96.04 395 ALA A C 1
ATOM 3185 O O . ALA A 1 395 ? 21.314 -10.303 -30.334 1 96.04 395 ALA A O 1
ATOM 3186 N N . LYS A 1 396 ? 19.925 -8.969 -31.553 1 95.14 396 LYS A N 1
ATOM 3187 C CA . LYS A 1 396 ? 20.958 -8.406 -32.417 1 95.14 396 LYS A CA 1
ATOM 3188 C C . LYS A 1 396 ? 21.333 -6.993 -31.978 1 95.14 396 LYS A C 1
ATOM 3190 O O . LYS A 1 396 ? 20.518 -6.286 -31.38 1 95.14 396 LYS A O 1
ATOM 3195 N N . ALA A 1 397 ? 22.568 -6.73 -32.249 1 94.26 397 ALA A N 1
ATOM 3196 C CA . ALA A 1 397 ? 22.954 -5.348 -31.974 1 94.26 397 ALA A CA 1
ATOM 3197 C C . ALA A 1 397 ? 22.253 -4.383 -32.926 1 94.26 397 ALA A C 1
ATOM 3199 O O . ALA A 1 397 ? 21.81 -4.78 -34.006 1 94.26 397 ALA A O 1
ATOM 3200 N N . GLY A 1 398 ? 22.048 -3.137 -32.497 1 92.43 398 GLY A N 1
ATOM 3201 C CA . GLY A 1 398 ? 21.398 -2.136 -33.33 1 92.43 398 GLY A CA 1
ATOM 3202 C C . GLY A 1 398 ? 20.221 -1.466 -32.648 1 92.43 398 GLY A C 1
ATOM 3203 O O . GLY A 1 398 ? 19.977 -1.687 -31.46 1 92.43 398 GLY A O 1
ATOM 3204 N N . PHE A 1 399 ? 19.574 -0.643 -33.383 1 92.51 399 PHE A N 1
ATOM 3205 C CA . PHE A 1 399 ? 18.456 0.134 -32.86 1 92.51 399 PHE A CA 1
ATOM 3206 C C . PHE A 1 399 ? 17.166 -0.213 -33.594 1 92.51 399 PHE A C 1
ATOM 3208 O O . PHE A 1 399 ? 17.2 -0.659 -34.743 1 92.51 399 PHE A O 1
ATOM 3215 N N . VAL A 1 400 ? 16.104 -0.101 -32.899 1 91.38 400 VAL A N 1
ATOM 3216 C CA . VAL A 1 400 ? 14.79 -0.339 -33.488 1 91.38 400 VAL A CA 1
ATOM 3217 C C . VAL A 1 400 ? 13.812 0.737 -33.021 1 91.38 400 VAL A C 1
ATOM 3219 O O . VAL A 1 400 ? 13.905 1.221 -31.89 1 91.38 400 VAL A O 1
ATOM 3222 N N . ASP A 1 401 ? 12.885 1.123 -33.871 1 89.82 401 ASP A N 1
ATOM 3223 C CA . ASP A 1 401 ? 11.841 2.082 -33.525 1 89.82 401 ASP A CA 1
ATOM 3224 C C . ASP A 1 401 ? 10.643 1.383 -32.887 1 89.82 401 ASP A C 1
ATOM 3226 O O . ASP A 1 401 ? 10.144 0.387 -33.416 1 89.82 401 ASP A O 1
ATOM 3230 N N . THR A 1 402 ? 10.376 1.752 -31.701 1 86.99 402 THR A N 1
ATOM 3231 C CA . THR A 1 402 ? 9.212 1.202 -31.016 1 86.99 402 THR A CA 1
ATOM 3232 C C . THR A 1 402 ? 8.176 2.29 -30.75 1 86.99 402 THR A C 1
ATOM 3234 O O . THR A 1 402 ? 8.529 3.414 -30.387 1 86.99 402 THR A O 1
ATOM 3237 N N . THR A 1 403 ? 6.851 2.038 -31.02 1 81.92 403 THR A N 1
ATOM 3238 C CA . THR A 1 403 ? 5.763 2.982 -30.79 1 81.92 403 THR A CA 1
ATOM 3239 C C . THR A 1 403 ? 4.922 2.556 -29.59 1 81.92 403 THR A C 1
ATOM 3241 O O . THR A 1 403 ? 4.515 1.397 -29.49 1 81.92 403 THR A O 1
ATOM 3244 N N . ASN A 1 404 ? 4.814 3.45 -28.721 1 68.57 404 ASN A N 1
ATOM 3245 C CA . ASN A 1 404 ? 3.991 3.138 -27.558 1 68.57 404 ASN A CA 1
ATOM 3246 C C . ASN A 1 404 ? 2.504 3.306 -27.861 1 68.57 404 ASN A C 1
ATOM 3248 O O . ASN A 1 404 ? 2.131 3.665 -28.979 1 68.57 404 ASN A O 1
ATOM 3252 N N . SER A 1 405 ? 1.67 2.883 -26.916 1 61.53 405 SER A N 1
ATOM 3253 C CA . SER A 1 405 ? 0.22 2.903 -27.077 1 61.53 405 SER A CA 1
ATOM 3254 C C . SER A 1 405 ? -0.282 4.308 -27.392 1 61.53 405 SER A C 1
ATOM 3256 O O . SER A 1 405 ? -1.347 4.473 -27.992 1 61.53 405 SER A O 1
ATOM 3258 N N . LYS A 1 406 ? 0.51 5.31 -27.018 1 61.39 406 LYS A N 1
ATOM 3259 C CA . LYS A 1 406 ? 0.109 6.693 -27.26 1 61.39 406 LYS A CA 1
ATOM 3260 C C . LYS A 1 406 ? 0.585 7.172 -28.628 1 61.39 406 LYS A C 1
ATOM 3262 O O . LYS A 1 406 ? 0.438 8.349 -28.965 1 61.39 406 LYS A O 1
ATOM 3267 N N . GLY A 1 407 ? 1.318 6.324 -29.326 1 71.4 407 GLY A N 1
ATOM 3268 C CA . GLY A 1 407 ? 1.752 6.646 -30.676 1 71.4 407 GLY A CA 1
ATOM 3269 C C . GLY A 1 407 ? 3.122 7.295 -30.723 1 71.4 407 GLY A C 1
ATOM 3270 O O . GLY A 1 407 ? 3.577 7.721 -31.787 1 71.4 407 GLY A O 1
ATOM 3271 N N . LYS A 1 408 ? 3.744 7.488 -29.624 1 78.13 408 LYS A N 1
ATOM 3272 C CA . LYS A 1 408 ? 5.078 8.081 -29.624 1 78.13 408 LYS A CA 1
ATOM 3273 C C . LYS A 1 408 ? 6.141 7.045 -29.978 1 78.13 408 LYS A C 1
ATOM 3275 O O . LYS A 1 408 ? 6.185 5.965 -29.384 1 78.13 408 LYS A O 1
ATOM 3280 N N . THR A 1 409 ? 6.915 7.357 -31.036 1 83.46 409 THR A N 1
ATOM 3281 C CA . THR A 1 409 ? 7.96 6.459 -31.514 1 83.46 409 THR A CA 1
ATOM 3282 C C . THR A 1 409 ? 9.294 6.776 -30.843 1 83.46 409 THR A C 1
ATOM 3284 O O . THR A 1 409 ? 9.668 7.944 -30.715 1 83.46 409 THR A O 1
ATOM 3287 N N . ARG A 1 410 ? 9.939 5.832 -30.246 1 84.65 410 ARG A N 1
ATOM 3288 C CA . ARG A 1 410 ? 11.263 5.963 -29.646 1 84.65 410 ARG A CA 1
ATOM 3289 C C . ARG A 1 410 ? 12.261 5.022 -30.312 1 84.65 410 ARG A C 1
ATOM 3291 O O . ARG A 1 410 ? 11.919 3.89 -30.661 1 84.65 410 ARG A O 1
ATOM 3298 N N . ASN A 1 411 ? 13.386 5.534 -30.556 1 89.23 411 ASN A N 1
ATOM 3299 C CA . ASN A 1 411 ? 14.492 4.739 -31.078 1 89.23 411 ASN A CA 1
ATOM 3300 C C . ASN A 1 411 ? 15.324 4.129 -29.953 1 89.23 411 ASN A C 1
ATOM 3302 O O . ASN A 1 411 ? 16.036 4.843 -29.245 1 89.23 411 ASN A O 1
ATOM 3306 N N . LEU A 1 412 ? 15.169 2.797 -29.739 1 91.75 412 LEU A N 1
ATOM 3307 C CA . LEU A 1 412 ? 15.846 2.098 -28.652 1 91.75 412 LEU A CA 1
ATOM 3308 C C . LEU A 1 412 ? 16.72 0.971 -29.192 1 91.75 412 LEU A C 1
ATOM 3310 O O . LEU A 1 412 ? 16.448 0.428 -30.266 1 91.75 412 LEU A O 1
ATOM 3314 N N . PRO A 1 413 ? 17.816 0.703 -28.476 1 93.47 413 PRO A N 1
ATOM 3315 C CA . PRO A 1 413 ? 18.563 -0.498 -28.856 1 93.47 413 PRO A CA 1
ATOM 3316 C C . PRO A 1 413 ? 17.7 -1.758 -28.85 1 93.47 413 PRO A C 1
ATOM 3318 O O . PRO A 1 413 ? 16.851 -1.924 -27.971 1 93.47 413 PRO A O 1
ATOM 3321 N N . ASN A 1 414 ? 17.883 -2.64 -29.806 1 94.83 414 ASN A N 1
ATOM 3322 C CA . ASN A 1 414 ? 17.109 -3.869 -29.953 1 94.83 414 ASN A CA 1
ATOM 3323 C C . ASN A 1 414 ? 17.11 -4.688 -28.665 1 94.83 414 ASN A C 1
ATOM 3325 O O . ASN A 1 414 ? 16.087 -5.263 -28.289 1 94.83 414 ASN A O 1
ATOM 3329 N N . ILE A 1 415 ? 18.243 -4.728 -28.041 1 95.81 415 ILE A N 1
ATOM 3330 C CA . ILE A 1 415 ? 18.407 -5.562 -26.855 1 95.81 415 ILE A CA 1
ATOM 3331 C C . ILE A 1 415 ? 17.489 -5.063 -25.742 1 95.81 415 ILE A C 1
ATOM 3333 O O . ILE A 1 415 ? 16.996 -5.854 -24.934 1 95.81 415 ILE A O 1
ATOM 3337 N N . ILE A 1 416 ? 17.268 -3.784 -25.636 1 94.63 416 ILE A N 1
ATOM 3338 C CA . ILE A 1 416 ? 16.392 -3.211 -24.619 1 94.63 416 ILE A CA 1
ATOM 3339 C C . ILE A 1 416 ? 14.947 -3.618 -24.894 1 94.63 416 ILE A C 1
ATOM 3341 O O . ILE A 1 416 ? 14.2 -3.943 -23.968 1 94.63 416 ILE A O 1
ATOM 3345 N N . VAL A 1 417 ? 14.569 -3.591 -26.121 1 94.05 417 VAL A N 1
ATOM 3346 C CA . VAL A 1 417 ? 13.219 -3.981 -26.514 1 94.05 417 VAL A CA 1
ATOM 3347 C C . VAL A 1 417 ? 12.985 -5.45 -26.17 1 94.05 417 VAL A C 1
ATOM 3349 O O . VAL A 1 417 ? 11.952 -5.802 -25.595 1 94.05 417 VAL A O 1
ATOM 3352 N N . GLU A 1 418 ? 13.968 -6.247 -26.498 1 95.39 418 GLU A N 1
ATOM 3353 C CA . GLU A 1 418 ? 13.853 -7.673 -26.204 1 95.39 418 GLU A CA 1
ATOM 3354 C C . GLU A 1 418 ? 13.797 -7.924 -24.7 1 95.39 418 GLU A C 1
ATOM 3356 O O . GLU A 1 418 ? 13.051 -8.789 -24.237 1 95.39 418 GLU A O 1
ATOM 3361 N N . TYR A 1 419 ? 14.573 -7.187 -24.01 1 96.42 419 TYR A N 1
ATOM 3362 C CA . TYR A 1 419 ? 14.573 -7.321 -22.558 1 96.42 419 TYR A CA 1
ATOM 3363 C C . TYR A 1 419 ? 13.209 -6.968 -21.977 1 96.42 419 TYR A C 1
ATOM 3365 O O . TYR A 1 419 ? 12.69 -7.683 -21.116 1 96.42 419 TYR A O 1
ATOM 3373 N N . ASN A 1 420 ? 12.65 -5.895 -22.446 1 92.25 420 ASN A N 1
ATOM 3374 C CA . ASN A 1 420 ? 11.352 -5.449 -21.95 1 92.25 420 ASN A CA 1
ATOM 3375 C C . ASN A 1 420 ? 10.252 -6.456 -22.273 1 92.25 420 ASN A C 1
ATOM 3377 O O . ASN A 1 420 ? 9.302 -6.612 -21.503 1 92.25 420 ASN A O 1
ATOM 3381 N N . ASN A 1 421 ? 10.416 -7.122 -23.313 1 93.34 421 ASN A N 1
ATOM 3382 C CA . ASN A 1 421 ? 9.447 -8.142 -23.701 1 93.34 421 ASN A CA 1
ATOM 3383 C C . ASN A 1 421 ? 9.562 -9.386 -22.825 1 93.34 421 ASN A C 1
ATOM 3385 O O . ASN A 1 421 ? 8.559 -10.039 -22.531 1 93.34 421 ASN A O 1
ATOM 3389 N N . ALA A 1 422 ? 10.751 -9.688 -22.46 1 95.62 422 ALA A N 1
ATOM 3390 C CA . ALA A 1 422 ? 10.993 -10.935 -21.739 1 95.62 422 ALA A CA 1
ATOM 3391 C C . ALA A 1 422 ? 10.864 -10.733 -20.232 1 95.62 422 ALA A C 1
ATOM 3393 O O . ALA A 1 422 ? 10.418 -11.631 -19.515 1 95.62 422 ALA A O 1
ATOM 3394 N N . MET A 1 423 ? 11.2 -9.472 -19.888 1 93.34 423 MET A N 1
ATOM 3395 C CA . MET A 1 423 ? 11.218 -9.21 -18.451 1 93.34 423 MET A CA 1
ATOM 3396 C C . MET A 1 423 ? 9.878 -8.651 -17.984 1 93.34 423 MET A C 1
ATOM 3398 O O . MET A 1 423 ? 9.073 -8.195 -18.798 1 93.34 423 MET A O 1
ATOM 3402 N N . GLY A 1 424 ? 9.394 -8.848 -16.795 1 90.18 424 GLY A N 1
ATOM 3403 C CA . GLY A 1 424 ? 8.267 -8.153 -16.193 1 90.18 424 GLY A CA 1
ATOM 3404 C C . GLY A 1 424 ? 7.135 -9.083 -15.798 1 90.18 424 GLY A C 1
ATOM 3405 O O . GLY A 1 424 ? 6.101 -8.633 -15.301 1 90.18 424 GLY A O 1
ATOM 3406 N N . GLY A 1 425 ? 7.333 -10.312 -16.174 1 93.31 425 GLY A N 1
ATOM 3407 C CA . GLY A 1 425 ? 6.272 -11.253 -15.855 1 93.31 425 GLY A CA 1
ATOM 3408 C C . GLY A 1 425 ? 5.946 -11.306 -14.374 1 93.31 425 GLY A C 1
ATOM 3409 O O . GLY A 1 425 ? 4.775 -11.321 -13.991 1 93.31 425 GLY A O 1
ATOM 3410 N N . VAL A 1 426 ? 6.937 -11.355 -13.546 1 94.11 426 VAL A N 1
ATOM 3411 C CA . VAL A 1 426 ? 6.75 -11.447 -12.102 1 94.11 426 VAL A CA 1
ATOM 3412 C C . VAL A 1 426 ? 6.147 -10.147 -11.575 1 94.11 426 VAL A C 1
ATOM 3414 O O . VAL A 1 426 ? 5.237 -10.17 -10.743 1 94.11 426 VAL A O 1
ATOM 3417 N N . ASP A 1 427 ? 6.64 -9.062 -12.101 1 89.51 427 ASP A N 1
ATOM 3418 C CA . ASP A 1 427 ? 6.084 -7.77 -11.712 1 89.51 427 ASP A CA 1
ATOM 3419 C C . ASP A 1 427 ? 4.613 -7.664 -12.106 1 89.51 427 ASP A C 1
ATOM 3421 O O . ASP A 1 427 ? 3.801 -7.123 -11.352 1 89.51 427 ASP A O 1
ATOM 3425 N N . LEU A 1 428 ? 4.374 -8.125 -13.287 1 93.19 428 LEU A N 1
ATOM 3426 C CA . LEU A 1 428 ? 2.992 -8.134 -13.752 1 93.19 428 LEU A CA 1
ATOM 3427 C C . LEU A 1 428 ? 2.121 -9.003 -12.851 1 93.19 428 LEU A C 1
ATOM 3429 O O . LEU A 1 428 ? 1.025 -8.595 -12.459 1 93.19 428 LEU A O 1
ATOM 3433 N N . SER A 1 429 ? 2.58 -10.122 -12.519 1 94.23 429 SER A N 1
ATOM 3434 C CA . SER A 1 429 ? 1.879 -11.032 -11.619 1 94.23 429 SER A CA 1
ATOM 3435 C C . SER A 1 429 ? 1.64 -10.388 -10.257 1 94.23 429 SER A C 1
ATOM 3437 O O . SER A 1 429 ? 0.53 -10.443 -9.724 1 94.23 429 SER A O 1
ATOM 3439 N N . ASP A 1 430 ? 2.628 -9.79 -9.698 1 90.34 430 ASP A N 1
ATOM 3440 C CA . ASP A 1 430 ? 2.521 -9.14 -8.396 1 90.34 430 ASP A CA 1
ATOM 3441 C C . ASP A 1 430 ? 1.527 -7.982 -8.44 1 90.34 430 ASP A C 1
ATOM 3443 O O . ASP A 1 430 ? 0.693 -7.838 -7.544 1 90.34 430 ASP A O 1
ATOM 3447 N N . ALA A 1 431 ? 1.634 -7.186 -9.486 1 87.64 431 ALA A N 1
ATOM 3448 C CA . ALA A 1 431 ? 0.731 -6.044 -9.617 1 87.64 431 ALA A CA 1
ATOM 3449 C C . ALA A 1 431 ? -0.725 -6.498 -9.655 1 87.64 431 ALA A C 1
ATOM 3451 O O . ALA A 1 431 ? -1.587 -5.895 -9.012 1 87.64 431 ALA A O 1
ATOM 3452 N N . ARG A 1 432 ? -0.933 -7.519 -10.369 1 90.17 432 ARG A N 1
ATOM 3453 C CA . ARG A 1 432 ? -2.29 -8.041 -10.494 1 90.17 432 ARG A CA 1
ATOM 3454 C C . ARG A 1 432 ? -2.738 -8.714 -9.201 1 90.17 432 ARG A C 1
ATOM 3456 O O . ARG A 1 432 ? -3.91 -8.63 -8.826 1 90.17 432 ARG A O 1
ATOM 3463 N N . LEU A 1 433 ? -1.833 -9.367 -8.588 1 89.94 433 LEU A N 1
ATOM 3464 C CA . LEU A 1 433 ? -2.142 -10.064 -7.344 1 89.94 433 LEU A CA 1
ATOM 3465 C C . LEU A 1 433 ? -2.566 -9.079 -6.26 1 89.94 433 LEU A C 1
ATOM 3467 O O . LEU A 1 433 ? -3.626 -9.239 -5.65 1 89.94 433 LEU A O 1
ATOM 3471 N N . TYR A 1 434 ? -1.839 -8.076 -6.072 1 83.12 434 TYR A N 1
ATOM 3472 C CA . TYR A 1 434 ? -2.004 -7.212 -4.909 1 83.12 434 TYR A CA 1
ATOM 3473 C C . TYR A 1 434 ? -3.106 -6.185 -5.144 1 83.12 434 TYR A C 1
ATOM 3475 O O . TYR A 1 434 ? -3.486 -5.452 -4.228 1 83.12 434 TYR A O 1
ATOM 3483 N N . LYS A 1 435 ? -3.621 -6.221 -6.311 1 80.08 435 LYS A N 1
ATOM 3484 C CA . LYS A 1 435 ? -4.824 -5.427 -6.54 1 80.08 435 LYS A CA 1
ATOM 3485 C C . LYS A 1 435 ? -5.985 -5.927 -5.685 1 80.08 435 LYS A C 1
ATOM 3487 O O . LYS A 1 435 ? -6.813 -5.136 -5.229 1 80.08 435 LYS A O 1
ATOM 3492 N N . TYR A 1 436 ? -6.024 -7.182 -5.438 1 78.33 436 TYR A N 1
ATOM 3493 C CA . TYR A 1 436 ? -7.149 -7.749 -4.703 1 78.33 436 TYR A CA 1
ATOM 3494 C C . TYR A 1 436 ? -6.669 -8.512 -3.474 1 78.33 436 TYR A C 1
ATOM 3496 O O . TYR A 1 436 ? -7.479 -8.982 -2.672 1 78.33 436 TYR A O 1
ATOM 3504 N N . LEU A 1 437 ? -5.442 -8.676 -3.363 1 73.77 437 LEU A N 1
ATOM 3505 C CA . LEU A 1 437 ? -4.974 -9.389 -2.179 1 73.77 437 LEU A CA 1
ATOM 3506 C C . LEU A 1 437 ? -4.761 -8.429 -1.014 1 73.77 437 LEU A C 1
ATOM 3508 O O . LEU A 1 437 ? -3.999 -7.465 -1.13 1 73.77 437 LEU A O 1
ATOM 3512 N N . THR A 1 438 ? -5.601 -8.611 -0.037 1 65.31 438 THR A N 1
ATOM 3513 C CA . THR A 1 438 ? -5.473 -7.803 1.17 1 65.31 438 THR A CA 1
ATOM 3514 C C . THR A 1 438 ? -4.565 -8.489 2.187 1 65.31 438 THR A C 1
ATOM 3516 O O . THR A 1 438 ? -4.808 -9.635 2.57 1 65.31 438 THR A O 1
ATOM 3519 N N . GLU A 1 439 ? -3.429 -7.907 2.352 1 61.48 439 GLU A N 1
ATOM 3520 C CA . GLU A 1 439 ? -2.517 -8.499 3.326 1 61.48 439 GLU A CA 1
ATOM 3521 C C . GLU A 1 439 ? -2.963 -8.198 4.754 1 61.48 439 GLU A C 1
ATOM 3523 O O . GLU A 1 439 ? -3.052 -7.034 5.15 1 61.48 439 GLU A O 1
ATOM 3528 N N . ARG A 1 440 ? -3.599 -9.139 5.294 1 64.65 440 ARG A N 1
ATOM 3529 C CA . ARG A 1 440 ? -4.029 -8.976 6.679 1 64.65 440 ARG A CA 1
ATOM 3530 C C . ARG A 1 440 ? -2.869 -9.2 7.643 1 64.65 440 ARG A C 1
ATOM 3532 O O . ARG A 1 440 ? -1.953 -9.973 7.352 1 64.65 440 ARG A O 1
ATOM 3539 N N . ARG A 1 441 ? -2.937 -8.468 8.584 1 59.93 441 ARG A N 1
ATOM 3540 C CA . ARG A 1 441 ? -1.923 -8.611 9.624 1 59.93 441 ARG A CA 1
ATOM 3541 C C . ARG A 1 441 ? -2.099 -9.922 10.383 1 59.93 441 ARG A C 1
ATOM 3543 O O . ARG A 1 441 ? -3.218 -10.287 10.751 1 59.93 441 ARG A O 1
ATOM 3550 N N . THR A 1 442 ? -1.246 -10.756 10.211 1 67.34 442 THR A N 1
ATOM 3551 C CA . THR A 1 442 ? -1.24 -11.991 10.988 1 67.34 442 THR A CA 1
ATOM 3552 C C . THR A 1 442 ? 0.127 -12.223 11.624 1 67.34 442 THR A C 1
ATOM 3554 O O . THR A 1 442 ? 1.144 -11.745 11.116 1 67.34 442 THR A O 1
ATOM 3557 N N . ILE A 1 443 ? 0.068 -12.843 12.763 1 65.24 443 ILE A N 1
ATOM 3558 C CA . ILE A 1 443 ? 1.302 -13.167 13.471 1 65.24 443 ILE A CA 1
ATOM 3559 C C . ILE A 1 443 ? 1.886 -14.466 12.922 1 65.24 443 ILE A C 1
ATOM 3561 O O . ILE A 1 443 ? 3.066 -14.759 13.126 1 65.24 443 ILE A O 1
ATOM 3565 N N . LYS A 1 444 ? 1.076 -15.182 12.211 1 82.51 444 LYS A N 1
ATOM 3566 C CA . LYS A 1 444 ? 1.553 -16.441 11.646 1 82.51 444 LYS A CA 1
ATOM 3567 C C . LYS A 1 444 ? 2.009 -16.257 10.201 1 82.51 444 LYS A C 1
ATOM 3569 O O . LYS A 1 444 ? 1.187 -16.039 9.309 1 82.51 444 LYS A O 1
ATOM 3574 N N . TRP A 1 445 ? 3.235 -16.478 9.978 1 85.18 445 TRP A N 1
ATOM 3575 C CA . TRP A 1 445 ? 3.781 -16.276 8.639 1 85.18 445 TRP A CA 1
ATOM 3576 C C . TRP A 1 445 ? 3.216 -17.3 7.661 1 85.18 445 TRP A C 1
ATOM 3578 O O . TRP A 1 445 ? 3.076 -17.017 6.469 1 85.18 445 TRP A O 1
ATOM 3588 N N . THR A 1 446 ? 2.904 -18.526 8.199 1 89.93 446 THR A N 1
ATOM 3589 C CA . THR A 1 446 ? 2.393 -19.596 7.35 1 89.93 446 THR A CA 1
ATOM 3590 C C . THR A 1 446 ? 1.08 -19.184 6.69 1 89.93 446 THR A C 1
ATOM 3592 O O . THR A 1 446 ? 0.854 -19.469 5.513 1 89.93 446 THR A O 1
ATOM 3595 N N . HIS A 1 447 ? 0.256 -18.487 7.442 1 90.74 447 HIS A N 1
ATOM 3596 C CA . HIS A 1 447 ? -1.017 -18.029 6.897 1 90.74 447 HIS A CA 1
ATOM 3597 C C . HIS A 1 447 ? -0.805 -16.979 5.811 1 90.74 447 HIS A C 1
ATOM 3599 O O . HIS A 1 447 ? -1.399 -17.066 4.734 1 90.74 447 HIS A O 1
ATOM 3605 N N . LYS A 1 448 ? 0.035 -16.088 6.172 1 88.34 448 LYS A N 1
ATOM 3606 C CA . LYS A 1 448 ? 0.309 -15.014 5.221 1 88.34 448 LYS A CA 1
ATOM 3607 C C . LYS A 1 448 ? 0.835 -15.57 3.901 1 88.34 448 LYS A C 1
ATOM 3609 O O . LYS A 1 448 ? 0.392 -15.158 2.827 1 88.34 448 LYS A O 1
ATOM 3614 N N . PHE A 1 449 ? 1.695 -16.466 4.027 1 90.73 449 PHE A N 1
ATOM 3615 C CA . PHE A 1 449 ? 2.313 -17.053 2.844 1 90.73 449 PHE A CA 1
ATOM 3616 C C . PHE A 1 449 ? 1.298 -17.867 2.051 1 90.73 449 PHE A C 1
ATOM 3618 O O . PHE A 1 449 ? 1.179 -17.706 0.834 1 90.73 449 PHE A O 1
ATOM 3625 N N . VAL A 1 450 ? 0.626 -18.689 2.725 1 93.93 450 VAL A N 1
ATOM 3626 C CA . VAL A 1 450 ? -0.314 -19.584 2.058 1 93.93 450 VAL A CA 1
ATOM 3627 C C . VAL A 1 450 ? -1.449 -18.771 1.438 1 93.93 450 VAL A C 1
ATOM 3629 O O . VAL A 1 450 ? -1.909 -19.077 0.335 1 93.93 450 VAL A O 1
ATOM 3632 N N . PHE A 1 451 ? -1.885 -17.785 2.1 1 92.45 451 PHE A N 1
ATOM 3633 C CA . PHE A 1 451 ? -2.938 -16.946 1.543 1 92.45 451 PHE A CA 1
ATOM 3634 C C . PHE A 1 451 ? -2.45 -16.224 0.292 1 92.45 451 PHE A C 1
ATOM 3636 O O . PHE A 1 451 ? -3.224 -15.992 -0.639 1 92.45 451 PHE A O 1
ATOM 3643 N N . SER A 1 452 ? -1.197 -15.869 0.288 1 91.46 452 SER A N 1
ATOM 3644 C CA . SER A 1 452 ? -0.632 -15.295 -0.929 1 91.46 452 SER A CA 1
ATOM 3645 C C . SER A 1 452 ? -0.667 -16.295 -2.08 1 91.46 452 SER A C 1
ATOM 3647 O O . SER A 1 452 ? -0.905 -15.919 -3.23 1 91.46 452 SER A O 1
ATOM 3649 N N . LEU A 1 453 ? -0.419 -17.54 -1.737 1 94.93 453 LEU A N 1
ATOM 3650 C CA . LEU A 1 453 ? -0.484 -18.584 -2.754 1 94.93 453 LEU A CA 1
ATOM 3651 C C . LEU A 1 453 ? -1.919 -18.79 -3.23 1 94.93 453 LEU A C 1
ATOM 3653 O O . LEU A 1 453 ? -2.154 -19.042 -4.413 1 94.93 453 LEU A O 1
ATOM 3657 N N . PHE A 1 454 ? -2.84 -18.707 -2.273 1 95.65 454 PHE A N 1
ATOM 3658 C CA . PHE A 1 454 ? -4.243 -18.764 -2.667 1 95.65 454 PHE A CA 1
ATOM 3659 C C . PHE A 1 454 ? -4.576 -17.647 -3.648 1 95.65 454 PHE A C 1
ATOM 3661 O O . PHE A 1 454 ? -5.266 -17.874 -4.645 1 95.65 454 PHE A O 1
ATOM 3668 N N . GLY A 1 455 ? -4.062 -16.487 -3.328 1 94.12 455 GLY A N 1
ATOM 3669 C CA . GLY A 1 455 ? -4.259 -15.366 -4.234 1 94.12 455 GLY A CA 1
ATOM 3670 C C . GLY A 1 455 ? -3.678 -15.606 -5.614 1 94.12 455 GLY A C 1
ATOM 3671 O O . GLY A 1 455 ? -4.302 -15.27 -6.623 1 94.12 455 GLY A O 1
ATOM 3672 N N . ARG A 1 456 ? -2.518 -16.204 -5.635 1 95.59 456 ARG A N 1
ATOM 3673 C CA . ARG A 1 456 ? -1.878 -16.518 -6.908 1 95.59 456 ARG A CA 1
ATOM 3674 C C . ARG A 1 456 ? -2.678 -17.562 -7.68 1 95.59 456 ARG A C 1
ATOM 3676 O O . ARG A 1 456 ? -2.786 -17.487 -8.906 1 95.59 456 ARG A O 1
ATOM 3683 N N . ALA A 1 457 ? -3.165 -18.469 -6.944 1 97.3 457 ALA A N 1
ATOM 3684 C CA . ALA A 1 457 ? -3.993 -19.492 -7.577 1 97.3 457 ALA A CA 1
ATOM 3685 C C . ALA A 1 457 ? -5.252 -18.881 -8.185 1 97.3 457 ALA A C 1
ATOM 3687 O O . ALA A 1 457 ? -5.654 -19.245 -9.293 1 97.3 457 ALA A O 1
ATOM 3688 N N . LEU A 1 458 ? -5.852 -17.968 -7.499 1 96.01 458 LEU A N 1
ATOM 3689 C CA . LEU A 1 458 ? -7.022 -17.266 -8.015 1 96.01 458 LEU A CA 1
ATOM 3690 C C . LEU A 1 458 ? -6.672 -16.479 -9.274 1 96.01 458 LEU A C 1
ATOM 3692 O O . LEU A 1 458 ? -7.432 -16.483 -10.244 1 96.01 458 LEU A O 1
ATOM 3696 N N . LEU A 1 459 ? -5.569 -15.845 -9.23 1 96.71 459 LEU A N 1
ATOM 3697 C CA . LEU A 1 459 ? -5.118 -15.076 -10.384 1 96.71 459 LEU A CA 1
ATOM 3698 C C . LEU A 1 459 ? -4.855 -15.989 -11.577 1 96.71 459 LEU A C 1
ATOM 3700 O O . LEU A 1 459 ? -5.283 -15.695 -12.695 1 96.71 459 LEU A O 1
ATOM 3704 N N . ASN A 1 460 ? -4.144 -17.093 -11.326 1 98.07 460 ASN A N 1
ATOM 3705 C CA . ASN A 1 460 ? -3.887 -18.062 -12.385 1 98.07 460 ASN A CA 1
ATOM 3706 C C . ASN A 1 460 ? -5.185 -18.611 -12.971 1 98.07 460 ASN A C 1
ATOM 3708 O O . ASN A 1 460 ? -5.298 -18.787 -14.185 1 98.07 460 ASN A O 1
ATOM 3712 N N . ALA A 1 461 ? -6.139 -18.865 -12.1 1 97.64 461 ALA A N 1
ATOM 3713 C CA . ALA A 1 461 ? -7.439 -19.346 -12.563 1 97.64 461 ALA A CA 1
ATOM 3714 C C . ALA A 1 461 ? -8.118 -18.313 -13.458 1 97.64 461 ALA A C 1
ATOM 3716 O O . ALA A 1 461 ? -8.712 -18.663 -14.481 1 97.64 461 ALA A O 1
ATOM 3717 N N . PHE A 1 462 ? -8.051 -17.078 -13.182 1 97 462 PHE A N 1
ATOM 3718 C CA . PHE A 1 462 ? -8.632 -16.003 -13.977 1 97 462 PHE A CA 1
ATOM 3719 C C . PHE A 1 462 ? -7.96 -15.914 -15.341 1 97 462 PHE A C 1
ATOM 3721 O O . PHE A 1 462 ? -8.632 -15.75 -16.361 1 97 462 PHE A O 1
ATOM 3728 N N . ILE A 1 463 ? -6.587 -15.986 -15.278 1 97.91 463 ILE A N 1
ATOM 3729 C CA . ILE A 1 463 ? -5.843 -15.929 -16.532 1 97.91 463 ILE A CA 1
ATOM 3730 C C . ILE A 1 463 ? -6.249 -17.099 -17.426 1 97.91 463 ILE A C 1
ATOM 3732 O O . ILE A 1 463 ? -6.448 -16.927 -18.631 1 97.91 463 ILE A O 1
ATOM 3736 N N . LEU A 1 464 ? -6.368 -18.289 -16.818 1 97.78 464 LEU A N 1
ATOM 3737 C CA . LEU A 1 464 ? -6.827 -19.461 -17.555 1 97.78 464 LEU A CA 1
ATOM 3738 C C . LEU A 1 464 ? -8.218 -19.227 -18.135 1 97.78 464 LEU A C 1
ATOM 3740 O O . LEU A 1 464 ? -8.471 -19.544 -19.3 1 97.78 464 LEU A O 1
ATOM 3744 N N . TYR A 1 465 ? -9.097 -18.625 -17.346 1 97.3 465 TYR A N 1
ATOM 3745 C CA . TYR A 1 465 ? -10.446 -18.292 -17.788 1 97.3 465 TYR A CA 1
ATOM 3746 C C . TYR A 1 465 ? -10.411 -17.328 -18.968 1 97.3 465 TYR A C 1
ATOM 3748 O O . TYR A 1 465 ? -11.088 -17.545 -19.975 1 97.3 465 TYR A O 1
ATOM 3756 N N . GLN A 1 466 ? -9.598 -16.324 -18.858 1 96.91 466 GLN A N 1
ATOM 3757 C CA . GLN A 1 466 ? -9.501 -15.3 -19.893 1 96.91 466 GLN A CA 1
ATOM 3758 C C . GLN A 1 466 ? -9.042 -15.9 -21.219 1 96.91 466 GLN A C 1
ATOM 3760 O O . GLN A 1 466 ? -9.515 -15.499 -22.284 1 96.91 466 GLN A O 1
ATOM 3765 N N . LYS A 1 467 ? -8.194 -16.874 -21.177 1 96.52 467 LYS A N 1
ATOM 3766 C CA . LYS A 1 467 ? -7.584 -17.436 -22.378 1 96.52 467 LYS A CA 1
ATOM 3767 C C . LYS A 1 467 ? -8.431 -18.573 -22.945 1 96.52 467 LYS A C 1
ATOM 3769 O O . LYS A 1 467 ? -8.294 -18.932 -24.116 1 96.52 467 LYS A O 1
ATOM 3774 N N . ASN A 1 468 ? -9.31 -19.083 -22.105 1 96.14 468 ASN A N 1
ATOM 3775 C CA . ASN A 1 468 ? -10.015 -20.293 -22.514 1 96.14 468 ASN A CA 1
ATOM 3776 C C . ASN A 1 468 ? -11.48 -20.008 -22.833 1 96.14 468 ASN A C 1
ATOM 3778 O O . ASN A 1 468 ? -12.091 -20.709 -23.642 1 96.14 468 ASN A O 1
ATOM 3782 N N . THR A 1 469 ? -12.079 -19.003 -22.232 1 94.43 469 THR A N 1
ATOM 3783 C CA . THR A 1 469 ? -13.524 -18.81 -22.255 1 94.43 469 THR A CA 1
ATOM 3784 C C . THR A 1 469 ? -13.983 -18.314 -23.623 1 94.43 469 THR A C 1
ATOM 3786 O O . THR A 1 469 ? -13.208 -17.696 -24.356 1 94.43 469 THR A O 1
ATOM 3789 N N . THR A 1 470 ? -15.196 -18.552 -23.943 1 91.69 470 THR A N 1
ATOM 3790 C CA . THR A 1 470 ? -15.838 -18.028 -25.143 1 91.69 470 THR A CA 1
ATOM 3791 C C . THR A 1 470 ? -16.818 -16.913 -24.79 1 91.69 470 THR A C 1
ATOM 3793 O O . THR A 1 470 ? -17.499 -16.378 -25.667 1 91.69 470 THR A O 1
ATOM 3796 N N . ASP A 1 471 ? -16.852 -16.592 -23.48 1 86.93 471 ASP A N 1
ATOM 3797 C CA . ASP A 1 471 ? -17.719 -15.502 -23.042 1 86.93 471 ASP A CA 1
ATOM 3798 C C . ASP A 1 471 ? -17.431 -14.224 -23.826 1 86.93 471 ASP A C 1
ATOM 3800 O O . ASP A 1 471 ? -16.272 -13.899 -24.089 1 86.93 471 ASP A O 1
ATOM 3804 N N . ALA A 1 472 ? -18.525 -13.573 -24.322 1 87.92 472 ALA A N 1
ATOM 3805 C CA . ALA A 1 472 ? -18.424 -12.276 -24.986 1 87.92 472 ALA A CA 1
ATOM 3806 C C . ALA A 1 472 ? -19.494 -11.314 -24.478 1 87.92 472 ALA A C 1
ATOM 3808 O O . ALA A 1 472 ? -20.688 -11.53 -24.702 1 87.92 472 ALA A O 1
ATOM 3809 N N . PRO A 1 473 ? -19.214 -10.441 -23.673 1 90.98 473 PRO A N 1
ATOM 3810 C CA . PRO A 1 473 ? -17.867 -10.086 -23.22 1 90.98 473 PRO A CA 1
ATOM 3811 C C . PRO A 1 473 ? -17.365 -10.99 -22.097 1 90.98 473 PRO A C 1
ATOM 3813 O O . PRO A 1 473 ? -18.167 -11.59 -21.377 1 90.98 473 PRO A O 1
ATOM 3816 N N . LYS A 1 474 ? -16.055 -11.023 -21.958 1 94.06 474 LYS A N 1
ATOM 3817 C CA . LYS A 1 474 ? -15.435 -11.788 -20.88 1 94.06 474 LYS A CA 1
ATOM 3818 C C . LYS A 1 474 ? -15.644 -11.108 -19.531 1 94.06 474 LYS A C 1
ATOM 3820 O O . LYS A 1 474 ? -15.725 -9.88 -19.455 1 94.06 474 LYS A O 1
ATOM 3825 N N . LYS A 1 475 ? -15.719 -11.908 -18.515 1 93.03 475 LYS A N 1
ATOM 3826 C CA . LYS A 1 475 ? -15.828 -11.361 -17.165 1 93.03 475 LYS A CA 1
ATOM 3827 C C . LYS A 1 475 ? -14.544 -10.643 -16.758 1 93.03 475 LYS A C 1
ATOM 3829 O O . LYS A 1 475 ? -13.444 -11.093 -17.085 1 93.03 475 LYS A O 1
ATOM 3834 N N . THR A 1 476 ? -14.735 -9.536 -16.098 1 91.82 476 THR A N 1
ATOM 3835 C CA . THR A 1 476 ? -13.587 -8.867 -15.497 1 91.82 476 THR A CA 1
ATOM 3836 C C . THR A 1 476 ? -13.077 -9.648 -14.288 1 91.82 476 THR A C 1
ATOM 3838 O O . THR A 1 476 ? -13.751 -10.559 -13.802 1 91.82 476 THR A O 1
ATOM 3841 N N . ARG A 1 477 ? -11.907 -9.349 -13.844 1 91.66 477 ARG A N 1
ATOM 3842 C CA . ARG A 1 477 ? -11.345 -10.003 -12.666 1 91.66 477 ARG A CA 1
ATOM 3843 C C . ARG A 1 477 ? -12.27 -9.854 -11.463 1 91.66 477 ARG A C 1
ATOM 3845 O O . ARG A 1 477 ? -12.463 -10.803 -10.7 1 91.66 477 ARG A O 1
ATOM 3852 N N . TYR A 1 478 ? -12.821 -8.7 -11.307 1 88.63 478 TYR A N 1
ATOM 3853 C CA . TYR A 1 478 ? -13.761 -8.434 -10.224 1 88.63 478 TYR A CA 1
ATOM 3854 C C . TYR A 1 478 ? -14.975 -9.35 -10.318 1 88.63 478 TYR A C 1
ATOM 3856 O O . TYR A 1 478 ? -15.338 -10.014 -9.344 1 88.63 478 TYR A O 1
ATOM 3864 N N . GLN A 1 479 ? -15.583 -9.387 -11.49 1 89.35 479 GLN A N 1
ATOM 3865 C CA . GLN A 1 479 ? -16.755 -10.229 -11.702 1 89.35 479 GLN A CA 1
ATOM 3866 C C . GLN A 1 479 ? -16.424 -11.702 -11.477 1 89.35 479 GLN A C 1
ATOM 3868 O O . GLN A 1 479 ? -17.233 -12.448 -10.923 1 89.35 479 GLN A O 1
ATOM 3873 N N . PHE A 1 480 ? -15.278 -12.059 -11.968 1 93.51 480 PHE A N 1
ATOM 3874 C CA . PHE A 1 480 ? -14.808 -13.428 -11.795 1 93.51 480 PHE A CA 1
ATOM 3875 C C . PHE A 1 480 ? -14.713 -13.785 -10.317 1 93.51 480 PHE A C 1
ATOM 3877 O O . PHE A 1 480 ? -15.233 -14.818 -9.888 1 93.51 480 PHE A O 1
ATOM 3884 N N . CYS A 1 481 ? -14.118 -12.922 -9.495 1 91.38 481 CYS A N 1
ATOM 3885 C CA . CYS A 1 481 ? -13.94 -13.153 -8.066 1 91.38 481 CYS A CA 1
ATOM 3886 C C . CYS A 1 481 ? -15.285 -13.221 -7.353 1 91.38 481 CYS A C 1
ATOM 3888 O O . CYS A 1 481 ? -15.497 -14.082 -6.498 1 91.38 481 CYS A O 1
ATOM 3890 N N . VAL A 1 482 ? -16.175 -12.349 -7.703 1 89.66 482 VAL A N 1
ATOM 3891 C CA . VAL A 1 482 ? -17.481 -12.289 -7.056 1 89.66 482 VAL A CA 1
ATOM 3892 C C . VAL A 1 482 ? -18.273 -13.556 -7.372 1 89.66 482 VAL A C 1
ATOM 3894 O O . VAL A 1 482 ? -18.947 -14.109 -6.5 1 89.66 482 VAL A O 1
ATOM 3897 N N . SER A 1 483 ? -18.141 -14.023 -8.58 1 91.52 483 SER A N 1
ATOM 3898 C CA . SER A 1 483 ? -18.874 -15.212 -9.001 1 91.52 483 SER A CA 1
ATOM 3899 C C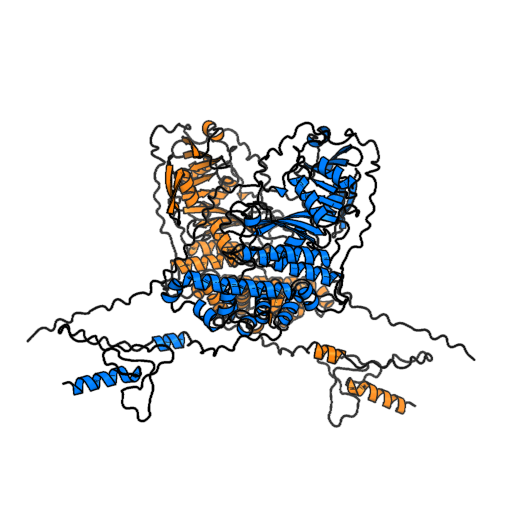 . SER A 1 483 ? -18.412 -16.447 -8.233 1 91.52 483 SER A C 1
ATOM 3901 O O . SER A 1 483 ? -19.218 -17.324 -7.916 1 91.52 483 SER A O 1
ATOM 3903 N N . ILE A 1 484 ? -17.164 -16.476 -7.884 1 93.74 484 ILE A N 1
ATOM 3904 C CA . ILE A 1 484 ? -16.587 -17.648 -7.233 1 93.74 484 ILE A CA 1
ATOM 3905 C C . ILE A 1 484 ? -17.069 -17.725 -5.787 1 93.74 484 ILE A C 1
ATOM 3907 O O . ILE A 1 484 ? -17.353 -18.812 -5.277 1 93.74 484 ILE A O 1
ATOM 3911 N N . VAL A 1 485 ? -17.203 -16.593 -5.121 1 91.84 485 VAL A N 1
ATOM 3912 C CA . VAL A 1 485 ? -17.531 -16.534 -3.701 1 91.84 485 VAL A CA 1
ATOM 3913 C C . VAL A 1 485 ? -18.882 -17.201 -3.453 1 91.84 485 VAL A C 1
ATOM 3915 O O . VAL A 1 485 ? -19 -18.076 -2.592 1 91.84 485 VAL A O 1
ATOM 3918 N N . GLU A 1 486 ? -19.793 -16.868 -4.256 1 83.37 486 GLU A N 1
ATOM 3919 C CA . GLU A 1 486 ? -21.141 -17.394 -4.065 1 83.37 486 GLU A CA 1
ATOM 3920 C C . GLU A 1 486 ? -21.199 -18.889 -4.367 1 83.37 486 GLU A C 1
ATOM 3922 O O . GLU A 1 486 ? -21.842 -19.65 -3.64 1 83.37 486 GLU A O 1
ATOM 3927 N N . ASP A 1 487 ? -20.519 -19.26 -5.343 1 90.78 487 ASP A N 1
ATOM 3928 C CA . ASP A 1 487 ? -20.525 -20.663 -5.746 1 90.78 487 ASP A CA 1
ATOM 3929 C C . ASP A 1 487 ? -19.764 -21.526 -4.743 1 90.78 487 ASP A C 1
ATOM 3931 O O . ASP A 1 487 ? -20.151 -22.666 -4.477 1 90.78 487 ASP A O 1
ATOM 3935 N N . MET A 1 488 ? -18.701 -21.023 -4.175 1 92.19 488 MET A N 1
ATOM 3936 C CA . MET A 1 488 ? -17.866 -21.774 -3.242 1 92.19 488 MET A CA 1
ATOM 3937 C C . MET A 1 488 ? -18.592 -21.999 -1.921 1 92.19 488 MET A C 1
ATOM 3939 O O . MET A 1 488 ? -18.341 -22.988 -1.229 1 92.19 488 MET A O 1
ATOM 3943 N N . MET A 1 489 ? -19.464 -21.097 -1.571 1 89.21 489 MET A N 1
ATOM 3944 C CA . MET A 1 489 ? -20.253 -21.253 -0.353 1 89.21 489 MET A CA 1
ATOM 3945 C C . MET A 1 489 ? -21.127 -22.5 -0.426 1 89.21 489 MET A C 1
ATOM 3947 O O . MET A 1 489 ? -21.332 -23.18 0.581 1 89.21 489 MET A O 1
ATOM 3951 N N . GLY A 1 490 ? -21.508 -22.793 -1.581 1 81.84 490 GLY A N 1
ATOM 3952 C CA . GLY A 1 490 ? -22.362 -23.955 -1.767 1 81.84 490 GLY A CA 1
ATOM 3953 C C . GLY A 1 490 ? -23.571 -23.959 -0.851 1 81.84 490 GLY A C 1
ATOM 3954 O O . GLY A 1 490 ? -24.3 -22.968 -0.772 1 81.84 490 GLY A O 1
ATOM 3955 N N . ASP A 1 491 ? -23.691 -25.1 -0.139 1 79.64 491 ASP A N 1
ATOM 3956 C CA . ASP A 1 491 ? -24.877 -25.29 0.691 1 79.64 491 ASP A CA 1
ATOM 3957 C C . ASP A 1 491 ? -24.557 -25.059 2.166 1 79.64 491 ASP A C 1
ATOM 3959 O O . ASP A 1 491 ? -25.397 -25.304 3.035 1 79.64 491 ASP A O 1
ATOM 3963 N N . TYR A 1 492 ? -23.389 -24.587 2.356 1 88.23 492 TYR A N 1
ATOM 3964 C CA . TYR A 1 492 ? -23.023 -24.383 3.753 1 88.23 492 TYR A CA 1
ATOM 3965 C C . TYR A 1 492 ? -23.833 -23.247 4.369 1 88.23 492 TYR A C 1
ATOM 3967 O O . TYR A 1 492 ? -23.967 -22.177 3.77 1 88.23 492 TYR A O 1
ATOM 3975 N N . ARG A 1 493 ? -24.458 -23.493 5.469 1 81.5 493 ARG A N 1
ATOM 3976 C CA . ARG A 1 493 ? -25.151 -22.494 6.276 1 81.5 493 ARG A CA 1
ATOM 3977 C C . ARG A 1 493 ? -24.681 -22.538 7.726 1 81.5 493 ARG A C 1
ATOM 3979 O O . ARG A 1 493 ? -24.57 -23.615 8.315 1 81.5 493 ARG A O 1
ATOM 3986 N N . PRO A 1 494 ? -24.264 -21.364 8.188 1 80.44 494 PRO A N 1
ATOM 3987 C CA . PRO A 1 494 ? -23.824 -21.38 9.585 1 80.44 494 PRO A CA 1
ATOM 3988 C C . PRO A 1 494 ? -24.921 -21.838 10.544 1 80.44 494 PRO A C 1
ATOM 3990 O O . PRO A 1 494 ? -26.105 -21.605 10.289 1 80.44 494 PRO A O 1
ATOM 3993 N N . PRO A 1 495 ? -24.597 -22.721 11.408 1 64.47 495 PRO A N 1
ATOM 3994 C CA . PRO A 1 495 ? -25.635 -23.097 12.37 1 64.47 495 PRO A CA 1
ATOM 3995 C C . PRO A 1 495 ? -26.304 -21.888 13.019 1 64.47 495 PRO A C 1
ATOM 3997 O O . PRO A 1 495 ? -25.656 -20.861 13.234 1 64.47 495 PRO A O 1
ATOM 4000 N N . HIS A 1 496 ? -27.571 -21.594 12.708 1 54.24 496 HIS A N 1
ATOM 4001 C CA . HIS A 1 496 ? -28.417 -20.485 13.133 1 54.24 496 HIS A CA 1
ATOM 4002 C C . HIS A 1 496 ? -28.132 -20.098 14.581 1 54.24 496 HIS A C 1
ATOM 4004 O O . HIS A 1 496 ? -28.255 -20.928 15.485 1 54.24 496 HIS A O 1
ATOM 4010 N N . LYS A 1 497 ? -27.268 -19.376 14.894 1 48.68 497 LYS A N 1
ATOM 4011 C CA . LYS A 1 497 ? -27.253 -18.868 16.263 1 48.68 497 LYS A CA 1
ATOM 4012 C C . LYS A 1 497 ? -28.523 -18.079 16.57 1 48.68 497 LYS A C 1
ATOM 4014 O O . LYS A 1 497 ? -29.013 -17.327 15.724 1 48.68 497 LYS A O 1
ATOM 4019 N N . VAL A 1 498 ? -29.333 -18.468 17.493 1 39.31 498 VAL A N 1
ATOM 4020 C CA . VAL A 1 498 ? -30.375 -17.662 18.12 1 39.31 498 VAL A CA 1
ATOM 4021 C C . VAL A 1 498 ? -29.831 -16.271 18.439 1 39.31 498 VAL A C 1
ATOM 4023 O O . VAL A 1 498 ? -28.911 -16.127 19.248 1 39.31 498 VAL A O 1
ATOM 4026 N N . ILE A 1 499 ? -29.605 -15.517 17.53 1 39.17 499 ILE A N 1
ATOM 4027 C CA . ILE A 1 499 ? -29.166 -14.14 17.724 1 39.17 499 ILE A CA 1
ATOM 4028 C C . ILE A 1 499 ? -29.895 -13.529 18.919 1 39.17 499 ILE A C 1
ATOM 4030 O O . ILE A 1 499 ? -31.116 -13.353 18.885 1 39.17 499 ILE A O 1
ATOM 4034 N N . ARG A 1 500 ? -29.645 -13.719 20.117 1 34.7 500 ARG A N 1
ATOM 4035 C CA . ARG A 1 500 ? -30.233 -12.887 21.162 1 34.7 500 ARG A CA 1
ATOM 4036 C C . ARG A 1 500 ? -30.042 -11.405 20.854 1 34.7 500 ARG A C 1
ATOM 4038 O O . ARG A 1 500 ? -28.93 -10.967 20.551 1 34.7 500 ARG A O 1
ATOM 4045 N N . LYS A 1 501 ? -31.024 -10.676 20.354 1 39.87 501 LYS A N 1
ATOM 4046 C CA . LYS A 1 501 ? -31.085 -9.235 20.123 1 39.87 501 LYS A CA 1
ATOM 4047 C C . LYS A 1 501 ? -30.187 -8.484 21.102 1 39.87 501 LYS A C 1
ATOM 4049 O O . LYS A 1 501 ? -30.325 -8.632 22.318 1 39.87 501 LYS A O 1
ATOM 4054 N N . ARG A 1 502 ? -29.042 -8.194 20.783 1 39.21 502 ARG A N 1
ATOM 4055 C CA . ARG A 1 502 ? -28.235 -7.358 21.665 1 39.21 502 ARG A CA 1
ATOM 4056 C C . ARG A 1 502 ? -29.047 -6.184 22.202 1 39.21 502 ARG A C 1
ATOM 4058 O O . ARG A 1 502 ? -29.746 -5.508 21.445 1 39.21 502 ARG A O 1
ATOM 4065 N N . ARG A 1 503 ? -29.279 -5.993 23.45 1 39.64 503 ARG A N 1
ATOM 4066 C CA . ARG A 1 503 ? -29.961 -4.869 24.081 1 39.64 503 ARG A CA 1
ATOM 4067 C C . ARG A 1 503 ? -29.342 -3.542 23.654 1 39.64 503 ARG A C 1
ATOM 4069 O O . ARG A 1 503 ? -28.124 -3.444 23.492 1 39.64 503 ARG A O 1
ATOM 4076 N N . SER A 1 504 ? -29.928 -2.663 22.891 1 38.05 504 SER A N 1
ATOM 4077 C CA . SER A 1 504 ? -29.495 -1.318 22.526 1 38.05 504 SER A CA 1
ATOM 4078 C C . SER A 1 504 ? -28.753 -0.645 23.676 1 38.05 504 SER A C 1
ATOM 4080 O O . SER A 1 504 ? -28.89 -1.05 24.832 1 38.05 504 SER A O 1
ATOM 4082 N N . ARG A 1 505 ? -27.735 0.053 23.371 1 36.79 505 ARG A N 1
ATOM 4083 C CA . ARG A 1 505 ? -27.107 0.833 24.432 1 36.79 505 ARG A CA 1
ATOM 4084 C C . ARG A 1 505 ? -28.155 1.452 25.35 1 36.79 505 ARG A C 1
ATOM 4086 O O . ARG A 1 505 ? -27.951 1.54 26.563 1 36.79 505 ARG A O 1
ATOM 4093 N N . GLU A 1 506 ? -29.214 1.879 24.594 1 42.24 506 GLU A N 1
ATOM 4094 C CA . GLU A 1 506 ? -30.315 2.403 25.398 1 42.24 506 GLU A CA 1
ATOM 4095 C C . GLU A 1 506 ? -30.883 1.33 26.322 1 42.24 506 GLU A C 1
ATOM 4097 O O . GLU A 1 506 ? -31.146 1.592 27.498 1 42.24 506 GLU A O 1
ATOM 4102 N N . GLU A 1 507 ? -30.933 0.153 25.683 1 44.5 507 GLU A N 1
ATOM 4103 C CA . GLU A 1 507 ? -31.476 -0.933 26.494 1 44.5 507 GLU A CA 1
ATOM 4104 C C . GLU A 1 507 ? -30.483 -1.369 27.567 1 44.5 507 GLU A C 1
ATOM 4106 O O . GLU A 1 507 ? -30.873 -1.654 28.701 1 44.5 507 GLU A O 1
ATOM 4111 N N . ILE A 1 508 ? -29.256 -1.317 27.223 1 39.54 508 ILE A N 1
ATOM 4112 C CA . ILE A 1 508 ? -28.208 -1.603 28.196 1 39.54 508 ILE A CA 1
ATOM 4113 C C . ILE A 1 508 ? -28.108 -0.457 29.2 1 39.54 508 ILE A C 1
ATOM 4115 O O . ILE A 1 508 ? -28 -0.688 30.407 1 39.54 508 ILE A O 1
ATOM 4119 N N . GLN A 1 509 ? -27.997 0.785 28.62 1 37.97 509 GLN A N 1
ATOM 4120 C CA . GLN A 1 509 ? -28.067 1.932 29.52 1 37.97 509 GLN A CA 1
ATOM 4121 C C . GLN A 1 509 ? -29.335 1.889 30.367 1 37.97 509 GLN A C 1
ATOM 4123 O O . GLN A 1 509 ? -29.304 2.213 31.556 1 37.97 509 GLN A O 1
ATOM 4128 N N . ALA A 1 510 ? -30.457 1.624 29.612 1 39.34 510 ALA A N 1
ATOM 4129 C CA . ALA A 1 510 ? -31.701 1.492 30.366 1 39.34 510 ALA A CA 1
ATOM 4130 C C . ALA A 1 510 ? -31.606 0.365 31.39 1 39.34 510 ALA A C 1
ATOM 4132 O O . ALA A 1 510 ? -32.106 0.492 32.51 1 39.34 510 ALA A O 1
ATOM 4133 N N . ALA A 1 511 ? -31.026 -0.707 30.936 1 36.55 511 ALA A N 1
ATOM 4134 C CA . ALA A 1 511 ? -30.871 -1.818 31.872 1 36.55 511 ALA A CA 1
ATOM 4135 C C . ALA A 1 511 ? -29.847 -1.485 32.954 1 36.55 511 ALA A C 1
ATOM 4137 O O . ALA A 1 511 ? -29.978 -1.926 34.098 1 36.55 511 ALA A O 1
ATOM 4138 N N . ASN A 1 512 ? -28.773 -0.889 32.464 1 33.65 512 ASN A N 1
ATOM 4139 C CA . ASN A 1 512 ? -27.779 -0.475 33.449 1 33.65 512 ASN A CA 1
ATOM 4140 C C . ASN A 1 512 ? -28.265 0.716 34.27 1 33.65 512 ASN A C 1
ATOM 4142 O O . ASN A 1 512 ? -27.558 1.19 35.161 1 33.65 512 ASN A O 1
ATOM 4146 N N . GLN A 1 513 ? -29.101 1.49 33.596 1 33.86 513 GLN A N 1
ATOM 4147 C CA . GLN A 1 513 ? -29.699 2.436 34.532 1 33.86 513 GLN A CA 1
ATOM 4148 C C . GLN A 1 513 ? -30.332 1.712 35.717 1 33.86 513 GLN A C 1
ATOM 4150 O O . GLN A 1 513 ? -31.549 1.517 35.754 1 33.86 513 GLN A O 1
ATOM 4155 N N . LEU A 1 514 ? -29.838 0.477 35.96 1 31 514 LEU A N 1
ATOM 4156 C CA . LEU A 1 514 ? -30.226 -0.141 37.223 1 31 514 LEU A CA 1
ATOM 4157 C C . LEU A 1 514 ? -30.348 0.906 38.326 1 31 514 LEU A C 1
ATOM 4159 O O . LEU A 1 514 ? -29.675 1.938 38.284 1 31 514 LEU A O 1
ATOM 4163 N N . GLU A 1 515 ? -31.386 0.75 39.04 1 30.92 515 GLU A N 1
ATOM 4164 C CA . GLU A 1 515 ? -31.87 1.421 40.243 1 30.92 515 GLU A CA 1
ATOM 4165 C C . GLU A 1 515 ? -30.724 1.731 41.201 1 30.92 515 GLU A C 1
ATOM 4167 O O . GLU A 1 515 ? -29.771 0.957 41.309 1 30.92 515 GLU A O 1
ATOM 4172 N N . PRO A 1 516 ? -30.56 2.943 41.517 1 29.62 516 PRO A N 1
ATOM 4173 C CA . PRO A 1 516 ? -29.677 3.373 42.605 1 29.62 516 PRO A CA 1
ATOM 4174 C C . PRO A 1 516 ? -29.613 2.361 43.747 1 29.62 516 PRO A C 1
ATOM 4176 O O . PRO A 1 516 ? -30.651 1.943 44.266 1 29.62 516 PRO A O 1
ATOM 4179 N N . ILE A 1 517 ? -28.796 1.285 43.621 1 29.37 517 ILE A N 1
ATOM 4180 C CA . ILE A 1 517 ? -28.61 0.432 44.789 1 29.37 517 ILE A CA 1
ATOM 4181 C C . ILE A 1 517 ? -28.58 1.287 46.054 1 29.37 517 ILE A C 1
ATOM 4183 O O . ILE A 1 517 ? -27.732 2.172 46.192 1 29.37 517 ILE A O 1
ATOM 4187 N N . ILE A 1 518 ? -29.731 1.508 46.558 1 30 518 ILE A N 1
ATOM 4188 C CA . ILE A 1 518 ? -29.88 2.063 47.899 1 30 518 ILE A CA 1
ATOM 4189 C C . ILE A 1 518 ? -28.914 1.368 48.856 1 30 518 ILE A C 1
ATOM 4191 O O . ILE A 1 518 ? -28.984 0.151 49.043 1 30 518 ILE A O 1
ATOM 4195 N N . GLU A 1 519 ? -27.628 1.799 48.785 1 29.22 519 GLU A N 1
ATOM 4196 C CA . GLU A 1 519 ? -26.632 1.399 49.775 1 29.22 519 GLU A CA 1
ATOM 4197 C C . GLU A 1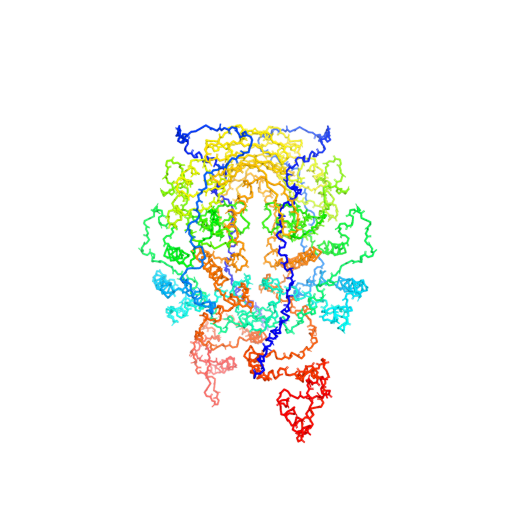 519 ? -27.243 1.32 51.172 1 29.22 519 GLU A C 1
ATOM 4199 O O . GLU A 1 519 ? -27.884 2.269 51.629 1 29.22 519 GLU A O 1
ATOM 4204 N N . ALA A 1 520 ? -27.665 0.121 51.438 1 28.11 520 ALA A N 1
ATOM 4205 C CA . ALA A 1 520 ? -28.118 -0.031 52.818 1 28.11 520 ALA A CA 1
ATOM 4206 C C . ALA A 1 520 ? -27.15 0.639 53.79 1 28.11 520 ALA A C 1
ATOM 4208 O O . ALA A 1 520 ? -25.94 0.662 53.554 1 28.11 520 ALA A O 1
ATOM 4209 N N . PRO A 1 521 ? -27.664 1.478 54.63 1 29.06 521 PRO A N 1
ATOM 4210 C CA . PRO A 1 521 ? -26.887 2.188 55.649 1 29.06 521 PRO A CA 1
ATOM 4211 C C . PRO A 1 521 ? -25.931 1.27 56.407 1 29.06 521 PRO A C 1
ATOM 4213 O O . PRO A 1 521 ? -26.282 0.13 56.721 1 29.06 521 PRO A O 1
ATOM 4216 N N . GLU A 1 522 ? -24.65 1.323 56.084 1 29.92 522 GLU A N 1
ATOM 4217 C CA . GLU A 1 522 ? -23.538 0.674 56.771 1 29.92 522 GLU A CA 1
ATOM 4218 C C . GLU A 1 522 ? -23.742 0.684 58.283 1 29.92 522 GLU A C 1
ATOM 4220 O O . GLU A 1 522 ? -23.692 1.742 58.915 1 29.92 522 GLU A O 1
ATOM 4225 N N . ASN A 1 523 ? -24.837 -0.013 58.78 1 26.55 523 ASN A N 1
ATOM 4226 C CA . ASN A 1 523 ? -24.636 -0.033 60.225 1 26.55 523 ASN A CA 1
ATOM 4227 C C . ASN A 1 523 ? -23.328 -0.723 60.599 1 26.55 523 ASN A C 1
ATOM 4229 O O . ASN A 1 523 ? -23.045 -1.825 60.126 1 26.55 523 ASN A O 1
ATOM 4233 N N . PRO A 1 524 ? -22.315 -0.114 61.099 1 29.72 524 PRO A N 1
ATOM 4234 C CA . PRO A 1 524 ? -20.948 -0.474 61.483 1 29.72 524 PRO A CA 1
ATOM 4235 C C . PRO A 1 524 ? -20.872 -1.818 62.204 1 29.72 524 PRO A C 1
ATOM 4237 O O . PRO A 1 524 ? -19.777 -2.313 62.481 1 29.72 524 PRO A O 1
ATOM 4240 N N . ALA A 1 525 ? -22.01 -2.242 62.992 1 28.3 525 ALA A N 1
ATOM 4241 C CA . ALA A 1 525 ? -21.592 -3.02 64.156 1 28.3 525 ALA A CA 1
ATOM 4242 C C . ALA A 1 525 ? -21.13 -4.416 63.745 1 28.3 525 ALA A C 1
ATOM 4244 O O . ALA A 1 525 ? -20.066 -4.874 64.167 1 28.3 525 ALA A O 1
ATOM 4245 N N . GLN A 1 526 ? -22.181 -5.447 63.809 1 27.13 526 GLN A N 1
ATOM 4246 C CA . GLN A 1 526 ? -21.812 -6.79 64.244 1 27.13 526 GLN A CA 1
ATOM 4247 C C . GLN A 1 526 ? -21.17 -7.579 63.106 1 27.13 526 GLN A C 1
ATOM 4249 O O . GLN A 1 526 ? -21.446 -7.322 61.933 1 27.13 526 GLN A O 1
ATOM 4254 N N . PRO A 1 527 ? -20.121 -8.395 63.374 1 35.37 527 PRO A N 1
ATOM 4255 C CA . PRO A 1 527 ? -19.326 -9.302 62.543 1 35.37 527 PRO A CA 1
ATOM 4256 C C . PRO A 1 527 ? -20.183 -10.132 61.589 1 35.37 527 PRO A C 1
ATOM 4258 O O . PRO A 1 527 ? -19.694 -11.095 60.994 1 35.37 527 PRO A O 1
ATOM 4261 N N . GLY A 1 528 ? -21.635 -9.694 61.463 1 33 528 GLY A N 1
ATOM 4262 C CA . GLY A 1 528 ? -22.605 -10.685 61.027 1 33 528 GLY A CA 1
ATOM 4263 C C . GLY A 1 528 ? -22.332 -11.213 59.631 1 33 528 GLY A C 1
ATOM 4264 O O . GLY A 1 528 ? -21.424 -10.735 58.948 1 33 528 GLY A O 1
ATOM 4265 N N . PRO A 1 529 ? -23.333 -12.2 59.255 1 39.24 529 PRO A N 1
ATOM 4266 C CA . PRO A 1 529 ? -23.326 -13.044 58.058 1 39.24 529 PRO A CA 1
ATOM 4267 C C . PRO A 1 529 ? -23.186 -12.238 56.768 1 39.24 529 PRO A C 1
ATOM 4269 O O . PRO A 1 529 ? -23.465 -11.037 56.754 1 39.24 529 PRO A O 1
ATOM 4272 N N . SER A 1 530 ? -22.596 -12.738 55.764 1 47.57 530 SER A N 1
ATOM 4273 C CA . SER A 1 530 ? -22.28 -12.216 54.438 1 47.57 530 SER A CA 1
ATOM 4274 C C . SER A 1 530 ? -23.449 -11.422 53.864 1 47.57 530 SER A C 1
ATOM 4276 O O . SER A 1 530 ? -24.604 -11.837 53.978 1 47.57 530 SER A O 1
ATOM 4278 N N . PRO A 1 531 ? -23.41 -10.115 53.675 1 59.85 531 PRO A N 1
ATOM 4279 C CA . PRO A 1 531 ? -24.492 -9.231 53.237 1 59.85 531 PRO A CA 1
ATOM 4280 C C . PRO A 1 531 ? -25.27 -9.793 52.05 1 59.85 531 PRO A C 1
ATOM 4282 O O . PRO A 1 531 ? -24.696 -10.481 51.201 1 59.85 531 PRO A O 1
ATOM 4285 N N . CYS A 1 532 ? -26.683 -9.864 52.182 1 66.91 532 CYS A N 1
ATOM 4286 C CA . CYS A 1 532 ? -27.604 -10.33 51.151 1 66.91 532 CYS A CA 1
ATOM 4287 C C . CYS A 1 532 ? -27.42 -9.544 49.859 1 66.91 532 CYS A C 1
ATOM 4289 O O . CYS A 1 532 ? -27.446 -8.312 49.867 1 66.91 532 CYS A O 1
ATOM 4291 N N . ARG A 1 533 ? -26.844 -10.12 48.835 1 73.55 533 ARG A N 1
ATOM 4292 C CA . ARG A 1 533 ? -26.645 -9.523 47.518 1 73.55 533 ARG A CA 1
ATOM 4293 C C . ARG A 1 533 ? -27.299 -10.368 46.43 1 73.55 533 ARG A C 1
ATOM 4295 O O . ARG A 1 533 ? -27.439 -11.584 46.58 1 73.55 533 ARG A O 1
ATOM 4302 N N . LEU A 1 534 ? -27.9 -9.723 45.392 1 74.95 534 LEU A N 1
ATOM 4303 C CA . LEU A 1 534 ? -28.49 -10.411 44.249 1 74.95 534 LEU A CA 1
ATOM 4304 C C . LEU A 1 534 ? -27.415 -10.827 43.25 1 74.95 534 LEU A C 1
ATOM 4306 O O . LEU A 1 534 ? -26.647 -9.989 42.773 1 74.95 534 LEU A O 1
ATOM 4310 N N . VAL A 1 535 ? -27.206 -12.149 43.048 1 76.36 535 VAL A N 1
ATOM 4311 C CA . VAL A 1 535 ? -26.195 -12.692 42.146 1 76.36 535 VAL A CA 1
ATOM 4312 C C . VAL A 1 535 ? -26.872 -13.444 41.003 1 76.36 535 VAL A C 1
ATOM 4314 O O . VAL A 1 535 ? -27.854 -14.158 41.217 1 76.36 535 VAL A O 1
ATOM 4317 N N . LYS A 1 536 ? -26.476 -13.201 39.84 1 76.25 536 LYS A N 1
ATOM 4318 C CA . LYS A 1 536 ? -26.981 -13.928 38.679 1 76.25 536 LYS A CA 1
ATOM 4319 C C . LYS A 1 536 ? -26.503 -15.378 38.688 1 76.25 536 LYS A C 1
ATOM 4321 O O . LYS A 1 536 ? -25.335 -15.65 38.974 1 76.25 536 LYS A O 1
ATOM 4326 N N . LEU A 1 537 ? -27.342 -16.313 38.458 1 75.71 537 LEU A N 1
ATOM 4327 C CA . LEU A 1 537 ? -27.055 -17.742 38.394 1 75.71 537 LEU A CA 1
ATOM 4328 C C . LEU A 1 537 ? -26.331 -18.093 37.098 1 75.71 537 LEU A C 1
ATOM 4330 O O . LEU A 1 537 ? -26.378 -17.332 36.13 1 75.71 537 LEU A O 1
ATOM 4334 N N . ASP A 1 538 ? -25.64 -19.17 37.057 1 63.34 538 ASP A N 1
ATOM 4335 C CA . ASP A 1 538 ? -24.959 -19.67 35.867 1 63.34 538 ASP A CA 1
ATOM 4336 C C . ASP A 1 538 ? -25.922 -19.776 34.687 1 63.34 538 ASP A C 1
ATOM 4338 O O . ASP A 1 538 ? -27.129 -19.945 34.877 1 63.34 538 ASP A O 1
ATOM 4342 N N . VAL A 1 539 ? -25.449 -19.717 33.505 1 66.18 539 VAL A N 1
ATOM 4343 C CA . VAL A 1 539 ? -26.252 -19.762 32.288 1 66.18 539 VAL A CA 1
ATOM 4344 C C . VAL A 1 539 ? -27.062 -21.056 32.25 1 66.18 539 VAL A C 1
ATOM 4346 O O . VAL A 1 539 ? -26.511 -22.146 32.419 1 66.18 539 VAL A O 1
ATOM 4349 N N . GLY A 1 540 ? -28.467 -21.033 32.132 1 71.42 540 GLY A N 1
ATOM 4350 C CA . GLY A 1 540 ? -29.374 -22.169 32.066 1 71.42 540 GLY A CA 1
ATOM 4351 C C . GLY A 1 540 ? -29.99 -22.52 33.408 1 71.42 540 GLY A C 1
ATOM 4352 O O . GLY A 1 540 ? -30.924 -23.321 33.477 1 71.42 540 GLY A O 1
ATOM 4353 N N . LYS A 1 541 ? -29.413 -21.952 34.449 1 73.09 541 LYS A N 1
ATOM 4354 C CA . LYS A 1 541 ? -29.953 -22.283 35.765 1 73.09 541 LYS A CA 1
ATOM 4355 C C . LYS A 1 541 ? -30.956 -21.231 36.228 1 73.09 541 LYS A C 1
ATOM 4357 O O . LYS A 1 541 ? -30.727 -20.031 36.06 1 73.09 541 LYS A O 1
ATOM 4362 N N . ARG A 1 542 ? -32.048 -21.534 36.521 1 79.68 542 ARG A N 1
ATOM 4363 C CA . ARG A 1 542 ? -33.082 -20.687 37.107 1 79.68 542 ARG A CA 1
ATOM 4364 C C . ARG A 1 542 ? -33.6 -21.28 38.413 1 79.68 542 ARG A C 1
ATOM 4366 O O . ARG A 1 542 ? -33.606 -22.501 38.587 1 79.68 542 ARG A O 1
ATOM 4373 N N . ARG A 1 543 ? -33.737 -20.392 39.331 1 80.37 543 ARG A N 1
ATOM 4374 C CA . ARG A 1 543 ? -34.295 -20.803 40.615 1 80.37 543 ARG A CA 1
ATOM 4375 C C . ARG A 1 543 ? -35.661 -20.165 40.849 1 80.37 543 ARG A C 1
ATOM 4377 O O . ARG A 1 543 ? -35.932 -19.069 40.354 1 80.37 543 ARG A O 1
ATOM 4384 N N . ASP A 1 544 ? -36.485 -20.861 41.487 1 81.93 544 ASP A N 1
ATOM 4385 C CA . ASP A 1 544 ? -37.807 -20.332 41.809 1 81.93 544 ASP A CA 1
ATOM 4386 C C . ASP A 1 544 ? -37.703 -19.104 42.711 1 81.93 544 ASP A C 1
ATOM 4388 O O . ASP A 1 544 ? -36.949 -19.106 43.686 1 81.93 544 ASP A O 1
ATOM 4392 N N . CYS A 1 545 ? -38.314 -18.031 42.289 1 80.26 545 CYS A N 1
ATOM 4393 C CA . CYS A 1 545 ? -38.319 -16.828 43.114 1 80.26 545 CYS A CA 1
ATOM 4394 C C . CYS A 1 545 ? -38.994 -17.089 44.456 1 80.26 545 CYS A C 1
ATOM 4396 O O . CYS A 1 545 ? -40.117 -17.593 44.503 1 80.26 545 CYS A O 1
ATOM 4398 N N . ALA A 1 546 ? -38.328 -16.824 45.474 1 80.4 546 ALA A N 1
ATOM 4399 C CA . ALA A 1 546 ? -38.771 -17.134 46.831 1 80.4 546 ALA A CA 1
ATOM 4400 C C . ALA A 1 546 ? -39.857 -16.164 47.288 1 80.4 546 ALA A C 1
ATOM 4402 O O . ALA A 1 546 ? -40.523 -16.4 48.299 1 80.4 546 ALA A O 1
ATOM 4403 N N . HIS A 1 547 ? -40.076 -15.013 46.409 1 75.92 547 HIS A N 1
ATOM 4404 C CA . HIS A 1 547 ? -41.142 -14.077 46.748 1 75.92 547 HIS A CA 1
ATOM 4405 C C . HIS A 1 547 ? -42.496 -14.588 46.268 1 75.92 547 HIS A C 1
ATOM 4407 O O . HIS A 1 547 ? -42.596 -15.175 45.188 1 75.92 547 HIS A O 1
ATOM 4413 N N . LYS A 1 548 ? -43.572 -14.797 46.953 1 69.8 548 LYS A N 1
ATOM 4414 C CA . LYS A 1 548 ? -44.896 -15.359 46.697 1 69.8 548 LYS A CA 1
ATOM 4415 C C . LYS A 1 548 ? -45.56 -14.679 45.503 1 69.8 548 LYS A C 1
ATOM 4417 O O . LYS A 1 548 ? -45.994 -13.53 45.599 1 69.8 548 LYS A O 1
ATOM 4422 N N . HIS A 1 549 ? -45.323 -15.2 44.285 1 72.46 549 HIS A N 1
ATOM 4423 C CA . HIS A 1 549 ? -46.039 -14.766 43.091 1 72.46 549 HIS A CA 1
ATOM 4424 C C . HIS A 1 549 ? -47.292 -15.606 42.864 1 72.46 549 HIS A C 1
ATOM 4426 O O . HIS A 1 549 ? -47.382 -16.736 43.348 1 72.46 549 HIS A O 1
ATOM 4432 N N . THR A 1 550 ? -48.413 -15.156 42.323 1 74.3 550 THR A N 1
ATOM 4433 C CA . THR A 1 550 ? -49.625 -15.908 42.018 1 74.3 550 THR A CA 1
ATOM 4434 C C . THR A 1 550 ? -49.318 -17.073 41.082 1 74.3 550 THR A C 1
ATOM 4436 O O . THR A 1 550 ? -49.966 -18.12 41.152 1 74.3 550 THR A O 1
ATOM 4439 N N . LYS A 1 551 ? -48.325 -16.883 40.254 1 69.67 551 LYS A N 1
ATOM 4440 C CA . LYS A 1 551 ? -47.834 -17.926 39.358 1 69.67 551 LYS A CA 1
ATOM 4441 C C . LYS A 1 551 ? -46.35 -18.197 39.59 1 69.67 551 LYS A C 1
ATOM 4443 O O . LYS A 1 551 ? -45.614 -17.312 40.032 1 69.67 551 LYS A O 1
ATOM 4448 N N . ARG A 1 552 ? -45.872 -19.442 39.449 1 73.27 552 ARG A N 1
ATOM 4449 C CA . ARG A 1 552 ? -44.483 -19.858 39.617 1 73.27 552 ARG A CA 1
ATOM 4450 C C . ARG A 1 552 ? -43.56 -19.072 38.692 1 73.27 552 ARG A C 1
ATOM 4452 O O . ARG A 1 552 ? -43.731 -19.093 37.472 1 73.27 552 ARG A O 1
ATOM 4459 N N . VAL A 1 553 ? -42.801 -18.168 39.282 1 78.01 553 VAL A N 1
ATOM 4460 C CA . VAL A 1 553 ? -41.866 -17.348 38.519 1 78.01 553 VAL A CA 1
ATOM 4461 C C . VAL A 1 553 ? -40.434 -17.798 38.803 1 78.01 553 VAL A C 1
ATOM 4463 O O . VAL A 1 553 ? -40.036 -17.926 39.963 1 78.01 553 VAL A O 1
ATOM 4466 N N . ARG A 1 554 ? -39.623 -18.263 37.755 1 79.92 554 ARG A N 1
ATOM 4467 C CA . ARG A 1 554 ? -38.225 -18.669 37.865 1 79.92 554 ARG A CA 1
ATOM 4468 C C . ARG A 1 554 ? -37.292 -17.502 37.559 1 79.92 554 ARG A C 1
ATOM 4470 O O . ARG A 1 554 ? -37.556 -16.71 36.652 1 79.92 554 ARG A O 1
ATOM 4477 N N . SER A 1 555 ? -36.406 -17.223 38.365 1 77.66 555 SER A N 1
ATOM 4478 C CA . SER A 1 555 ? -35.462 -16.114 38.262 1 77.66 555 SER A CA 1
ATOM 4479 C C . SER A 1 555 ? -34.053 -16.615 37.961 1 77.66 555 SER A C 1
ATOM 4481 O O . SER A 1 555 ? -33.659 -17.688 38.421 1 77.66 555 SER A O 1
ATOM 4483 N N . SER A 1 556 ? -33.319 -15.972 37.194 1 78.78 556 SER A N 1
ATOM 4484 C CA . SER A 1 556 ? -31.914 -16.258 36.923 1 78.78 556 SER A CA 1
ATOM 4485 C C . SER A 1 556 ? -31.007 -15.604 37.96 1 78.78 556 SER A C 1
ATOM 4487 O O . SER A 1 556 ? -29.782 -15.621 37.82 1 78.78 556 SER A O 1
ATOM 4489 N N . TYR A 1 557 ? -31.582 -15.105 38.945 1 80.66 557 TYR A N 1
ATOM 4490 C CA . TYR A 1 557 ? -30.842 -14.44 40.012 1 80.66 557 TYR A CA 1
ATOM 4491 C C . TYR A 1 557 ? -31.1 -15.112 41.355 1 80.66 557 TYR A C 1
ATOM 4493 O O . TYR A 1 557 ? -32.146 -15.734 41.554 1 80.66 557 TYR A O 1
ATOM 4501 N N . GLN A 1 558 ? -30.032 -15.044 42.215 1 82.32 558 GLN A N 1
ATOM 4502 C CA . GLN A 1 558 ? -30.173 -15.595 43.559 1 82.32 558 GLN A CA 1
ATOM 4503 C C . GLN A 1 558 ? -29.507 -14.693 44.595 1 82.32 558 GLN A C 1
ATOM 4505 O O . GLN A 1 558 ? -28.662 -13.864 44.252 1 82.32 558 GLN A O 1
ATOM 4510 N N . CYS A 1 559 ? -29.846 -14.757 45.871 1 75.69 559 CYS A N 1
ATOM 4511 C CA . CYS A 1 559 ? -29.12 -14.25 47.03 1 75.69 559 CYS A CA 1
ATOM 4512 C C . CYS A 1 559 ? -28.347 -15.367 47.721 1 75.69 559 CYS A C 1
ATOM 4514 O O . CYS A 1 559 ? -28.944 -16.255 48.332 1 75.69 559 CYS A O 1
ATOM 4516 N N . PRO A 1 560 ? -27.033 -15.48 47.46 1 77.54 560 PRO A N 1
ATOM 4517 C CA . PRO A 1 560 ? -26.25 -16.58 48.028 1 77.54 560 PRO A CA 1
ATOM 4518 C C . PRO A 1 560 ? -26.258 -16.582 49.555 1 77.54 560 PRO A C 1
ATOM 4520 O O . PRO A 1 560 ? -26.19 -17.646 50.175 1 77.54 560 PRO A O 1
ATOM 4523 N N . ALA A 1 561 ? -26.364 -15.491 50.083 1 75.76 561 ALA A N 1
ATOM 4524 C CA . ALA A 1 561 ? -26.365 -15.409 51.542 1 75.76 561 ALA A CA 1
ATOM 4525 C C . ALA A 1 561 ? -27.604 -16.079 52.128 1 75.76 561 ALA A C 1
ATOM 4527 O O . ALA A 1 561 ? -27.521 -16.773 53.144 1 75.76 561 ALA A O 1
ATOM 4528 N N . CYS A 1 562 ? -28.785 -15.98 51.405 1 77.03 562 CYS A N 1
ATOM 4529 C CA . CYS A 1 562 ? -30.044 -16.536 51.888 1 77.03 562 CYS A CA 1
ATOM 4530 C C . CYS A 1 562 ? -30.366 -17.849 51.185 1 77.03 562 CYS A C 1
ATOM 4532 O O . CYS A 1 562 ? -31.353 -18.509 51.514 1 77.03 562 CYS A O 1
ATOM 4534 N N . ASN A 1 563 ? -29.571 -18.211 50.158 1 79.22 563 ASN A N 1
ATOM 4535 C CA . ASN A 1 563 ? -29.719 -19.412 49.343 1 79.22 563 ASN A CA 1
ATOM 4536 C C . ASN A 1 563 ? -31.123 -19.522 48.755 1 79.22 563 ASN A C 1
ATOM 4538 O O . ASN A 1 563 ? -31.751 -20.579 48.83 1 79.22 563 ASN A O 1
ATOM 4542 N N . VAL A 1 564 ? -31.604 -18.363 48.21 1 83.49 564 VAL A N 1
ATOM 4543 C CA . VAL A 1 564 ? -32.936 -18.339 47.615 1 83.49 564 VAL A CA 1
ATOM 4544 C C . VAL A 1 564 ? -32.874 -17.692 46.234 1 83.49 564 VAL A C 1
ATOM 4546 O O . VAL A 1 564 ? -32.055 -16.802 45.995 1 83.49 564 VAL A O 1
ATOM 4549 N N . GLY A 1 565 ? -33.636 -18.196 45.248 1 82.37 565 GLY A N 1
ATOM 4550 C CA . GLY A 1 565 ? -33.854 -17.523 43.978 1 82.37 565 GLY A CA 1
ATOM 4551 C C . GLY A 1 565 ? -34.77 -16.318 44.091 1 82.37 565 GLY A C 1
ATOM 4552 O O . GLY A 1 565 ? -35.786 -16.367 44.787 1 82.37 565 GLY A O 1
ATOM 4553 N N . LEU A 1 566 ? -34.332 -15.069 43.569 1 81.02 566 LEU A N 1
ATOM 4554 C CA . LEU A 1 566 ? -35.134 -13.852 43.645 1 81.02 566 LEU A CA 1
ATOM 4555 C C . LEU A 1 566 ? -35.042 -13.059 42.346 1 81.02 566 LEU A C 1
ATOM 4557 O O . LEU A 1 566 ? -33.952 -12.887 41.795 1 81.02 566 LEU A O 1
ATOM 4561 N N . CYS A 1 567 ? -36.258 -12.678 41.812 1 78.46 567 CYS A N 1
ATOM 4562 C CA . CYS A 1 567 ? -36.254 -11.729 40.705 1 78.46 567 CYS A CA 1
ATOM 4563 C C . CYS A 1 567 ? -35.776 -10.357 41.164 1 78.46 567 CYS A C 1
ATOM 4565 O O . CYS A 1 567 ? -35.919 -10.005 42.336 1 78.46 567 CYS A O 1
ATOM 4567 N N . PRO A 1 568 ? -35.038 -9.547 40.337 1 78.7 568 PRO A N 1
ATOM 4568 C CA . PRO A 1 568 ? -34.496 -8.241 40.718 1 78.7 568 PRO A CA 1
ATOM 4569 C C . PRO A 1 568 ? -35.546 -7.327 41.347 1 78.7 568 PRO A C 1
ATOM 4571 O O . PRO A 1 568 ? -35.242 -6.586 42.285 1 78.7 568 PRO A O 1
ATOM 4574 N N . SER A 1 569 ? -36.799 -7.519 40.926 1 79.13 569 SER A N 1
ATOM 4575 C CA . SER A 1 569 ? -37.87 -6.68 41.454 1 79.13 569 SER A CA 1
ATOM 4576 C C . SER A 1 569 ? -38.296 -7.137 42.845 1 79.13 569 SER A C 1
ATOM 4578 O O . SER A 1 569 ? -38.786 -6.337 43.645 1 79.13 569 SER A O 1
ATOM 4580 N N . CYS A 1 570 ? -38.05 -8.408 43.203 1 78.9 570 CYS A N 1
ATOM 4581 C CA . CYS A 1 570 ? -38.548 -9.007 44.436 1 78.9 570 CYS A CA 1
ATOM 4582 C C . CYS A 1 570 ? -37.491 -8.957 45.532 1 78.9 570 CYS A C 1
ATOM 4584 O O . CYS A 1 570 ? -37.786 -9.226 46.698 1 78.9 570 CYS A O 1
ATOM 4586 N N . PHE A 1 571 ? -36.261 -8.604 45.19 1 77.86 571 PHE A N 1
ATOM 4587 C CA . PHE A 1 571 ? -35.113 -8.688 46.086 1 77.86 571 PHE A CA 1
ATOM 4588 C C . PHE A 1 571 ? -35.301 -7.778 47.294 1 77.86 571 PHE A C 1
ATOM 4590 O O . PHE A 1 571 ? -35.181 -8.223 48.437 1 77.86 571 PHE A O 1
ATOM 4597 N N . ALA A 1 572 ? -35.651 -6.616 47.018 1 76.94 572 ALA A N 1
ATOM 4598 C CA . ALA A 1 572 ? -35.812 -5.655 48.106 1 76.94 572 ALA A CA 1
ATOM 4599 C C . ALA A 1 572 ? -36.993 -6.029 48.997 1 76.94 572 ALA A C 1
ATOM 4601 O O . ALA A 1 572 ? -36.896 -5.967 50.225 1 76.94 572 ALA A O 1
ATOM 4602 N N . GLY A 1 573 ? -38.123 -6.458 48.38 1 78.74 573 GLY A N 1
ATOM 4603 C CA . GLY A 1 573 ? -39.32 -6.813 49.125 1 78.74 573 GLY A CA 1
ATOM 4604 C C . GLY A 1 573 ? -39.137 -8.039 50 1 78.74 573 GLY A C 1
ATOM 4605 O O . GLY A 1 573 ? -39.556 -8.048 51.16 1 78.74 573 GLY A O 1
ATOM 4606 N N . TYR A 1 574 ? -38.466 -9.013 49.486 1 78.98 574 TYR A N 1
ATOM 4607 C CA . TYR A 1 574 ? -38.234 -10.268 50.19 1 78.98 574 TYR A CA 1
ATOM 4608 C C . TYR A 1 574 ? -37.372 -10.048 51.428 1 78.98 574 TYR A C 1
ATOM 4610 O O . TYR A 1 574 ? -37.7 -10.53 52.514 1 78.98 574 TYR A O 1
ATOM 4618 N N . HIS A 1 575 ? -36.314 -9.312 51.318 1 76.17 575 HIS A N 1
ATOM 4619 C CA . HIS A 1 575 ? -35.382 -9.153 52.429 1 76.17 575 HIS A CA 1
ATOM 4620 C C . HIS A 1 575 ? -35.903 -8.141 53.444 1 76.17 575 HIS A C 1
ATOM 4622 O O . HIS A 1 575 ? -35.589 -8.232 54.633 1 76.17 575 HIS A O 1
ATOM 4628 N N . ALA A 1 576 ? -36.806 -7.332 52.928 1 77.9 576 ALA A N 1
ATOM 4629 C CA . ALA A 1 576 ? -37.501 -6.456 53.867 1 77.9 576 ALA A CA 1
ATOM 4630 C C . ALA A 1 576 ? -38.477 -7.246 54.734 1 77.9 576 ALA A C 1
ATOM 4632 O O . ALA A 1 576 ? -38.562 -7.025 55.944 1 77.9 576 ALA A O 1
ATOM 4633 N N . GLN A 1 577 ? -39.176 -8.178 54.155 1 77.46 577 GLN A N 1
ATOM 4634 C CA . GLN A 1 577 ? -40.132 -9.008 54.881 1 77.46 577 GLN A CA 1
ATOM 4635 C C . GLN A 1 577 ? -39.419 -9.958 55.84 1 77.46 577 GLN A C 1
ATOM 4637 O O . GLN A 1 577 ? -39.857 -10.144 56.977 1 77.46 577 GLN A O 1
ATOM 4642 N N . ARG A 1 578 ? -38.332 -10.506 55.377 1 73.61 578 ARG A N 1
ATOM 4643 C CA . ARG A 1 578 ? -37.553 -11.433 56.192 1 73.61 578 ARG A CA 1
ATOM 4644 C C . ARG A 1 578 ? -36.985 -10.735 57.423 1 73.61 578 ARG A C 1
ATOM 4646 O O . ARG A 1 578 ? -36.932 -11.321 58.506 1 73.61 578 ARG A O 1
ATOM 4653 N N . ARG A 1 579 ? -36.574 -9.602 57.274 1 70.58 579 ARG A N 1
ATOM 4654 C CA . ARG A 1 579 ? -36.083 -8.807 58.394 1 70.58 579 ARG A CA 1
ATOM 4655 C C . ARG A 1 579 ? -37.198 -8.525 59.396 1 70.58 579 ARG A C 1
ATOM 4657 O O . ARG A 1 579 ? -36.961 -8.498 60.605 1 70.58 579 ARG A O 1
ATOM 4664 N N . ARG A 1 580 ? -38.326 -8.449 58.877 1 72.36 580 ARG A N 1
ATOM 4665 C CA . ARG A 1 580 ? -39.47 -8.228 59.756 1 72.36 580 ARG A CA 1
ATOM 4666 C C . ARG A 1 580 ? -39.826 -9.498 60.521 1 72.36 580 ARG A C 1
ATOM 4668 O O . ARG A 1 580 ? -40.174 -9.441 61.702 1 72.36 580 ARG A O 1
ATOM 4675 N N . ASP A 1 581 ? -39.653 -10.593 59.779 1 65.28 581 ASP A N 1
ATOM 4676 C CA . ASP A 1 581 ? -40.017 -11.86 60.405 1 65.28 581 ASP A CA 1
ATOM 4677 C C . ASP A 1 581 ? -38.976 -12.281 61.44 1 65.28 581 ASP A C 1
ATOM 4679 O O . ASP A 1 581 ? -39.293 -12.999 62.391 1 65.28 581 ASP A O 1
ATOM 4683 N N . GLN A 1 582 ? -37.674 -11.864 61.285 1 59.87 582 GLN A N 1
ATOM 4684 C CA . GLN A 1 582 ? -36.614 -12.228 62.219 1 59.87 582 GLN A CA 1
ATOM 4685 C C . GLN A 1 582 ? -36.54 -11.24 63.38 1 59.87 582 GLN A C 1
ATOM 4687 O O . GLN A 1 582 ? -35.857 -11.493 64.374 1 59.87 582 GLN A O 1
ATOM 4692 N N . GLN A 1 583 ? -37.18 -10.278 63.363 1 53.97 583 GLN A N 1
ATOM 4693 C CA . GLN A 1 583 ? -37.352 -9.433 64.54 1 53.97 583 GLN A CA 1
ATOM 4694 C C . GLN A 1 583 ? -38.544 -9.891 65.376 1 53.97 583 GLN A C 1
ATOM 4696 O O . GLN A 1 583 ? -39.571 -10.299 64.831 1 53.97 583 GLN A O 1
ATOM 4701 N N . MET B 1 1 ? -37.643 -23.095 -66.487 1 19.39 1 MET B N 1
ATOM 4702 C CA . MET B 1 1 ? -38.08 -22.965 -65.1 1 19.39 1 MET B CA 1
ATOM 4703 C C . MET B 1 1 ? -37.059 -22.184 -64.278 1 19.39 1 MET B C 1
ATOM 4705 O O . MET B 1 1 ? -35.862 -22.471 -64.333 1 19.39 1 MET B O 1
ATOM 4709 N N . ALA B 1 2 ? -37.304 -20.895 -63.967 1 21.74 2 ALA B N 1
ATOM 4710 C CA . ALA B 1 2 ? -36.608 -19.613 -63.901 1 21.74 2 ALA B CA 1
ATOM 4711 C C . ALA B 1 2 ? -35.769 -19.508 -62.631 1 21.74 2 ALA B C 1
ATOM 4713 O O . ALA B 1 2 ? -36.236 -19.847 -61.541 1 21.74 2 ALA B O 1
ATOM 4714 N N . SER B 1 3 ? -34.539 -19.742 -62.588 1 23.18 3 SER B N 1
ATOM 4715 C CA . SER B 1 3 ? -33.505 -20.24 -61.687 1 23.18 3 SER B CA 1
ATOM 4716 C C . SER B 1 3 ? -33.276 -19.281 -60.524 1 23.18 3 SER B C 1
ATOM 4718 O O . SER B 1 3 ? -32.839 -18.146 -60.726 1 23.18 3 SER B O 1
ATOM 4720 N N . PRO B 1 4 ? -34.174 -19.146 -59.643 1 22.77 4 PRO B N 1
ATOM 4721 C CA . PRO B 1 4 ? -34.494 -18.028 -58.753 1 22.77 4 PRO B CA 1
ATOM 4722 C C . PRO B 1 4 ? -33.362 -17.704 -57.781 1 22.77 4 PRO B C 1
ATOM 4724 O O . PRO B 1 4 ? -32.746 -18.614 -57.22 1 22.77 4 PRO B O 1
ATOM 4727 N N . SER B 1 5 ? -32.573 -16.732 -58.033 1 21.8 5 SER B N 1
ATOM 4728 C CA . SER B 1 5 ? -31.279 -16.25 -57.56 1 21.8 5 SER B CA 1
ATOM 4729 C C . SER B 1 5 ? -31.364 -15.759 -56.119 1 21.8 5 SER B C 1
ATOM 4731 O O . SER B 1 5 ? -32.086 -14.804 -55.825 1 21.8 5 SER B O 1
ATOM 4733 N N . THR B 1 6 ? -31.506 -16.543 -55.119 1 21.25 6 THR B N 1
ATOM 4734 C CA . THR B 1 6 ? -31.885 -16.443 -53.714 1 21.25 6 THR B CA 1
ATOM 4735 C C . THR B 1 6 ? -30.908 -15.552 -52.952 1 21.25 6 THR B C 1
ATOM 4737 O O . THR B 1 6 ? -29.76 -15.935 -52.723 1 21.25 6 THR B O 1
ATOM 4740 N N . SER B 1 7 ? -30.864 -14.227 -53.199 1 20.67 7 SER B N 1
ATOM 4741 C CA . SER B 1 7 ? -29.866 -13.24 -52.8 1 20.67 7 SER B CA 1
ATOM 4742 C C . SER B 1 7 ? -29.884 -13.014 -51.292 1 20.67 7 SER B C 1
ATOM 4744 O O . SER B 1 7 ? -30.902 -12.601 -50.733 1 20.67 7 SER B O 1
ATOM 4746 N N . GLU B 1 8 ? -29.219 -13.781 -50.386 1 20.2 8 GLU B N 1
ATOM 4747 C CA . GLU B 1 8 ? -29.174 -14.027 -48.948 1 20.2 8 GLU B CA 1
ATOM 4748 C C . GLU B 1 8 ? -28.708 -12.787 -48.19 1 20.2 8 GLU B C 1
ATOM 4750 O O . GLU B 1 8 ? -27.54 -12.404 -48.276 1 20.2 8 GLU B O 1
ATOM 4755 N N . SER B 1 9 ? -29.337 -11.691 -48.217 1 19.99 9 SER B N 1
ATOM 4756 C CA . SER B 1 9 ? -28.851 -10.38 -47.799 1 19.99 9 SER B CA 1
ATOM 4757 C C . SER B 1 9 ? -28.633 -10.327 -46.29 1 19.99 9 SER B C 1
ATOM 4759 O O . SER B 1 9 ? -29.583 -10.463 -45.516 1 19.99 9 SER B O 1
ATOM 4761 N N . SER B 1 10 ? -27.539 -10.862 -45.71 1 19.77 10 SER B N 1
ATOM 4762 C CA . SER B 1 10 ? -27.113 -11.094 -44.334 1 19.77 10 SER B CA 1
ATOM 4763 C C . SER B 1 10 ? -27.04 -9.788 -43.55 1 19.77 10 SER B C 1
ATOM 4765 O O . SER B 1 10 ? -26.32 -8.866 -43.937 1 19.77 10 SER B O 1
ATOM 4767 N N . GLN B 1 11 ? -28.054 -9.296 -43.082 1 19.4 11 GLN B N 1
ATOM 4768 C CA . GLN B 1 11 ? -28.269 -8.017 -42.412 1 19.4 11 GLN B CA 1
ATOM 4769 C C . GLN B 1 11 ? -27.316 -7.847 -41.233 1 19.4 11 GLN B C 1
ATOM 4771 O O . GLN B 1 11 ? -27.291 -8.677 -40.322 1 19.4 11 GLN B O 1
ATOM 4776 N N . SER B 1 12 ? -26.149 -7.216 -41.363 1 18.42 12 SER B N 1
ATOM 4777 C CA . SER B 1 12 ? -24.976 -6.971 -40.53 1 18.42 12 SER B CA 1
ATOM 4778 C C . SER B 1 12 ? -25.336 -6.153 -39.295 1 18.42 12 SER B C 1
ATOM 4780 O O . SER B 1 12 ? -25.874 -5.049 -39.41 1 18.42 12 SER B O 1
ATOM 4782 N N . VAL B 1 13 ? -25.89 -6.741 -38.267 1 20.46 13 VAL B N 1
ATOM 4783 C CA . VAL B 1 13 ? -26.236 -6.235 -36.942 1 20.46 13 VAL B CA 1
ATOM 4784 C C . VAL B 1 13 ? -25.109 -5.348 -36.418 1 20.46 13 VAL B C 1
ATOM 4786 O O . VAL B 1 13 ? -23.951 -5.769 -36.367 1 20.46 13 VAL B O 1
ATOM 4789 N N . ASP B 1 14 ? -25.175 -4.072 -36.599 1 18.65 14 ASP B N 1
ATOM 4790 C CA . ASP B 1 14 ? -24.233 -3.01 -36.259 1 18.65 14 ASP B CA 1
ATOM 4791 C C . ASP B 1 14 ? -23.892 -3.034 -34.771 1 18.65 14 ASP B C 1
ATOM 4793 O O . ASP B 1 14 ? -24.769 -2.85 -33.925 1 18.65 14 ASP B O 1
ATOM 4797 N N . VAL B 1 15 ? -23.08 -3.94 -34.294 1 20.19 15 VAL B N 1
ATOM 4798 C CA . VAL B 1 15 ? -22.437 -4.248 -33.021 1 20.19 15 VAL B CA 1
ATOM 4799 C C . VAL B 1 15 ? -21.916 -2.963 -32.381 1 20.19 15 VAL B C 1
ATOM 4801 O O . VAL B 1 15 ? -21.218 -2.179 -33.028 1 20.19 15 VAL B O 1
ATOM 4804 N N . PHE B 1 16 ? -22.755 -2.391 -31.513 1 19.02 16 PHE B N 1
ATOM 4805 C CA . PHE B 1 16 ? -22.484 -1.242 -30.657 1 19.02 16 PHE B CA 1
ATOM 4806 C C . PHE B 1 16 ? -21.049 -1.275 -30.146 1 19.02 16 PHE B C 1
ATOM 4808 O O . PHE B 1 16 ? -20.628 -2.253 -29.524 1 19.02 16 PHE B O 1
ATOM 4815 N N . ASP B 1 17 ? -20.127 -0.669 -30.865 1 19.25 17 ASP B N 1
ATOM 4816 C CA . ASP B 1 17 ? -18.68 -0.627 -30.684 1 19.25 17 ASP B CA 1
ATOM 4817 C C . ASP B 1 17 ? -18.313 -0.007 -29.337 1 19.25 17 ASP B C 1
ATOM 4819 O O . ASP B 1 17 ? -18.529 1.186 -29.118 1 19.25 17 ASP B O 1
ATOM 4823 N N . PRO B 1 18 ? -18.707 -0.549 -28.192 1 20.46 18 PRO B N 1
ATOM 4824 C CA . PRO B 1 18 ? -18.313 -0.103 -26.853 1 20.46 18 PRO B CA 1
ATOM 4825 C C . PRO B 1 18 ? -16.856 0.347 -26.786 1 20.46 18 PRO B C 1
ATOM 4827 O O . PRO B 1 18 ? -16.272 0.402 -25.7 1 20.46 18 PRO B O 1
ATOM 4830 N N . SER B 1 19 ? -16.368 0.994 -27.818 1 20.58 19 SER B N 1
ATOM 4831 C CA . SER B 1 19 ? -14.947 1.317 -27.909 1 20.58 19 SER B CA 1
ATOM 4832 C C . SER B 1 19 ? -14.508 2.21 -26.753 1 20.58 19 SER B C 1
ATOM 4834 O O . SER B 1 19 ? -14.223 3.393 -26.95 1 20.58 19 SER B O 1
ATOM 4836 N N . PHE B 1 20 ? -15.32 2.374 -25.69 1 19.72 20 PHE B N 1
ATOM 4837 C CA . PHE B 1 20 ? -14.676 3.216 -24.69 1 19.72 20 PHE B CA 1
ATOM 4838 C C . PHE B 1 20 ? -13.205 2.849 -24.539 1 19.72 20 PHE B C 1
ATOM 4840 O O . PHE B 1 20 ? -12.873 1.695 -24.258 1 19.72 20 PHE B O 1
ATOM 4847 N N . ASP B 1 21 ? -12.429 3.46 -25.356 1 19.62 21 ASP B N 1
ATOM 4848 C CA . ASP B 1 21 ? -10.983 3.312 -25.489 1 19.62 21 ASP B CA 1
ATOM 4849 C C . ASP B 1 21 ? -10.301 3.342 -24.123 1 19.62 21 ASP B C 1
ATOM 4851 O O . ASP B 1 21 ? -10.284 4.378 -23.455 1 19.62 21 ASP B O 1
ATOM 4855 N N . THR B 1 22 ? -10.707 2.555 -23.227 1 22.17 22 THR B N 1
ATOM 4856 C CA . THR B 1 22 ? -9.898 2.295 -22.042 1 22.17 22 THR B CA 1
ATOM 4857 C C . THR B 1 22 ? -8.416 2.229 -22.402 1 22.17 22 THR B C 1
ATOM 4859 O O . THR B 1 22 ? -7.895 1.156 -22.711 1 22.17 22 THR B O 1
ATOM 4862 N N . SER B 1 23 ? -8.085 3.164 -23.33 1 21.03 23 SER B N 1
ATOM 4863 C CA . SER B 1 23 ? -6.653 3.156 -23.611 1 21.03 23 SER B CA 1
ATOM 4864 C C . SER B 1 23 ? -5.838 3.124 -22.323 1 21.03 23 SER B C 1
ATOM 4866 O O . SER B 1 23 ? -5.995 3.989 -21.46 1 21.03 23 SER B O 1
ATOM 4868 N N . GLU B 1 24 ? -5.723 2 -21.817 1 21.59 24 GLU B N 1
ATOM 4869 C CA . GLU B 1 24 ? -4.675 1.655 -20.861 1 21.59 24 GLU B CA 1
ATOM 4870 C C . GLU B 1 24 ? -3.367 2.366 -21.195 1 21.59 24 GLU B C 1
ATOM 4872 O O . GLU B 1 24 ? -2.691 2.012 -22.163 1 21.59 24 GLU B O 1
ATOM 4877 N N . GLU B 1 25 ? -3.465 3.688 -21.349 1 22.15 25 GLU B N 1
ATOM 4878 C CA . GLU B 1 25 ? -2.182 4.358 -21.544 1 22.15 25 GLU B CA 1
ATOM 4879 C C . GLU B 1 25 ? -1.105 3.762 -20.642 1 22.15 25 GLU B C 1
ATOM 4881 O O . GLU B 1 25 ? -1.275 3.698 -19.423 1 22.15 25 GLU B O 1
ATOM 4886 N N . GLU B 1 26 ? -0.578 2.699 -21.147 1 22.56 26 GLU B N 1
ATOM 4887 C CA . GLU B 1 26 ? 0.7 2.258 -20.596 1 22.56 26 GLU B CA 1
ATOM 4888 C C . GLU B 1 26 ? 1.601 3.446 -20.271 1 22.56 26 GLU B C 1
ATOM 4890 O O . GLU B 1 26 ? 1.968 4.215 -21.162 1 22.56 26 GLU B O 1
ATOM 4895 N N . ILE B 1 27 ? 1.279 4.102 -19.264 1 24.08 27 ILE B N 1
ATOM 4896 C CA . ILE B 1 27 ? 2.22 5.095 -18.757 1 24.08 27 ILE B CA 1
ATOM 4897 C C . ILE B 1 27 ? 3.647 4.571 -18.897 1 24.08 27 ILE B C 1
ATOM 4899 O O . ILE B 1 27 ? 4.019 3.585 -18.257 1 24.08 27 ILE B O 1
ATOM 4903 N N . THR B 1 28 ? 4.025 4.413 -20.196 1 23.21 28 THR B N 1
ATOM 4904 C CA . THR B 1 28 ? 5.468 4.272 -20.356 1 23.21 28 THR B CA 1
ATOM 4905 C C . THR B 1 28 ? 6.209 5.294 -19.5 1 23.21 28 THR B C 1
ATOM 4907 O O . THR B 1 28 ? 5.918 6.49 -19.559 1 23.21 28 THR B O 1
ATOM 4910 N N . ASP B 1 29 ? 6.608 4.896 -18.419 1 23.74 29 ASP B N 1
ATOM 4911 C CA . ASP B 1 29 ? 7.509 5.508 -17.447 1 23.74 29 ASP B CA 1
ATOM 4912 C C . ASP B 1 29 ? 8.685 6.191 -18.141 1 23.74 29 ASP B C 1
ATOM 4914 O O . ASP B 1 29 ? 9.827 6.08 -17.69 1 23.74 29 ASP B O 1
ATOM 4918 N N . SER B 1 30 ? 8.577 6.335 -19.548 1 24.32 30 SER B N 1
ATOM 4919 C CA . SER B 1 30 ? 9.834 6.932 -19.989 1 24.32 30 SER B CA 1
ATOM 4920 C C . SER B 1 30 ? 9.998 8.344 -19.438 1 24.32 30 SER B C 1
ATOM 4922 O O . SER B 1 30 ? 10.771 9.14 -19.976 1 24.32 30 SER B O 1
ATOM 4924 N N . SER B 1 31 ? 8.979 8.882 -18.82 1 23.47 31 SER B N 1
ATOM 4925 C CA . SER B 1 31 ? 9.163 10.32 -18.649 1 23.47 31 SER B CA 1
ATOM 4926 C C . SER B 1 31 ? 10.551 10.639 -18.103 1 23.47 31 SER B C 1
ATOM 4928 O O . SER B 1 31 ? 11.161 9.811 -17.424 1 23.47 31 SER B O 1
ATOM 4930 N N . ASP B 1 32 ? 11.238 11.485 -18.796 1 23.73 32 ASP B N 1
ATOM 4931 C CA . ASP B 1 32 ? 12.375 12.3 -18.382 1 23.73 32 ASP B CA 1
ATOM 4932 C C . ASP B 1 32 ? 12.226 12.756 -16.932 1 23.73 32 ASP B C 1
ATOM 4934 O O . ASP B 1 32 ? 11.582 13.771 -16.658 1 23.73 32 ASP B O 1
ATOM 4938 N N . TYR B 1 33 ? 11.684 11.922 -16.155 1 26.11 33 TYR B N 1
ATOM 4939 C CA . TYR B 1 33 ? 11.408 12.269 -14.765 1 26.11 33 TYR B CA 1
ATOM 4940 C C . TYR B 1 33 ? 12.618 12.932 -14.117 1 26.11 33 TYR B C 1
ATOM 4942 O O . TYR B 1 33 ? 13.742 12.438 -14.236 1 26.11 33 TYR B O 1
ATOM 4950 N N . ASP B 1 34 ? 12.485 14.191 -14.168 1 24.98 34 ASP B N 1
ATOM 4951 C CA . ASP B 1 34 ? 13.432 14.918 -13.328 1 24.98 34 ASP B CA 1
ATOM 4952 C C . ASP B 1 34 ? 13.579 14.251 -11.962 1 24.98 34 ASP B C 1
ATOM 4954 O O . ASP B 1 34 ? 12.609 14.15 -11.208 1 24.98 34 ASP B O 1
ATOM 4958 N N . SER B 1 35 ? 14.017 13.115 -11.929 1 27.88 35 SER B N 1
ATOM 4959 C CA . SER B 1 35 ? 14.44 12.553 -10.651 1 27.88 35 SER B CA 1
ATOM 4960 C C . SER B 1 35 ? 14.978 13.636 -9.722 1 27.88 35 SER B C 1
ATOM 4962 O O . SER B 1 35 ? 16.049 14.195 -9.966 1 27.88 35 SER B O 1
ATOM 4964 N N . SER B 1 36 ? 14.098 14.373 -9.265 1 28.4 36 SER B N 1
ATOM 4965 C CA . SER B 1 36 ? 14.689 15.251 -8.261 1 28.4 36 SER B CA 1
ATOM 4966 C C . SER B 1 36 ? 15.464 14.454 -7.217 1 28.4 36 SER B C 1
ATOM 4968 O O . SER B 1 36 ? 16.038 15.029 -6.29 1 28.4 36 SER B O 1
ATOM 4970 N N . ALA B 1 37 ? 15.03 13.162 -6.902 1 26.35 37 ALA B N 1
ATOM 4971 C CA . ALA B 1 37 ? 16.017 12.74 -5.912 1 26.35 37 ALA B CA 1
ATOM 4972 C C . ALA B 1 37 ? 17.398 12.591 -6.545 1 26.35 37 ALA B C 1
ATOM 4974 O O . ALA B 1 37 ? 18.254 11.875 -6.02 1 26.35 37 ALA B O 1
ATOM 4975 N N . SER B 1 38 ? 17.484 12.564 -7.883 1 27.58 38 SER B N 1
ATOM 4976 C CA . SER B 1 38 ? 18.939 12.649 -7.959 1 27.58 38 SER B CA 1
ATOM 4977 C C . SER B 1 38 ? 19.49 13.632 -6.932 1 27.58 38 SER B C 1
ATOM 4979 O O . SER B 1 38 ? 18.982 14.748 -6.799 1 27.58 38 SER B O 1
ATOM 4981 N N . ASP B 1 39 ? 19.891 13.158 -5.807 1 29.88 39 ASP B N 1
ATOM 4982 C CA . ASP B 1 39 ? 20.95 13.899 -5.128 1 29.88 39 ASP B CA 1
ATOM 4983 C C . ASP B 1 39 ? 21.676 14.83 -6.096 1 29.88 39 ASP B C 1
ATOM 4985 O O . ASP B 1 39 ? 22.791 14.535 -6.532 1 29.88 39 ASP B O 1
ATOM 4989 N N . SER B 1 40 ? 21.048 15.014 -7.251 1 29.89 40 SER B N 1
ATOM 4990 C CA . SER B 1 40 ? 21.841 16.073 -7.868 1 29.89 40 SER B CA 1
ATOM 4991 C C . SER B 1 40 ? 22.259 17.119 -6.84 1 29.89 40 SER B C 1
ATOM 4993 O O . SER B 1 40 ? 21.441 17.569 -6.036 1 29.89 40 SER B O 1
ATOM 4995 N N . GLU B 1 41 ? 23.429 16.973 -6.454 1 31.81 41 GLU B N 1
ATOM 4996 C CA . GLU B 1 41 ? 24.234 18.061 -5.907 1 31.81 41 GLU B CA 1
ATOM 4997 C C . GLU B 1 41 ? 23.717 19.419 -6.375 1 31.81 41 GLU B C 1
ATOM 4999 O O . GLU B 1 41 ? 24.119 19.913 -7.43 1 31.81 41 GLU B O 1
ATOM 5004 N N . SER B 1 42 ? 22.459 19.511 -6.776 1 32.23 42 SER B N 1
ATOM 5005 C CA . SER B 1 42 ? 22.331 20.955 -6.947 1 32.23 42 SER B CA 1
ATOM 5006 C C . SER B 1 42 ? 23.294 21.707 -6.035 1 32.23 42 SER B C 1
ATOM 5008 O O . SER B 1 42 ? 23.395 21.403 -4.844 1 32.23 42 SER B O 1
ATOM 5010 N N . GLU B 1 43 ? 24.338 22.014 -6.697 1 30.65 43 GLU B N 1
ATOM 5011 C CA . GLU B 1 43 ? 25.25 23.008 -6.137 1 30.65 43 GLU B CA 1
ATOM 5012 C C . GLU B 1 43 ? 24.504 24.006 -5.256 1 30.65 43 GLU B C 1
ATOM 5014 O O . GLU B 1 43 ? 23.72 24.816 -5.753 1 30.65 43 GLU B O 1
ATOM 5019 N N . ASP B 1 44 ? 23.811 23.585 -4.25 1 33.68 44 ASP B N 1
ATOM 5020 C CA . ASP B 1 44 ? 23.725 24.729 -3.347 1 33.68 44 ASP B CA 1
ATOM 5021 C C . ASP B 1 44 ? 24.785 25.775 -3.683 1 33.68 44 ASP B C 1
ATOM 5023 O O . ASP B 1 44 ? 25.953 25.439 -3.889 1 33.68 44 ASP B O 1
ATOM 5027 N N . GLY B 1 45 ? 24.443 26.682 -4.655 1 29.99 45 GLY B N 1
ATOM 5028 C CA . GLY B 1 45 ? 25.376 27.78 -4.85 1 29.99 45 GLY B CA 1
ATOM 5029 C C . GLY B 1 45 ? 26.371 27.927 -3.715 1 29.99 45 GLY B C 1
ATOM 5030 O O . GLY B 1 45 ? 25.986 27.953 -2.544 1 29.99 45 GLY B O 1
ATOM 5031 N N . ASN B 1 46 ? 27.513 27.304 -3.922 1 30.76 46 ASN B N 1
ATOM 5032 C CA . ASN B 1 46 ? 28.751 27.62 -3.216 1 30.76 46 ASN B CA 1
ATOM 5033 C C . ASN B 1 46 ? 28.832 29.102 -2.863 1 30.76 46 ASN B C 1
ATOM 5035 O O . ASN B 1 46 ? 29.373 29.899 -3.632 1 30.76 46 ASN B O 1
ATOM 5039 N N . GLY B 1 47 ? 27.696 29.726 -2.578 1 29.86 47 GLY B N 1
ATOM 5040 C CA . GLY B 1 47 ? 28.218 30.98 -2.058 1 29.86 47 GLY B CA 1
ATOM 5041 C C . GLY B 1 47 ? 29.448 30.799 -1.188 1 29.86 47 GLY B C 1
ATOM 5042 O O . GLY B 1 47 ? 29.53 29.846 -0.411 1 29.86 47 GLY B O 1
ATOM 5043 N N . GLU B 1 48 ? 30.593 31.211 -1.724 1 32.65 48 GLU B N 1
ATOM 5044 C CA . GLU B 1 48 ? 31.893 31.256 -1.062 1 32.65 48 GLU B CA 1
ATOM 5045 C C . GLU B 1 48 ? 31.743 31.185 0.455 1 32.65 48 GLU B C 1
ATOM 5047 O O . GLU B 1 48 ? 30.671 30.849 0.963 1 32.65 48 GLU B O 1
ATOM 5052 N N . GLY B 1 49 ? 32.491 32.095 1.094 1 33.82 49 GLY B N 1
ATOM 5053 C CA . GLY B 1 49 ? 33.159 32.427 2.342 1 33.82 49 GLY B CA 1
ATOM 5054 C C . GLY B 1 49 ? 32.193 32.719 3.476 1 33.82 49 GLY B C 1
ATOM 5055 O O . GLY B 1 49 ? 32.438 33.607 4.294 1 33.82 49 GLY B O 1
ATOM 5056 N N . ILE B 1 50 ? 30.957 32.352 3.291 1 40 50 ILE B N 1
ATOM 5057 C CA . ILE B 1 50 ? 30.232 32.956 4.403 1 40 50 ILE B CA 1
ATOM 5058 C C . ILE B 1 50 ? 30.72 32.362 5.722 1 40 50 ILE B C 1
ATOM 5060 O O . ILE B 1 50 ? 30.724 31.141 5.896 1 40 50 ILE B O 1
ATOM 5064 N N . ASP B 1 51 ? 31.491 33.035 6.391 1 42.97 51 ASP B N 1
ATOM 5065 C CA . ASP B 1 51 ? 31.966 32.891 7.764 1 42.97 51 ASP B CA 1
ATOM 5066 C C . ASP B 1 51 ? 30.874 32.321 8.666 1 42.97 51 ASP B C 1
ATOM 5068 O O . ASP B 1 51 ? 29.828 32.945 8.854 1 42.97 51 ASP B O 1
ATOM 5072 N N . ILE B 1 52 ? 30.615 31.054 8.558 1 53.66 52 ILE B N 1
ATOM 5073 C CA . ILE B 1 52 ? 29.775 30.45 9.587 1 53.66 52 ILE B CA 1
ATOM 5074 C C . ILE B 1 52 ? 30.105 31.061 10.947 1 53.66 52 ILE B C 1
ATOM 5076 O O . ILE B 1 52 ? 31.27 31.34 11.243 1 53.66 52 ILE B O 1
ATOM 5080 N N . GLY B 1 53 ? 29.352 31.765 11.531 1 51.23 53 GLY B N 1
ATOM 5081 C CA . GLY B 1 53 ? 29.491 32.409 12.827 1 51.23 53 GLY B CA 1
ATOM 5082 C C . GLY B 1 53 ? 30.833 32.147 13.483 1 51.23 53 GLY B C 1
ATOM 5083 O O . GLY B 1 53 ? 31.603 31.304 13.018 1 51.23 53 GLY B O 1
ATOM 5084 N N . ASP B 1 54 ? 31.173 32.864 14.49 1 58.78 54 ASP B N 1
ATOM 5085 C CA . ASP B 1 54 ? 32.359 32.941 15.336 1 58.78 54 ASP B CA 1
ATOM 5086 C C . ASP B 1 54 ? 32.533 31.665 16.156 1 58.78 54 ASP B C 1
ATOM 5088 O O . ASP B 1 54 ? 31.551 31.083 16.623 1 58.78 54 ASP B O 1
ATOM 5092 N N . GLY B 1 55 ? 33.555 30.748 15.85 1 68.84 55 GLY B N 1
ATOM 5093 C CA . GLY B 1 55 ? 34.032 29.657 16.684 1 68.84 55 GLY B CA 1
ATOM 5094 C C . GLY B 1 55 ? 34.727 28.563 15.895 1 68.84 55 GLY B C 1
ATOM 5095 O O . GLY B 1 55 ? 34.621 28.512 14.668 1 68.84 55 GLY B O 1
ATOM 5096 N N . ILE B 1 56 ? 35.485 27.865 16.521 1 82.61 56 ILE B N 1
ATOM 5097 C CA . ILE B 1 56 ? 36.267 26.775 15.948 1 82.61 56 ILE B CA 1
ATOM 5098 C C . ILE B 1 56 ? 35.803 25.444 16.534 1 82.61 56 ILE B C 1
ATOM 5100 O O . ILE B 1 56 ? 35.395 25.378 17.696 1 82.61 56 ILE B O 1
ATOM 5104 N N . TRP B 1 57 ? 35.606 24.493 15.629 1 92.41 57 TRP B N 1
ATOM 5105 C CA . TRP B 1 57 ? 35.289 23.146 16.093 1 92.41 57 TRP B CA 1
ATOM 5106 C C . TRP B 1 57 ? 36.356 22.637 17.057 1 92.41 57 TRP B C 1
ATOM 5108 O O . TRP B 1 57 ? 37.549 22.671 16.747 1 92.41 57 TRP B O 1
ATOM 5118 N N . THR B 1 58 ? 35.912 22.244 18.236 1 90.6 58 THR B N 1
ATOM 5119 C CA . THR B 1 58 ? 36.852 21.801 19.26 1 90.6 58 THR B CA 1
ATOM 5120 C C . THR B 1 58 ? 36.576 20.354 19.657 1 90.6 58 THR B C 1
ATOM 5122 O O . THR B 1 58 ? 35.452 19.869 19.517 1 90.6 58 THR B O 1
ATOM 5125 N N . VAL B 1 59 ? 37.592 19.714 20.107 1 89.51 59 VAL B N 1
ATOM 5126 C CA . VAL B 1 59 ? 37.48 18.356 20.628 1 89.51 59 VAL B CA 1
ATOM 5127 C C . VAL B 1 59 ? 36.83 18.384 22.009 1 89.51 59 VAL B C 1
ATOM 5129 O O . VAL B 1 59 ? 37.105 19.277 22.814 1 89.51 59 VAL B O 1
ATOM 5132 N N . ILE B 1 60 ? 35.996 17.52 22.161 1 89.12 60 ILE B N 1
ATOM 5133 C CA . ILE B 1 60 ? 35.34 17.42 23.459 1 89.12 60 ILE B CA 1
ATOM 5134 C C . ILE B 1 60 ? 36.229 16.646 24.429 1 89.12 60 ILE B C 1
ATOM 5136 O O . ILE B 1 60 ? 36.46 15.448 24.249 1 89.12 60 ILE B O 1
ATOM 5140 N N . MET B 1 61 ? 36.776 17.437 25.352 1 82.26 61 MET B N 1
ATOM 5141 C CA . MET B 1 61 ? 37.643 16.844 26.367 1 82.26 61 MET B CA 1
ATOM 5142 C C . MET B 1 61 ? 36.862 16.541 27.641 1 82.26 61 MET B C 1
ATOM 5144 O O . MET B 1 61 ? 36.36 17.453 28.299 1 82.26 61 MET B O 1
ATOM 5148 N N . GLY B 1 62 ? 36.639 15.362 28.069 1 82.44 62 GLY B N 1
ATOM 5149 C CA . GLY B 1 62 ? 35.874 14.997 29.25 1 82.44 62 GLY B CA 1
ATOM 5150 C C . GLY B 1 62 ? 34.377 14.969 29.007 1 82.44 62 GLY B C 1
ATOM 5151 O O . GLY B 1 62 ? 33.925 14.562 27.935 1 82.44 62 GLY B O 1
ATOM 5152 N N . GLU B 1 63 ? 33.686 15.433 30.093 1 87.47 63 GLU B N 1
ATOM 5153 C CA . GLU B 1 63 ? 32.229 15.43 29.999 1 87.47 63 GLU B CA 1
ATOM 5154 C C . GLU B 1 63 ? 31.722 16.657 29.246 1 87.47 63 GLU B C 1
ATOM 5156 O O . GLU B 1 63 ? 32.169 17.777 29.5 1 87.47 63 GLU B O 1
ATOM 5161 N N . ASP B 1 64 ? 30.983 16.546 28.276 1 91.51 64 ASP B N 1
ATOM 5162 C CA . ASP B 1 64 ? 30.402 17.629 27.488 1 91.51 64 ASP B CA 1
ATOM 5163 C C . ASP B 1 64 ? 29.333 18.375 28.284 1 91.51 64 ASP B C 1
ATOM 5165 O O . ASP B 1 64 ? 28.357 17.773 28.738 1 91.51 64 ASP B O 1
ATOM 5169 N N . VAL B 1 65 ? 29.491 19.615 28.543 1 88.76 65 VAL B N 1
ATOM 5170 C CA . VAL B 1 65 ? 28.543 20.424 29.302 1 88.76 65 VAL B CA 1
ATOM 5171 C C . VAL B 1 65 ? 27.263 20.615 28.492 1 88.76 65 VAL B C 1
ATOM 5173 O O . VAL B 1 65 ? 26.184 20.799 29.06 1 88.76 65 VAL B O 1
ATOM 5176 N N . GLY B 1 66 ? 27.397 20.477 27.218 1 91.29 66 GLY B N 1
ATOM 5177 C CA . GLY B 1 66 ? 26.234 20.621 26.357 1 91.29 66 GLY B CA 1
ATOM 5178 C C . GLY B 1 66 ? 25.925 22.064 26.007 1 91.29 66 GLY B C 1
ATOM 5179 O O . GLY B 1 66 ? 26.638 22.977 26.429 1 91.29 66 GLY B O 1
ATOM 5180 N N . PRO B 1 67 ? 24.934 22.285 25.17 1 93.61 67 PRO B N 1
ATOM 5181 C CA . PRO B 1 67 ? 24.508 23.643 24.822 1 93.61 67 PRO B CA 1
ATOM 5182 C C . PRO B 1 67 ? 23.749 24.331 25.954 1 93.61 67 PRO B C 1
ATOM 5184 O O . PRO B 1 67 ? 23.351 23.678 26.922 1 93.61 67 PRO B O 1
ATOM 5187 N N . GLN B 1 68 ? 23.64 25.634 25.774 1 94.05 68 GLN B N 1
ATOM 5188 C CA . GLN B 1 68 ? 22.807 26.386 26.707 1 94.05 68 GLN B CA 1
ATOM 5189 C C . GLN B 1 68 ? 21.365 25.887 26.682 1 94.05 68 GLN B C 1
ATOM 5191 O O . GLN B 1 68 ? 20.825 25.587 25.616 1 94.05 68 GLN B O 1
ATOM 5196 N N . ASP B 1 69 ? 20.817 25.783 27.804 1 93.2 69 ASP B N 1
ATOM 5197 C CA . ASP B 1 69 ? 19.445 25.296 27.901 1 93.2 69 ASP B CA 1
ATOM 5198 C C . ASP B 1 69 ? 18.447 26.388 27.52 1 93.2 69 ASP B C 1
ATOM 5200 O O . ASP B 1 69 ? 18.559 27.526 27.979 1 93.2 69 ASP B O 1
ATOM 5204 N N . ILE B 1 70 ? 17.605 26.115 26.66 1 96.28 70 ILE B N 1
ATOM 5205 C CA . ILE B 1 70 ? 16.514 26.999 26.264 1 96.28 70 ILE B CA 1
ATOM 5206 C C . ILE B 1 70 ? 15.196 26.478 26.835 1 96.28 70 ILE B C 1
ATOM 5208 O O . ILE B 1 70 ? 14.766 25.369 26.508 1 96.28 70 ILE B O 1
ATOM 5212 N N . PRO B 1 71 ? 14.55 27.235 27.62 1 96.27 71 PRO B N 1
ATOM 5213 C CA . PRO B 1 71 ? 13.309 26.766 28.242 1 96.27 71 PRO B CA 1
ATOM 5214 C C . PRO B 1 71 ? 12.147 26.686 27.254 1 96.27 71 PRO B C 1
ATOM 5216 O O . PRO B 1 71 ? 12.027 27.534 26.367 1 96.27 71 PRO B O 1
ATOM 5219 N N . PHE B 1 72 ? 11.387 25.725 27.412 1 97.23 72 PHE B N 1
ATOM 5220 C CA . PHE B 1 72 ? 10.136 25.59 26.676 1 97.23 72 PHE B CA 1
ATOM 5221 C C . PHE B 1 72 ? 9.018 26.366 27.362 1 97.23 72 PHE B C 1
ATOM 5223 O O . PHE B 1 72 ? 8.66 26.07 28.504 1 97.23 72 PHE B O 1
ATOM 5230 N N . ILE B 1 73 ? 8.363 27.333 26.654 1 96.98 73 ILE B N 1
ATOM 5231 C CA . ILE B 1 73 ? 7.474 28.25 27.358 1 96.98 73 ILE B CA 1
ATOM 5232 C C . ILE B 1 73 ? 6.057 28.125 26.802 1 96.98 73 ILE B C 1
ATOM 5234 O O . ILE B 1 73 ? 5.122 28.736 27.325 1 96.98 73 ILE B O 1
ATOM 5238 N N . ALA B 1 74 ? 5.83 27.332 25.785 1 95.85 74 ALA B N 1
ATOM 5239 C CA . ALA B 1 74 ? 4.494 27.162 25.22 1 95.85 74 ALA B CA 1
ATOM 5240 C C . ALA B 1 74 ? 3.642 26.244 26.092 1 95.85 74 ALA B C 1
ATOM 5242 O O . ALA B 1 74 ? 4.172 25.469 26.891 1 95.85 74 ALA B O 1
ATOM 5243 N N . VAL B 1 75 ? 2.375 26.394 26.028 1 95.9 75 VAL B N 1
ATOM 5244 C CA . VAL B 1 75 ? 1.425 25.496 26.677 1 95.9 75 VAL B CA 1
ATOM 5245 C C . VAL B 1 75 ? 0.866 24.509 25.655 1 95.9 75 VAL B C 1
ATOM 5247 O O . VAL B 1 75 ? -0.042 24.844 24.891 1 95.9 75 VAL B O 1
ATOM 5250 N N . PRO B 1 76 ? 1.352 23.314 25.662 1 96.71 76 PRO B N 1
ATOM 5251 C CA . PRO B 1 76 ? 0.99 22.362 24.61 1 96.71 76 PRO B CA 1
ATOM 5252 C C . PRO B 1 76 ? -0.387 21.738 24.826 1 96.71 76 PRO B C 1
ATOM 5254 O O . PRO B 1 76 ? -0.898 21.736 25.948 1 96.71 76 PRO B O 1
ATOM 5257 N N . GLY B 1 77 ? -0.997 21.25 23.712 1 96.12 77 GLY B N 1
ATOM 5258 C CA . GLY B 1 77 ? -2.264 20.541 23.8 1 96.12 77 GLY B CA 1
ATOM 5259 C C . GLY B 1 77 ? -3.387 21.23 23.048 1 96.12 77 GLY B C 1
ATOM 5260 O O . GLY B 1 77 ? -3.14 22.127 22.239 1 96.12 77 GLY B O 1
ATOM 5261 N N . PRO B 1 78 ? -4.631 20.754 23.277 1 96.17 78 PRO B N 1
ATOM 5262 C CA . PRO B 1 78 ? -5.8 21.326 22.606 1 96.17 78 PRO B CA 1
ATOM 5263 C C . PRO B 1 78 ? -6.049 22.782 22.994 1 96.17 78 PRO B C 1
ATOM 5265 O O . PRO B 1 78 ? -5.878 23.153 24.158 1 96.17 78 PRO B O 1
ATOM 5268 N N . LYS B 1 79 ? -6.31 23.56 21.963 1 95.33 79 LYS B N 1
ATOM 5269 C CA . LYS B 1 79 ? -6.696 24.959 22.119 1 95.33 79 LYS B CA 1
ATOM 5270 C C . LYS B 1 79 ? -8.074 25.22 21.519 1 95.33 79 LYS B C 1
ATOM 5272 O O . LYS B 1 79 ? -8.406 24.688 20.457 1 95.33 79 LYS B O 1
ATOM 5277 N N . HIS B 1 80 ? -8.917 25.954 22.207 1 95.28 80 HIS B N 1
ATOM 5278 C CA . HIS B 1 80 ? -10.238 26.334 21.718 1 95.28 80 HIS B CA 1
ATOM 5279 C C . HIS B 1 80 ? -11.06 25.106 21.342 1 95.28 80 HIS B C 1
ATOM 5281 O O . HIS B 1 80 ? -11.736 25.098 20.311 1 95.28 80 HIS B O 1
ATOM 5287 N N . ALA B 1 81 ? -10.836 24.041 22.108 1 92.77 81 ALA B N 1
ATOM 5288 C CA . ALA B 1 81 ? -11.499 22.771 21.823 1 92.77 81 ALA B CA 1
ATOM 5289 C C . ALA B 1 81 ? -12.926 22.764 22.363 1 92.77 81 ALA B C 1
ATOM 5291 O O . ALA B 1 81 ? -13.278 23.582 23.216 1 92.77 81 ALA B O 1
ATOM 5292 N N . PRO B 1 82 ? -13.742 21.89 21.792 1 94.86 82 PRO B N 1
ATOM 5293 C CA . PRO B 1 82 ? -15.081 21.73 22.364 1 94.86 82 PRO B CA 1
ATOM 5294 C C . PRO B 1 82 ? -15.052 21.181 23.789 1 94.86 82 PRO B C 1
ATOM 5296 O O . PRO B 1 82 ? -13.996 20.767 24.273 1 94.86 82 PRO B O 1
ATOM 5299 N N . PRO B 1 83 ? -16.212 21.241 24.413 1 95.12 83 PRO B N 1
ATOM 5300 C CA . PRO B 1 83 ? -16.256 20.648 25.752 1 95.12 83 PRO B CA 1
ATOM 5301 C C . PRO B 1 83 ? -15.846 19.177 25.759 1 95.12 83 PRO B C 1
ATOM 5303 O O . PRO B 1 83 ? -16.08 18.463 24.781 1 95.12 83 PRO B O 1
ATOM 5306 N N . PRO B 1 84 ? -15.261 18.741 26.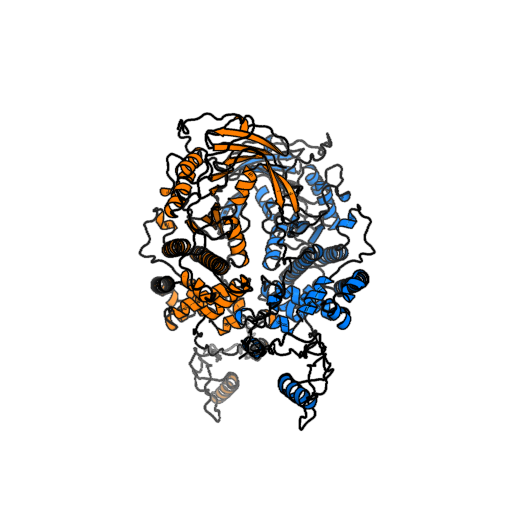77 1 92.46 84 PRO B N 1
ATOM 5307 C CA . PRO B 1 84 ? -14.711 17.386 26.845 1 92.46 84 PRO B CA 1
ATOM 5308 C C . PRO B 1 84 ? -15.764 16.308 26.596 1 92.46 84 PRO B C 1
ATOM 5310 O O . PRO B 1 84 ? -15.424 15.178 26.237 1 92.46 84 PRO B O 1
ATOM 5313 N N . GLN B 1 85 ? -17.05 16.628 26.773 1 93.01 85 GLN B N 1
ATOM 5314 C CA . GLN B 1 85 ? -18.115 15.652 26.569 1 93.01 85 GLN B CA 1
ATOM 5315 C C . GLN B 1 85 ? -18.656 15.718 25.143 1 93.01 85 GLN B C 1
ATOM 5317 O O . GLN B 1 85 ? -19.608 15.013 24.801 1 93.01 85 GLN B O 1
ATOM 5322 N N . ALA B 1 86 ? -17.991 16.519 24.392 1 95.06 86 ALA B N 1
ATOM 5323 C CA . ALA B 1 86 ? -18.472 16.712 23.027 1 95.06 86 ALA B CA 1
ATOM 5324 C C . ALA B 1 86 ? -18.344 15.427 22.214 1 95.06 86 ALA B C 1
ATOM 5326 O O . ALA B 1 86 ? -17.482 14.591 22.494 1 95.06 86 ALA B O 1
ATOM 5327 N N . GLU B 1 87 ? -19.193 15.328 21.246 1 94.59 87 GLU B N 1
ATOM 5328 C CA . GLU B 1 87 ? -19.2 14.162 20.366 1 94.59 87 GLU B CA 1
ATOM 5329 C C . GLU B 1 87 ? -18.244 14.35 19.192 1 94.59 87 GLU B C 1
ATOM 5331 O O . GLU B 1 87 ? -17.864 15.478 18.868 1 94.59 87 GLU B O 1
ATOM 5336 N N . PRO B 1 88 ? -17.909 13.312 18.533 1 95.18 88 PRO B N 1
ATOM 5337 C CA . PRO B 1 88 ? -16.963 13.375 17.417 1 95.18 88 PRO B CA 1
ATOM 5338 C C . PRO B 1 88 ? -17.369 14.397 16.357 1 95.18 88 PRO B C 1
ATOM 5340 O O . PRO B 1 88 ? -16.509 15.07 15.782 1 95.18 88 PRO B O 1
ATOM 5343 N N . ILE B 1 89 ? -18.639 14.591 16.116 1 95.65 89 ILE B N 1
ATOM 5344 C CA . ILE B 1 89 ? -19.123 15.505 15.088 1 95.65 89 ILE B CA 1
ATOM 5345 C C . ILE B 1 89 ? -18.718 16.936 15.437 1 95.65 89 ILE B C 1
ATOM 5347 O O . ILE B 1 89 ? -18.441 17.744 14.548 1 95.65 89 ILE B O 1
ATOM 5351 N N . ASP B 1 90 ? -18.639 17.236 16.719 1 96.62 90 ASP B N 1
ATOM 5352 C CA . ASP B 1 90 ? -18.259 18.574 17.164 1 96.62 90 ASP B CA 1
ATOM 5353 C C . ASP B 1 90 ? -16.807 18.88 16.807 1 96.62 90 ASP B C 1
ATOM 5355 O O . ASP B 1 90 ? -16.469 20.02 16.482 1 96.62 90 ASP B O 1
ATOM 5359 N N . TYR B 1 91 ? -15.988 17.907 16.861 1 97.22 91 TYR B N 1
ATOM 5360 C CA . TYR B 1 91 ? -14.583 18.079 16.509 1 97.22 91 TYR B CA 1
ATOM 5361 C C . TYR B 1 91 ? -14.413 18.236 15.003 1 97.22 91 TYR B C 1
ATOM 5363 O O . TYR B 1 91 ? -13.606 19.048 14.544 1 97.22 91 TYR B O 1
ATOM 5371 N N . ILE B 1 92 ? -15.207 17.53 14.228 1 96.43 92 ILE B N 1
ATOM 5372 C CA . ILE B 1 92 ? -15.141 17.599 12.773 1 96.43 92 ILE B CA 1
ATOM 5373 C C . ILE B 1 92 ? -15.627 18.967 12.298 1 96.43 92 ILE B C 1
ATOM 5375 O O . ILE B 1 92 ? -15.073 19.537 11.356 1 96.43 92 ILE B O 1
ATOM 5379 N N . ASN B 1 93 ? -16.566 19.457 12.962 1 96.44 93 ASN B N 1
ATOM 5380 C CA . ASN B 1 93 ? -17.145 20.744 12.589 1 96.44 93 ASN B CA 1
ATOM 5381 C C . ASN B 1 93 ? -16.152 21.885 12.789 1 96.44 93 ASN B C 1
ATOM 5383 O O . ASN B 1 93 ? -16.323 22.968 12.228 1 96.44 93 ASN B O 1
ATOM 5387 N N . LEU B 1 94 ? -15.145 21.656 13.565 1 97.54 94 LEU B N 1
ATOM 5388 C CA . LEU B 1 94 ? -14.1 22.66 13.735 1 97.54 94 LEU B CA 1
ATOM 5389 C C . LEU B 1 94 ? -13.325 22.862 12.437 1 97.54 94 LEU B C 1
ATOM 5391 O O . LEU B 1 94 ? -12.855 23.967 12.156 1 97.54 94 LEU B O 1
ATOM 5395 N N . PHE B 1 95 ? -13.192 21.799 11.681 1 97.88 95 PHE B N 1
ATOM 5396 C CA . PHE B 1 95 ? -12.369 21.822 10.478 1 97.88 95 PHE B CA 1
ATOM 5397 C C . PHE B 1 95 ? -13.237 21.945 9.231 1 97.88 95 PHE B C 1
ATOM 5399 O O . PHE B 1 95 ? -12.856 22.61 8.265 1 97.88 95 PHE B O 1
ATOM 5406 N N . PHE B 1 96 ? -14.335 21.25 9.276 1 97.5 96 PHE B N 1
ATOM 5407 C CA . PHE B 1 96 ? -15.289 21.348 8.178 1 97.5 96 PHE B CA 1
ATOM 5408 C C . PHE B 1 96 ? -16.409 22.324 8.52 1 97.5 96 PHE B C 1
ATOM 5410 O O . PHE B 1 96 ? -17.555 21.916 8.723 1 97.5 96 PHE B O 1
ATOM 5417 N N . THR B 1 97 ? -16.084 23.58 8.396 1 97.44 97 THR B N 1
ATOM 5418 C CA . THR B 1 97 ? -16.967 24.666 8.805 1 97.44 97 THR B CA 1
ATOM 5419 C C . THR B 1 97 ? -18.03 24.929 7.742 1 97.44 97 THR B C 1
ATOM 5421 O O . THR B 1 97 ? -17.898 24.482 6.601 1 97.44 97 THR B O 1
ATOM 5424 N N . ASP B 1 98 ? -18.946 25.689 8.091 1 96.52 98 ASP B N 1
ATOM 5425 C CA . ASP B 1 98 ? -19.968 26.098 7.133 1 96.52 98 ASP B CA 1
ATOM 5426 C C . ASP B 1 98 ? -19.364 26.944 6.014 1 96.52 98 ASP B C 1
ATOM 5428 O O . ASP B 1 98 ? -19.793 26.856 4.861 1 96.52 98 ASP B O 1
ATOM 5432 N N . ASP B 1 99 ? -18.391 27.695 6.402 1 97.28 99 ASP B N 1
ATOM 5433 C CA . ASP B 1 99 ? -17.728 28.525 5.402 1 97.28 99 ASP B CA 1
ATOM 5434 C C . ASP B 1 99 ? -17.037 27.666 4.345 1 97.28 99 ASP B C 1
ATOM 5436 O O . ASP B 1 99 ? -17.085 27.979 3.154 1 97.28 99 ASP B O 1
ATOM 5440 N N . LEU B 1 100 ? -16.406 26.651 4.825 1 98.12 100 LEU B N 1
ATOM 5441 C CA . LEU B 1 100 ? -15.734 25.749 3.896 1 98.12 100 LEU B CA 1
ATOM 5442 C C . LEU B 1 100 ? -16.743 25.051 2.99 1 98.12 100 LEU B C 1
ATOM 5444 O O . LEU B 1 100 ? -16.548 24.983 1.774 1 98.12 100 LEU B O 1
ATOM 5448 N N . ILE B 1 101 ? -17.821 24.528 3.55 1 97.88 101 ILE B N 1
ATOM 5449 C CA . ILE B 1 101 ? -18.86 23.832 2.799 1 97.88 101 ILE B CA 1
ATOM 5450 C C . ILE B 1 101 ? -19.473 24.777 1.768 1 97.88 101 ILE B C 1
ATOM 5452 O O . ILE B 1 101 ? -19.644 24.409 0.604 1 97.88 101 ILE B O 1
ATOM 5456 N N . ASN B 1 102 ? -19.685 25.964 2.203 1 97.97 102 ASN B N 1
ATOM 5457 C CA . ASN B 1 102 ? -20.263 26.95 1.297 1 97.97 102 ASN B CA 1
ATOM 5458 C C . ASN B 1 102 ? -19.304 27.298 0.162 1 97.97 102 ASN B C 1
ATOM 5460 O O . ASN B 1 102 ? -19.732 27.514 -0.974 1 97.97 102 ASN B O 1
ATOM 5464 N N . LEU B 1 103 ? -18.116 27.411 0.517 1 98.17 103 LEU B N 1
ATOM 5465 C CA . LEU B 1 103 ? -17.112 27.649 -0.514 1 98.17 103 LEU B CA 1
ATOM 5466 C C . LEU B 1 103 ? -17.13 26.538 -1.558 1 98.17 103 LEU B C 1
ATOM 5468 O O . LEU B 1 103 ? -17.121 26.809 -2.761 1 98.17 103 LEU B O 1
ATOM 5472 N N . MET B 1 104 ? -17.167 25.306 -1.144 1 98.17 104 MET B N 1
ATOM 5473 C CA . MET B 1 104 ? -17.178 24.159 -2.047 1 98.17 104 MET B CA 1
ATOM 5474 C C . MET B 1 104 ? -18.438 24.155 -2.906 1 98.17 104 MET B C 1
ATOM 5476 O O . MET B 1 104 ? -18.377 23.869 -4.103 1 98.17 104 MET B O 1
ATOM 5480 N N . VAL B 1 105 ? -19.521 24.478 -2.266 1 98.31 105 VAL B N 1
ATOM 5481 C CA . VAL B 1 105 ? -20.792 24.536 -2.98 1 98.31 105 VAL B CA 1
ATOM 5482 C C . VAL B 1 105 ? -20.728 25.61 -4.064 1 98.31 105 VAL B C 1
ATOM 5484 O O . VAL B 1 105 ? -21.043 25.346 -5.227 1 98.31 105 VAL B O 1
ATOM 5487 N N . ARG B 1 106 ? -20.295 26.76 -3.703 1 98.1 106 ARG B N 1
ATOM 5488 C CA . ARG B 1 106 ? -20.249 27.894 -4.621 1 98.1 106 ARG B CA 1
ATOM 5489 C C . ARG B 1 106 ? -19.334 27.602 -5.805 1 98.1 106 ARG B C 1
ATOM 5491 O O . ARG B 1 106 ? -19.719 27.807 -6.959 1 98.1 106 ARG B O 1
ATOM 5498 N N . GLN B 1 107 ? -18.188 27.114 -5.539 1 98.04 107 GLN B N 1
ATOM 5499 C CA . GLN B 1 107 ? -17.206 26.89 -6.595 1 98.04 107 GLN B CA 1
ATOM 5500 C C . GLN B 1 107 ? -17.599 25.702 -7.469 1 98.04 107 GLN B C 1
ATOM 5502 O O . GLN B 1 107 ? -17.336 25.697 -8.673 1 98.04 107 GLN B O 1
ATOM 5507 N N . THR B 1 108 ? -18.2 24.67 -6.873 1 97.8 108 THR B N 1
ATOM 5508 C CA . THR B 1 108 ? -18.666 23.517 -7.634 1 97.8 108 THR B CA 1
ATOM 5509 C C . THR B 1 108 ? -19.783 23.918 -8.594 1 97.8 108 THR B C 1
ATOM 5511 O O . THR B 1 108 ? -19.763 23.543 -9.768 1 97.8 108 THR B O 1
ATOM 5514 N N . ASN B 1 109 ? -20.704 24.663 -8.066 1 97.63 109 ASN B N 1
ATOM 5515 C CA . ASN B 1 109 ? -21.81 25.124 -8.9 1 97.63 109 ASN B CA 1
ATOM 5516 C C . ASN B 1 109 ? -21.329 26.074 -9.993 1 97.63 109 ASN B C 1
ATOM 5518 O O . ASN B 1 109 ? -21.785 25.995 -11.135 1 97.63 109 ASN B O 1
ATOM 5522 N N . LEU B 1 110 ? -20.442 26.929 -9.666 1 97.35 110 LEU B N 1
ATOM 5523 C CA . LEU B 1 110 ? -19.879 27.846 -10.65 1 97.35 110 LEU B CA 1
ATOM 5524 C C . LEU B 1 110 ? -19.179 27.08 -11.768 1 97.35 110 LEU B C 1
ATOM 5526 O O . LEU B 1 110 ? -19.374 27.381 -12.948 1 97.35 110 LEU B O 1
ATOM 5530 N N . TYR B 1 111 ? -18.424 26.16 -11.442 1 96.5 111 TYR B N 1
ATOM 5531 C CA . TYR B 1 111 ? -17.688 25.383 -12.434 1 96.5 111 TYR B CA 1
ATOM 5532 C C . TYR B 1 111 ? -18.641 24.586 -13.317 1 96.5 111 TYR B C 1
ATOM 5534 O O . TYR B 1 111 ? -18.413 24.449 -14.521 1 96.5 111 TYR B O 1
ATOM 5542 N N . SER B 1 112 ? -19.635 23.942 -12.663 1 96.13 112 SER B N 1
ATOM 5543 C CA . SER B 1 112 ? -20.605 23.199 -13.462 1 96.13 112 SER B CA 1
ATOM 5544 C C . SER B 1 112 ? -21.235 24.085 -14.531 1 96.13 112 SER B C 1
ATOM 5546 O O . SER B 1 112 ? -21.394 23.665 -15.679 1 96.13 112 SER B O 1
ATOM 5548 N N . ASP B 1 113 ? -21.506 25.279 -14.168 1 94.84 113 ASP B N 1
ATOM 5549 C CA . ASP B 1 113 ? -22.089 26.226 -15.113 1 94.84 113 ASP B CA 1
ATOM 5550 C C . ASP B 1 113 ? -21.105 26.564 -16.231 1 94.84 113 ASP B C 1
ATOM 5552 O O . ASP B 1 113 ? -21.478 26.595 -17.405 1 94.84 113 ASP B O 1
ATOM 5556 N N . GLN B 1 114 ? -19.937 26.851 -15.837 1 93.98 114 GLN B N 1
ATOM 5557 C CA . GLN B 1 114 ? -18.898 27.161 -16.813 1 93.98 114 GLN B CA 1
ATOM 5558 C C . GLN B 1 114 ? -18.687 25.999 -17.779 1 93.98 114 GLN B C 1
ATOM 5560 O O . GLN B 1 114 ? -18.552 26.206 -18.987 1 93.98 114 GLN B O 1
ATOM 5565 N N . TRP B 1 115 ? -18.677 24.82 -17.209 1 93.73 115 TRP B N 1
ATOM 5566 C CA . TRP B 1 115 ? -18.448 23.617 -18.002 1 93.73 115 TRP B CA 1
ATOM 5567 C C . TRP B 1 115 ? -19.6 23.377 -18.972 1 93.73 115 TRP B C 1
ATOM 5569 O O . TRP B 1 115 ? -19.377 23.079 -20.148 1 93.73 115 TRP B O 1
ATOM 5579 N N . ILE B 1 116 ? -20.812 23.496 -18.519 1 93.44 116 ILE B N 1
ATOM 5580 C CA . ILE B 1 116 ? -22.001 23.248 -19.327 1 93.44 116 ILE B CA 1
ATOM 5581 C C . ILE B 1 116 ? -22.063 24.252 -20.476 1 93.44 116 ILE B C 1
ATOM 5583 O O . ILE B 1 116 ? -22.389 23.89 -21.609 1 93.44 116 ILE B O 1
ATOM 5587 N N . GLN B 1 117 ? -21.725 25.46 -20.173 1 92.7 117 GLN B N 1
ATOM 5588 C CA . GLN B 1 117 ? -21.718 26.491 -21.205 1 92.7 117 GLN B CA 1
ATOM 5589 C C . GLN B 1 117 ? -20.655 26.205 -22.261 1 92.7 117 GLN B C 1
ATOM 5591 O O . GLN B 1 117 ? -20.902 26.368 -23.458 1 92.7 117 GLN B O 1
ATOM 5596 N N . ALA B 1 118 ? -19.532 25.806 -21.847 1 92.47 118 ALA B N 1
ATOM 5597 C CA . ALA B 1 118 ? -18.418 25.547 -22.756 1 92.47 118 ALA B CA 1
ATOM 5598 C C . ALA B 1 118 ? -18.683 24.31 -23.61 1 92.47 118 ALA B C 1
ATOM 5600 O O . ALA B 1 118 ? -18.198 24.213 -24.739 1 92.47 118 ALA B O 1
ATOM 5601 N N . LYS B 1 119 ? -19.427 23.357 -23.086 1 93.65 119 LYS B N 1
ATOM 5602 C CA . LYS B 1 119 ? -19.649 22.093 -23.781 1 93.65 119 LYS B CA 1
ATOM 5603 C C . LYS B 1 119 ? -21.097 21.968 -24.247 1 93.65 119 LYS B C 1
ATOM 5605 O O . LYS B 1 119 ? -21.66 20.871 -24.254 1 93.65 119 LYS B O 1
ATOM 5610 N N . ARG B 1 120 ? -21.663 23.003 -24.52 1 90.72 120 ARG B N 1
ATOM 5611 C CA . ARG B 1 120 ? -23.069 23.053 -24.909 1 90.72 120 ARG B CA 1
ATOM 5612 C C . ARG B 1 120 ? -23.33 22.179 -26.131 1 90.72 120 ARG B C 1
ATOM 5614 O O . ARG B 1 120 ? -24.296 21.413 -26.158 1 90.72 120 ARG B O 1
ATOM 5621 N N . GLN B 1 121 ? -22.473 22.265 -27.15 1 91.57 121 GLN B N 1
ATOM 5622 C CA . GLN B 1 121 ? -22.647 21.491 -28.375 1 91.57 121 GLN B CA 1
ATOM 5623 C C . GLN B 1 121 ? -22.527 19.994 -28.101 1 91.57 121 GLN B C 1
ATOM 5625 O O . GLN B 1 121 ? -23.3 19.196 -28.635 1 91.57 121 GLN B O 1
ATOM 5630 N N . TYR B 1 122 ? -21.544 19.767 -27.266 1 90.12 122 TYR B N 1
ATOM 5631 C CA . TYR B 1 122 ? -21.365 18.373 -26.875 1 90.12 122 TYR B CA 1
ATOM 5632 C C . TYR B 1 122 ? -22.63 17.822 -26.228 1 90.12 122 TYR B C 1
ATOM 5634 O O . TYR B 1 122 ? -23.047 16.699 -26.522 1 90.12 122 TYR B O 1
ATOM 5642 N N . LEU B 1 123 ? -23.294 18.546 -25.399 1 90.72 123 LEU B N 1
ATOM 5643 C CA . LEU B 1 123 ? -24.465 18.104 -24.648 1 90.72 123 LEU B CA 1
ATOM 5644 C C . LEU B 1 123 ? -25.677 17.968 -25.563 1 90.72 123 LEU B C 1
ATOM 5646 O O . LEU B 1 123 ? -26.544 17.122 -25.33 1 90.72 123 LEU B O 1
ATOM 5650 N N . ILE B 1 124 ? -25.627 18.704 -26.613 1 89.36 124 ILE B N 1
ATOM 5651 C CA . ILE B 1 124 ? -26.688 18.597 -27.609 1 89.36 124 ILE B CA 1
ATOM 5652 C C . ILE B 1 124 ? -26.511 17.313 -28.416 1 89.36 124 ILE B C 1
ATOM 5654 O O . ILE B 1 124 ? -27.482 16.602 -28.685 1 89.36 124 ILE B O 1
ATOM 5658 N N . ASP B 1 125 ? -25.295 16.961 -28.738 1 91.39 125 ASP B N 1
ATOM 5659 C CA . ASP B 1 125 ? -24.968 15.793 -29.55 1 91.39 125 ASP B CA 1
ATOM 5660 C C . ASP B 1 125 ? -25.114 14.505 -28.744 1 91.39 125 ASP B C 1
ATOM 5662 O O . ASP B 1 125 ? -25.32 13.431 -29.312 1 91.39 125 ASP B O 1
ATOM 5666 N N . LYS B 1 126 ? -25.002 14.615 -27.45 1 92.04 126 LYS B N 1
ATOM 5667 C CA . LYS B 1 126 ? -25.076 13.444 -26.58 1 92.04 126 LYS B CA 1
ATOM 5668 C C . LYS B 1 126 ? -26.215 13.578 -25.574 1 92.04 126 LYS B C 1
ATOM 5670 O O . LYS B 1 126 ? -25.976 13.757 -24.378 1 92.04 126 LYS B O 1
ATOM 5675 N N . PRO B 1 127 ? -27.366 13.294 -25.996 1 86.24 127 PRO B N 1
ATOM 5676 C CA . PRO B 1 127 ? -28.538 13.517 -25.146 1 86.24 127 PRO B CA 1
ATOM 5677 C C . PRO B 1 127 ? -28.595 12.559 -23.958 1 86.24 127 PRO B C 1
ATOM 5679 O O . PRO B 1 127 ? -29.311 12.816 -22.987 1 86.24 127 PRO B O 1
ATOM 5682 N N . HIS B 1 128 ? -27.817 11.503 -23.946 1 87.9 128 HIS B N 1
ATOM 5683 C CA . HIS B 1 128 ? -27.858 10.522 -22.867 1 87.9 128 HIS B CA 1
ATOM 5684 C C . HIS B 1 128 ? -26.717 10.74 -21.88 1 87.9 128 HIS B C 1
ATOM 5686 O O . HIS B 1 128 ? -26.466 9.894 -21.018 1 87.9 128 HIS B O 1
ATOM 5692 N N . SER B 1 129 ? -26.124 11.903 -22.018 1 90.13 129 SER B N 1
ATOM 5693 C CA . SER B 1 129 ? -25.074 12.24 -21.062 1 90.13 129 SER B CA 1
ATOM 5694 C C . SER B 1 129 ? -25.636 12.383 -19.652 1 90.13 129 SER B C 1
ATOM 5696 O O . SER B 1 129 ? -26.719 12.941 -19.463 1 90.13 129 SER B O 1
ATOM 5698 N N . ARG B 1 130 ? -24.927 11.945 -18.687 1 87.92 130 ARG B N 1
ATOM 5699 C CA . ARG B 1 130 ? -25.326 12.026 -17.286 1 87.92 130 ARG B CA 1
ATOM 5700 C C . ARG B 1 130 ? -25.463 13.477 -16.838 1 87.92 130 ARG B C 1
ATOM 5702 O O . ARG B 1 130 ? -26.164 13.769 -15.867 1 87.92 130 ARG B O 1
ATOM 5709 N N . VAL B 1 131 ? -24.828 14.319 -17.492 1 92.82 131 VAL B N 1
ATOM 5710 C CA . VAL B 1 131 ? -24.801 15.725 -17.101 1 92.82 131 VAL B CA 1
ATOM 5711 C C . VAL B 1 131 ? -26.203 16.32 -17.215 1 92.82 131 VAL B C 1
ATOM 5713 O O . VAL B 1 131 ? -26.528 17.293 -16.531 1 92.82 131 VAL B O 1
ATOM 5716 N N . HIS B 1 132 ? -26.993 15.72 -18.076 1 91.7 132 HIS B N 1
ATOM 5717 C CA . HIS B 1 132 ? -28.367 16.198 -18.182 1 91.7 132 HIS B CA 1
ATOM 5718 C C . HIS B 1 132 ? -29.117 16.014 -16.867 1 91.7 132 HIS B C 1
ATOM 5720 O O . HIS B 1 132 ? -29.99 16.816 -16.528 1 91.7 132 HIS B O 1
ATOM 5726 N N . SER B 1 133 ? -28.729 14.986 -16.119 1 89.94 133 SER B N 1
ATOM 5727 C CA . SER B 1 133 ? -29.329 14.77 -14.807 1 89.94 133 SER B CA 1
ATOM 5728 C C . SER B 1 133 ? -28.938 15.874 -13.831 1 89.94 133 SER B C 1
ATOM 5730 O O . SER B 1 133 ? -29.714 16.227 -12.94 1 89.94 133 SER B O 1
ATOM 5732 N N . TRP B 1 134 ? -27.706 16.392 -13.953 1 92.75 134 TRP B N 1
ATOM 5733 C CA . TRP B 1 134 ? -27.272 17.537 -13.16 1 92.75 134 TRP B CA 1
ATOM 5734 C C . TRP B 1 134 ? -28.138 18.759 -13.448 1 92.75 134 TRP B C 1
ATOM 5736 O O . TRP B 1 134 ? -28.566 19.456 -12.525 1 92.75 134 TRP B O 1
ATOM 5746 N N . ILE B 1 135 ? -28.361 18.965 -14.737 1 90.71 135 ILE B N 1
ATOM 5747 C CA . ILE B 1 135 ? -29.155 20.113 -15.163 1 90.71 135 ILE B CA 1
ATOM 5748 C C . ILE B 1 135 ? -30.579 19.982 -14.628 1 90.71 135 ILE B C 1
ATOM 5750 O O . ILE B 1 135 ? -31.151 20.951 -14.124 1 90.71 135 ILE B O 1
ATOM 5754 N N . LYS B 1 136 ? -31.073 18.742 -14.597 1 86.42 136 LYS B N 1
ATOM 5755 C CA . LYS B 1 136 ? -32.428 18.486 -14.118 1 86.42 136 LYS B CA 1
ATOM 5756 C C . LYS B 1 136 ? -32.486 18.51 -12.593 1 86.42 136 LYS B C 1
ATOM 5758 O O . LYS B 1 136 ? -33.42 19.066 -12.011 1 86.42 136 LYS B O 1
ATOM 5763 N N . GLY B 1 137 ? -31.535 17.872 -11.956 1 84.77 137 GLY B N 1
ATOM 5764 C CA . GLY B 1 137 ? -31.51 17.72 -10.51 1 84.77 137 GLY B CA 1
ATOM 5765 C C . GLY B 1 137 ? -31.13 18.995 -9.783 1 84.77 137 GLY B C 1
ATOM 5766 O O . GLY B 1 137 ? -31.358 19.12 -8.577 1 84.77 137 GLY B O 1
ATOM 5767 N N . GLY B 1 138 ? -30.479 19.938 -10.487 1 86.53 138 GLY B N 1
ATOM 5768 C CA . GLY B 1 138 ? -30.18 21.233 -9.897 1 86.53 138 GLY B CA 1
ATOM 5769 C C . GLY B 1 138 ? -28.79 21.309 -9.295 1 86.53 138 GLY B C 1
ATOM 5770 O O . GLY B 1 138 ? -28.053 20.321 -9.297 1 86.53 138 GLY B O 1
ATOM 5771 N N . LEU B 1 139 ? -28.506 22.435 -8.722 1 93.1 139 LEU B N 1
ATOM 5772 C CA . LEU B 1 139 ? -27.216 22.749 -8.117 1 93.1 139 LEU B CA 1
ATOM 5773 C C . LEU B 1 139 ? -27.066 22.054 -6.768 1 93.1 139 LEU B C 1
ATOM 5775 O O . LEU B 1 139 ? -28.054 21.605 -6.182 1 93.1 139 LEU B O 1
ATOM 5779 N N . VAL B 1 140 ? -25.898 21.858 -6.41 1 95.95 140 VAL B N 1
ATOM 5780 C CA . VAL B 1 140 ? -25.622 21.192 -5.141 1 95.95 140 VAL B CA 1
ATOM 5781 C C . VAL B 1 140 ? -25.901 22.148 -3.984 1 95.95 140 VAL B C 1
ATOM 5783 O O . VAL B 1 140 ? -25.566 23.333 -4.055 1 95.95 140 VAL B O 1
ATOM 5786 N N . SER B 1 141 ? -26.533 21.687 -2.937 1 95.65 141 SER B N 1
ATOM 5787 C CA . SER B 1 141 ? -26.805 22.453 -1.726 1 95.65 141 SER B CA 1
ATOM 5788 C C . SER B 1 141 ? -25.777 22.154 -0.64 1 95.65 141 SER B C 1
ATOM 5790 O O . SER B 1 141 ? -25.022 21.186 -0.743 1 95.65 141 SER B O 1
ATOM 5792 N N . PRO B 1 142 ? -25.702 22.992 0.352 1 96.26 142 PRO B N 1
ATOM 5793 C CA . PRO B 1 142 ? -24.788 22.717 1.463 1 96.26 142 PRO B CA 1
ATOM 5794 C C . PRO B 1 142 ? -25.083 21.388 2.155 1 96.26 142 PRO B C 1
ATOM 5796 O O . PRO B 1 142 ? -24.158 20.673 2.548 1 96.26 142 PRO B O 1
ATOM 5799 N N . GLN B 1 143 ? -26.344 21.06 2.277 1 94.7 143 GLN B N 1
ATOM 5800 C CA . GLN B 1 143 ? -26.727 19.803 2.912 1 94.7 143 GLN B CA 1
ATOM 5801 C C . GLN B 1 143 ? -26.259 18.606 2.09 1 94.7 143 GLN B C 1
ATOM 5803 O O . GLN B 1 143 ? -25.751 17.627 2.642 1 94.7 143 GLN B O 1
ATOM 5808 N N . GLU B 1 144 ? -26.438 18.739 0.824 1 95.43 144 GLU B N 1
ATOM 5809 C CA . GLU B 1 144 ? -26.007 17.661 -0.061 1 95.43 144 GLU B CA 1
ATOM 5810 C C . GLU B 1 144 ? -24.486 17.534 -0.075 1 95.43 144 GLU B C 1
ATOM 5812 O O . GLU B 1 144 ? -23.951 16.425 -0.137 1 95.43 144 GLU B O 1
ATOM 5817 N N . MET B 1 145 ? -23.812 18.674 -0.055 1 97.21 145 MET B N 1
ATOM 5818 C CA . MET B 1 145 ? -22.352 18.656 -0.025 1 97.21 145 MET B CA 1
ATOM 5819 C C . MET B 1 145 ? -21.842 17.979 1.243 1 97.21 145 MET B C 1
ATOM 5821 O O . MET B 1 145 ? -20.876 17.216 1.198 1 97.21 145 MET B O 1
ATOM 5825 N N . ARG B 1 146 ? -22.481 18.241 2.348 1 96.3 146 ARG B N 1
ATOM 5826 C CA . ARG B 1 146 ? -22.117 17.58 3.597 1 96.3 146 ARG B CA 1
ATOM 5827 C C . ARG B 1 146 ? -22.346 16.075 3.509 1 96.3 146 ARG B C 1
ATOM 5829 O O . ARG B 1 146 ? -21.526 15.288 3.985 1 96.3 146 ARG B O 1
ATOM 5836 N N . ALA B 1 147 ? -23.458 15.724 2.924 1 96.23 147 ALA B N 1
ATOM 5837 C CA . ALA B 1 147 ? -23.755 14.308 2.72 1 96.23 147 ALA B CA 1
ATOM 5838 C C . ALA B 1 147 ? -22.728 13.66 1.795 1 96.23 147 ALA B C 1
ATOM 5840 O O . ALA B 1 147 ? -22.322 12.516 2.013 1 96.23 147 ALA B O 1
ATOM 5841 N N . PHE B 1 148 ? -22.38 14.431 0.776 1 96.31 148 PHE B N 1
ATOM 5842 C CA . PHE B 1 148 ? -21.351 13.972 -0.151 1 96.31 148 PHE B CA 1
ATOM 5843 C C . PHE B 1 148 ? -20.056 13.662 0.589 1 96.31 148 PHE B C 1
ATOM 5845 O O . PHE B 1 148 ? -19.434 12.624 0.355 1 96.31 148 PHE B O 1
ATOM 5852 N N . LEU B 1 149 ? -19.677 14.494 1.521 1 96.2 149 LEU B N 1
ATOM 5853 C CA . LEU B 1 149 ? -18.477 14.299 2.326 1 96.2 149 LEU B CA 1
ATOM 5854 C C . LEU B 1 149 ? -18.622 13.081 3.232 1 96.2 149 LEU B C 1
ATOM 5856 O O . LEU B 1 149 ? -17.666 12.326 3.422 1 96.2 149 LEU B O 1
ATOM 5860 N N . ALA B 1 150 ? -19.803 12.941 3.778 1 95.76 150 ALA B N 1
ATOM 5861 C CA . ALA B 1 150 ? -20.054 11.78 4.627 1 95.76 150 ALA B CA 1
ATOM 5862 C C . ALA B 1 150 ? -19.829 10.48 3.86 1 95.76 150 ALA B C 1
ATOM 5864 O O . ALA B 1 150 ? -19.238 9.535 4.387 1 95.76 150 ALA B O 1
ATOM 5865 N N . VAL B 1 151 ? -20.296 10.477 2.632 1 94.9 151 VAL B N 1
ATOM 5866 C CA . VAL B 1 15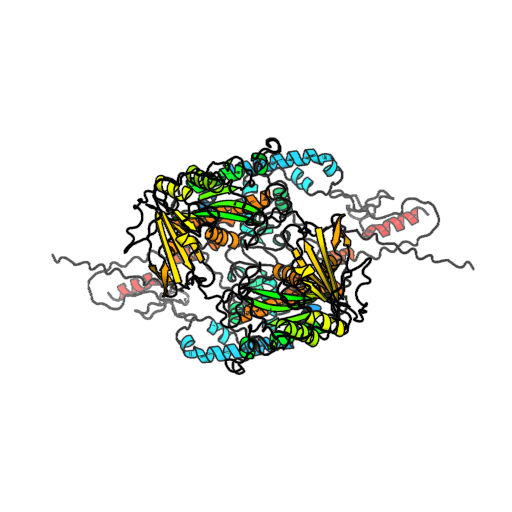1 ? -20.113 9.305 1.782 1 94.9 151 VAL B CA 1
ATOM 5867 C C . VAL B 1 151 ? -18.625 9.077 1.528 1 94.9 151 VAL B C 1
ATOM 5869 O O . VAL B 1 151 ? -18.133 7.953 1.651 1 94.9 151 VAL B O 1
ATOM 5872 N N . LEU B 1 152 ? -17.968 10.143 1.247 1 93.26 152 LEU B N 1
ATOM 5873 C CA . LEU B 1 152 ? -16.53 10.077 1.013 1 93.26 152 LEU B CA 1
ATOM 5874 C C . LEU B 1 152 ? -15.803 9.545 2.244 1 93.26 152 LEU B C 1
ATOM 5876 O O . LEU B 1 152 ? -14.924 8.688 2.128 1 93.26 152 LEU B O 1
ATOM 5880 N N . PHE B 1 153 ? -16.172 10.018 3.374 1 93.86 153 PHE B N 1
ATOM 5881 C CA . PHE B 1 153 ? -15.528 9.615 4.619 1 93.86 153 PHE B CA 1
ATOM 5882 C C . PHE B 1 153 ? -15.833 8.156 4.938 1 93.86 153 PHE B C 1
ATOM 5884 O O . PHE B 1 153 ? -14.996 7.451 5.505 1 93.86 153 PHE B O 1
ATOM 5891 N N . ASN B 1 154 ? -17.037 7.703 4.574 1 92.91 154 ASN B N 1
ATOM 5892 C CA . ASN B 1 154 ? -17.398 6.314 4.838 1 92.91 154 ASN B CA 1
ATOM 5893 C C . ASN B 1 154 ? -16.629 5.353 3.935 1 92.91 154 ASN B C 1
ATOM 5895 O O . ASN B 1 154 ? -16.489 4.172 4.256 1 92.91 154 ASN B O 1
ATOM 5899 N N . MET B 1 155 ? -16.197 5.817 2.82 1 91.38 155 MET B N 1
ATOM 5900 C CA . MET B 1 155 ? -15.424 4.988 1.9 1 91.38 155 MET B CA 1
ATOM 5901 C C . MET B 1 155 ? -14.042 4.686 2.469 1 91.38 155 MET B C 1
ATOM 5903 O O . MET B 1 155 ? -13.423 3.683 2.108 1 91.38 155 MET B O 1
ATOM 5907 N N . ASN B 1 156 ? -13.579 5.478 3.392 1 87.65 156 ASN B N 1
ATOM 5908 C CA . ASN B 1 156 ? -12.239 5.33 3.95 1 87.65 156 ASN B CA 1
ATOM 5909 C C . ASN B 1 156 ? -12.107 4.043 4.759 1 87.65 156 ASN B C 1
ATOM 5911 O O . ASN B 1 156 ? -11.219 3.23 4.5 1 87.65 156 ASN B O 1
ATOM 5915 N N . PRO B 1 157 ? -13.02 3.831 5.689 1 86.87 157 PRO B N 1
ATOM 5916 C CA . PRO B 1 157 ? -12.913 2.571 6.428 1 86.87 157 PRO B CA 1
ATOM 5917 C C . PRO B 1 157 ? -13.387 1.368 5.615 1 86.87 157 PRO B C 1
ATOM 5919 O O . PRO B 1 157 ? -13.225 0.224 6.048 1 86.87 157 PRO B O 1
ATOM 5922 N N . ASN B 1 158 ? -14.022 1.648 4.441 1 89.12 158 ASN B N 1
ATOM 5923 C CA . ASN B 1 158 ? -14.565 0.596 3.588 1 89.12 158 ASN B CA 1
ATOM 5924 C C . ASN B 1 158 ? -14.01 0.682 2.169 1 89.12 158 ASN B C 1
ATOM 5926 O O . ASN B 1 158 ? -14.758 0.917 1.218 1 89.12 158 ASN B O 1
ATOM 5930 N N . PRO B 1 159 ? -12.824 0.448 2.061 1 86.08 159 PRO B N 1
ATOM 5931 C CA . PRO B 1 159 ? -12.265 0.591 0.714 1 86.08 159 PRO B CA 1
ATOM 5932 C C . PRO B 1 159 ? -12.755 -0.491 -0.245 1 86.08 159 PRO B C 1
ATOM 5934 O O . PRO B 1 159 ? -12.916 -1.647 0.153 1 86.08 159 PRO B O 1
ATOM 5937 N N . LYS B 1 160 ? -13.08 -0.065 -1.438 1 86.19 160 LYS B N 1
ATOM 5938 C CA . LYS B 1 160 ? -13.406 -0.971 -2.536 1 86.19 160 LYS B CA 1
ATOM 5939 C C . LYS B 1 160 ? -12.539 -0.688 -3.759 1 86.19 160 LYS B C 1
ATOM 5941 O O . LYS B 1 160 ? -12.091 0.443 -3.96 1 86.19 160 LYS B O 1
ATOM 5946 N N . HIS B 1 161 ? -12.305 -1.608 -4.522 1 78.31 161 HIS B N 1
ATOM 5947 C CA . HIS B 1 161 ? -11.448 -1.468 -5.694 1 78.31 161 HIS B CA 1
ATOM 5948 C C . HIS B 1 161 ? -12.172 -0.744 -6.824 1 78.31 161 HIS B C 1
ATOM 5950 O O . HIS B 1 161 ? -11.54 -0.079 -7.647 1 78.31 161 HIS B O 1
ATOM 5956 N N . VAL B 1 162 ? -13.441 -0.917 -6.773 1 80.11 162 VAL B N 1
ATOM 5957 C CA . VAL B 1 162 ? -14.265 -0.284 -7.798 1 80.11 162 VAL B CA 1
ATOM 5958 C C . VAL B 1 162 ? -15.304 0.621 -7.14 1 80.11 162 VAL B C 1
ATOM 5960 O O . VAL B 1 162 ? -16.062 0.179 -6.273 1 80.11 162 VAL B O 1
ATOM 5963 N N . LYS B 1 163 ? -15.311 1.836 -7.563 1 84.6 163 LYS B N 1
ATOM 5964 C CA . LYS B 1 163 ? -16.178 2.83 -6.937 1 84.6 163 LYS B CA 1
ATOM 5965 C C . LYS B 1 163 ? -17.645 2.426 -7.046 1 84.6 163 LYS B C 1
ATOM 5967 O O . LYS B 1 163 ? -18.416 2.605 -6.101 1 84.6 163 LYS B O 1
ATOM 5972 N N . GLU B 1 164 ? -18.018 1.891 -8.161 1 85.74 164 GLU B N 1
ATOM 5973 C CA . GLU B 1 164 ? -19.414 1.549 -8.417 1 85.74 164 GLU B CA 1
ATOM 5974 C C . GLU B 1 164 ? -19.876 0.404 -7.52 1 85.74 164 GLU B C 1
ATOM 5976 O O . GLU B 1 164 ? -21.076 0.214 -7.316 1 85.74 164 GLU B O 1
ATOM 5981 N N . SER B 1 165 ? -18.942 -0.257 -6.967 1 88.33 165 SER B N 1
ATOM 5982 C CA . SER B 1 165 ? -19.276 -1.425 -6.159 1 88.33 165 SER B CA 1
ATOM 5983 C C . SER B 1 165 ? -19.927 -1.019 -4.842 1 88.33 165 SER B C 1
ATOM 5985 O O . SER B 1 165 ? -20.61 -1.825 -4.206 1 88.33 165 SER B O 1
ATOM 5987 N N . TYR B 1 166 ? -19.758 0.217 -4.484 1 92.47 166 TYR B N 1
ATOM 5988 C CA . TYR B 1 166 ? -20.409 0.696 -3.27 1 92.47 166 TYR B CA 1
ATOM 5989 C C . TYR B 1 166 ? -21.926 0.664 -3.416 1 92.47 166 TYR B C 1
ATOM 5991 O O . TYR B 1 166 ? -22.649 0.548 -2.424 1 92.47 166 TYR B O 1
ATOM 5999 N N . TRP B 1 167 ? -22.349 0.743 -4.662 1 93.32 167 TRP B N 1
ATOM 6000 C CA . TRP B 1 167 ? -23.782 0.794 -4.934 1 93.32 167 TRP B CA 1
ATOM 6001 C C . TRP B 1 167 ? -24.25 -0.482 -5.625 1 93.32 167 TRP B C 1
ATOM 6003 O O . TRP B 1 167 ? -25.308 -0.5 -6.259 1 93.32 167 TRP B O 1
ATOM 6013 N N . ASP B 1 168 ? -23.369 -1.508 -5.51 1 87.65 168 ASP B N 1
ATOM 6014 C CA . ASP B 1 168 ? -23.718 -2.783 -6.129 1 87.65 168 ASP B CA 1
ATOM 6015 C C . ASP B 1 168 ? -24.893 -3.44 -5.409 1 87.65 168 ASP B C 1
ATOM 6017 O O . ASP B 1 168 ? -24.802 -3.756 -4.221 1 87.65 168 ASP B O 1
ATOM 6021 N N . SER B 1 169 ? -25.989 -3.676 -6.065 1 83.62 169 SER B N 1
ATOM 6022 C CA . SER B 1 169 ? -27.162 -4.314 -5.475 1 83.62 169 SER B CA 1
ATOM 6023 C C . SER B 1 169 ? -27.41 -5.688 -6.088 1 83.62 169 SER B C 1
ATOM 6025 O O . SER B 1 169 ? -28.316 -6.408 -5.663 1 83.62 169 SER B O 1
ATOM 6027 N N . ILE B 1 170 ? -26.556 -6.027 -6.971 1 83.28 170 ILE B N 1
ATOM 6028 C CA . ILE B 1 170 ? -26.745 -7.271 -7.71 1 83.28 170 ILE B CA 1
ATOM 6029 C C . ILE B 1 170 ? -26.064 -8.42 -6.969 1 83.28 170 ILE B C 1
ATOM 6031 O O . ILE B 1 170 ? -26.663 -9.478 -6.767 1 83.28 170 ILE B O 1
ATOM 6035 N N . HIS B 1 171 ? -24.928 -8.179 -6.539 1 87.78 171 HIS B N 1
ATOM 6036 C CA . HIS B 1 171 ? -24.159 -9.224 -5.873 1 87.78 171 HIS B CA 1
ATOM 6037 C C . HIS B 1 171 ? -24.277 -9.113 -4.356 1 87.78 171 HIS B C 1
ATOM 6039 O O . HIS B 1 171 ? -23.693 -8.212 -3.749 1 87.78 171 HIS B O 1
ATOM 6045 N N . LYS B 1 172 ? -24.837 -10.037 -3.78 1 88 172 LYS B N 1
ATOM 6046 C CA . LYS B 1 172 ? -25.104 -10.017 -2.345 1 88 172 LYS B CA 1
ATOM 6047 C C . LYS B 1 172 ? -23.806 -9.958 -1.545 1 88 172 LYS B C 1
ATOM 6049 O O . LYS B 1 172 ? -23.741 -9.302 -0.503 1 88 172 LYS B O 1
ATOM 6054 N N . SER B 1 173 ? -22.829 -10.573 -2.047 1 90.46 173 SER B N 1
ATOM 6055 C CA . SER B 1 173 ? -21.564 -10.683 -1.328 1 90.46 173 SER B CA 1
ATOM 6056 C C . SER B 1 173 ? -20.829 -9.347 -1.293 1 90.46 173 SER B C 1
ATOM 6058 O O . SER B 1 173 ? -19.896 -9.166 -0.509 1 90.46 173 SER B O 1
ATOM 6060 N N . GLN B 1 174 ? -21.243 -8.378 -2.101 1 90.76 174 GLN B N 1
ATOM 6061 C CA . GLN B 1 174 ? -20.532 -7.109 -2.208 1 90.76 174 GLN B CA 1
ATOM 6062 C C . GLN B 1 174 ? -21.35 -5.968 -1.609 1 90.76 174 GLN B C 1
ATOM 6064 O O . GLN B 1 174 ? -20.87 -4.837 -1.512 1 90.76 174 GLN B O 1
ATOM 6069 N N . GLN B 1 175 ? -22.545 -6.26 -1.151 1 91.21 175 GLN B N 1
ATOM 6070 C CA . GLN B 1 175 ? -23.52 -5.222 -0.834 1 91.21 175 GLN B CA 1
ATOM 6071 C C . GLN B 1 175 ? -23.149 -4.493 0.454 1 91.21 175 GLN B C 1
ATOM 6073 O O . GLN B 1 175 ? -22.788 -5.124 1.449 1 91.21 175 GLN B O 1
ATOM 6078 N N . MET B 1 176 ? -23.204 -3.2 0.378 1 92.92 176 MET B N 1
ATOM 6079 C CA . MET B 1 176 ? -23.205 -2.274 1.508 1 92.92 176 MET B CA 1
ATOM 6080 C C . MET B 1 176 ? -24.423 -1.359 1.461 1 92.92 176 MET B C 1
ATOM 6082 O O . MET B 1 176 ? -24.361 -0.262 0.902 1 92.92 176 MET B O 1
ATOM 6086 N N . PRO B 1 177 ? -25.403 -1.74 2.064 1 92.57 177 PRO B N 1
ATOM 6087 C CA . PRO B 1 177 ? -26.711 -1.109 1.871 1 92.57 177 PRO B CA 1
ATOM 6088 C C . PRO B 1 177 ? -26.71 0.374 2.238 1 92.57 177 PRO B C 1
ATOM 6090 O O . PRO B 1 177 ? -27.475 1.155 1.667 1 92.57 177 PRO B O 1
ATOM 6093 N N . TRP B 1 178 ? -25.881 0.813 3.075 1 92.92 178 TRP B N 1
ATOM 6094 C CA . TRP B 1 178 ? -25.863 2.195 3.543 1 92.92 178 TRP B CA 1
ATOM 6095 C C . TRP B 1 178 ? -25.608 3.158 2.388 1 92.92 178 TRP B C 1
ATOM 6097 O O . TRP B 1 178 ? -26.206 4.234 2.325 1 92.92 178 TRP B O 1
ATOM 6107 N N . PHE B 1 179 ? -24.837 2.81 1.392 1 94.31 179 PHE B N 1
ATOM 6108 C CA . PHE B 1 179 ? -24.438 3.709 0.316 1 94.31 179 PHE B CA 1
ATOM 6109 C C . PHE B 1 179 ? -25.612 3.998 -0.612 1 94.31 179 PHE B C 1
ATOM 6111 O O . PHE B 1 179 ? -25.993 5.156 -0.797 1 94.31 179 PHE B O 1
ATOM 6118 N N . PRO B 1 180 ? -26.251 2.935 -1.107 1 92.68 180 PRO B N 1
ATOM 6119 C CA . PRO B 1 180 ? -27.386 3.233 -1.983 1 92.68 180 PRO B CA 1
ATOM 6120 C C . PRO B 1 180 ? -28.568 3.843 -1.232 1 92.68 180 PRO B C 1
ATOM 6122 O O . PRO B 1 180 ? -29.37 4.571 -1.823 1 92.68 180 PRO B O 1
ATOM 6125 N N . GLU B 1 181 ? -28.671 3.573 0.012 1 90.85 181 GLU B N 1
ATOM 6126 C CA . GLU B 1 181 ? -29.781 4.085 0.809 1 90.85 181 GLU B CA 1
ATOM 6127 C C . GLU B 1 181 ? -29.609 5.573 1.104 1 90.85 181 GLU B C 1
ATOM 6129 O O . GLU B 1 181 ? -30.594 6.294 1.277 1 90.85 181 GLU B O 1
ATOM 6134 N N . HIS B 1 182 ? -28.41 6.04 1.115 1 92.3 182 HIS B N 1
ATOM 6135 C CA . HIS B 1 182 ? -28.197 7.381 1.647 1 92.3 182 HIS B CA 1
ATOM 6136 C C . HIS B 1 182 ? -27.729 8.338 0.557 1 92.3 182 HIS B C 1
ATOM 6138 O O . HIS B 1 182 ? -27.744 9.557 0.746 1 92.3 182 HIS B O 1
ATOM 6144 N N . PHE B 1 183 ? -27.293 7.8 -0.597 1 94.17 183 PHE B N 1
ATOM 6145 C CA . PHE B 1 183 ? -26.809 8.692 -1.645 1 94.17 183 PHE B CA 1
ATOM 6146 C C . PHE B 1 183 ? -26.898 8.021 -3.011 1 94.17 183 PHE B C 1
ATOM 6148 O O . PHE B 1 183 ? -26.539 6.851 -3.158 1 94.17 183 PHE B O 1
ATOM 6155 N N . ASN B 1 184 ? -27.305 8.737 -3.97 1 93 184 ASN B N 1
ATOM 6156 C CA . ASN B 1 184 ? -27.405 8.207 -5.326 1 93 184 ASN B CA 1
ATOM 6157 C C . ASN B 1 184 ? -26.035 8.108 -5.992 1 93 184 ASN B C 1
ATOM 6159 O O . ASN B 1 184 ? -25.238 9.046 -5.924 1 93 184 ASN B O 1
ATOM 6163 N N . ARG B 1 185 ? -25.787 6.989 -6.653 1 93.16 185 ARG B N 1
ATOM 6164 C CA . ARG B 1 185 ? -24.499 6.726 -7.287 1 93.16 185 ARG B CA 1
ATOM 6165 C C . ARG B 1 185 ? -24.18 7.784 -8.338 1 93.16 185 ARG B C 1
ATOM 6167 O O . ARG B 1 185 ? -23.095 8.37 -8.328 1 93.16 185 ARG B O 1
ATOM 6174 N N . ASP B 1 186 ? -25.112 8.044 -9.235 1 92.54 186 ASP B N 1
ATOM 6175 C CA . ASP B 1 186 ? -24.875 8.957 -10.349 1 92.54 186 ASP B CA 1
ATOM 6176 C C . ASP B 1 186 ? -24.716 10.393 -9.858 1 92.54 186 ASP B C 1
ATOM 6178 O O . ASP B 1 186 ? -23.901 11.15 -10.39 1 92.54 186 ASP B O 1
ATOM 6182 N N . ARG B 1 187 ? -25.522 10.741 -8.9 1 94.05 187 ARG B N 1
ATOM 6183 C CA . ARG B 1 187 ? -25.392 12.077 -8.327 1 94.05 187 ARG B CA 1
ATOM 6184 C C . ARG B 1 187 ? -24.035 12.254 -7.654 1 94.05 187 ARG B C 1
ATOM 6186 O O . ARG B 1 187 ? -23.408 13.309 -7.778 1 94.05 187 ARG B O 1
ATOM 6193 N N . PHE B 1 188 ? -23.622 11.241 -6.957 1 94.6 188 PHE B N 1
ATOM 6194 C CA . PHE B 1 188 ? -22.299 11.273 -6.347 1 94.6 188 PHE B CA 1
ATOM 6195 C C . PHE B 1 188 ? -21.22 11.476 -7.404 1 94.6 188 PHE B C 1
ATOM 6197 O O . PHE B 1 188 ? -20.315 12.294 -7.226 1 94.6 188 PHE B O 1
ATOM 6204 N N . SER B 1 189 ? -21.339 10.743 -8.481 1 93.29 189 SER B N 1
ATOM 6205 C CA . SER B 1 189 ? -20.38 10.834 -9.578 1 93.29 189 SER B CA 1
ATOM 6206 C C . SER B 1 189 ? -20.383 12.226 -10.201 1 93.29 189 SER B C 1
ATOM 6208 O O . SER B 1 189 ? -19.328 12.754 -10.557 1 93.29 189 SER B O 1
ATOM 6210 N N . LEU B 1 190 ? -21.505 12.815 -10.345 1 94.84 190 LEU B N 1
ATOM 6211 C CA . LEU B 1 190 ? -21.629 14.141 -10.938 1 94.84 190 LEU B CA 1
ATOM 6212 C C . LEU B 1 190 ? -21.033 15.205 -10.022 1 94.84 190 LEU B C 1
ATOM 6214 O O . LEU B 1 190 ? -20.339 16.112 -10.486 1 94.84 190 LEU B O 1
ATOM 6218 N N . ILE B 1 191 ? -21.302 15.081 -8.738 1 95.59 191 ILE B N 1
ATOM 6219 C CA . ILE B 1 191 ? -20.709 16.023 -7.794 1 95.59 191 ILE B CA 1
ATOM 6220 C C . ILE B 1 191 ? -19.188 15.894 -7.824 1 95.59 191 ILE B C 1
ATOM 6222 O O . ILE B 1 191 ? -18.474 16.899 -7.799 1 95.59 191 ILE B O 1
ATOM 6226 N N . SER B 1 192 ? -18.688 14.678 -7.914 1 93.99 192 SER B N 1
ATOM 6227 C CA . SER B 1 192 ? -17.252 14.443 -8.012 1 93.99 192 SER B CA 1
ATOM 6228 C C . SER B 1 192 ? -16.673 15.069 -9.276 1 93.99 192 SER B C 1
ATOM 6230 O O . SER B 1 192 ? -15.574 15.626 -9.252 1 93.99 192 SER B O 1
ATOM 6232 N N . LYS B 1 193 ? -17.394 14.999 -10.356 1 93.52 193 LYS B N 1
ATOM 6233 C CA . LYS B 1 193 ? -16.953 15.555 -11.632 1 93.52 193 LYS B CA 1
ATOM 6234 C C . LYS B 1 193 ? -16.82 17.073 -11.553 1 93.52 193 LYS B C 1
ATOM 6236 O O . LYS B 1 193 ? -15.849 17.644 -12.054 1 93.52 193 LYS B O 1
ATOM 6241 N N . PHE B 1 194 ? -17.751 17.697 -10.867 1 95.89 194 PHE B N 1
ATOM 6242 C CA . PHE B 1 194 ? -17.808 19.154 -10.904 1 95.89 194 PHE B CA 1
ATOM 6243 C C . PHE B 1 194 ? -17.178 19.753 -9.652 1 95.89 194 PHE B C 1
ATOM 6245 O O . PHE B 1 194 ? -17.066 20.974 -9.531 1 95.89 194 PHE B O 1
ATOM 6252 N N . LEU B 1 195 ? -16.757 18.922 -8.73 1 96.33 195 LEU B N 1
ATOM 6253 C CA . LEU B 1 195 ? -16.161 19.41 -7.491 1 96.33 195 LEU B CA 1
ATOM 6254 C C . LEU B 1 195 ? -14.991 20.345 -7.782 1 96.33 195 LEU B C 1
ATOM 6256 O O . LEU B 1 195 ? -14.061 19.976 -8.502 1 96.33 195 LEU B O 1
ATOM 6260 N N . HIS B 1 196 ? -15.071 21.521 -7.315 1 96.59 196 HIS B N 1
ATOM 6261 C CA . HIS B 1 196 ? -14.076 22.565 -7.532 1 96.59 196 HIS B CA 1
ATOM 6262 C C . HIS B 1 196 ? -13.92 23.443 -6.295 1 96.59 196 HIS B C 1
ATOM 6264 O O . HIS B 1 196 ? -14.827 23.519 -5.464 1 96.59 196 HIS B O 1
ATOM 6270 N N . PHE B 1 197 ? -12.78 24.134 -6.219 1 96.85 197 PHE B N 1
ATOM 6271 C CA . PHE B 1 197 ? -12.479 24.815 -4.965 1 96.85 197 PHE B CA 1
ATOM 6272 C C . PHE B 1 197 ? -12.059 26.258 -5.22 1 96.85 197 PHE B C 1
ATOM 6274 O O . PHE B 1 197 ? -11.784 27.006 -4.28 1 96.85 197 PHE B O 1
ATOM 6281 N N . ALA B 1 198 ? -11.933 26.598 -6.482 1 95.51 198 ALA B N 1
ATOM 6282 C CA . ALA B 1 198 ? -11.545 27.954 -6.86 1 95.51 198 ALA B CA 1
ATOM 6283 C C . ALA B 1 198 ? -12.181 28.356 -8.188 1 95.51 198 ALA B C 1
ATOM 6285 O O . ALA B 1 198 ? -12.607 27.498 -8.965 1 95.51 198 ALA B O 1
ATOM 6286 N N . ASN B 1 199 ? -12.212 29.611 -8.37 1 93.65 199 ASN B N 1
ATOM 6287 C CA . ASN B 1 199 ? -12.715 30.151 -9.628 1 93.65 199 ASN B CA 1
ATOM 6288 C C . ASN B 1 199 ? -11.65 30.115 -10.72 1 93.65 199 ASN B C 1
ATOM 6290 O O . ASN B 1 199 ? -10.62 30.783 -10.611 1 93.65 199 ASN B O 1
ATOM 6294 N N . ASN B 1 200 ? -11.936 29.441 -11.748 1 89.54 200 ASN B N 1
ATOM 6295 C CA . ASN B 1 200 ? -10.981 29.321 -12.844 1 89.54 200 ASN B CA 1
ATOM 6296 C C . ASN B 1 200 ? -10.73 30.667 -13.518 1 89.54 200 ASN B C 1
ATOM 6298 O O . ASN B 1 200 ? -9.661 30.889 -14.09 1 89.54 200 ASN B O 1
ATOM 6302 N N . ALA B 1 201 ? -11.672 31.49 -13.392 1 88.25 201 ALA B N 1
ATOM 6303 C CA . ALA B 1 201 ? -11.549 32.804 -14.017 1 88.25 201 ALA B CA 1
ATOM 6304 C C . ALA B 1 201 ? -10.522 33.665 -13.287 1 88.25 201 ALA B C 1
ATOM 6306 O O . ALA B 1 201 ? -9.97 34.606 -13.863 1 88.25 201 ALA B O 1
ATOM 6307 N N . ASP B 1 202 ? -10.238 33.32 -12.084 1 88.53 202 ASP B N 1
ATOM 6308 C CA . ASP B 1 202 ? -9.305 34.084 -11.261 1 88.53 202 ASP B CA 1
ATOM 6309 C C . ASP B 1 202 ? -7.902 33.482 -11.319 1 88.53 202 ASP B C 1
ATOM 6311 O O . ASP B 1 202 ? -7.07 33.75 -10.451 1 88.53 202 ASP B O 1
ATOM 6315 N N . ALA B 1 203 ? -7.661 32.629 -12.279 1 89.8 203 ALA B N 1
ATOM 6316 C CA . ALA B 1 203 ? -6.362 31.969 -12.389 1 89.8 203 ALA B CA 1
ATOM 6317 C C . ALA B 1 203 ? -5.249 32.985 -12.63 1 89.8 203 ALA B C 1
ATOM 6319 O O . ALA B 1 203 ? -5.382 33.871 -13.478 1 89.8 203 ALA B O 1
ATOM 6320 N N . PRO B 1 204 ? -4.223 32.876 -11.868 1 88.57 204 PRO B N 1
ATOM 6321 C CA . PRO B 1 204 ? -3.065 33.723 -12.165 1 88.57 204 PRO B CA 1
ATOM 6322 C C . PRO B 1 204 ? -2.438 33.411 -13.522 1 88.57 204 PRO B C 1
ATOM 6324 O O . PRO B 1 204 ? -2.722 32.365 -14.112 1 88.57 204 PRO B O 1
ATOM 6327 N N . PRO B 1 205 ? -1.672 34.366 -14.01 1 86.9 205 PRO B N 1
ATOM 6328 C CA . PRO B 1 205 ? -1.017 34.105 -15.294 1 86.9 205 PRO B CA 1
ATOM 6329 C C . PRO B 1 205 ? -0.135 32.859 -15.263 1 86.9 205 PRO B C 1
ATOM 6331 O O . PRO B 1 205 ? 0.456 32.542 -14.227 1 86.9 205 PRO B O 1
ATOM 6334 N N . GLU B 1 206 ? -0.098 32.349 -16.447 1 80.45 206 GLU B N 1
ATOM 6335 C CA . GLU B 1 206 ? 0.729 31.153 -16.577 1 80.45 206 GLU B CA 1
ATOM 6336 C C . GLU B 1 206 ? 2.2 31.469 -16.323 1 80.45 206 GLU B C 1
ATOM 6338 O O . GLU B 1 206 ? 2.696 32.518 -16.739 1 80.45 206 GLU B O 1
ATOM 6343 N N . GLY B 1 207 ? 2.864 30.848 -15.548 1 75.28 207 GLY B N 1
ATOM 6344 C CA . GLY B 1 207 ? 4.259 31.102 -15.221 1 75.28 207 GLY B CA 1
ATOM 6345 C C . GLY B 1 207 ? 4.465 31.531 -13.781 1 75.28 207 GLY B C 1
ATOM 6346 O O . GLY B 1 207 ? 5.557 31.371 -13.231 1 75.28 207 GLY B O 1
ATOM 6347 N N . HIS B 1 208 ? 3.34 32.246 -13.365 1 79.53 208 HIS B N 1
ATOM 6348 C CA . HIS B 1 208 ? 3.419 32.647 -11.965 1 79.53 208 HIS B CA 1
ATOM 6349 C C . HIS B 1 208 ? 3.404 31.433 -11.043 1 79.53 208 HIS B C 1
ATOM 6351 O O . HIS B 1 208 ? 2.763 30.424 -11.347 1 79.53 208 HIS B O 1
ATOM 6357 N N . THR B 1 209 ? 4.109 31.508 -9.95 1 77.97 209 THR B N 1
ATOM 6358 C CA . THR B 1 209 ? 4.24 30.406 -9.003 1 77.97 209 THR B CA 1
ATOM 6359 C C . THR B 1 209 ? 2.88 30.022 -8.427 1 77.97 209 THR B C 1
ATOM 6361 O O . THR B 1 209 ? 2.624 28.848 -8.153 1 77.97 209 THR B O 1
ATOM 6364 N N . GLN B 1 210 ? 2.019 31.025 -8.368 1 83.04 210 GLN B N 1
ATOM 6365 C CA . GLN B 1 210 ? 0.711 30.787 -7.767 1 83.04 210 GLN B CA 1
ATOM 6366 C C . GLN B 1 210 ? -0.203 30.025 -8.722 1 83.04 210 GLN B C 1
ATOM 6368 O O . GLN B 1 210 ? -1.228 29.48 -8.307 1 83.04 210 GLN B O 1
ATOM 6373 N N . TYR B 1 211 ? 0.155 30.001 -9.919 1 84.84 211 TYR B N 1
ATOM 6374 C CA . TYR B 1 211 ? -0.639 29.3 -10.922 1 84.84 211 TYR B CA 1
ATOM 6375 C C . TYR B 1 211 ? -0.655 27.8 -10.655 1 84.84 211 TYR B C 1
ATOM 6377 O O . TYR B 1 211 ? -1.644 27.122 -10.943 1 84.84 211 TYR B O 1
ATOM 6385 N N . LYS B 1 212 ? 0.376 27.375 -10.039 1 84.09 212 LYS B N 1
ATOM 6386 C CA . LYS B 1 212 ? 0.539 25.937 -9.842 1 84.09 212 LYS B CA 1
ATOM 6387 C C . LYS B 1 212 ? -0.402 25.42 -8.758 1 84.09 212 LYS B C 1
ATOM 6389 O O . LYS B 1 212 ? -0.803 24.255 -8.781 1 84.09 212 LYS B O 1
ATOM 6394 N N . THR B 1 213 ? -0.823 26.35 -7.836 1 89.97 213 THR B N 1
ATOM 6395 C CA . THR B 1 213 ? -1.566 25.837 -6.691 1 89.97 213 THR B CA 1
ATOM 6396 C C . THR B 1 213 ? -2.882 26.59 -6.518 1 89.97 213 THR B C 1
ATOM 6398 O O . THR B 1 213 ? -3.616 26.356 -5.555 1 89.97 213 THR B O 1
ATOM 6401 N N . TYR B 1 214 ? -3.297 27.491 -7.391 1 91.77 214 TYR B N 1
ATOM 6402 C CA . TYR B 1 214 ? -4.435 28.379 -7.181 1 91.77 214 TYR B CA 1
ATOM 6403 C C . TYR B 1 214 ? -5.732 27.585 -7.069 1 91.77 214 TYR B C 1
ATOM 6405 O O . TYR B 1 214 ? -6.668 28.007 -6.386 1 91.77 214 TYR B O 1
ATOM 6413 N N . LYS B 1 215 ? -5.794 26.446 -7.719 1 92.5 215 LYS B N 1
ATOM 6414 C CA . LYS B 1 215 ? -7.024 25.661 -7.762 1 92.5 215 LYS B CA 1
ATOM 6415 C C . LYS B 1 215 ? -7.364 25.095 -6.386 1 92.5 215 LYS B C 1
ATOM 6417 O O . LYS B 1 215 ? -8.52 24.768 -6.112 1 92.5 215 LYS B O 1
ATOM 6422 N N . VAL B 1 216 ? -6.331 24.956 -5.494 1 94.55 216 VAL B N 1
ATOM 6423 C CA . VAL B 1 216 ? -6.581 24.329 -4.201 1 94.55 216 VAL B CA 1
ATOM 6424 C C . VAL B 1 216 ? -6.222 25.298 -3.077 1 94.55 216 VAL B C 1
ATOM 6426 O O . VAL B 1 216 ? -6.362 24.97 -1.897 1 94.55 216 VAL B O 1
ATOM 6429 N N . GLN B 1 217 ? -5.802 26.503 -3.408 1 94.88 217 GLN B N 1
ATOM 6430 C CA . GLN B 1 217 ? -5.229 27.437 -2.445 1 94.88 217 GLN B CA 1
ATOM 6431 C C . GLN B 1 217 ? -6.239 27.793 -1.357 1 94.88 217 GLN B C 1
ATOM 6433 O O . GLN B 1 217 ? -5.889 27.86 -0.177 1 94.88 217 GLN B O 1
ATOM 6438 N N . PRO B 1 218 ? -7.511 28.008 -1.707 1 96.92 218 PRO B N 1
ATOM 6439 C CA . PRO B 1 218 ? -8.47 28.334 -0.649 1 96.92 218 PRO B CA 1
ATOM 6440 C C . PRO B 1 218 ? -8.593 27.228 0.397 1 96.92 218 PRO B C 1
ATOM 6442 O O . PRO B 1 218 ? -8.778 27.513 1.583 1 96.92 218 PRO B O 1
ATOM 6445 N N . ILE B 1 219 ? -8.493 26.008 -0.054 1 97.37 219 ILE B N 1
ATOM 6446 C CA . ILE B 1 219 ? -8.585 24.87 0.854 1 97.37 219 ILE B CA 1
ATOM 6447 C C . ILE B 1 219 ? -7.326 24.794 1.715 1 97.37 219 ILE B C 1
ATOM 6449 O O . ILE B 1 219 ? -7.405 24.545 2.92 1 97.37 219 ILE B O 1
ATOM 6453 N N . VAL B 1 220 ? -6.198 25.025 1.11 1 96.67 220 VAL B N 1
ATOM 6454 C CA . VAL B 1 220 ? -4.913 25.027 1.802 1 96.67 220 VAL B CA 1
ATOM 6455 C C . VAL B 1 220 ? -4.925 26.076 2.912 1 96.67 220 VAL B C 1
ATOM 6457 O O . VAL B 1 220 ? -4.568 25.782 4.055 1 96.67 220 VAL B O 1
ATOM 6460 N N . ASP B 1 221 ? -5.391 27.238 2.572 1 97.26 221 ASP B N 1
ATOM 6461 C CA . ASP B 1 221 ? -5.441 28.333 3.535 1 97.26 221 ASP B CA 1
ATOM 6462 C C . ASP B 1 221 ? -6.391 28.009 4.686 1 97.26 221 ASP B C 1
ATOM 6464 O O . ASP B 1 221 ? -6.074 28.262 5.85 1 97.26 221 ASP B O 1
ATOM 6468 N N . HIS B 1 222 ? -7.474 27.475 4.35 1 98 222 HIS B N 1
ATOM 6469 C CA . HIS B 1 222 ? -8.469 27.127 5.358 1 98 222 HIS B CA 1
ATOM 6470 C C . HIS B 1 222 ? -7.896 26.158 6.386 1 98 222 HIS B C 1
ATOM 6472 O O . HIS B 1 222 ? -7.936 26.426 7.589 1 98 222 HIS B O 1
ATOM 6478 N N . PHE B 1 223 ? -7.318 25.137 5.981 1 98.02 223 PHE B N 1
ATOM 6479 C CA . PHE B 1 223 ? -6.886 24.096 6.906 1 98.02 223 PHE B CA 1
ATOM 6480 C C . PHE B 1 223 ? -5.631 24.527 7.657 1 98.02 223 PHE B C 1
ATOM 6482 O O . PHE B 1 223 ? -5.455 24.186 8.828 1 98.02 223 PHE B O 1
ATOM 6489 N N . ASN B 1 224 ? -4.714 25.26 7.01 1 97.63 224 ASN B N 1
ATOM 6490 C CA . ASN B 1 224 ? -3.559 25.789 7.727 1 97.63 224 ASN B CA 1
ATOM 6491 C C . ASN B 1 224 ? -3.983 26.67 8.899 1 97.63 224 ASN B C 1
ATOM 6493 O O . ASN B 1 224 ? -3.374 26.621 9.969 1 97.63 224 ASN B O 1
ATOM 6497 N N . ASN B 1 225 ? -4.99 27.387 8.66 1 97.5 225 ASN B N 1
ATOM 6498 C CA . ASN B 1 225 ? -5.505 28.25 9.718 1 97.5 225 ASN B CA 1
ATOM 6499 C C . ASN B 1 225 ? -6.172 27.441 10.827 1 97.5 225 ASN B C 1
ATOM 6501 O O . ASN B 1 225 ? -5.931 27.686 12.01 1 97.5 225 ASN B O 1
ATOM 6505 N N . ARG B 1 226 ? -6.929 26.481 10.471 1 97.61 226 ARG B N 1
ATOM 6506 C CA . ARG B 1 226 ? -7.667 25.685 11.446 1 97.61 226 ARG B CA 1
ATOM 6507 C C . ARG B 1 226 ? -6.728 24.787 12.244 1 97.61 226 ARG B C 1
ATOM 6509 O O . ARG B 1 226 ? -6.906 24.612 13.451 1 97.61 226 ARG B O 1
ATOM 6516 N N . PHE B 1 227 ? -5.759 24.193 11.62 1 98.02 227 PHE B N 1
ATOM 6517 C CA . PHE B 1 227 ? -4.815 23.3 12.283 1 98.02 227 PHE B CA 1
ATOM 6518 C C . PHE B 1 227 ? -4.062 24.032 13.387 1 98.02 227 PHE B C 1
ATOM 6520 O O . PHE B 1 227 ? -3.884 23.497 14.484 1 98.02 227 PHE B O 1
ATOM 6527 N N . LYS B 1 228 ? -3.717 25.296 13.143 1 97.05 228 LYS B N 1
ATOM 6528 C CA . LYS B 1 228 ? -2.977 26.102 14.109 1 97.05 228 LYS B CA 1
ATOM 6529 C C . LYS B 1 228 ? -3.888 26.584 15.235 1 97.05 228 LYS B C 1
ATOM 6531 O O . LYS B 1 228 ? -3.443 26.75 16.373 1 97.05 228 LYS B O 1
ATOM 6536 N N . HIS B 1 229 ? -5.088 26.744 14.866 1 97.33 229 HIS B N 1
ATOM 6537 C CA . HIS B 1 229 ? -6.02 27.391 15.783 1 97.33 229 HIS B CA 1
ATOM 6538 C C . HIS B 1 229 ? -6.415 26.453 16.919 1 97.33 229 HIS B C 1
ATOM 6540 O O . HIS B 1 229 ? -6.629 26.897 18.05 1 97.33 229 HIS B O 1
ATOM 6546 N N . TYR B 1 230 ? -6.393 25.15 16.719 1 97.68 230 TYR B N 1
ATOM 6547 C CA . TYR B 1 230 ? -7.069 24.283 17.678 1 97.68 230 TYR B CA 1
ATOM 6548 C C . TYR B 1 230 ? -6.067 23.411 18.425 1 97.68 230 TYR B C 1
ATOM 6550 O O . TYR B 1 230 ? -6.446 22.637 19.308 1 97.68 230 TYR B O 1
ATOM 6558 N N . PHE B 1 231 ? -4.811 23.55 18.128 1 97.57 231 PHE B N 1
ATOM 6559 C CA . PHE B 1 231 ? -3.819 22.701 18.779 1 97.57 231 PHE B CA 1
ATOM 6560 C C . PHE B 1 231 ? -2.484 23.426 18.902 1 97.57 231 PHE B C 1
ATOM 6562 O O . PHE B 1 231 ? -2.068 24.132 17.981 1 97.57 231 PHE B O 1
ATOM 6569 N N . CYS B 1 232 ? -1.825 23.28 20.009 1 97.59 232 CYS B N 1
ATOM 6570 C CA . CYS B 1 232 ? -0.445 23.702 20.224 1 97.59 232 CYS B CA 1
ATOM 6571 C C . CYS B 1 232 ? 0.477 22.497 20.369 1 97.59 232 CYS B C 1
ATOM 6573 O O . CYS B 1 232 ? 0.288 21.668 21.261 1 97.59 232 CYS B O 1
ATOM 6575 N N . PRO B 1 233 ? 1.425 22.355 19.498 1 97.7 233 PRO B N 1
ATOM 6576 C CA . PRO B 1 233 ? 2.299 21.181 19.541 1 97.7 233 PRO B CA 1
ATOM 6577 C C . PRO B 1 233 ? 3.057 21.058 20.861 1 97.7 233 PRO B C 1
ATOM 6579 O O . PRO B 1 233 ? 3.23 22.051 21.573 1 97.7 233 PRO B O 1
ATOM 6582 N N . TYR B 1 234 ? 3.471 19.892 21.202 1 97.98 234 TYR B N 1
ATOM 6583 C CA . TYR B 1 234 ? 4.379 19.657 22.32 1 97.98 234 TYR B CA 1
ATOM 6584 C C . TYR B 1 234 ? 5.807 20.042 21.953 1 97.98 234 TYR B C 1
ATOM 6586 O O . TYR B 1 234 ? 6.061 20.531 20.849 1 97.98 234 TYR B O 1
ATOM 6594 N N . ARG B 1 235 ? 6.643 19.862 22.812 1 97.84 235 ARG B N 1
ATOM 6595 C CA . ARG B 1 235 ? 7.986 20.425 22.724 1 97.84 235 ARG B CA 1
ATOM 6596 C C . ARG B 1 235 ? 8.702 19.939 21.468 1 97.84 235 ARG B C 1
ATOM 6598 O O . ARG B 1 235 ? 9.414 20.706 20.817 1 97.84 235 ARG B O 1
ATOM 6605 N N . ASN B 1 236 ? 8.593 18.662 21.13 1 98.44 236 ASN B N 1
ATOM 6606 C CA . ASN B 1 236 ? 9.298 18.084 19.991 1 98.44 236 ASN B CA 1
ATOM 6607 C C . ASN B 1 236 ? 8.472 18.182 18.712 1 98.44 236 ASN B C 1
ATOM 6609 O O . ASN B 1 236 ? 7.337 17.703 18.662 1 98.44 236 ASN B O 1
ATOM 6613 N N . ILE B 1 237 ? 9.016 18.845 17.711 1 98.47 237 ILE B N 1
ATOM 6614 C CA . ILE B 1 237 ? 8.351 19.016 16.424 1 98.47 237 ILE B CA 1
ATOM 6615 C C . ILE B 1 237 ? 9.3 18.619 15.296 1 98.47 237 ILE B C 1
ATOM 6617 O O . ILE B 1 237 ? 10.512 18.515 15.503 1 98.47 237 ILE B O 1
ATOM 6621 N N . SER B 1 238 ? 8.772 18.348 14.139 1 98.26 238 SER B N 1
ATOM 6622 C CA . SER B 1 238 ? 9.604 17.949 13.008 1 98.26 238 SER B CA 1
ATOM 6623 C C . SER B 1 238 ? 9.086 18.546 11.704 1 98.26 238 SER B C 1
ATOM 6625 O O . SER B 1 238 ? 7.885 18.783 11.557 1 98.26 238 SER B O 1
ATOM 6627 N N . ILE B 1 239 ? 9.937 18.866 10.811 1 97.41 239 ILE B N 1
ATOM 6628 C CA . ILE B 1 239 ? 9.634 19.245 9.435 1 97.41 239 ILE B CA 1
ATOM 6629 C C . ILE B 1 239 ? 10.162 18.179 8.478 1 97.41 239 ILE B C 1
ATOM 6631 O O . ILE B 1 239 ? 11.318 17.762 8.581 1 97.41 239 ILE B O 1
ATOM 6635 N N . ASP B 1 240 ? 9.322 17.712 7.666 1 94.32 240 ASP B N 1
ATOM 6636 C CA . ASP B 1 240 ? 9.692 16.707 6.674 1 94.32 240 ASP B CA 1
ATOM 6637 C C . ASP B 1 240 ? 8.727 16.721 5.491 1 94.32 240 ASP B C 1
ATOM 6639 O O . ASP B 1 240 ? 7.777 17.506 5.468 1 94.32 240 ASP B O 1
ATOM 6643 N N . GLU B 1 241 ? 9.066 15.918 4.534 1 90.7 241 GLU B N 1
ATOM 6644 C CA . GLU B 1 241 ? 8.254 15.862 3.322 1 90.7 241 GLU B CA 1
ATOM 6645 C C . GLU B 1 241 ? 7.213 14.749 3.406 1 90.7 241 GLU B C 1
ATOM 6647 O O . GLU B 1 241 ? 7.453 13.713 4.029 1 90.7 241 GLU B O 1
ATOM 6652 N N . SER B 1 242 ? 6.081 15.012 2.98 1 89.03 242 SER B N 1
ATOM 6653 C CA . SER B 1 242 ? 5.026 14.032 2.744 1 89.03 242 SER B CA 1
ATOM 6654 C C . SER B 1 242 ? 4.618 14.001 1.275 1 89.03 242 SER B C 1
ATOM 6656 O O . SER B 1 242 ? 4.724 15.01 0.575 1 89.03 242 SER B O 1
ATOM 6658 N N . MET B 1 243 ? 4.231 12.835 0.762 1 85.47 243 MET B N 1
ATOM 6659 C CA . MET B 1 243 ? 3.859 12.698 -0.644 1 85.47 243 MET B CA 1
ATOM 6660 C C . MET B 1 243 ? 2.395 12.295 -0.783 1 85.47 243 MET B C 1
ATOM 6662 O O . MET B 1 243 ? 1.949 11.334 -0.154 1 85.47 243 MET B O 1
ATOM 6666 N N . VAL B 1 244 ? 1.696 13.063 -1.516 1 82.27 244 VAL B N 1
ATOM 6667 C CA . VAL B 1 244 ? 0.358 12.661 -1.937 1 82.27 244 VAL B CA 1
ATOM 6668 C C . VAL B 1 244 ? 0.428 11.977 -3.3 1 82.27 244 VAL B C 1
ATOM 6670 O O . VAL B 1 244 ? 0.786 12.606 -4.299 1 82.27 244 VAL B O 1
ATOM 6673 N N . GLY B 1 245 ? 0.129 10.697 -3.282 1 74.73 245 GLY B N 1
ATOM 6674 C CA . GLY B 1 245 ? 0.31 9.884 -4.474 1 74.73 245 GLY B CA 1
ATOM 6675 C C . GLY B 1 245 ? -0.587 10.302 -5.624 1 74.73 245 GLY B C 1
ATOM 6676 O O . GLY B 1 245 ? -1.788 10.508 -5.438 1 74.73 245 GLY B O 1
ATOM 6677 N N . PHE B 1 246 ? 0 10.604 -6.776 1 70.89 246 PHE B N 1
ATOM 6678 C CA . PHE B 1 246 ? -0.732 10.91 -8 1 70.89 246 PHE B CA 1
ATOM 6679 C C . PHE B 1 246 ? 0.017 10.391 -9.222 1 70.89 246 PHE B C 1
ATOM 6681 O O . PHE B 1 246 ? 1.188 10.719 -9.425 1 70.89 246 PHE B O 1
ATOM 6688 N N . LYS B 1 247 ? -0.566 9.531 -9.989 1 62.02 247 LYS B N 1
ATOM 6689 C CA . LYS B 1 247 ? 0.087 8.901 -11.133 1 62.02 247 LYS B CA 1
ATOM 6690 C C . LYS B 1 247 ? -0.212 9.658 -12.423 1 62.02 247 LYS B C 1
ATOM 6692 O O . LYS B 1 247 ? 0.405 9.399 -13.459 1 62.02 247 LYS B O 1
ATOM 6697 N N . GLY B 1 248 ? -1.077 10.682 -12.381 1 60.95 248 GLY B N 1
ATOM 6698 C CA . GLY B 1 248 ? -1.439 11.393 -13.597 1 60.95 248 GLY B CA 1
ATOM 6699 C C . GLY B 1 248 ? -0.437 12.466 -13.98 1 60.95 248 GLY B C 1
ATOM 6700 O O . GLY B 1 248 ? 0.602 12.613 -13.333 1 60.95 248 GLY B O 1
ATOM 6701 N N . LYS B 1 249 ? -0.557 12.946 -15.096 1 56.02 249 LYS B N 1
ATOM 6702 C CA . LYS B 1 249 ? 0.295 14.023 -15.591 1 56.02 249 LYS B CA 1
ATOM 6703 C C . LYS B 1 249 ? 0.095 15.299 -14.778 1 56.02 249 LYS B C 1
ATOM 6705 O O . LYS B 1 249 ? -1.031 15.782 -14.638 1 56.02 249 LYS B O 1
ATOM 6710 N N . LEU B 1 250 ? 1.022 15.474 -13.934 1 64.34 250 LEU B N 1
ATOM 6711 C CA . LEU B 1 250 ? 1.033 16.741 -13.211 1 64.34 250 LEU B CA 1
ATOM 6712 C C . LEU B 1 250 ? 2.122 17.664 -13.748 1 64.34 250 LEU B C 1
ATOM 6714 O O . LEU B 1 250 ? 3.285 17.553 -13.354 1 64.34 250 LEU B O 1
ATOM 6718 N N . PRO B 1 251 ? 1.868 18.338 -14.802 1 54.37 251 PRO B N 1
ATOM 6719 C CA . PRO B 1 251 ? 2.935 19.061 -15.498 1 54.37 251 PRO B CA 1
ATOM 6720 C C . PRO B 1 251 ? 3.789 19.904 -14.555 1 54.37 251 PRO B C 1
ATOM 6722 O O . PRO B 1 251 ? 4.982 20.097 -14.803 1 54.37 251 PRO B O 1
ATOM 6725 N N . HIS B 1 252 ? 3.211 20.267 -13.43 1 61.52 252 HIS B N 1
ATOM 6726 C CA . HIS B 1 252 ? 3.995 21.278 -12.728 1 61.52 252 HIS B CA 1
ATOM 6727 C C . HIS B 1 252 ? 4.392 20.798 -11.336 1 61.52 252 HIS B C 1
ATOM 6729 O O . HIS B 1 252 ? 5.377 21.275 -10.769 1 61.52 252 HIS B O 1
ATOM 6735 N N . LEU B 1 253 ? 3.708 19.758 -10.857 1 66.93 253 LEU B N 1
ATOM 6736 C CA . LEU B 1 253 ? 3.897 19.486 -9.436 1 66.93 253 LEU B CA 1
ATOM 6737 C C . LEU B 1 253 ? 4.372 18.054 -9.215 1 66.93 253 LEU B C 1
ATOM 6739 O O . LEU B 1 253 ? 4.707 17.674 -8.091 1 66.93 253 LEU B O 1
ATOM 6743 N N . ARG B 1 254 ? 4.548 17.357 -10.228 1 65.01 254 ARG B N 1
ATOM 6744 C CA . ARG B 1 254 ? 4.817 15.936 -10.035 1 65.01 254 ARG B CA 1
ATOM 6745 C C . ARG B 1 254 ? 6.253 15.708 -9.574 1 65.01 254 ARG B C 1
ATOM 6747 O O . ARG B 1 254 ? 7.193 16.235 -10.172 1 65.01 254 ARG B O 1
ATOM 6754 N N . GLN B 1 255 ? 6.315 15.049 -8.475 1 68.43 255 GLN B N 1
ATOM 6755 C CA . GLN B 1 255 ? 7.609 14.705 -7.893 1 68.43 255 GLN B CA 1
ATOM 6756 C C . GLN B 1 255 ? 7.789 13.192 -7.807 1 68.43 255 GLN B C 1
ATOM 6758 O O . GLN B 1 255 ? 6.81 12.45 -7.699 1 68.43 255 GLN B O 1
ATOM 6763 N N . PHE B 1 256 ? 8.988 12.667 -8.11 1 55.57 256 PHE B N 1
ATOM 6764 C CA . PHE B 1 256 ? 9.328 11.254 -7.987 1 55.57 256 PHE B CA 1
ATOM 6765 C C . PHE B 1 256 ? 10.225 11.016 -6.778 1 55.57 256 PHE B C 1
ATOM 6767 O O . PHE B 1 256 ? 11.304 11.604 -6.673 1 55.57 256 PHE B O 1
ATOM 6774 N N . MET B 1 257 ? 9.696 10.25 -5.794 1 53.03 257 MET B N 1
ATOM 6775 C CA . MET B 1 257 ? 10.469 9.879 -4.613 1 53.03 257 MET B CA 1
ATOM 6776 C C . MET B 1 257 ? 10.547 8.362 -4.469 1 53.03 257 MET B C 1
ATOM 6778 O O . MET B 1 257 ? 9.618 7.734 -3.958 1 53.03 257 MET B O 1
ATOM 6782 N N . PRO B 1 258 ? 11.658 7.711 -4.843 1 50.39 258 PRO B N 1
ATOM 6783 C CA . PRO B 1 258 ? 11.746 6.251 -4.909 1 50.39 258 PRO B CA 1
ATOM 6784 C C . PRO B 1 258 ? 11.579 5.586 -3.545 1 50.39 258 PRO B C 1
ATOM 6786 O O . PRO B 1 258 ? 11.083 4.46 -3.459 1 50.39 258 PRO B O 1
ATOM 6789 N N . ASN B 1 259 ? 11.866 6.34 -2.494 1 48.52 259 ASN B N 1
ATOM 6790 C CA . ASN B 1 259 ? 11.918 5.69 -1.189 1 48.52 259 ASN B CA 1
ATOM 6791 C C . ASN B 1 259 ? 10.587 5.806 -0.452 1 48.52 259 ASN B C 1
ATOM 6793 O O . ASN B 1 259 ? 10.409 5.213 0.614 1 48.52 259 ASN B O 1
ATOM 6797 N N . LYS B 1 260 ? 9.713 6.595 -1.063 1 47.4 260 LYS B N 1
ATOM 6798 C CA . LYS B 1 260 ? 8.432 6.715 -0.373 1 47.4 260 LYS B CA 1
ATOM 6799 C C . LYS B 1 260 ? 7.518 5.537 -0.699 1 47.4 260 LYS B C 1
ATOM 6801 O O . LYS B 1 260 ? 7.301 5.22 -1.871 1 47.4 260 LYS B O 1
ATOM 6806 N N . ARG B 1 261 ? 7.121 4.888 0.283 1 52.01 261 ARG B N 1
ATOM 6807 C CA . ARG B 1 261 ? 6.42 3.613 0.179 1 52.01 261 ARG B CA 1
ATOM 6808 C C . ARG B 1 261 ? 5.012 3.806 -0.374 1 52.01 261 ARG B C 1
ATOM 6810 O O . ARG B 1 261 ? 4.535 2.994 -1.17 1 52.01 261 ARG B O 1
ATOM 6817 N N . HIS B 1 262 ? 4.416 4.84 0.054 1 51.23 262 HIS B N 1
ATOM 6818 C CA . HIS B 1 262 ? 3.003 4.991 -0.275 1 51.23 262 HIS B CA 1
ATOM 6819 C C . HIS B 1 262 ? 2.821 5.492 -1.704 1 51.23 262 HIS B C 1
ATOM 6821 O O . HIS B 1 262 ? 1.904 5.058 -2.406 1 51.23 262 HIS B O 1
ATOM 6827 N N . ALA B 1 263 ? 3.681 6.444 -2.099 1 54.96 263 ALA B N 1
ATOM 6828 C CA . ALA B 1 263 ? 3.574 6.996 -3.447 1 54.96 263 ALA B CA 1
ATOM 6829 C C . ALA B 1 263 ? 4.924 7.509 -3.938 1 54.96 263 ALA B C 1
ATOM 6831 O O . ALA B 1 263 ? 5.52 8.395 -3.321 1 54.96 263 ALA B O 1
ATOM 6832 N N . ARG B 1 264 ? 5.378 6.873 -5.003 1 57.95 264 ARG B N 1
ATOM 6833 C CA . ARG B 1 264 ? 6.662 7.335 -5.523 1 57.95 264 ARG B CA 1
ATOM 6834 C C . ARG B 1 264 ? 6.488 8.583 -6.382 1 57.95 264 ARG B C 1
ATOM 6836 O O . ARG B 1 264 ? 7.428 9.361 -6.552 1 57.95 264 ARG B O 1
ATOM 6843 N N . PHE B 1 265 ? 5.17 8.736 -6.813 1 68.48 265 PHE B N 1
ATOM 6844 C CA . PHE B 1 265 ? 4.869 9.885 -7.659 1 68.48 265 PHE B CA 1
ATOM 6845 C C . PHE B 1 265 ? 3.689 10.673 -7.101 1 68.48 265 PHE B C 1
ATOM 6847 O O . PHE B 1 265 ? 2.725 10.089 -6.603 1 68.48 265 PHE B O 1
ATOM 6854 N N . GLY B 1 266 ? 3.887 11.97 -7.021 1 78.64 266 GLY B N 1
ATOM 6855 C CA . GLY B 1 266 ? 2.753 12.768 -6.586 1 78.64 266 GLY B CA 1
ATOM 6856 C C . GLY B 1 266 ? 3.132 14.188 -6.21 1 78.64 266 GLY B C 1
ATOM 6857 O O . GLY B 1 266 ? 4.078 14.751 -6.765 1 78.64 266 GLY B O 1
ATOM 6858 N N . VAL B 1 267 ? 2.265 14.754 -5.41 1 85.92 267 VAL B N 1
ATOM 6859 C CA . VAL B 1 267 ? 2.465 16.119 -4.935 1 85.92 267 VAL B CA 1
ATOM 6860 C C . VAL B 1 267 ? 3.24 16.101 -3.62 1 85.92 267 VAL B C 1
ATOM 6862 O O . VAL B 1 267 ? 2.826 15.451 -2.657 1 85.92 267 VAL B O 1
ATOM 6865 N N . LYS B 1 268 ? 4.34 16.773 -3.684 1 87.89 268 LYS B N 1
ATOM 6866 C CA . LYS B 1 268 ? 5.176 16.873 -2.491 1 87.89 268 LYS B CA 1
ATOM 6867 C C . LYS B 1 268 ? 4.695 17.994 -1.574 1 87.89 268 LYS B C 1
ATOM 6869 O O . LYS B 1 268 ? 4.427 19.106 -2.033 1 87.89 268 LYS B O 1
ATOM 6874 N N . VAL B 1 269 ? 4.58 17.675 -0.281 1 92 269 VAL B N 1
ATOM 6875 C CA . VAL B 1 269 ? 4.129 18.639 0.718 1 92 269 VAL B CA 1
ATOM 6876 C C . VAL B 1 269 ? 5.125 18.689 1.874 1 92 269 VAL B C 1
ATOM 6878 O O . VAL B 1 269 ? 5.529 17.649 2.399 1 92 269 VAL B O 1
ATOM 6881 N N . TRP B 1 270 ? 5.543 19.929 2.202 1 93.72 270 TRP B N 1
ATOM 6882 C CA . TRP B 1 270 ? 6.309 20.119 3.429 1 93.72 270 TRP B CA 1
ATOM 6883 C C . TRP B 1 270 ? 5.387 20.197 4.641 1 93.72 270 TRP B C 1
ATOM 6885 O O . TRP B 1 270 ? 4.45 20.999 4.666 1 93.72 270 TRP B O 1
ATOM 6895 N N . CYS B 1 271 ? 5.686 19.371 5.611 1 96.83 271 CYS B N 1
ATOM 6896 C CA . CYS B 1 271 ? 4.79 19.303 6.76 1 96.83 271 CYS B CA 1
ATOM 6897 C C . CYS B 1 271 ? 5.538 19.602 8.053 1 96.83 271 CYS B C 1
ATOM 6899 O O . CYS B 1 271 ? 6.686 19.186 8.222 1 96.83 271 CYS B O 1
ATOM 6901 N N . LEU B 1 272 ? 4.972 20.362 8.852 1 98.41 272 LEU B N 1
ATOM 6902 C CA . LEU B 1 272 ? 5.372 20.559 10.241 1 98.41 272 LEU B CA 1
ATOM 6903 C C . LEU B 1 272 ? 4.419 19.837 11.188 1 98.41 272 LEU B C 1
ATOM 6905 O O . LEU B 1 272 ? 3.233 20.167 11.252 1 98.41 272 LEU B O 1
ATOM 6909 N N . CYS B 1 273 ? 4.919 18.854 11.92 1 98.35 273 CYS B N 1
ATOM 6910 C CA . CYS B 1 273 ? 4.059 18.01 12.741 1 98.35 273 CYS B CA 1
ATOM 6911 C C . CYS B 1 273 ? 4.593 17.908 14.165 1 98.35 273 CYS B C 1
ATOM 6913 O O . CYS B 1 273 ? 5.797 18.041 14.391 1 98.35 273 CYS B O 1
ATOM 6915 N N . ASP B 1 274 ? 3.714 17.721 15.076 1 98.35 274 ASP B N 1
ATOM 6916 C CA . ASP B 1 274 ? 4.078 17.318 16.431 1 98.35 274 ASP B CA 1
ATOM 6917 C C . ASP B 1 274 ? 4.656 15.904 16.446 1 98.35 274 ASP B C 1
ATOM 6919 O O . ASP B 1 274 ? 4.027 14.965 15.955 1 98.35 274 ASP B O 1
ATOM 6923 N N . SER B 1 275 ? 5.808 15.728 17.015 1 97.36 275 SER B N 1
ATOM 6924 C CA . SER B 1 275 ? 6.523 14.459 16.918 1 97.36 275 SER B CA 1
ATOM 6925 C C . SER B 1 275 ? 5.874 13.391 17.792 1 97.36 275 SER B C 1
ATOM 6927 O O . SER B 1 275 ? 5.996 12.196 17.514 1 97.36 275 SER B O 1
ATOM 6929 N N . SER B 1 276 ? 5.191 13.755 18.798 1 95.56 276 SER B N 1
ATOM 6930 C CA . SER B 1 276 ? 4.633 12.789 19.738 1 95.56 276 SER B CA 1
ATOM 6931 C C . SER B 1 276 ? 3.263 12.299 19.279 1 95.56 276 SER B C 1
ATOM 6933 O O . SER B 1 276 ? 2.905 11.141 19.506 1 95.56 276 SER B O 1
ATOM 6935 N N . THR B 1 277 ? 2.495 13.169 18.599 1 96.44 277 THR B N 1
ATOM 6936 C CA . THR B 1 277 ? 1.115 12.818 18.285 1 96.44 277 THR B CA 1
ATOM 6937 C C . THR B 1 277 ? 0.933 12.628 16.782 1 96.44 277 THR B C 1
ATOM 6939 O O . THR B 1 277 ? -0.045 12.022 16.341 1 96.44 277 THR B O 1
ATOM 6942 N N . GLY B 1 278 ? 1.776 13.23 16.016 1 97.32 278 GLY B N 1
ATOM 6943 C CA . GLY B 1 278 ? 1.6 13.195 14.573 1 97.32 278 GLY B CA 1
ATOM 6944 C C . GLY B 1 278 ? 0.63 14.245 14.065 1 97.32 278 GLY B C 1
ATOM 6945 O O . GLY B 1 278 ? 0.268 14.244 12.887 1 97.32 278 GLY B O 1
ATOM 6946 N N . TYR B 1 279 ? 0.159 15.164 14.946 1 98.23 279 TYR B N 1
ATOM 6947 C CA . TYR B 1 279 ? -0.722 16.258 14.551 1 98.23 279 TYR B CA 1
ATOM 6948 C C . TYR B 1 279 ? -0.04 17.169 13.537 1 98.23 279 TYR B C 1
ATOM 6950 O O . TYR B 1 279 ? 1.04 17.703 13.801 1 98.23 279 TYR B O 1
ATOM 6958 N N . MET B 1 280 ? -0.623 17.301 12.387 1 98.1 280 MET B N 1
ATOM 6959 C CA . MET B 1 280 ? -0.089 18.246 11.411 1 98.1 280 MET B CA 1
ATOM 6960 C C . MET B 1 280 ? -0.448 19.679 11.79 1 98.1 280 MET B C 1
ATOM 6962 O O . MET B 1 280 ? -1.626 20.033 11.853 1 98.1 280 MET B O 1
ATOM 6966 N N . TYR B 1 281 ? 0.514 20.459 12.067 1 98.3 281 TYR B N 1
ATOM 6967 C CA . TYR B 1 281 ? 0.313 21.822 12.546 1 98.3 281 TYR B CA 1
ATOM 6968 C C . TYR B 1 281 ? 0.289 22.81 11.386 1 98.3 281 TYR B C 1
ATOM 6970 O O . TYR B 1 281 ? -0.502 23.756 11.385 1 98.3 281 TYR B O 1
ATOM 6978 N N . SER B 1 282 ? 1.129 22.537 10.396 1 97.63 282 SER B N 1
ATOM 6979 C CA . SER B 1 282 ? 1.227 23.391 9.216 1 97.63 282 SER B CA 1
ATOM 6980 C C . SER B 1 282 ? 1.813 22.631 8.031 1 97.63 282 SER B C 1
ATOM 6982 O O . SER B 1 282 ? 2.44 21.584 8.206 1 97.63 282 SER B O 1
ATOM 6984 N N . PHE B 1 283 ? 1.474 23.137 6.828 1 96.72 283 PHE B N 1
ATOM 6985 C CA . PHE B 1 283 ? 2.016 22.48 5.644 1 96.72 283 PHE B CA 1
ATOM 6986 C C . PHE B 1 283 ? 2.13 23.462 4.484 1 96.72 283 PHE B C 1
ATOM 6988 O O . PHE B 1 283 ? 1.508 24.526 4.501 1 96.72 283 PHE B O 1
ATOM 6995 N N . GLU B 1 284 ? 3.027 23.128 3.53 1 93.39 284 GLU B N 1
ATOM 6996 C CA . GLU B 1 284 ? 3.239 23.901 2.31 1 93.39 284 GLU B CA 1
ATOM 6997 C C . GLU B 1 284 ? 3.446 22.986 1.106 1 93.39 284 GLU B C 1
ATOM 6999 O O . GLU B 1 284 ? 4.133 21.968 1.205 1 93.39 284 GLU B O 1
ATOM 7004 N N . ILE B 1 285 ? 2.814 23.378 -0.004 1 91.06 285 ILE B N 1
ATOM 7005 C CA . ILE B 1 285 ? 2.982 22.597 -1.225 1 91.06 285 ILE B CA 1
ATOM 7006 C C . ILE B 1 285 ? 4.319 22.94 -1.877 1 91.06 285 ILE B C 1
ATOM 7008 O O . ILE B 1 285 ? 4.685 24.113 -1.978 1 91.06 285 ILE B O 1
ATOM 7012 N N . PHE B 1 286 ? 5.039 21.99 -2.247 1 87.64 286 PHE B N 1
ATOM 7013 C CA . PHE B 1 286 ? 6.264 22.201 -3.009 1 87.64 286 PHE B CA 1
ATOM 7014 C C . PHE B 1 286 ? 5.947 22.647 -4.431 1 87.64 286 PHE B C 1
ATOM 7016 O O . PHE B 1 286 ? 5.219 21.964 -5.154 1 87.64 286 PHE B O 1
ATOM 7023 N N . LYS B 1 287 ? 6.4 23.751 -4.825 1 82.24 287 LYS B N 1
ATOM 7024 C CA . LYS B 1 287 ? 6.075 24.337 -6.122 1 82.24 287 LYS B CA 1
ATOM 7025 C C . LYS B 1 287 ? 7.245 24.206 -7.093 1 82.24 287 LYS B C 1
ATOM 7027 O O . LYS B 1 287 ? 7.275 24.871 -8.131 1 82.24 287 LYS B O 1
ATOM 7032 N N . GLY B 1 288 ? 8.221 23.375 -6.757 1 76.28 288 GLY B N 1
ATOM 7033 C CA . GLY B 1 288 ? 9.372 23.2 -7.629 1 76.28 288 GLY B CA 1
ATOM 7034 C C . GLY B 1 288 ? 10.639 23.827 -7.079 1 76.28 288 GLY B C 1
ATOM 7035 O O . GLY B 1 288 ? 10.585 24.633 -6.148 1 76.28 288 GLY B O 1
ATOM 7036 N N . ALA B 1 289 ? 11.759 23.556 -7.619 1 69.41 289 ALA B N 1
ATOM 7037 C CA . ALA B 1 289 ? 13.075 23.979 -7.147 1 69.41 289 ALA B CA 1
ATOM 7038 C C . ALA B 1 289 ? 13.289 25.471 -7.383 1 69.41 289 ALA B C 1
ATOM 7040 O O . ALA B 1 289 ? 14.053 26.117 -6.662 1 69.41 289 ALA B O 1
ATOM 7041 N N . ASN B 1 290 ? 12.547 26.005 -8.343 1 68.1 290 ASN B N 1
ATOM 7042 C CA . ASN B 1 290 ? 12.78 27.403 -8.686 1 68.1 290 ASN B CA 1
ATOM 7043 C C . ASN B 1 290 ? 11.735 28.318 -8.055 1 68.1 290 ASN B C 1
ATOM 7045 O O . ASN B 1 290 ? 11.467 29.407 -8.565 1 68.1 290 ASN B O 1
ATOM 7049 N N . ASP B 1 291 ? 11.239 27.9 -6.946 1 74.8 291 ASP B N 1
ATOM 7050 C CA . ASP B 1 291 ? 10.281 28.739 -6.233 1 74.8 291 ASP B CA 1
ATOM 7051 C C . ASP B 1 291 ? 10.952 29.998 -5.689 1 74.8 291 ASP B C 1
ATOM 7053 O O . ASP B 1 291 ? 11.938 29.914 -4.954 1 74.8 291 ASP B O 1
ATOM 7057 N N . PRO B 1 292 ? 10.506 31.116 -6.088 1 76.92 292 PRO B N 1
ATOM 7058 C CA . PRO B 1 292 ? 11.118 32.368 -5.637 1 76.92 292 PRO B CA 1
ATOM 7059 C C . PRO B 1 292 ? 11.129 32.506 -4.117 1 76.92 292 PRO B C 1
ATOM 7061 O O . PRO B 1 292 ? 12.002 33.176 -3.56 1 76.92 292 PRO B O 1
ATOM 7064 N N . ASP B 1 293 ? 10.255 31.872 -3.515 1 75.18 293 ASP B N 1
ATOM 7065 C CA . ASP B 1 293 ? 10.159 31.955 -2.061 1 75.18 293 ASP B CA 1
ATOM 7066 C C . ASP B 1 293 ? 11.311 31.21 -1.391 1 75.18 293 ASP B C 1
ATOM 7068 O O . ASP B 1 293 ? 11.579 31.408 -0.204 1 75.18 293 ASP B O 1
ATOM 7072 N N . ASP B 1 294 ? 11.953 30.374 -2.12 1 75.05 294 ASP B N 1
ATOM 7073 C CA . ASP B 1 294 ? 13.015 29.553 -1.546 1 75.05 294 ASP B CA 1
ATOM 7074 C C . ASP B 1 294 ? 14.389 30.156 -1.828 1 75.05 294 ASP B C 1
ATOM 7076 O O . ASP B 1 294 ? 15.413 29.583 -1.451 1 75.05 294 ASP B O 1
ATOM 7080 N N . ARG B 1 295 ? 14.439 31.374 -2.464 1 75.63 295 ARG B N 1
ATOM 7081 C CA . ARG B 1 295 ? 15.715 32.019 -2.753 1 75.63 295 ARG B CA 1
ATOM 7082 C C . ARG B 1 295 ? 16.258 32.735 -1.521 1 75.63 295 ARG B C 1
ATOM 7084 O O . ARG B 1 295 ? 15.59 33.604 -0.957 1 75.63 295 ARG B O 1
ATOM 7091 N N . HIS B 1 296 ? 17.265 32.266 -1.019 1 84.49 296 HIS B N 1
ATOM 7092 C CA . HIS B 1 296 ? 17.949 32.849 0.13 1 84.49 296 HIS B CA 1
ATOM 7093 C C . HIS B 1 296 ? 19.459 32.672 0.02 1 84.49 296 HIS B C 1
ATOM 7095 O O . HIS B 1 296 ? 19.934 31.737 -0.629 1 84.49 296 HIS B O 1
ATOM 7101 N N . GLU B 1 297 ? 20.105 33.546 0.694 1 83.2 297 GLU B N 1
ATOM 7102 C CA . GLU B 1 297 ? 21.563 33.53 0.627 1 83.2 297 GLU B CA 1
ATOM 7103 C C . GLU B 1 297 ? 22.128 32.242 1.218 1 83.2 297 GLU B C 1
ATOM 7105 O O . GLU B 1 297 ? 23.172 31.756 0.778 1 83.2 297 GLU B O 1
ATOM 7110 N N . TYR B 1 298 ? 21.391 31.747 2.152 1 85.2 298 TYR B N 1
ATOM 7111 C CA . TYR B 1 298 ? 21.908 30.568 2.838 1 85.2 298 TYR B CA 1
ATOM 7112 C C . TYR B 1 298 ? 21.321 29.292 2.247 1 85.2 298 TYR B C 1
ATOM 7114 O O . TYR B 1 298 ? 21.55 28.197 2.767 1 85.2 298 TYR B O 1
ATOM 7122 N N . GLY B 1 299 ? 20.453 29.409 1.192 1 84.99 299 GLY B N 1
ATOM 7123 C CA . GLY B 1 299 ? 19.951 28.235 0.496 1 84.99 299 GLY B CA 1
ATOM 7124 C C . GLY B 1 299 ? 18.445 28.078 0.599 1 84.99 299 GLY B C 1
ATOM 7125 O O . GLY B 1 299 ? 17.81 28.686 1.464 1 84.99 299 GLY B O 1
ATOM 7126 N N . ALA B 1 300 ? 17.985 27.227 -0.235 1 85 300 ALA B N 1
ATOM 7127 C CA . ALA B 1 300 ? 16.544 27.024 -0.361 1 85 300 ALA B CA 1
ATOM 7128 C C . ALA B 1 300 ? 15.977 26.338 0.879 1 85 300 ALA B C 1
ATOM 7130 O O . ALA B 1 300 ? 14.881 26.674 1.335 1 85 300 ALA B O 1
ATOM 7131 N N . THR B 1 301 ? 16.725 25.422 1.452 1 87.34 301 THR B N 1
ATOM 7132 C CA . THR B 1 301 ? 16.222 24.667 2.595 1 87.34 301 THR B CA 1
ATOM 7133 C C . THR B 1 301 ? 16.203 25.535 3.85 1 87.34 301 THR B C 1
ATOM 7135 O O . THR B 1 301 ? 15.28 25.442 4.661 1 87.34 301 THR B O 1
ATOM 7138 N N . TYR B 1 302 ? 17.266 26.363 3.997 1 92.23 302 TYR B N 1
ATOM 7139 C CA . TYR B 1 302 ? 17.277 27.346 5.075 1 92.23 302 TYR B CA 1
ATOM 7140 C C . TYR B 1 302 ? 16.042 28.236 5.014 1 92.23 302 TYR B C 1
ATOM 7142 O O . TYR B 1 302 ? 15.346 28.412 6.016 1 92.23 302 TYR B O 1
ATOM 7150 N N . ALA B 1 303 ? 15.767 28.699 3.852 1 93.1 303 ALA B N 1
ATOM 7151 C CA . ALA B 1 303 ? 14.637 29.604 3.658 1 93.1 303 ALA B CA 1
ATOM 7152 C C . ALA B 1 303 ? 13.316 28.908 3.975 1 93.1 303 ALA B C 1
ATOM 7154 O O . ALA B 1 303 ? 12.442 29.488 4.622 1 93.1 303 ALA B O 1
ATOM 7155 N N . LEU B 1 304 ? 13.212 27.755 3.559 1 93.51 304 LEU B N 1
ATOM 7156 C CA . LEU B 1 304 ? 11.992 26.98 3.758 1 93.51 304 LEU B CA 1
ATOM 7157 C C . LEU B 1 304 ? 11.722 26.764 5.243 1 93.51 304 LEU B C 1
ATOM 7159 O O . LEU B 1 304 ? 10.619 27.037 5.724 1 93.51 304 LEU B O 1
ATOM 7163 N N . VAL B 1 305 ? 12.745 26.287 6.006 1 96.42 305 VAL B N 1
ATOM 7164 C CA . VAL B 1 305 ? 12.572 25.961 7.418 1 96.42 305 VAL B CA 1
ATOM 7165 C C . VAL B 1 305 ? 12.232 27.226 8.203 1 96.42 305 VAL B C 1
ATOM 7167 O O . VAL B 1 305 ? 11.287 27.237 8.995 1 96.42 305 VAL B O 1
ATOM 7170 N N . MET B 1 306 ? 12.958 28.269 7.915 1 95.75 306 MET B N 1
ATOM 7171 C CA . MET B 1 306 ? 12.72 29.517 8.634 1 95.75 306 MET B CA 1
ATOM 7172 C C . MET B 1 306 ? 11.341 30.08 8.304 1 95.75 306 MET B C 1
ATOM 7174 O O . MET B 1 306 ? 10.641 30.576 9.189 1 95.75 306 MET B O 1
ATOM 7178 N N . ARG B 1 307 ? 10.964 29.966 7.109 1 94.55 307 ARG B N 1
ATOM 7179 C CA . ARG B 1 307 ? 9.656 30.456 6.687 1 94.55 307 ARG B CA 1
ATOM 7180 C C . ARG B 1 307 ? 8.534 29.668 7.355 1 94.55 307 ARG B C 1
ATOM 7182 O O . ARG B 1 307 ? 7.576 30.252 7.866 1 94.55 307 ARG B O 1
ATOM 7189 N N . MET B 1 308 ? 8.638 28.395 7.4 1 95.86 308 MET B N 1
ATOM 7190 C CA . MET B 1 308 ? 7.604 27.551 7.992 1 95.86 308 MET B CA 1
ATOM 7191 C C . MET B 1 308 ? 7.489 27.801 9.492 1 95.86 308 MET B C 1
ATOM 7193 O O . MET B 1 308 ? 6.384 27.911 10.025 1 95.86 308 MET B O 1
ATOM 7197 N N . MET B 1 309 ? 8.654 27.941 10.15 1 97.11 309 MET B N 1
ATOM 7198 C CA . MET B 1 309 ? 8.661 28.182 11.59 1 97.11 309 MET B CA 1
ATOM 7199 C C . MET B 1 309 ? 8.095 29.561 11.913 1 97.11 309 MET B C 1
ATOM 7201 O O . MET B 1 309 ? 7.384 29.728 12.905 1 97.11 309 MET B O 1
ATOM 7205 N N . THR B 1 310 ? 8.402 30.479 11.042 1 95.72 310 THR B N 1
ATOM 7206 C CA . THR B 1 310 ? 7.889 31.831 11.231 1 95.72 310 THR B CA 1
ATOM 7207 C C . THR B 1 310 ? 6.381 31.874 10.998 1 95.72 310 THR B C 1
ATOM 7209 O O . THR B 1 310 ? 5.636 32.409 11.821 1 95.72 310 THR B O 1
ATOM 7212 N N . ALA B 1 311 ? 5.975 31.259 9.882 1 93.93 311 ALA B N 1
ATOM 7213 C CA . ALA B 1 311 ? 4.555 31.247 9.54 1 93.93 311 ALA B CA 1
ATOM 7214 C C . ALA B 1 311 ? 3.739 30.532 10.613 1 93.93 311 ALA B C 1
ATOM 7216 O O . ALA B 1 311 ? 2.58 30.879 10.854 1 93.93 311 ALA B O 1
ATOM 7217 N N . ALA B 1 312 ? 4.348 29.577 11.266 1 95.87 312 ALA B N 1
ATOM 7218 C CA . ALA B 1 312 ? 3.666 28.794 12.294 1 95.87 312 ALA B CA 1
ATOM 7219 C C . ALA B 1 312 ? 3.764 29.473 13.657 1 95.87 312 ALA B C 1
ATOM 7221 O O . ALA B 1 312 ? 3.141 29.03 14.624 1 95.87 312 ALA B O 1
ATOM 7222 N N . ASN B 1 313 ? 4.552 30.514 13.767 1 95.48 313 ASN B N 1
ATOM 7223 C CA . ASN B 1 313 ? 4.753 31.26 15.005 1 95.48 313 ASN B CA 1
ATOM 7224 C C . ASN B 1 313 ? 5.284 30.364 16.12 1 95.48 313 ASN B C 1
ATOM 7226 O O . ASN B 1 313 ? 4.743 30.357 17.227 1 95.48 313 ASN B O 1
ATOM 7230 N N . LEU B 1 314 ? 6.331 29.606 15.801 1 97.32 314 LEU B N 1
ATOM 7231 C CA . LEU B 1 314 ? 6.823 28.651 16.788 1 97.32 314 LEU B CA 1
ATOM 7232 C C . LEU B 1 314 ? 8.248 28.993 17.212 1 97.32 314 LEU B C 1
ATOM 7234 O O . LEU B 1 314 ? 8.824 28.318 18.068 1 97.32 314 LEU B O 1
ATOM 7238 N N . LEU B 1 315 ? 8.799 30.077 16.635 1 97.59 315 LEU B N 1
ATOM 7239 C CA . LEU B 1 315 ? 10.133 30.51 17.037 1 97.59 315 LEU B CA 1
ATOM 7240 C C . LEU B 1 315 ? 10.102 31.158 18.417 1 97.59 315 LEU B C 1
ATOM 7242 O O . LEU B 1 315 ? 9.059 31.654 18.851 1 97.59 315 LEU B O 1
ATOM 7246 N N . HIS B 1 316 ? 11.158 31.072 19.133 1 97.4 316 HIS B N 1
ATOM 7247 C CA . HIS B 1 316 ? 11.375 31.743 20.41 1 97.4 316 HIS B CA 1
ATOM 7248 C C . HIS B 1 316 ? 10.482 31.158 21.498 1 97.4 316 HIS B C 1
ATOM 7250 O O . HIS B 1 316 ? 10.087 31.863 22.429 1 97.4 316 HIS B O 1
ATOM 7256 N N . MET B 1 317 ? 10.12 29.931 21.348 1 97.27 317 MET B N 1
ATOM 7257 C CA . MET B 1 317 ? 9.222 29.304 22.314 1 97.27 317 MET B CA 1
ATOM 7258 C C . MET B 1 317 ? 9.885 28.095 22.967 1 97.27 317 MET B C 1
ATOM 7260 O O . MET B 1 317 ? 9.275 27.421 23.799 1 97.27 317 MET B O 1
ATOM 7264 N N . GLY B 1 318 ? 11.084 27.777 22.521 1 97.63 318 GLY B N 1
ATOM 7265 C CA . GLY B 1 318 ? 11.833 26.695 23.139 1 97.63 318 GLY B CA 1
ATOM 7266 C C . GLY B 1 318 ? 11.534 25.338 22.529 1 97.63 318 GLY B C 1
ATOM 7267 O O . GLY B 1 318 ? 11.783 24.304 23.151 1 97.63 318 GLY B O 1
ATOM 7268 N N . TYR B 1 319 ? 10.954 25.285 21.369 1 98.06 319 TYR B N 1
ATOM 7269 C CA . TYR B 1 319 ? 10.694 24.022 20.687 1 98.06 319 TYR B CA 1
ATOM 7270 C C . TYR B 1 319 ? 11.996 23.343 20.281 1 98.06 319 TYR B C 1
ATOM 7272 O O . TYR B 1 319 ? 13.001 24.013 20.032 1 98.06 319 TYR B O 1
ATOM 7280 N N . HIS B 1 320 ? 11.983 22.049 20.285 1 98.48 320 HIS B N 1
ATOM 7281 C CA . HIS B 1 320 ? 13.058 21.219 19.753 1 98.48 320 HIS B CA 1
ATOM 7282 C C . HIS B 1 320 ? 12.699 20.669 18.377 1 98.48 320 HIS B C 1
ATOM 7284 O O . HIS B 1 320 ? 11.82 19.812 18.256 1 98.48 320 HIS B O 1
ATOM 7290 N N . LEU B 1 321 ? 13.401 21.107 17.365 1 98.51 321 LEU B N 1
ATOM 7291 C CA . LEU B 1 321 ? 13.041 20.821 15.981 1 98.51 321 LEU B CA 1
ATOM 7292 C C . LEU B 1 321 ? 13.887 19.681 15.424 1 98.51 321 LEU B C 1
ATOM 7294 O O . LEU B 1 321 ? 15.116 19.71 15.52 1 98.51 321 LEU B O 1
ATOM 7298 N N . GLY B 1 322 ? 13.236 18.641 14.948 1 98.4 322 GLY B N 1
ATOM 7299 C CA . GLY B 1 322 ? 13.909 17.564 14.238 1 98.4 322 GLY B CA 1
ATOM 7300 C C . GLY B 1 322 ? 13.911 17.751 12.732 1 98.4 322 GLY B C 1
ATOM 7301 O O . GLY B 1 322 ? 12.874 18.055 12.138 1 98.4 322 GLY B O 1
ATOM 7302 N N . LEU B 1 323 ? 15.11 17.577 12.069 1 97.39 323 LEU B N 1
ATOM 7303 C CA . LEU B 1 323 ? 15.253 17.745 10.627 1 97.39 323 LEU B CA 1
ATOM 7304 C C . LEU B 1 323 ? 16.051 16.595 10.022 1 97.39 323 LEU B C 1
ATOM 7306 O O . LEU B 1 323 ? 16.923 16.024 10.682 1 97.39 323 LEU B O 1
ATOM 7310 N N . ASP B 1 324 ? 15.776 16.292 8.811 1 93.21 324 ASP B N 1
ATOM 7311 C CA . ASP B 1 324 ? 16.563 15.263 8.138 1 93.21 324 ASP B CA 1
ATOM 7312 C C . ASP B 1 324 ? 17.738 15.876 7.381 1 93.21 324 ASP B C 1
ATOM 7314 O O . ASP B 1 324 ? 17.984 17.081 7.476 1 93.21 324 ASP B O 1
ATOM 7318 N N . ASN B 1 325 ? 18.509 15.091 6.652 1 91.38 325 ASN B N 1
ATOM 7319 C CA . ASN B 1 325 ? 19.774 15.511 6.059 1 91.38 325 ASN B CA 1
ATOM 7320 C C . ASN B 1 325 ? 19.557 16.494 4.913 1 91.38 325 ASN B C 1
ATOM 7322 O O . ASN B 1 325 ? 20.466 17.245 4.553 1 91.38 325 ASN B O 1
ATOM 7326 N N . TYR B 1 326 ? 18.321 16.559 4.434 1 86.52 326 TYR B N 1
ATOM 7327 C CA . TYR B 1 326 ? 18 17.481 3.35 1 86.52 326 TYR B CA 1
ATOM 7328 C C . TYR B 1 326 ? 17.951 18.919 3.854 1 86.52 326 TYR B C 1
ATOM 7330 O O . TYR B 1 326 ? 18.404 19.838 3.169 1 86.52 326 TYR B O 1
ATOM 7338 N N . PHE B 1 327 ? 17.501 19.077 5.018 1 91.82 327 PHE B N 1
ATOM 7339 C CA . PHE B 1 327 ? 17.192 20.407 5.53 1 91.82 327 PHE B CA 1
ATOM 7340 C C . PHE B 1 327 ? 18.35 20.952 6.356 1 91.82 327 PHE B C 1
ATOM 7342 O O . PHE B 1 327 ? 18.445 22.16 6.581 1 91.82 327 PHE B O 1
ATOM 7349 N N . THR B 1 328 ? 19.196 20.101 6.757 1 93.49 328 THR B N 1
ATOM 7350 C CA . THR B 1 328 ? 20.096 20.424 7.858 1 93.49 328 THR B CA 1
ATOM 7351 C C . THR B 1 328 ? 21.354 21.117 7.343 1 93.49 328 THR B C 1
ATOM 7353 O O . THR B 1 328 ? 21.912 20.72 6.318 1 93.49 328 THR B O 1
ATOM 7356 N N . SER B 1 329 ? 21.779 22.148 8.014 1 94.08 329 SER B N 1
ATOM 7357 C CA . SER B 1 329 ? 23.043 22.849 7.816 1 94.08 329 SER B CA 1
ATOM 7358 C C . SER B 1 329 ? 23.508 23.525 9.102 1 94.08 329 SER B C 1
ATOM 7360 O O . SER B 1 329 ? 22.688 23.9 9.943 1 94.08 329 SER B O 1
ATOM 7362 N N . PRO B 1 330 ? 24.811 23.63 9.294 1 94.39 330 PRO B N 1
ATOM 7363 C CA . PRO B 1 330 ? 25.301 24.309 10.496 1 94.39 330 PRO B CA 1
ATOM 7364 C C . PRO B 1 330 ? 24.744 25.723 10.644 1 94.39 330 PRO B C 1
ATOM 7366 O O . PRO B 1 330 ? 24.352 26.125 11.742 1 94.39 330 PRO B O 1
ATOM 7369 N N . ARG B 1 331 ? 24.653 26.438 9.584 1 93.73 331 ARG B N 1
ATOM 7370 C CA . ARG B 1 331 ? 24.155 27.809 9.605 1 93.73 331 ARG B CA 1
ATOM 7371 C C . ARG B 1 331 ? 22.707 27.858 10.083 1 93.73 331 ARG B C 1
ATOM 7373 O O . ARG B 1 331 ? 22.35 28.695 10.913 1 93.73 331 ARG B O 1
ATOM 7380 N N . LEU B 1 332 ? 21.934 27.02 9.559 1 95.77 332 LEU B N 1
ATOM 7381 C CA . LEU B 1 332 ? 20.53 26.957 9.952 1 95.77 332 LEU B CA 1
ATOM 7382 C C . LEU B 1 332 ? 20.396 26.674 11.444 1 95.77 332 LEU B C 1
ATOM 7384 O O . LEU B 1 332 ? 19.605 27.321 12.134 1 95.77 332 LEU B O 1
ATOM 7388 N N . PHE B 1 333 ? 21.206 25.801 11.967 1 96.99 333 PHE B N 1
ATOM 7389 C CA . PHE B 1 333 ? 21.111 25.384 13.361 1 96.99 333 PHE B CA 1
ATOM 7390 C C . PHE B 1 333 ? 21.515 26.518 14.294 1 96.99 333 PHE B C 1
ATOM 7392 O O . PHE B 1 333 ? 20.9 26.714 15.345 1 96.99 333 PHE B O 1
ATOM 7399 N N . ILE B 1 334 ? 22.523 27.2 13.915 1 95.41 334 ILE B N 1
ATOM 7400 C CA . ILE B 1 334 ? 22.966 28.335 14.717 1 95.41 334 ILE B CA 1
ATOM 7401 C C . ILE B 1 334 ? 21.866 29.392 14.768 1 95.41 334 ILE B C 1
ATOM 7403 O O . ILE B 1 334 ? 21.549 29.917 15.838 1 95.41 334 ILE B O 1
ATOM 7407 N N . GLU B 1 335 ? 21.266 29.624 13.627 1 95.65 335 GLU B N 1
ATOM 7408 C CA . GLU B 1 335 ? 20.212 30.632 13.565 1 95.65 335 GLU B CA 1
ATOM 7409 C C . GLU B 1 335 ? 18.986 30.199 14.364 1 95.65 335 GLU B C 1
ATOM 7411 O O . GLU B 1 335 ? 18.359 31.016 15.041 1 95.65 335 GLU B O 1
ATOM 7416 N N . LEU B 1 336 ? 18.607 29.014 14.196 1 97.48 336 LEU B N 1
ATOM 7417 C CA . LEU B 1 336 ? 17.483 28.486 14.962 1 97.48 336 LEU B CA 1
ATOM 7418 C C . LEU B 1 336 ? 17.744 28.602 16.46 1 97.48 336 LEU B C 1
ATOM 7420 O O . LEU B 1 336 ? 16.859 29.003 17.219 1 97.48 336 LEU B O 1
ATOM 7424 N N . PHE B 1 337 ? 18.961 28.242 16.834 1 97.67 337 PHE B N 1
ATOM 7425 C CA . PHE B 1 337 ? 19.317 28.327 18.245 1 97.67 337 PHE B CA 1
ATOM 7426 C C . PHE B 1 337 ? 19.228 29.766 18.741 1 97.67 337 PHE B C 1
ATOM 7428 O O . PHE B 1 337 ? 18.73 30.02 19.84 1 97.67 337 PHE B O 1
ATOM 7435 N N . ASN B 1 338 ? 19.663 30.653 17.917 1 96.29 338 ASN B N 1
ATOM 7436 C CA . ASN B 1 338 ? 19.598 32.068 18.267 1 96.29 338 ASN B CA 1
ATOM 7437 C C . ASN B 1 338 ? 18.155 32.552 18.376 1 96.29 338 ASN B C 1
ATOM 7439 O O . ASN B 1 338 ? 17.883 33.567 19.021 1 96.29 338 ASN B O 1
ATOM 7443 N N . SER B 1 339 ? 17.296 31.837 17.733 1 97.25 339 SER B N 1
ATOM 7444 C CA . SER B 1 339 ? 15.87 32.126 17.834 1 97.25 339 SER B CA 1
ATOM 7445 C C . SER B 1 339 ? 15.204 31.26 18.898 1 97.25 339 SER B C 1
ATOM 7447 O O . SER B 1 339 ? 14.006 30.979 18.817 1 97.25 339 SER B O 1
ATOM 7449 N N . HIS B 1 340 ? 16.014 30.738 19.841 1 97.71 340 HIS B N 1
ATOM 7450 C CA . HIS B 1 340 ? 15.575 29.933 20.976 1 97.71 340 HIS B CA 1
ATOM 7451 C C . HIS B 1 340 ? 14.836 28.683 20.512 1 97.71 340 HIS B C 1
ATOM 7453 O O . HIS B 1 340 ? 13.797 28.326 21.072 1 97.71 340 HIS B O 1
ATOM 7459 N N . THR B 1 341 ? 15.269 28.105 19.463 1 98.08 341 THR B N 1
ATOM 7460 C CA . THR B 1 341 ? 14.714 26.873 18.915 1 98.08 341 THR B CA 1
ATOM 7461 C C . THR B 1 341 ? 15.82 25.86 18.633 1 98.08 341 THR B C 1
ATOM 7463 O O . THR B 1 341 ? 16.32 25.775 17.509 1 98.08 341 THR B O 1
ATOM 7466 N N . PRO B 1 342 ? 16.148 25.146 19.64 1 98.11 342 PRO B N 1
ATOM 7467 C CA . PRO B 1 342 ? 17.155 24.111 19.392 1 98.11 342 PRO B CA 1
ATOM 7468 C C . PRO B 1 342 ? 16.707 23.089 18.349 1 98.11 342 PRO B C 1
ATOM 7470 O O . PRO B 1 342 ? 15.506 22.892 18.149 1 98.11 342 PRO B O 1
ATOM 7473 N N . ALA B 1 343 ? 17.677 22.458 17.672 1 98.29 343 ALA B N 1
ATOM 7474 C CA . ALA B 1 343 ? 17.365 21.518 16.598 1 98.29 343 ALA B CA 1
ATOM 7475 C C . ALA B 1 343 ? 18.338 20.342 16.599 1 98.29 343 ALA B C 1
ATOM 7477 O O . ALA B 1 343 ? 19.455 20.452 17.11 1 98.29 343 ALA B O 1
ATOM 7478 N N . THR B 1 344 ? 17.883 19.25 16.217 1 98.34 344 THR B N 1
ATOM 7479 C CA . THR B 1 344 ? 18.68 18.047 16.008 1 98.34 344 THR B CA 1
ATOM 7480 C C . THR B 1 344 ? 18.349 17.406 14.662 1 98.34 344 THR B C 1
ATOM 7482 O O . THR B 1 344 ? 17.179 17.3 14.29 1 98.34 344 THR B O 1
ATOM 7485 N N . GLY B 1 345 ? 19.347 17.01 13.889 1 97.27 345 GLY B N 1
ATOM 7486 C CA . GLY B 1 345 ? 19.08 16.413 12.59 1 97.27 345 GLY B CA 1
ATOM 7487 C C . GLY B 1 345 ? 20.291 15.726 11.989 1 97.27 345 GLY B C 1
ATOM 7488 O O . GLY B 1 345 ? 21.401 15.842 12.512 1 97.27 345 GLY B O 1
ATOM 7489 N N . THR B 1 346 ? 20.122 14.958 11.004 1 95.76 346 THR B N 1
ATOM 7490 C CA . THR B 1 346 ? 21.21 14.39 10.215 1 95.76 346 THR B CA 1
ATOM 7491 C C . THR B 1 346 ? 21.688 15.382 9.158 1 95.76 346 THR B C 1
ATOM 7493 O O . THR B 1 346 ? 20.952 16.295 8.78 1 95.76 346 THR B O 1
ATOM 7496 N N . VAL B 1 347 ? 22.912 15.263 8.79 1 94.77 347 VAL B N 1
ATOM 7497 C CA . VAL B 1 347 ? 23.475 16.193 7.816 1 94.77 347 VAL B CA 1
ATOM 7498 C C . VAL B 1 347 ? 24.284 15.424 6.775 1 94.77 347 VAL B C 1
ATOM 7500 O O . VAL B 1 347 ? 24.908 14.408 7.09 1 94.77 347 VAL B O 1
ATOM 7503 N N . ARG B 1 348 ? 24.238 15.904 5.616 1 91.55 348 ARG B N 1
ATOM 7504 C CA . ARG B 1 348 ? 25.017 15.297 4.543 1 91.55 348 ARG B CA 1
ATOM 7505 C C . ARG B 1 348 ? 26.506 15.577 4.721 1 91.55 348 ARG B C 1
ATOM 7507 O O . ARG B 1 348 ? 26.891 16.67 5.142 1 91.55 348 ARG B O 1
ATOM 7514 N N . LYS B 1 349 ? 27.246 14.681 4.23 1 89.21 349 LYS B N 1
ATOM 7515 C CA . LYS B 1 349 ? 28.694 14.743 4.408 1 89.21 349 LYS B CA 1
ATOM 7516 C C . LYS B 1 349 ? 29.288 15.938 3.667 1 89.21 349 LYS B C 1
ATOM 7518 O O . LYS B 1 349 ? 30.283 16.517 4.109 1 89.21 349 LYS B O 1
ATOM 7523 N N . ASN B 1 350 ? 28.703 16.334 2.631 1 87.44 350 ASN B N 1
ATOM 7524 C CA . ASN B 1 350 ? 29.275 17.366 1.772 1 87.44 350 ASN B CA 1
ATOM 7525 C C . ASN B 1 350 ? 28.775 18.755 2.155 1 87.44 350 ASN B C 1
ATOM 7527 O O . ASN B 1 350 ? 29.05 19.733 1.458 1 87.44 350 ASN B O 1
ATOM 7531 N N . ARG B 1 351 ? 28.036 18.824 3.273 1 89.83 351 ARG B N 1
ATOM 7532 C CA . ARG B 1 351 ? 27.53 20.126 3.696 1 89.83 351 ARG B CA 1
ATOM 7533 C C . ARG B 1 351 ? 28.664 21.025 4.178 1 89.83 351 ARG B C 1
ATOM 7535 O O . ARG B 1 351 ? 29.558 20.573 4.897 1 89.83 351 ARG B O 1
ATOM 7542 N N . LYS B 1 352 ? 28.618 22.214 3.829 1 87.01 352 LYS B N 1
ATOM 7543 C CA . LYS B 1 352 ? 29.664 23.16 4.205 1 87.01 352 LYS B CA 1
ATOM 7544 C C . LYS B 1 352 ? 29.616 23.468 5.698 1 87.01 352 LYS B C 1
ATOM 7546 O O . LYS B 1 352 ? 28.535 23.584 6.279 1 87.01 352 LYS B O 1
ATOM 7551 N N . GLY B 1 353 ? 30.787 23.648 6.283 1 89.44 353 GLY B N 1
ATOM 7552 C CA . GLY B 1 353 ? 30.876 24.101 7.662 1 89.44 353 GLY B CA 1
ATOM 7553 C C . GLY B 1 353 ? 31.01 22.964 8.656 1 89.44 353 GLY B C 1
ATOM 7554 O O . GLY B 1 353 ? 31.012 23.189 9.868 1 89.44 353 GLY B O 1
ATOM 7555 N N . LEU B 1 354 ? 31.167 21.787 8.097 1 93.38 354 LEU B N 1
ATOM 7556 C CA . LEU B 1 354 ? 31.307 20.627 8.97 1 93.38 354 LEU B CA 1
ATOM 7557 C C . LEU B 1 354 ? 32.775 20.356 9.282 1 93.38 354 LEU B C 1
ATOM 7559 O O . LEU B 1 354 ? 33.653 20.662 8.472 1 93.38 354 LEU B O 1
ATOM 7563 N N . PRO B 1 355 ? 33.056 19.87 10.434 1 93.61 355 PRO B N 1
ATOM 7564 C CA . PRO B 1 355 ? 34.439 19.51 10.757 1 93.61 355 PRO B CA 1
ATOM 7565 C C . PRO B 1 355 ? 34.921 18.278 9.995 1 93.61 355 PRO B C 1
ATOM 7567 O O . PRO B 1 355 ? 34.377 17.185 10.173 1 93.61 355 PRO B O 1
ATOM 7570 N N . SER B 1 356 ? 35.947 18.383 9.285 1 90.69 356 SER B N 1
ATOM 7571 C CA . SER B 1 356 ? 36.485 17.317 8.447 1 90.69 356 SER B CA 1
ATOM 7572 C C . SER B 1 356 ? 36.86 16.095 9.279 1 90.69 356 SER B C 1
ATOM 7574 O O . SER B 1 356 ? 36.764 14.961 8.805 1 90.69 356 SER B O 1
ATOM 7576 N N . SER B 1 357 ? 37.303 16.325 10.547 1 90.35 357 SER B N 1
ATOM 7577 C CA . SER B 1 357 ? 37.742 15.241 11.42 1 90.35 357 SER B CA 1
ATOM 7578 C C . SER B 1 357 ? 36.589 14.301 11.757 1 90.35 357 SER B C 1
ATOM 7580 O O . SER B 1 357 ? 36.808 13.13 12.071 1 90.35 357 SER B O 1
ATOM 7582 N N . VAL B 1 358 ? 35.445 14.83 11.729 1 92.16 358 VAL B N 1
ATOM 7583 C CA . VAL B 1 358 ? 34.277 14.011 12.037 1 92.16 358 VAL B CA 1
ATOM 7584 C C . VAL B 1 358 ? 33.738 13.377 10.757 1 92.16 358 VAL B C 1
ATOM 7586 O O . VAL B 1 358 ? 33.452 12.178 10.724 1 92.16 358 VAL B O 1
ATOM 7589 N N . VAL B 1 359 ? 33.653 14.143 9.667 1 90.93 359 VAL B N 1
ATOM 7590 C CA . VAL B 1 359 ? 33.058 13.728 8.401 1 90.93 359 VAL B CA 1
ATOM 7591 C C . VAL B 1 359 ? 33.871 12.583 7.799 1 90.93 359 VAL B C 1
ATOM 7593 O O . VAL B 1 359 ? 33.306 11.636 7.248 1 90.93 359 VAL B O 1
ATOM 7596 N N . ASN B 1 360 ? 35.112 12.615 7.948 1 89.24 360 ASN B N 1
ATOM 7597 C CA . ASN B 1 360 ? 35.981 11.628 7.316 1 89.24 360 ASN B CA 1
ATOM 7598 C C . ASN B 1 360 ? 36.461 10.581 8.317 1 89.24 360 ASN B C 1
ATOM 7600 O O . ASN B 1 360 ? 37.36 9.794 8.015 1 89.24 360 ASN B O 1
ATOM 7604 N N . ALA B 1 361 ? 35.904 10.57 9.425 1 89.77 361 ALA B N 1
ATOM 7605 C CA . ALA B 1 361 ? 36.341 9.638 10.461 1 89.77 361 ALA B CA 1
ATOM 7606 C C . ALA B 1 361 ? 36.013 8.198 10.077 1 89.77 361 ALA B C 1
ATOM 7608 O O . ALA B 1 361 ? 34.923 7.916 9.573 1 89.77 361 ALA B O 1
ATOM 7609 N N . LYS B 1 362 ? 36.873 7.281 10.141 1 89.31 362 LYS B N 1
ATOM 7610 C CA . LYS B 1 362 ? 36.643 5.85 9.968 1 89.31 362 LYS B CA 1
ATOM 7611 C C . LYS B 1 362 ? 36.282 5.186 11.294 1 89.31 362 LYS B C 1
ATOM 7613 O O . LYS B 1 362 ? 37.157 4.934 12.126 1 89.31 362 LYS B O 1
ATOM 7618 N N . LEU B 1 363 ? 35.094 4.932 11.44 1 90.83 363 LEU B N 1
ATOM 7619 C CA . LEU B 1 363 ? 34.59 4.463 12.726 1 90.83 363 LEU B CA 1
ATOM 7620 C C . LEU B 1 363 ? 34.258 2.976 12.67 1 90.83 363 LEU B C 1
ATOM 7622 O O . LEU B 1 363 ? 33.842 2.467 11.627 1 90.83 363 LEU B O 1
ATOM 7626 N N . GLN B 1 364 ? 34.483 2.313 13.747 1 89.32 364 GLN B N 1
ATOM 7627 C CA . GLN B 1 364 ? 33.995 0.949 13.924 1 89.32 364 GLN B CA 1
ATOM 7628 C C . GLN B 1 364 ? 32.551 0.941 14.416 1 89.32 364 GLN B C 1
ATOM 7630 O O . GLN B 1 364 ? 32.011 1.984 14.791 1 89.32 364 GLN B O 1
ATOM 7635 N N . LYS B 1 365 ? 32.043 -0.226 14.463 1 87.61 365 LYS B N 1
ATOM 7636 C CA . LYS B 1 365 ? 30.655 -0.371 14.893 1 87.61 365 LYS B CA 1
ATOM 7637 C C . LYS B 1 365 ? 30.456 0.18 16.302 1 87.61 365 LYS B C 1
ATOM 7639 O O . LYS B 1 365 ? 31.218 -0.145 17.215 1 87.61 365 LYS B O 1
ATOM 7644 N N . LYS B 1 366 ? 29.559 1.067 16.491 1 87.41 366 LYS B N 1
ATOM 7645 C CA . LYS B 1 366 ? 29.127 1.652 17.757 1 87.41 366 LYS B CA 1
ATOM 7646 C C . LYS B 1 366 ? 30.137 2.679 18.261 1 87.41 366 LYS B C 1
ATOM 7648 O O . LYS B 1 366 ? 30.185 2.975 19.457 1 87.41 366 LYS B O 1
ATOM 7653 N N . GLU B 1 367 ? 30.976 3.168 17.388 1 90.61 367 GLU B N 1
ATOM 7654 C CA . GLU B 1 367 ? 31.906 4.239 17.733 1 90.61 367 GLU B CA 1
ATOM 7655 C C . GLU B 1 367 ? 31.388 5.594 17.26 1 90.61 367 GLU B C 1
ATOM 7657 O O . GLU B 1 367 ? 30.55 5.664 16.359 1 90.61 367 GLU B O 1
ATOM 7662 N N . VAL B 1 368 ? 31.912 6.664 17.953 1 93.36 368 VAL B N 1
ATOM 7663 C CA . VAL B 1 368 ? 31.471 8.009 17.599 1 93.36 368 VAL B CA 1
ATOM 7664 C C . VAL B 1 368 ? 32.683 8.925 17.436 1 93.36 368 VAL B C 1
ATOM 7666 O O . VAL B 1 368 ? 33.736 8.683 18.031 1 93.36 368 VAL B O 1
ATOM 7669 N N . ALA B 1 369 ? 32.618 9.792 16.592 1 93.99 369 ALA B N 1
ATOM 7670 C CA . ALA B 1 369 ? 33.476 10.97 16.499 1 93.99 369 ALA B CA 1
ATOM 7671 C C . ALA B 1 369 ? 32.676 12.251 16.716 1 93.99 369 ALA B C 1
ATOM 7673 O O . ALA B 1 369 ? 31.615 12.437 16.115 1 93.99 369 ALA B O 1
ATOM 7674 N N . SER B 1 370 ? 33.154 13.098 17.663 1 94.77 370 SER B N 1
ATOM 7675 C CA . SER B 1 370 ? 32.359 14.274 18.003 1 94.77 370 SER B CA 1
ATOM 7676 C C . SER B 1 370 ? 33.229 15.523 18.089 1 94.77 370 SER B C 1
ATOM 7678 O O . SER B 1 370 ? 34.406 15.443 18.446 1 94.77 370 SER B O 1
ATOM 7680 N N . ARG B 1 371 ? 32.728 16.596 17.685 1 95.15 371 ARG B N 1
ATOM 7681 C CA . ARG B 1 371 ? 33.291 17.931 17.862 1 95.15 371 ARG B CA 1
ATOM 7682 C C . ARG B 1 371 ? 32.208 18.936 18.239 1 95.15 371 ARG B C 1
ATOM 7684 O O . ARG B 1 371 ? 31.037 18.751 17.9 1 95.15 371 ARG B O 1
ATOM 7691 N N . ARG B 1 372 ? 32.566 19.968 18.923 1 94.22 372 ARG B N 1
ATOM 7692 C CA . ARG B 1 372 ? 31.613 21 19.316 1 94.22 372 ARG B CA 1
ATOM 7693 C C . ARG B 1 372 ? 32.096 22.383 18.889 1 94.22 372 ARG B C 1
ATOM 7695 O O . ARG B 1 372 ? 33.293 22.674 18.95 1 94.22 372 ARG B O 1
ATOM 7702 N N . LYS B 1 373 ? 31.231 23.141 18.406 1 94.22 373 LYS B N 1
ATOM 7703 C CA . LYS B 1 373 ? 31.406 24.56 18.11 1 94.22 373 LYS B CA 1
ATOM 7704 C C . LYS B 1 373 ? 30.367 25.405 18.842 1 94.22 373 LYS B C 1
ATOM 7706 O O . LYS B 1 373 ? 29.267 25.625 18.332 1 94.22 373 LYS B O 1
ATOM 7711 N N . ASN B 1 374 ? 30.699 25.937 20.062 1 92.22 374 ASN B N 1
ATOM 7712 C CA . ASN B 1 374 ? 29.749 26.634 20.922 1 92.22 374 ASN B CA 1
ATOM 7713 C C . ASN B 1 374 ? 28.548 25.755 21.26 1 92.22 374 ASN B C 1
ATOM 7715 O O . ASN B 1 374 ? 28.709 24.656 21.794 1 92.22 374 ASN B O 1
ATOM 7719 N N . ASN B 1 375 ? 27.492 26.113 20.787 1 94.97 375 ASN B N 1
ATOM 7720 C CA . ASN B 1 375 ? 26.299 25.348 21.135 1 94.97 375 ASN B CA 1
ATOM 7721 C C . ASN B 1 375 ? 26.01 24.26 20.105 1 94.97 375 ASN B C 1
ATOM 7723 O O . ASN B 1 375 ? 25.093 23.456 20.285 1 94.97 375 ASN B O 1
ATOM 7727 N N . LEU B 1 376 ? 26.816 24.146 19.071 1 96.5 376 LEU B N 1
ATOM 7728 C CA . LEU B 1 376 ? 26.587 23.199 17.985 1 96.5 376 LEU B CA 1
ATOM 7729 C C . LEU B 1 376 ? 27.456 21.958 18.154 1 96.5 376 LEU B C 1
ATOM 7731 O O . LEU B 1 376 ? 28.68 22.061 18.26 1 96.5 376 LEU B O 1
ATOM 7735 N N . LEU B 1 377 ? 26.815 20.852 18.236 1 96.87 377 LEU B N 1
ATOM 7736 C CA . LEU B 1 377 ? 27.486 19.562 18.358 1 96.87 377 LEU B CA 1
ATOM 7737 C C . LEU B 1 377 ? 27.434 18.795 17.041 1 96.87 377 LEU B C 1
ATOM 7739 O O . LEU B 1 377 ? 26.394 18.761 16.378 1 96.87 377 LEU B O 1
ATOM 7743 N N . CYS B 1 378 ? 28.518 18.272 16.57 1 96.56 378 CYS B N 1
ATOM 7744 C CA . CYS B 1 378 ? 28.597 17.4 15.403 1 96.56 378 CYS B CA 1
ATOM 7745 C C . CYS B 1 378 ? 29.102 16.015 15.79 1 96.56 378 CYS B C 1
ATOM 7747 O O . CYS B 1 378 ? 30.156 15.886 16.415 1 96.56 378 CYS B O 1
ATOM 7749 N N . VAL B 1 379 ? 28.318 14.993 15.464 1 96.36 379 VAL B N 1
ATOM 7750 C CA . VAL B 1 379 ? 28.684 13.634 15.849 1 96.36 379 VAL B CA 1
ATOM 7751 C C . VAL B 1 379 ? 28.53 12.699 14.652 1 96.36 379 VAL B C 1
ATOM 7753 O O . VAL B 1 379 ? 27.525 12.754 13.938 1 96.36 379 VAL B O 1
ATOM 7756 N N . ALA B 1 380 ? 29.487 11.887 14.345 1 95.66 380 ALA B N 1
ATOM 7757 C CA . ALA B 1 380 ? 29.391 10.752 13.432 1 95.66 380 ALA B CA 1
ATOM 7758 C C . ALA B 1 380 ? 29.274 9.438 14.2 1 95.66 380 ALA B C 1
ATOM 7760 O O . ALA B 1 380 ? 30.012 9.207 15.161 1 95.66 380 ALA B O 1
ATOM 7761 N N . TYR B 1 381 ? 28.279 8.735 13.876 1 93.07 381 TYR B N 1
ATOM 7762 C CA . TYR B 1 381 ? 28.016 7.482 14.574 1 93.07 381 TYR B CA 1
ATOM 7763 C C . TYR B 1 381 ? 27.92 6.32 13.593 1 93.07 381 TYR B C 1
ATOM 7765 O O . TYR B 1 381 ? 27.162 6.38 12.623 1 93.07 381 TYR B O 1
ATOM 7773 N N . LYS B 1 382 ? 28.668 5.257 13.772 1 90.6 382 LYS B N 1
ATOM 7774 C CA . LYS B 1 382 ? 28.593 4.074 12.92 1 90.6 382 LYS B CA 1
ATOM 7775 C C . LYS B 1 382 ? 27.689 3.009 13.536 1 90.6 382 LYS B C 1
ATOM 7777 O O . LYS B 1 382 ? 28.025 2.424 14.567 1 90.6 382 LYS B O 1
ATOM 7782 N N . ASP B 1 383 ? 26.561 2.911 12.967 1 79.73 383 ASP B N 1
ATOM 7783 C CA . ASP B 1 383 ? 25.697 1.828 13.428 1 79.73 383 ASP B CA 1
ATOM 7784 C C . ASP B 1 383 ? 26.117 0.493 12.819 1 79.73 383 ASP B C 1
ATOM 7786 O O . ASP B 1 383 ? 27.293 0.126 12.864 1 79.73 383 ASP B O 1
ATOM 7790 N N . ASN B 1 384 ? 25.313 -0.318 12.146 1 67.76 384 ASN B N 1
ATOM 7791 C CA . ASN B 1 384 ? 25.693 -1.583 11.527 1 67.76 384 ASN B CA 1
ATOM 7792 C C . ASN B 1 384 ? 26.257 -1.374 10.124 1 67.76 384 ASN B C 1
ATOM 7794 O O . ASN B 1 384 ? 27.359 -1.833 9.819 1 67.76 384 ASN B O 1
ATOM 7798 N N . THR B 1 385 ? 25.536 -0.652 9.347 1 67.74 385 THR B N 1
ATOM 7799 C CA . THR B 1 385 ? 25.962 -0.516 7.959 1 67.74 385 THR B CA 1
ATOM 7800 C C . THR B 1 385 ? 26.143 0.953 7.589 1 67.74 385 THR B C 1
ATOM 7802 O O . THR B 1 385 ? 26.877 1.277 6.654 1 67.74 385 THR B O 1
ATOM 7805 N N . ARG B 1 386 ? 25.633 1.805 8.412 1 78.28 386 ARG B N 1
ATOM 7806 C CA . ARG B 1 386 ? 25.626 3.211 8.021 1 78.28 386 ARG B CA 1
ATOM 7807 C C . ARG B 1 386 ? 26.36 4.068 9.048 1 78.28 386 ARG B C 1
ATOM 7809 O O . ARG B 1 386 ? 26.502 3.672 10.206 1 78.28 386 ARG B O 1
ATOM 7816 N N . GLN B 1 387 ? 26.919 5.144 8.541 1 88.91 387 GLN B N 1
ATOM 7817 C CA . GLN B 1 387 ? 27.569 6.138 9.389 1 88.91 387 GLN B CA 1
ATOM 7818 C C . GLN B 1 387 ? 26.938 7.515 9.207 1 88.91 387 GLN B C 1
ATOM 7820 O O . GLN B 1 387 ? 27.53 8.398 8.583 1 88.91 387 GLN B O 1
ATOM 7825 N N . PRO B 1 388 ? 25.811 7.696 9.831 1 91.65 388 PRO B N 1
ATOM 7826 C CA . PRO B 1 388 ? 25.193 9.02 9.731 1 91.65 388 PRO B CA 1
ATOM 7827 C C . PRO B 1 388 ? 25.95 10.085 10.521 1 91.65 388 PRO B C 1
ATOM 7829 O O . PRO B 1 388 ? 26.581 9.776 11.534 1 91.65 388 PRO B O 1
ATOM 7832 N N . ILE B 1 389 ? 25.929 11.294 10.038 1 95.79 389 ILE B N 1
ATOM 7833 C CA . ILE B 1 389 ? 26.446 12.464 10.739 1 95.79 389 ILE B CA 1
ATOM 7834 C C . ILE B 1 389 ? 25.286 13.297 11.281 1 95.79 389 ILE B C 1
ATOM 7836 O O . ILE B 1 389 ? 24.326 13.578 10.56 1 95.79 389 ILE B O 1
ATOM 7840 N N . LEU B 1 390 ? 25.342 13.64 12.55 1 97.01 390 LEU B N 1
ATOM 7841 C CA . LEU B 1 390 ? 24.25 14.366 13.187 1 97.01 390 LEU B CA 1
ATOM 7842 C C . LEU B 1 390 ? 24.728 15.714 13.716 1 97.01 390 LEU B C 1
ATOM 7844 O O . LEU B 1 390 ? 25.886 15.853 14.117 1 97.01 390 LEU B O 1
ATOM 7848 N N . LEU B 1 391 ? 23.893 16.687 13.68 1 97.33 391 LEU B N 1
ATOM 7849 C CA . LEU B 1 391 ? 24.08 18.003 14.281 1 97.33 391 LEU B CA 1
ATOM 7850 C C . LEU B 1 391 ? 23.028 18.265 15.354 1 97.33 391 LEU B C 1
ATOM 7852 O O . LEU B 1 391 ? 21.875 17.851 15.213 1 97.33 391 LEU B O 1
ATOM 7856 N N . SER B 1 392 ? 23.458 18.941 16.408 1 97.99 392 SER B N 1
ATOM 7857 C CA . SER B 1 392 ? 22.462 19.249 17.429 1 97.99 392 SER B CA 1
ATOM 7858 C C . SER B 1 392 ? 22.851 20.489 18.226 1 97.99 392 SER B C 1
ATOM 7860 O O . SER B 1 392 ? 24.027 20.69 18.536 1 97.99 392 SER B O 1
ATOM 7862 N N . THR B 1 393 ? 21.947 21.302 18.486 1 98.08 393 THR B N 1
ATOM 7863 C CA . THR B 1 393 ? 22.099 22.388 19.448 1 98.08 393 THR B CA 1
ATOM 7864 C C . THR B 1 393 ? 21.273 22.119 20.703 1 98.08 393 THR B C 1
ATOM 7866 O O . THR B 1 393 ? 20.903 23.05 21.42 1 98.08 393 THR B O 1
ATOM 7869 N N . TYR B 1 394 ? 20.903 20.866 20.83 1 97.44 394 TYR B N 1
ATOM 7870 C CA . TYR B 1 394 ? 20.068 20.434 21.946 1 97.44 394 TYR B CA 1
ATOM 7871 C C . TYR B 1 394 ? 20.78 19.379 22.783 1 97.44 394 TYR B C 1
ATOM 7873 O O . TYR B 1 394 ? 20.728 19.417 24.015 1 97.44 394 TYR B O 1
ATOM 7881 N N . ALA B 1 395 ? 21.509 18.521 22.136 1 96.05 395 ALA B N 1
ATOM 7882 C CA . ALA B 1 395 ? 22.05 17.324 22.775 1 96.05 395 ALA B CA 1
ATOM 7883 C C . ALA B 1 395 ? 23.455 17.576 23.313 1 96.05 395 ALA B C 1
ATOM 7885 O O . ALA B 1 395 ? 24.175 18.439 22.805 1 96.05 395 ALA B O 1
ATOM 7886 N N . LYS B 1 396 ? 23.77 16.78 24.302 1 95.14 396 LYS B N 1
ATOM 7887 C CA . LYS B 1 396 ? 25.139 16.654 24.793 1 95.14 396 LYS B CA 1
ATOM 7888 C C . LYS B 1 396 ? 25.832 15.44 24.182 1 95.14 396 LYS B C 1
ATOM 7890 O O . LYS B 1 396 ? 25.176 14.462 23.816 1 95.14 396 LYS B O 1
ATOM 7895 N N . ALA B 1 397 ? 27.112 15.625 24.053 1 94.35 397 ALA B N 1
ATOM 7896 C CA . ALA B 1 397 ? 27.852 14.451 23.597 1 94.35 397 ALA B CA 1
ATOM 7897 C C . ALA B 1 397 ? 27.847 13.353 24.658 1 94.35 397 ALA B C 1
ATOM 7899 O O . ALA B 1 397 ? 27.646 13.628 25.843 1 94.35 397 ALA B O 1
ATOM 7900 N N . GLY B 1 398 ? 27.969 12.097 24.236 1 92.53 398 GLY B N 1
ATOM 7901 C CA . GLY B 1 398 ? 27.987 10.978 25.164 1 92.53 398 GLY B CA 1
ATOM 7902 C C . GLY B 1 398 ? 26.97 9.905 24.825 1 92.53 398 GLY B C 1
ATOM 7903 O O . GLY B 1 398 ? 26.324 9.964 23.777 1 92.53 398 GLY B O 1
ATOM 7904 N N . PHE B 1 399 ? 26.895 8.949 25.681 1 92.63 399 PHE B N 1
ATOM 7905 C CA . PHE B 1 399 ? 26.015 7.806 25.474 1 92.63 399 PHE B CA 1
ATOM 7906 C C . PHE B 1 399 ? 24.964 7.725 26.574 1 92.63 399 PHE B C 1
ATOM 7908 O O . PHE B 1 399 ? 25.181 8.215 27.685 1 92.63 399 PHE B O 1
ATOM 7915 N N . VAL B 1 400 ? 23.856 7.216 26.211 1 91.4 400 VAL B N 1
ATOM 7916 C CA . VAL B 1 400 ? 22.778 7.016 27.175 1 91.4 400 VAL B CA 1
ATOM 7917 C C . VAL B 1 400 ? 22.14 5.645 26.959 1 91.4 400 VAL B C 1
ATOM 7919 O O . VAL B 1 400 ? 22.06 5.162 25.827 1 91.4 400 VAL B O 1
ATOM 7922 N N . ASP B 1 401 ? 21.695 4.993 28.024 1 89.86 401 ASP B N 1
ATOM 7923 C CA . ASP B 1 401 ? 20.992 3.717 27.948 1 89.86 401 ASP B CA 1
ATOM 7924 C C . ASP B 1 401 ? 19.495 3.926 27.733 1 89.86 401 ASP B C 1
ATOM 7926 O O . ASP B 1 401 ? 18.865 4.716 28.441 1 89.86 401 ASP B O 1
ATOM 7930 N N . THR B 1 402 ? 19.04 3.421 26.659 1 86.94 402 THR B N 1
ATOM 7931 C CA . THR B 1 402 ? 17.61 3.495 26.383 1 86.94 402 THR B CA 1
ATOM 7932 C C . THR B 1 402 ? 16.988 2.102 26.376 1 86.94 402 THR B C 1
ATOM 7934 O O . THR B 1 402 ? 17.583 1.153 25.861 1 86.94 402 THR B O 1
ATOM 7937 N N . THR B 1 403 ? 15.792 1.888 27.046 1 82.18 403 THR B N 1
ATOM 7938 C CA . THR B 1 403 ? 15.085 0.613 27.097 1 82.18 403 THR B CA 1
ATOM 7939 C C . THR B 1 403 ? 13.83 0.654 26.23 1 82.18 403 THR B C 1
ATOM 7941 O O . THR B 1 403 ? 13.037 1.594 26.321 1 82.18 403 THR B O 1
ATOM 7944 N N . ASN B 1 404 ? 13.782 -0.269 25.386 1 68.43 404 ASN B N 1
ATOM 7945 C CA . ASN B 1 404 ? 12.59 -0.327 24.545 1 68.43 404 ASN B CA 1
ATOM 7946 C C . ASN B 1 404 ? 11.423 -0.99 25.273 1 68.43 404 ASN B C 1
ATOM 7948 O O . ASN B 1 404 ? 11.557 -1.395 26.429 1 68.43 404 ASN B O 1
ATOM 7952 N N . SER B 1 405 ? 10.25 -0.931 24.645 1 61.85 405 SER B N 1
ATOM 7953 C CA . SER B 1 405 ? 9.019 -1.448 25.234 1 61.85 405 SER B CA 1
ATOM 7954 C C . SER B 1 405 ? 9.16 -2.92 25.606 1 61.85 405 SER B C 1
ATOM 7956 O O . SER B 1 405 ? 8.452 -3.414 26.486 1 61.85 405 SER B O 1
ATOM 7958 N N . LYS B 1 406 ? 10.092 -3.603 24.959 1 61.11 406 LYS B N 1
ATOM 7959 C CA . LYS B 1 406 ? 10.288 -5.024 25.233 1 61.11 406 LYS B CA 1
ATOM 7960 C C . LYS B 1 406 ? 11.289 -5.232 26.365 1 61.11 406 LYS B C 1
ATOM 7962 O O . LYS B 1 406 ? 11.671 -6.366 26.662 1 61.11 406 LYS B O 1
ATOM 7967 N N . GLY B 1 407 ? 11.865 -4.149 26.852 1 71.57 407 GLY B N 1
ATOM 7968 C CA . GLY B 1 407 ? 12.768 -4.224 27.99 1 71.57 407 GLY B CA 1
ATOM 7969 C C . GLY B 1 407 ? 14.226 -4.35 27.587 1 71.57 407 GLY B C 1
ATOM 7970 O O . GLY B 1 407 ? 15.096 -4.54 28.439 1 71.57 407 GLY B O 1
ATOM 7971 N N . LYS B 1 408 ? 14.518 -4.38 26.361 1 78.17 408 LYS B N 1
ATOM 7972 C CA . LYS B 1 408 ? 15.909 -4.471 25.927 1 78.17 408 LYS B CA 1
ATOM 7973 C C . LYS B 1 408 ? 16.598 -3.112 26.004 1 78.17 408 LYS B C 1
ATOM 7975 O O . LYS B 1 408 ? 16.083 -2.118 25.486 1 78.17 408 LYS B O 1
ATOM 7980 N N . THR B 1 409 ? 17.701 -3.062 26.756 1 83.65 409 THR B N 1
ATOM 7981 C CA . THR B 1 409 ? 18.46 -1.831 26.947 1 83.65 409 THR B CA 1
ATOM 7982 C C . THR B 1 409 ? 19.557 -1.703 25.894 1 83.65 409 THR B C 1
ATOM 7984 O O . THR B 1 409 ? 20.262 -2.672 25.604 1 83.65 409 THR B O 1
ATOM 7987 N N . ARG B 1 410 ? 19.629 -0.627 25.182 1 84.88 410 ARG B N 1
ATOM 7988 C CA . ARG B 1 410 ? 20.672 -0.324 24.207 1 84.88 410 ARG B CA 1
ATOM 7989 C C . ARG B 1 410 ? 21.435 0.937 24.596 1 84.88 410 ARG B C 1
ATOM 7991 O O . ARG B 1 410 ? 20.844 1.898 25.093 1 84.88 410 ARG B O 1
ATOM 7998 N N . ASN B 1 411 ? 22.68 0.863 24.469 1 89.34 411 ASN B N 1
ATOM 7999 C CA . ASN B 1 411 ? 23.547 2.017 24.684 1 89.34 411 ASN B CA 1
ATOM 8000 C C . ASN B 1 411 ? 23.744 2.817 23.401 1 89.34 411 ASN B C 1
ATOM 8002 O O . ASN B 1 411 ? 24.415 2.358 22.475 1 89.34 411 ASN B O 1
ATOM 8006 N N . LEU B 1 412 ? 23.085 4.004 23.309 1 91.89 412 LEU B N 1
ATOM 8007 C CA . LEU B 1 412 ? 23.126 4.836 22.111 1 91.89 412 LEU B CA 1
ATOM 8008 C C . LEU B 1 412 ? 23.675 6.223 22.431 1 91.89 412 LEU B C 1
ATOM 8010 O O . LEU B 1 412 ? 23.562 6.693 23.565 1 91.89 412 LEU B O 1
ATOM 8014 N N . PRO B 1 413 ? 24.353 6.825 21.446 1 93.59 413 PRO B N 1
ATOM 8015 C CA . PRO B 1 413 ? 24.716 8.229 21.652 1 93.59 413 PRO B CA 1
ATOM 8016 C C . PRO B 1 413 ? 23.51 9.11 21.969 1 93.59 413 PRO B C 1
ATOM 8018 O O . PRO B 1 413 ? 22.436 8.924 21.391 1 93.59 413 PRO B O 1
ATOM 8021 N N . ASN B 1 414 ? 23.646 10.048 22.87 1 94.9 414 ASN B N 1
ATOM 8022 C CA . ASN B 1 414 ? 22.575 10.938 23.304 1 94.9 414 ASN B CA 1
ATOM 8023 C C . ASN B 1 414 ? 21.912 11.636 22.12 1 94.9 414 ASN B C 1
ATOM 8025 O O . ASN B 1 414 ? 20.69 11.793 22.091 1 94.9 414 ASN B O 1
ATOM 8029 N N . ILE B 1 415 ? 22.727 12.035 21.199 1 95.85 415 ILE B N 1
ATOM 8030 C CA . ILE B 1 415 ? 22.234 12.81 20.065 1 95.85 415 ILE B CA 1
ATOM 8031 C C . ILE B 1 415 ? 21.262 11.964 19.246 1 95.85 415 ILE B C 1
ATOM 8033 O O . ILE B 1 415 ? 20.313 12.491 18.66 1 95.85 415 ILE B O 1
ATOM 8037 N N . ILE B 1 416 ? 21.473 10.685 19.142 1 94.65 416 ILE B N 1
ATOM 8038 C CA . ILE B 1 416 ? 20.592 9.791 18.398 1 94.65 416 ILE B CA 1
ATOM 8039 C C . ILE B 1 416 ? 19.244 9.687 19.107 1 94.65 416 ILE B C 1
ATOM 8041 O O . ILE B 1 416 ? 18.194 9.682 18.46 1 94.65 416 ILE B O 1
ATOM 8045 N N . VAL B 1 417 ? 19.277 9.596 20.393 1 94.08 417 VAL B N 1
ATOM 8046 C CA . VAL B 1 417 ? 18.055 9.515 21.186 1 94.08 417 VAL B CA 1
ATOM 8047 C C . VAL B 1 417 ? 17.235 10.79 21.003 1 94.08 417 VAL B C 1
ATOM 8049 O O . VAL B 1 417 ? 16.024 10.729 20.775 1 94.08 417 VAL B O 1
ATOM 8052 N N . GLU B 1 418 ? 17.93 11.894 21.065 1 95.42 418 GLU B N 1
ATOM 8053 C CA . GLU B 1 418 ? 17.246 13.172 20.895 1 95.42 418 GLU B CA 1
ATOM 8054 C C . GLU B 1 418 ? 16.67 13.307 19.488 1 95.42 418 GLU B C 1
ATOM 8056 O O . GLU B 1 418 ? 15.569 13.832 19.311 1 95.42 418 GLU B O 1
ATOM 8061 N N . TYR B 1 419 ? 17.421 12.852 18.569 1 96.39 419 TYR B N 1
ATOM 8062 C CA . TYR B 1 419 ? 16.949 12.899 17.189 1 96.39 419 TYR B CA 1
ATOM 8063 C C . TYR B 1 419 ? 15.686 12.065 17.016 1 96.39 419 TYR B C 1
ATOM 8065 O O . TYR B 1 419 ? 14.724 12.508 16.384 1 96.39 419 TYR B O 1
ATOM 8073 N N . ASN B 1 420 ? 15.683 10.884 17.567 1 92.29 420 ASN B N 1
ATOM 8074 C CA . ASN B 1 420 ? 14.535 9.991 17.452 1 92.29 420 ASN B CA 1
ATOM 8075 C C . ASN B 1 420 ? 13.302 10.572 18.138 1 92.29 420 ASN B C 1
ATOM 8077 O O . ASN B 1 420 ? 12.175 10.348 17.693 1 92.29 420 ASN B O 1
ATOM 8081 N N . ASN B 1 421 ? 13.526 11.318 19.115 1 93.45 421 ASN B N 1
ATOM 8082 C CA . ASN B 1 421 ? 12.424 11.958 19.827 1 93.45 421 ASN B CA 1
ATOM 8083 C C . ASN B 1 421 ? 11.836 13.115 19.025 1 93.45 421 ASN B C 1
ATOM 8085 O O . ASN B 1 421 ? 10.631 13.368 19.084 1 93.45 421 ASN B O 1
ATOM 8089 N N . ALA B 1 422 ? 12.685 13.784 18.341 1 95.75 422 ALA B N 1
ATOM 8090 C CA . ALA B 1 422 ? 12.254 14.997 17.649 1 95.75 422 ALA B CA 1
ATOM 8091 C C . ALA B 1 422 ? 11.772 14.68 16.237 1 95.75 422 ALA B C 1
ATOM 8093 O O . ALA B 1 422 ? 10.845 15.32 15.732 1 95.75 422 ALA B O 1
ATOM 8094 N N . MET B 1 423 ? 12.409 13.614 15.746 1 93.42 423 MET B N 1
ATOM 8095 C CA . MET B 1 423 ? 12.091 13.293 14.358 1 93.42 423 MET B CA 1
ATOM 8096 C C . MET B 1 423 ? 10.948 12.286 14.28 1 93.42 423 MET B C 1
ATOM 8098 O O . MET B 1 423 ? 10.608 11.649 15.278 1 93.42 423 MET B O 1
ATOM 8102 N N . GLY B 1 424 ? 10.118 12.223 13.286 1 90.61 424 GLY B N 1
ATOM 8103 C CA . GLY B 1 424 ? 9.175 11.151 13.007 1 90.61 424 GLY B CA 1
ATOM 8104 C C . GLY B 1 424 ? 7.729 11.61 13.017 1 90.61 424 GLY B C 1
ATOM 8105 O O . GLY B 1 424 ? 6.816 10.805 12.825 1 90.61 424 GLY B O 1
ATOM 8106 N N . GLY B 1 425 ? 7.59 12.851 13.375 1 93.54 425 GLY B N 1
ATOM 8107 C CA . GLY B 1 425 ? 6.225 13.35 13.432 1 93.54 425 GLY B CA 1
ATOM 8108 C C . GLY B 1 425 ? 5.483 13.208 12.117 1 93.54 425 GLY B C 1
ATOM 8109 O O . GLY B 1 425 ? 4.323 12.791 12.094 1 93.54 425 GLY B O 1
ATOM 8110 N N . VAL B 1 426 ? 6.104 13.558 11.037 1 94.13 426 VAL B N 1
ATOM 8111 C CA . VAL B 1 426 ? 5.483 13.501 9.718 1 94.13 426 VAL B CA 1
ATOM 8112 C C . VAL B 1 426 ? 5.244 12.046 9.321 1 94.13 426 VAL B C 1
ATOM 8114 O O . VAL B 1 426 ? 4.183 11.706 8.792 1 94.13 426 VAL B O 1
ATOM 8117 N N . ASP B 1 427 ? 6.222 11.234 9.626 1 89.53 427 ASP B N 1
ATOM 8118 C CA . ASP B 1 427 ? 6.062 9.81 9.35 1 89.53 427 ASP B CA 1
ATOM 8119 C C . ASP B 1 427 ? 4.899 9.223 10.147 1 89.53 427 ASP B C 1
ATOM 8121 O O . ASP B 1 427 ? 4.141 8.397 9.634 1 89.53 427 ASP B O 1
ATOM 8125 N N . LEU B 1 428 ? 4.867 9.63 11.371 1 93.36 428 LEU B N 1
ATOM 8126 C CA . LEU B 1 428 ? 3.765 9.184 12.216 1 93.36 428 LEU B CA 1
ATOM 8127 C C . LEU B 1 428 ? 2.426 9.65 11.654 1 93.36 428 LEU B C 1
ATOM 8129 O O . LEU B 1 428 ? 1.476 8.868 11.575 1 93.36 428 LEU B O 1
ATOM 8133 N N . SER B 1 429 ? 2.35 10.837 11.265 1 94.34 429 SER B N 1
ATOM 8134 C CA . SER B 1 429 ? 1.149 11.399 10.657 1 94.34 429 SER B CA 1
ATOM 8135 C C . SER B 1 429 ? 0.762 10.639 9.393 1 94.34 429 SER B C 1
ATOM 8137 O O . SER B 1 429 ? -0.403 10.277 9.211 1 94.34 429 SER B O 1
ATOM 8139 N N . ASP B 1 430 ? 1.689 10.395 8.534 1 90.35 430 ASP B N 1
ATOM 8140 C CA . ASP B 1 430 ? 1.438 9.677 7.288 1 90.35 430 ASP B CA 1
ATOM 8141 C C . ASP B 1 430 ? 0.966 8.251 7.561 1 90.35 430 ASP B C 1
ATOM 8143 O O . ASP B 1 430 ? 0.013 7.777 6.938 1 90.35 430 ASP B O 1
ATOM 8147 N N . ALA B 1 431 ? 1.645 7.605 8.488 1 87.74 431 ALA B N 1
ATOM 8148 C CA . ALA B 1 431 ? 1.272 6.231 8.818 1 87.74 431 ALA B CA 1
ATOM 8149 C C . ALA B 1 431 ? -0.173 6.157 9.304 1 87.74 431 ALA B C 1
ATOM 8151 O O . ALA B 1 431 ? -0.922 5.26 8.91 1 87.74 431 ALA B O 1
ATOM 8152 N N . ARG B 1 432 ? -0.501 7.088 10.105 1 90.33 432 ARG B N 1
ATOM 8153 C CA . ARG B 1 432 ? -1.855 7.117 10.648 1 90.33 432 ARG B CA 1
ATOM 8154 C C . ARG B 1 432 ? -2.866 7.515 9.577 1 90.33 432 ARG B C 1
ATOM 8156 O O . ARG B 1 432 ? -3.987 7.004 9.555 1 90.33 432 ARG B O 1
ATOM 8163 N N . LEU B 1 433 ? -2.468 8.403 8.76 1 90.18 433 LEU B N 1
ATOM 8164 C CA . LEU B 1 433 ? -3.347 8.88 7.698 1 90.18 433 LEU B CA 1
ATOM 8165 C C . LEU B 1 433 ? -3.698 7.752 6.734 1 90.18 433 LEU B C 1
ATOM 8167 O O . LEU B 1 433 ? -4.876 7.5 6.469 1 90.18 433 LEU B O 1
ATOM 8171 N N . TYR B 1 434 ? -2.76 7.058 6.289 1 83.53 434 TYR B N 1
ATOM 8172 C CA . TYR B 1 434 ? -2.946 6.128 5.181 1 83.53 434 TYR B CA 1
ATOM 8173 C C . TYR B 1 434 ? -3.503 4.797 5.673 1 83.53 434 TYR B C 1
ATOM 8175 O O . TYR B 1 434 ? -3.857 3.931 4.87 1 83.53 434 TYR B O 1
ATOM 8183 N N . LYS B 1 435 ? -3.629 4.712 6.937 1 80.19 435 LYS B N 1
ATOM 8184 C CA . LYS B 1 435 ? -4.358 3.561 7.462 1 80.19 435 LYS B CA 1
ATOM 8185 C C . LYS B 1 435 ? -5.812 3.575 7.002 1 80.19 435 LYS B C 1
ATOM 8187 O O . LYS B 1 435 ? -6.399 2.52 6.75 1 80.19 435 LYS B O 1
ATOM 8192 N N . TYR B 1 436 ? -6.357 4.72 6.853 1 78.42 436 TYR B N 1
ATOM 8193 C CA . TYR B 1 436 ? -7.769 4.812 6.501 1 78.42 436 TYR B CA 1
ATOM 8194 C C . TYR B 1 436 ? -7.962 5.626 5.227 1 78.42 436 TYR B C 1
ATOM 8196 O O . TYR B 1 436 ? -9.077 5.726 4.71 1 78.42 436 TYR B O 1
ATOM 8204 N N . LEU B 1 437 ? -6.95 6.212 4.777 1 73.75 437 LEU B N 1
ATOM 8205 C CA . LEU B 1 437 ? -7.124 6.981 3.549 1 73.75 437 LEU B CA 1
ATOM 8206 C C . LEU B 1 437 ? -6.939 6.095 2.322 1 73.75 437 LEU B C 1
ATOM 8208 O O . LEU B 1 437 ? -5.891 5.465 2.157 1 73.75 437 LEU B O 1
ATOM 8212 N N . THR B 1 438 ? -8.041 5.943 1.639 1 65.34 438 THR B N 1
ATOM 8213 C CA . THR B 1 438 ? -7.999 5.167 0.404 1 65.34 438 THR B CA 1
ATOM 8214 C C . THR B 1 438 ? -7.724 6.072 -0.794 1 65.34 438 THR B C 1
ATOM 8216 O O . THR B 1 438 ? -8.45 7.041 -1.026 1 65.34 438 THR B O 1
ATOM 8219 N N . GLU B 1 439 ? -6.548 5.933 -1.293 1 61.72 439 GLU B N 1
ATOM 8220 C CA . GLU B 1 439 ? -6.229 6.753 -2.458 1 61.72 439 GLU B CA 1
ATOM 8221 C C . GLU B 1 439 ? -6.923 6.226 -3.711 1 61.72 439 GLU B C 1
ATOM 8223 O O . GLU B 1 439 ? -6.658 5.105 -4.148 1 61.72 439 GLU B O 1
ATOM 8228 N N . ARG B 1 440 ? -7.986 6.841 -3.989 1 64.74 440 ARG B N 1
ATOM 8229 C CA . ARG B 1 440 ? -8.712 6.453 -5.194 1 64.74 440 ARG B CA 1
ATOM 8230 C C . ARG B 1 440 ? -8.042 7.015 -6.443 1 64.74 440 ARG B C 1
ATOM 8232 O O . ARG B 1 440 ? -7.41 8.073 -6.392 1 64.74 440 ARG B O 1
ATOM 8239 N N . ARG B 1 441 ? -8.142 6.257 -7.371 1 60.31 441 ARG B N 1
ATOM 8240 C CA . ARG B 1 441 ? -7.591 6.685 -8.653 1 60.31 441 ARG B CA 1
ATOM 8241 C C . ARG B 1 441 ? -8.413 7.822 -9.25 1 60.31 441 ARG B C 1
ATOM 8243 O O . ARG B 1 441 ? -9.645 7.78 -9.234 1 60.31 441 ARG B O 1
ATOM 8250 N N . THR B 1 442 ? -7.876 8.911 -9.323 1 67.77 442 THR B N 1
ATOM 8251 C CA . THR B 1 442 ? -8.514 10.035 -9.998 1 67.77 442 THR B CA 1
ATOM 8252 C C . THR B 1 442 ? -7.552 10.691 -10.985 1 67.77 442 THR B C 1
ATOM 8254 O O . THR B 1 442 ? -6.333 10.613 -10.816 1 67.77 442 THR B O 1
ATOM 8257 N N . ILE B 1 443 ? -8.147 11.19 -12.012 1 65.7 443 ILE B N 1
ATOM 8258 C CA . ILE B 1 443 ? -7.352 11.884 -13.019 1 65.7 443 ILE B CA 1
ATOM 8259 C C . ILE B 1 443 ? -7.138 13.335 -12.598 1 65.7 443 ILE B C 1
ATOM 8261 O O . ILE B 1 443 ? -6.253 14.016 -13.122 1 65.7 443 ILE B O 1
ATOM 8265 N N . LYS B 1 444 ? -7.901 13.757 -11.646 1 82.2 444 LYS B N 1
ATOM 8266 C CA . LYS B 1 444 ? -7.76 15.132 -11.173 1 82.2 444 LYS B CA 1
ATOM 8267 C C . LYS B 1 444 ? -6.874 15.198 -9.933 1 82.2 444 LYS B C 1
ATOM 8269 O O . LYS B 1 444 ? -7.278 14.767 -8.851 1 82.2 444 LYS B O 1
ATOM 8274 N N . TRP B 1 445 ? -5.796 15.835 -10.061 1 84.89 445 TRP B N 1
ATOM 8275 C CA . TRP B 1 445 ? -4.852 15.905 -8.95 1 84.89 445 TRP B CA 1
ATOM 8276 C C . TRP B 1 445 ? -5.428 16.719 -7.797 1 84.89 445 TRP B C 1
ATOM 8278 O O . TRP B 1 445 ? -5.11 16.468 -6.632 1 84.89 445 TRP B O 1
ATOM 8288 N N . THR B 1 446 ? -6.295 17.73 -8.153 1 89.75 446 THR B N 1
ATOM 8289 C CA . THR B 1 446 ? -6.876 18.6 -7.136 1 89.75 446 THR B CA 1
ATOM 8290 C C . THR B 1 446 ? -7.716 17.792 -6.15 1 89.75 446 THR B C 1
ATOM 8292 O O . THR B 1 446 ? -7.68 18.043 -4.944 1 89.75 446 THR B O 1
ATOM 8295 N N . HIS B 1 447 ? -8.423 16.82 -6.666 1 90.75 447 HIS B N 1
ATOM 8296 C CA . HIS B 1 447 ? -9.244 15.979 -5.802 1 90.75 447 HIS B CA 1
ATOM 8297 C C . HIS B 1 447 ? -8.379 15.125 -4.882 1 90.75 447 HIS B C 1
ATOM 8299 O O . HIS B 1 447 ? -8.63 15.054 -3.676 1 90.75 447 HIS B O 1
ATOM 8305 N N . LYS B 1 448 ? -7.426 14.563 -5.517 1 88.23 448 LYS B N 1
ATOM 8306 C CA . LYS B 1 448 ? -6.537 13.701 -4.744 1 88.23 448 LYS B CA 1
ATOM 8307 C C . LYS B 1 448 ? -5.876 14.473 -3.605 1 88.23 448 LYS B C 1
ATOM 8309 O O . LYS B 1 448 ? -5.816 13.989 -2.473 1 88.23 448 LYS B O 1
ATOM 8314 N N . PHE B 1 449 ? -5.443 15.611 -3.924 1 90.76 449 PHE B N 1
ATOM 8315 C CA . PHE B 1 449 ? -4.751 16.436 -2.941 1 90.76 449 PHE B CA 1
ATOM 8316 C C . PHE B 1 449 ? -5.708 16.891 -1.845 1 90.76 449 PHE B C 1
ATOM 8318 O O . PHE B 1 449 ? -5.406 16.764 -0.657 1 90.76 449 PHE B O 1
ATOM 8325 N N . VAL B 1 450 ? -6.796 17.381 -2.256 1 93.94 450 VAL B N 1
ATOM 8326 C CA . VAL B 1 450 ? -7.752 17.927 -1.298 1 93.94 450 VAL B CA 1
ATOM 8327 C C . VAL B 1 450 ? -8.303 16.805 -0.421 1 93.94 450 VAL B C 1
ATOM 8329 O O . VAL B 1 450 ? -8.499 16.988 0.783 1 93.94 450 VAL B O 1
ATOM 8332 N N . PHE B 1 451 ? -8.544 15.699 -0.981 1 92.43 451 PHE B N 1
ATOM 8333 C CA . PHE B 1 451 ? -9.029 14.576 -0.188 1 92.43 451 PHE B CA 1
ATOM 8334 C C . PHE B 1 451 ? -7.98 14.135 0.825 1 92.43 451 PHE B C 1
ATOM 8336 O O . PHE B 1 451 ? -8.318 13.698 1.927 1 92.43 451 PHE B O 1
ATOM 8343 N N . SER B 1 452 ? -6.744 14.232 0.445 1 91.47 452 SER B N 1
ATOM 8344 C CA . SER B 1 452 ? -5.686 13.957 1.412 1 91.47 452 SER B CA 1
ATOM 8345 C C . SER B 1 452 ? -5.73 14.943 2.575 1 91.47 452 SER B C 1
ATOM 8347 O O . SER B 1 452 ? -5.478 14.569 3.722 1 91.47 452 SER B O 1
ATOM 8349 N N . LEU B 1 453 ? -6.031 16.179 2.239 1 95 453 LEU B N 1
ATOM 8350 C CA . LEU B 1 453 ? -6.156 17.188 3.285 1 95 453 LEU B CA 1
ATOM 8351 C C . LEU B 1 453 ? -7.367 16.908 4.169 1 95 453 LEU B C 1
ATOM 8353 O O . LEU B 1 453 ? -7.32 17.126 5.381 1 95 453 LEU B O 1
ATOM 8357 N N . PHE B 1 454 ? -8.439 16.456 3.515 1 95.76 454 PHE B N 1
ATOM 8358 C CA . PHE B 1 454 ? -9.595 16.044 4.302 1 95.76 454 PHE B CA 1
ATOM 8359 C C . PHE B 1 454 ? -9.218 14.935 5.278 1 95.76 454 PHE B C 1
ATOM 8361 O O . PHE B 1 454 ? -9.621 14.963 6.443 1 95.76 454 PHE B O 1
ATOM 8368 N N . GLY B 1 455 ? -8.459 14.009 4.767 1 94.22 455 GLY B N 1
ATOM 8369 C CA . GLY B 1 455 ? -7.981 12.941 5.631 1 94.22 455 GLY B CA 1
ATOM 8370 C C . GLY B 1 455 ? -7.145 13.442 6.793 1 94.22 455 GLY B C 1
ATOM 8371 O O . GLY B 1 455 ? -7.291 12.965 7.92 1 94.22 455 GLY B O 1
ATOM 8372 N N . ARG B 1 456 ? -6.31 14.412 6.51 1 95.72 456 ARG B N 1
ATOM 8373 C CA . ARG B 1 456 ? -5.478 14.996 7.557 1 95.72 456 ARG B CA 1
ATOM 8374 C C . ARG B 1 456 ? -6.329 15.736 8.583 1 95.72 456 ARG B C 1
ATOM 8376 O O . ARG B 1 456 ? -6.041 15.696 9.781 1 95.72 456 ARG B O 1
ATOM 8383 N N . ALA B 1 457 ? -7.288 16.37 8.069 1 97.37 457 ALA B N 1
ATOM 8384 C CA . ALA B 1 457 ? -8.199 17.072 8.969 1 97.37 457 ALA B CA 1
ATOM 8385 C C . ALA B 1 457 ? -8.932 16.093 9.881 1 97.37 457 ALA B C 1
ATOM 8387 O O . ALA B 1 457 ? -9.097 16.352 11.076 1 97.37 457 ALA B O 1
ATOM 8388 N N . LEU B 1 458 ? -9.356 14.991 9.353 1 96.13 458 LEU B N 1
ATOM 8389 C CA . LEU B 1 458 ? -10.004 13.953 10.147 1 96.13 458 LEU B CA 1
ATOM 8390 C C . LEU B 1 458 ? -9.054 13.406 11.208 1 96.13 458 LEU B C 1
ATOM 8392 O O . LEU B 1 458 ? -9.451 13.2 12.357 1 96.13 458 LEU B O 1
ATOM 8396 N N . LEU B 1 459 ? -7.858 13.197 10.808 1 96.76 459 LEU B N 1
ATOM 8397 C CA . LEU B 1 459 ? -6.854 12.697 11.741 1 96.76 459 LEU B CA 1
ATOM 8398 C C . LEU B 1 459 ? -6.591 13.709 12.851 1 96.76 459 LEU B C 1
ATOM 8400 O O . LEU B 1 459 ? -6.545 13.346 14.029 1 96.76 459 LEU B O 1
ATOM 8404 N N . ASN B 1 460 ? -6.414 14.973 12.465 1 98.09 460 ASN B N 1
ATOM 8405 C CA . ASN B 1 460 ? -6.214 16.029 13.453 1 98.09 460 ASN B CA 1
ATOM 8406 C C . ASN B 1 460 ? -7.393 16.124 14.418 1 98.09 460 ASN B C 1
ATOM 8408 O O . ASN B 1 460 ? -7.202 16.315 15.62 1 98.09 460 ASN B O 1
ATOM 8412 N N . ALA B 1 461 ? -8.582 15.981 13.874 1 97.65 461 ALA B N 1
ATOM 8413 C CA . ALA B 1 461 ? -9.772 16.004 14.72 1 97.65 461 ALA B CA 1
ATOM 8414 C C . ALA B 1 461 ? -9.758 14.849 15.718 1 97.65 461 ALA B C 1
ATOM 8416 O O . ALA B 1 461 ? -10.113 15.025 16.886 1 97.65 461 ALA B O 1
ATOM 8417 N N . PHE B 1 462 ? -9.356 13.696 15.374 1 97.1 462 PHE B N 1
ATOM 8418 C CA . PHE B 1 462 ? -9.269 12.529 16.244 1 97.1 462 PHE B CA 1
ATOM 8419 C C . PHE B 1 462 ? -8.241 12.753 17.348 1 97.1 462 PHE B C 1
ATOM 8421 O O . PHE B 1 462 ? -8.487 12.42 18.509 1 97.1 462 PHE B O 1
ATOM 8428 N N . ILE B 1 463 ? -7.06 13.294 16.895 1 97.93 463 ILE B N 1
ATOM 8429 C CA . ILE B 1 463 ? -6.013 13.566 17.874 1 97.93 463 ILE B CA 1
ATOM 8430 C C . ILE B 1 463 ? -6.521 14.567 18.909 1 97.93 463 ILE B C 1
ATOM 8432 O O . ILE B 1 463 ? -6.29 14.401 20.109 1 97.93 463 ILE B O 1
ATOM 8436 N N . LEU B 1 464 ? -7.213 15.602 18.422 1 97.81 464 LEU B N 1
ATOM 8437 C CA . LEU B 1 464 ? -7.815 16.578 19.324 1 97.81 464 LEU B CA 1
ATOM 8438 C C . LEU B 1 464 ? -8.805 15.907 20.27 1 97.81 464 LEU B C 1
ATOM 8440 O O . LEU B 1 464 ? -8.801 16.177 21.473 1 97.81 464 LEU B O 1
ATOM 8444 N N . TYR B 1 465 ? -9.61 15.002 19.737 1 97.33 465 TYR B N 1
ATOM 8445 C CA . TYR B 1 465 ? -10.569 14.244 20.533 1 97.33 465 TYR B CA 1
ATOM 8446 C C . TYR B 1 465 ? -9.86 13.416 21.599 1 97.33 465 TYR B C 1
ATOM 8448 O O . TYR B 1 465 ? -10.246 13.439 22.77 1 97.33 465 TYR B O 1
ATOM 8456 N N . GLN B 1 466 ? -8.823 12.757 21.209 1 96.93 466 GLN B N 1
ATOM 8457 C CA . GLN B 1 466 ? -8.081 11.887 22.115 1 96.93 466 GLN B CA 1
ATOM 8458 C C . GLN B 1 466 ? -7.493 12.678 23.28 1 96.93 466 GLN B C 1
ATOM 8460 O O . GLN B 1 466 ? -7.465 12.194 24.414 1 96.93 466 GLN B O 1
ATOM 8465 N N . LYS B 1 467 ? -7.087 13.887 23.046 1 96.56 467 LYS B N 1
ATOM 8466 C CA . LYS B 1 467 ? -6.389 14.689 24.047 1 96.56 467 LYS B CA 1
ATOM 8467 C C . LYS B 1 467 ? -7.374 15.49 24.894 1 96.56 467 LYS B C 1
ATOM 8469 O O . LYS B 1 467 ? -7.036 15.938 25.991 1 96.56 467 LYS B O 1
ATOM 8474 N N . ASN B 1 468 ? -8.572 15.62 24.371 1 96.26 468 ASN B N 1
ATOM 8475 C CA . ASN B 1 468 ? -9.501 16.533 25.028 1 96.26 468 ASN B CA 1
ATOM 8476 C C . ASN B 1 468 ? -10.619 15.778 25.742 1 96.26 468 ASN B C 1
ATOM 8478 O O . ASN B 1 468 ? -11.176 16.269 26.724 1 96.26 468 ASN B O 1
ATOM 8482 N N . THR B 1 469 ? -10.975 14.603 25.262 1 94.57 469 THR B N 1
ATOM 8483 C CA . THR B 1 469 ? -12.198 13.931 25.687 1 94.57 469 THR B CA 1
ATOM 8484 C C . THR B 1 469 ? -12.054 13.395 27.109 1 94.57 469 THR B C 1
ATOM 8486 O O . THR B 1 469 ? -10.942 13.123 27.566 1 94.57 469 THR B O 1
ATOM 8489 N N . THR B 1 470 ? -13.136 13.219 27.776 1 91.73 470 THR B N 1
ATOM 8490 C CA . THR B 1 470 ? -13.195 12.582 29.087 1 91.73 470 THR B CA 1
ATOM 8491 C C . THR B 1 470 ? -13.775 11.175 28.979 1 91.73 470 THR B C 1
ATOM 8493 O O . THR B 1 470 ? -13.932 10.484 29.988 1 91.73 470 THR B O 1
ATOM 8496 N N . ASP B 1 471 ? -14.066 10.777 27.707 1 86.86 471 ASP B N 1
ATOM 8497 C CA . ASP B 1 471 ? -14.586 9.431 27.488 1 86.86 471 ASP B CA 1
ATOM 8498 C C . ASP B 1 471 ? -13.662 8.379 28.098 1 86.86 471 ASP B C 1
ATOM 8500 O O . ASP B 1 471 ? -12.438 8.489 28.001 1 86.86 471 ASP B O 1
ATOM 8504 N N . ALA B 1 472 ? -14.274 7.411 28.846 1 88.22 472 ALA B N 1
ATOM 8505 C CA . ALA B 1 472 ? -13.543 6.271 29.393 1 88.22 472 ALA B CA 1
ATOM 8506 C C . ALA B 1 472 ? -14.312 4.971 29.176 1 88.22 472 ALA B C 1
ATOM 8508 O O . ALA B 1 472 ? -15.385 4.774 29.752 1 88.22 472 ALA B O 1
ATOM 8509 N N . PRO B 1 473 ? -14.003 4.18 28.304 1 91.22 473 PRO B N 1
ATOM 8510 C CA . PRO B 1 473 ? -12.805 4.29 27.469 1 91.22 473 PRO B CA 1
ATOM 8511 C C . PRO B 1 473 ? -12.989 5.25 26.296 1 91.22 473 PRO B C 1
ATOM 8513 O O . PRO B 1 473 ? -14.119 5.498 25.869 1 91.22 473 PRO B O 1
ATOM 8516 N N . LYS B 1 474 ? -11.87 5.73 25.779 1 94.04 474 LYS B N 1
ATOM 8517 C CA . LYS B 1 474 ? -11.89 6.603 24.609 1 94.04 474 LYS B CA 1
ATOM 8518 C C . LYS B 1 474 ? -12.24 5.82 23.346 1 94.04 474 LYS B C 1
ATOM 8520 O O . LYS B 1 474 ? -11.913 4.637 23.231 1 94.04 474 LYS B O 1
ATOM 8525 N N . LYS B 1 475 ? -12.881 6.496 22.444 1 92.98 475 LYS B N 1
ATOM 8526 C CA . LYS B 1 475 ? -13.183 5.874 21.159 1 92.98 475 LYS B CA 1
ATOM 8527 C C . LYS B 1 475 ? -11.909 5.616 20.36 1 92.98 475 LYS B C 1
ATOM 8529 O O . LYS B 1 475 ? -10.984 6.43 20.377 1 92.98 475 LYS B O 1
ATOM 8534 N N . THR B 1 476 ? -11.891 4.467 19.726 1 91.73 476 THR B N 1
ATOM 8535 C CA . THR B 1 476 ? -10.811 4.199 18.783 1 91.73 476 THR B CA 1
ATOM 8536 C C . THR B 1 476 ? -10.974 5.04 17.52 1 91.73 476 THR B C 1
ATOM 8538 O O . THR B 1 476 ? -12.028 5.64 17.299 1 91.73 476 THR B O 1
ATOM 8541 N N . ARG B 1 477 ? -9.948 5.148 16.744 1 91.56 477 ARG B N 1
ATOM 8542 C CA . ARG B 1 477 ? -10.011 5.89 15.489 1 91.56 477 ARG B CA 1
ATOM 8543 C C . ARG B 1 477 ? -11.135 5.369 14.601 1 91.56 477 ARG B C 1
ATOM 8545 O O . ARG B 1 477 ? -11.853 6.153 13.975 1 91.56 477 ARG B O 1
ATOM 8552 N N . TYR B 1 478 ? -11.275 4.092 14.546 1 88.26 478 TYR B N 1
ATOM 8553 C CA . TYR B 1 478 ? -12.337 3.464 13.768 1 88.26 478 TYR B CA 1
ATOM 8554 C C . TYR B 1 478 ? -13.709 3.914 14.255 1 88.26 478 TYR B C 1
ATOM 8556 O O . TYR B 1 478 ? -14.542 4.356 13.46 1 88.26 478 TYR B O 1
ATOM 8564 N N . GLN B 1 479 ? -13.93 3.807 15.56 1 89.12 479 GLN B N 1
ATOM 8565 C CA . GLN B 1 479 ? -15.204 4.21 16.144 1 89.12 479 GLN B CA 1
ATOM 8566 C C . GLN B 1 479 ? -15.474 5.693 15.906 1 89.12 479 GLN B C 1
ATOM 8568 O O . GLN B 1 479 ? -16.613 6.088 15.648 1 89.12 479 GLN B O 1
ATOM 8573 N N . PHE B 1 480 ? -14.435 6.451 16.061 1 93.47 480 PHE B N 1
ATOM 8574 C CA . PHE B 1 480 ? -14.532 7.887 15.827 1 93.47 480 PHE B CA 1
ATOM 8575 C C . PHE B 1 480 ? -14.998 8.173 14.404 1 93.47 480 PHE B C 1
ATOM 8577 O O . PHE B 1 480 ? -15.939 8.942 14.196 1 93.47 480 PHE B O 1
ATOM 8584 N N . CYS B 1 481 ? -14.409 7.532 13.396 1 91.22 481 CYS B N 1
ATOM 8585 C CA . CYS B 1 481 ? -14.739 7.73 11.989 1 91.22 481 CYS B CA 1
ATOM 8586 C C . CYS B 1 481 ? -16.172 7.298 11.699 1 91.22 481 CYS B C 1
ATOM 8588 O O . CYS B 1 481 ? -16.901 7.99 10.986 1 91.22 481 CYS B O 1
ATOM 8590 N N . VAL B 1 482 ? -16.573 6.191 12.24 1 89.44 482 VAL B N 1
ATOM 8591 C CA . VAL B 1 482 ? -17.906 5.654 11.991 1 89.44 482 VAL B CA 1
ATOM 8592 C C . VAL B 1 482 ? -18.959 6.587 12.586 1 89.44 482 VAL B C 1
ATOM 8594 O O . VAL B 1 482 ? -19.999 6.832 11.97 1 89.44 482 VAL B O 1
ATOM 8597 N N . SER B 1 483 ? -18.651 7.131 13.73 1 91.44 483 SER B N 1
ATOM 8598 C CA . SER B 1 483 ? -19.592 8.021 14.403 1 91.44 483 SER B CA 1
ATOM 8599 C C . SER B 1 483 ? -19.821 9.295 13.598 1 91.44 483 SER B C 1
ATOM 8601 O O . SER B 1 483 ? -20.934 9.825 13.566 1 91.44 483 SER B O 1
ATOM 8603 N N . ILE B 1 484 ? -18.807 9.726 12.928 1 93.9 484 ILE B N 1
ATOM 8604 C CA . ILE B 1 484 ? -18.88 10.983 12.191 1 93.9 484 ILE B CA 1
ATOM 8605 C C . ILE B 1 484 ? -19.761 10.806 10.956 1 93.9 484 ILE B C 1
ATOM 8607 O O . ILE B 1 484 ? -20.537 11.699 10.607 1 93.9 484 ILE B O 1
ATOM 8611 N N . VAL B 1 485 ? -19.665 9.661 10.294 1 91.95 485 VAL B N 1
ATOM 8612 C CA . VAL B 1 485 ? -20.363 9.407 9.038 1 91.95 485 VAL B CA 1
ATOM 8613 C C . VAL B 1 485 ? -21.87 9.522 9.252 1 91.95 485 VAL B C 1
ATOM 8615 O O . VAL B 1 485 ? -22.556 10.231 8.511 1 91.95 485 VAL B O 1
ATOM 8618 N N . GLU B 1 486 ? -22.286 8.933 10.287 1 83.16 486 GLU B N 1
ATOM 8619 C CA . GLU B 1 486 ? -23.72 8.918 10.558 1 83.16 486 GLU B CA 1
ATOM 8620 C C . GLU B 1 486 ? -24.229 10.309 10.923 1 83.16 486 GLU B C 1
ATOM 8622 O O . GLU B 1 486 ? -25.292 10.728 10.462 1 83.16 486 GLU B O 1
ATOM 8627 N N . ASP B 1 487 ? -23.467 10.981 11.649 1 90.8 487 ASP B N 1
ATOM 8628 C CA . ASP B 1 487 ? -23.863 12.313 12.097 1 90.8 487 ASP B CA 1
ATOM 8629 C C . ASP B 1 487 ? -23.795 13.32 10.951 1 90.8 487 ASP B C 1
ATOM 8631 O O . ASP B 1 487 ? -24.632 14.221 10.86 1 90.8 487 ASP B O 1
ATOM 8635 N N . MET B 1 488 ? -22.827 13.2 10.084 1 92.31 488 MET B N 1
ATOM 8636 C CA . MET B 1 488 ? -22.626 14.142 8.986 1 92.31 488 MET B CA 1
ATOM 8637 C C . MET B 1 488 ? -23.739 14.016 7.951 1 92.31 488 MET B C 1
ATOM 8639 O O . MET B 1 488 ? -24.074 14.989 7.272 1 92.31 488 MET B O 1
ATOM 8643 N N . MET B 1 489 ? -24.293 12.85 7.817 1 89.4 489 MET B N 1
ATOM 8644 C CA . MET B 1 489 ? -25.41 12.645 6.899 1 89.4 489 MET B CA 1
ATOM 8645 C C . MET B 1 489 ? -26.606 13.503 7.297 1 89.4 489 MET B C 1
ATOM 8647 O O . MET B 1 489 ? -27.33 14.004 6.435 1 89.4 489 MET B O 1
ATOM 8651 N N . GLY B 1 490 ? -26.697 13.705 8.521 1 82.16 490 GLY B N 1
ATOM 8652 C CA . GLY B 1 490 ? -27.811 14.5 9.013 1 82.16 490 GLY B CA 1
ATOM 8653 C C . GLY B 1 490 ? -29.156 14.032 8.491 1 82.16 490 GLY B C 1
ATOM 8654 O O . GLY B 1 490 ? -29.479 12.845 8.571 1 82.16 490 GLY B O 1
ATOM 8655 N N . ASP B 1 491 ? -29.872 15.027 7.92 1 80.16 491 ASP B N 1
ATOM 8656 C CA . ASP B 1 491 ? -31.236 14.746 7.483 1 80.16 491 ASP B CA 1
ATOM 8657 C C . ASP B 1 491 ? -31.302 14.571 5.968 1 80.16 491 ASP B C 1
ATOM 8659 O O . ASP B 1 491 ? -32.389 14.449 5.399 1 80.16 491 ASP B O 1
ATOM 8663 N N . TYR B 1 492 ? -30.164 14.547 5.411 1 88.5 492 TYR B N 1
ATOM 8664 C CA . TYR B 1 492 ? -30.174 14.414 3.959 1 88.5 492 TYR B CA 1
ATOM 8665 C C . TYR B 1 492 ? -30.68 13.039 3.541 1 88.5 492 TYR B C 1
ATOM 8667 O O . TYR B 1 492 ? -30.27 12.022 4.105 1 88.5 492 TYR B O 1
ATOM 8675 N N . ARG B 1 493 ? -31.616 12.996 2.663 1 81.77 493 ARG B N 1
ATOM 8676 C CA . ARG B 1 493 ? -32.115 11.779 2.031 1 81.77 493 ARG B CA 1
ATOM 8677 C C . ARG B 1 493 ? -32.132 11.918 0.512 1 81.77 493 ARG B C 1
ATOM 8679 O O . ARG B 1 493 ? -32.569 12.941 -0.018 1 81.77 493 ARG B O 1
ATOM 8686 N N . PRO B 1 494 ? -31.483 10.935 -0.095 1 80.44 494 PRO B N 1
ATOM 8687 C CA . PRO B 1 494 ? -31.504 11.035 -1.556 1 80.44 494 PRO B CA 1
ATOM 8688 C C . PRO B 1 494 ? -32.921 11.026 -2.127 1 80.44 494 PRO B C 1
ATOM 8690 O O . PRO B 1 494 ? -33.817 10.399 -1.556 1 80.44 494 PRO B O 1
ATOM 8693 N N . PRO B 1 495 ? -33.17 11.953 -2.953 1 64.61 495 PRO B N 1
ATOM 8694 C CA . PRO B 1 495 ? -34.509 11.902 -3.544 1 64.61 495 PRO B CA 1
ATOM 8695 C C . PRO B 1 495 ? -34.883 10.506 -4.039 1 64.61 495 PRO B C 1
ATOM 8697 O O . PRO B 1 495 ? -34.014 9.751 -4.482 1 64.61 495 PRO B O 1
ATOM 8700 N N . HIS B 1 496 ? -35.817 9.788 -3.39 1 54.29 496 HIS B N 1
ATOM 8701 C CA . HIS B 1 496 ? -36.329 8.442 -3.62 1 54.29 496 HIS B CA 1
ATOM 8702 C C . HIS B 1 496 ? -36.305 8.09 -5.104 1 54.29 496 HIS B C 1
ATOM 8704 O O . HIS B 1 496 ? -36.917 8.783 -5.92 1 54.29 496 HIS B O 1
ATOM 8710 N N . LYS B 1 497 ? -35.294 7.709 -5.602 1 48.77 497 LYS B N 1
ATOM 8711 C CA . LYS B 1 497 ? -35.464 7.14 -6.936 1 48.77 497 LYS B CA 1
ATOM 8712 C C . LYS B 1 497 ? -36.392 5.93 -6.903 1 48.77 497 LYS B C 1
ATOM 8714 O O . LYS B 1 497 ? -36.323 5.112 -5.982 1 48.77 497 LYS B O 1
ATOM 8719 N N . VAL B 1 498 ? -37.575 5.932 -7.534 1 38.74 498 VAL B N 1
ATOM 8720 C CA . VAL B 1 498 ? -38.363 4.755 -7.884 1 38.74 498 VAL B CA 1
ATOM 8721 C C . VAL B 1 498 ? -37.444 3.66 -8.421 1 38.74 498 VAL B C 1
ATOM 8723 O O . VAL B 1 498 ? -36.805 3.831 -9.462 1 38.74 498 VAL B O 1
ATOM 8726 N N . ILE B 1 499 ? -36.721 3.096 -7.692 1 38.5 499 ILE B N 1
ATOM 8727 C CA . ILE B 1 499 ? -35.886 1.98 -8.122 1 38.5 499 ILE B CA 1
ATOM 8728 C C . ILE B 1 499 ? -36.672 1.085 -9.077 1 38.5 499 ILE B C 1
ATOM 8730 O O . ILE B 1 499 ? -37.665 0.468 -8.684 1 38.5 499 ILE B O 1
ATOM 8734 N N . ARG B 1 500 ? -36.816 1.287 -10.216 1 36.83 500 ARG B N 1
ATOM 8735 C CA . ARG B 1 500 ? -37.358 0.25 -11.087 1 36.83 500 ARG B CA 1
ATOM 8736 C C . ARG B 1 500 ? -36.592 -1.059 -10.925 1 36.83 500 ARG B C 1
ATOM 8738 O O . ARG B 1 500 ? -35.362 -1.078 -11.011 1 36.83 500 ARG B O 1
ATOM 8745 N N . LYS B 1 501 ? -37.095 -2.079 -10.205 1 39.93 501 LYS B N 1
ATOM 8746 C CA . LYS B 1 501 ? -36.598 -3.443 -10.044 1 39.93 501 LYS B CA 1
ATOM 8747 C C . LYS B 1 501 ? -35.845 -3.903 -11.289 1 39.93 501 LYS B C 1
ATOM 8749 O O . LYS B 1 501 ? -36.389 -3.879 -12.395 1 39.93 501 LYS B O 1
ATOM 8754 N N . ARG B 1 502 ? -34.601 -3.872 -11.364 1 39.76 502 ARG B N 1
ATOM 8755 C CA . ARG B 1 502 ? -33.826 -4.432 -12.466 1 39.76 502 ARG B CA 1
ATOM 8756 C C . ARG B 1 502 ? -34.305 -5.837 -12.814 1 39.76 502 ARG B C 1
ATOM 8758 O O . ARG B 1 502 ? -34.552 -6.653 -11.923 1 39.76 502 ARG B O 1
ATOM 8765 N N . ARG B 1 503 ? -34.769 -6.267 -13.986 1 39.92 503 ARG B N 1
ATOM 8766 C CA . ARG B 1 503 ? -35.207 -7.575 -14.459 1 39.92 503 ARG B CA 1
ATOM 8767 C C . ARG B 1 503 ? -34.109 -8.618 -14.283 1 39.92 503 ARG B C 1
ATOM 8769 O O . ARG B 1 503 ? -32.926 -8.316 -14.454 1 39.92 503 ARG B O 1
ATOM 8776 N N . SER B 1 504 ? -34.104 -9.606 -13.433 1 37.3 504 SER B N 1
ATOM 8777 C CA . SER B 1 504 ? -33.173 -10.72 -13.286 1 37.3 504 SER B CA 1
ATOM 8778 C C . SER B 1 504 ? -32.602 -11.144 -14.634 1 37.3 504 SER B C 1
ATOM 8780 O O . SER B 1 504 ? -33.182 -10.849 -15.681 1 37.3 504 SER B O 1
ATOM 8782 N N . ARG B 1 505 ? -31.311 -11.495 -14.7 1 36.45 505 ARG B N 1
ATOM 8783 C CA . ARG B 1 505 ? -30.796 -12.049 -15.948 1 36.45 505 ARG B CA 1
ATOM 8784 C C . ARG B 1 505 ? -31.791 -13.025 -16.566 1 36.45 505 ARG B C 1
ATOM 8786 O O . ARG B 1 505 ? -31.943 -13.075 -17.789 1 36.45 505 ARG B O 1
ATOM 8793 N N . GLU B 1 506 ? -32.361 -13.806 -15.538 1 42.27 506 GLU B N 1
ATOM 8794 C CA . GLU B 1 506 ? -33.414 -14.703 -16.005 1 42.27 506 GLU B CA 1
ATOM 8795 C C . GLU B 1 506 ? -34.56 -13.923 -16.644 1 42.27 506 GLU B C 1
ATOM 8797 O O . GLU B 1 506 ? -35.066 -14.308 -17.7 1 42.27 506 GLU B O 1
ATOM 8802 N N . GLU B 1 507 ? -34.821 -12.81 -15.977 1 45.31 507 GLU B N 1
ATOM 8803 C CA . GLU B 1 507 ? -35.907 -12 -16.518 1 45.31 507 GLU B CA 1
ATOM 8804 C C . GLU B 1 507 ? -35.477 -11.281 -17.793 1 45.31 507 GLU B C 1
ATOM 8806 O O . GLU B 1 507 ? -36.251 -11.183 -18.748 1 45.31 507 GLU B O 1
ATOM 8811 N N . ILE B 1 508 ? -34.258 -10.92 -17.78 1 40.23 508 ILE B N 1
ATOM 8812 C CA . ILE B 1 508 ? -33.697 -10.338 -18.994 1 40.23 508 ILE B CA 1
ATOM 8813 C C . ILE B 1 508 ? -33.513 -11.426 -20.051 1 40.23 508 ILE B C 1
ATOM 8815 O O . ILE B 1 508 ? -33.845 -11.225 -21.221 1 40.23 508 ILE B O 1
ATOM 8819 N N . GLN B 1 509 ? -32.814 -12.554 -19.602 1 37.75 509 GLN B N 1
ATOM 8820 C CA . GLN B 1 509 ? -32.745 -13.703 -20.498 1 37.75 509 GLN B CA 1
ATOM 8821 C C . GLN B 1 509 ? -34.139 -14.153 -20.924 1 37.75 509 GLN B C 1
ATOM 8823 O O . GLN B 1 509 ? -34.358 -14.495 -22.088 1 37.75 509 GLN B O 1
ATOM 8828 N N . ALA B 1 510 ? -35.021 -14.281 -19.837 1 39.08 510 ALA B N 1
ATOM 8829 C CA . ALA B 1 510 ? -36.4 -14.62 -20.177 1 39.08 510 ALA B CA 1
ATOM 8830 C C . ALA B 1 510 ? -37.001 -13.588 -21.127 1 39.08 510 ALA B C 1
ATOM 8832 O O . ALA B 1 510 ? -37.731 -13.942 -22.056 1 39.08 510 ALA B O 1
ATOM 8833 N N . ALA B 1 511 ? -36.704 -12.366 -20.801 1 37.1 511 ALA B N 1
ATOM 8834 C CA . ALA B 1 511 ? -37.205 -11.322 -21.691 1 37.1 511 ALA B CA 1
ATOM 8835 C C . ALA B 1 511 ? -36.495 -11.365 -23.041 1 37.1 511 ALA B C 1
ATOM 8837 O O . ALA B 1 511 ? -37.096 -11.063 -24.075 1 37.1 511 ALA B O 1
ATOM 8838 N N . ASN B 1 512 ? -35.192 -11.53 -22.884 1 33.89 512 ASN B N 1
ATOM 8839 C CA . ASN B 1 512 ? -34.446 -11.639 -24.133 1 33.89 512 ASN B CA 1
ATOM 8840 C C . ASN B 1 512 ? -34.696 -12.979 -24.819 1 33.89 512 ASN B C 1
ATOM 8842 O O . ASN B 1 512 ? -34.185 -13.226 -25.913 1 33.89 512 ASN B O 1
ATOM 8846 N N . GLN B 1 513 ? -34.927 -13.971 -23.939 1 33.76 513 GLN B N 1
ATOM 8847 C CA . GLN B 1 513 ? -35.399 -15.144 -24.666 1 33.76 513 GLN B CA 1
ATOM 8848 C C . GLN B 1 513 ? -36.597 -14.8 -25.547 1 33.76 513 GLN B C 1
ATOM 8850 O O . GLN B 1 513 ? -37.746 -14.994 -25.144 1 33.76 513 GLN B O 1
ATOM 8855 N N . LEU B 1 514 ? -36.649 -13.501 -25.936 1 31.46 514 LEU B N 1
ATOM 8856 C CA . LEU B 1 514 ? -37.594 -13.186 -27.002 1 31.46 514 LEU B CA 1
ATOM 8857 C C . LEU B 1 514 ? -37.694 -14.338 -27.997 1 31.46 514 LEU B C 1
ATOM 8859 O O . LEU B 1 514 ? -36.724 -15.069 -28.205 1 31.46 514 LEU B O 1
ATOM 8863 N N . GLU B 1 515 ? -38.861 -14.701 -28.233 1 30.93 515 GLU B N 1
ATOM 8864 C CA . GLU B 1 515 ? -39.405 -15.642 -29.208 1 30.93 515 GLU B CA 1
ATOM 8865 C C . GLU B 1 515 ? -38.615 -15.604 -30.513 1 30.93 515 GLU B C 1
ATOM 8867 O O . GLU B 1 515 ? -38.154 -14.541 -30.935 1 30.93 515 GLU B O 1
ATOM 8872 N N . PRO B 1 516 ? -38.061 -16.703 -30.853 1 29.54 516 PRO B N 1
ATOM 8873 C CA . PRO B 1 516 ? -37.482 -16.861 -32.189 1 29.54 516 PRO B CA 1
ATOM 8874 C C . PRO B 1 516 ? -38.224 -16.055 -33.253 1 29.54 516 PRO B C 1
ATOM 8876 O O . PRO B 1 516 ? -39.446 -16.168 -33.377 1 29.54 516 PRO B O 1
ATOM 8879 N N . ILE B 1 517 ? -37.95 -14.749 -33.391 1 29.14 517 ILE B N 1
ATOM 8880 C CA . ILE B 1 517 ? -38.534 -14.044 -34.526 1 29.14 517 ILE B CA 1
ATOM 8881 C C . ILE B 1 517 ? -38.538 -14.954 -35.752 1 29.14 517 ILE B C 1
ATOM 8883 O O . ILE B 1 517 ? -37.481 -15.402 -36.204 1 29.14 517 ILE B O 1
ATOM 8887 N N . ILE B 1 518 ? -39.562 -15.737 -35.851 1 29.98 518 ILE B N 1
ATOM 8888 C CA . ILE B 1 518 ? -39.872 -16.468 -37.074 1 29.98 518 ILE B CA 1
ATOM 8889 C C . ILE B 1 518 ? -39.63 -15.571 -38.286 1 29.98 518 ILE B C 1
ATOM 8891 O O . ILE B 1 518 ? -40.236 -14.504 -38.408 1 29.98 518 ILE B O 1
ATOM 8895 N N . GLU B 1 519 ? -38.341 -15.499 -38.666 1 28.76 519 GLU B N 1
ATOM 8896 C CA . GLU B 1 519 ? -37.97 -14.857 -39.924 1 28.76 519 GLU B CA 1
ATOM 8897 C C . GLU B 1 519 ? -39.001 -15.142 -41.013 1 28.76 519 GLU B C 1
ATOM 8899 O O . GLU B 1 519 ? -39.363 -16.297 -41.246 1 28.76 519 GLU B O 1
ATOM 8904 N N . ALA B 1 520 ? -39.889 -14.228 -41.122 1 28.74 520 ALA B N 1
ATOM 8905 C CA . ALA B 1 520 ? -40.815 -14.373 -42.242 1 28.74 520 ALA B CA 1
ATOM 8906 C C . ALA B 1 520 ? -40.079 -14.787 -43.513 1 28.74 520 ALA B C 1
ATOM 8908 O O . ALA B 1 520 ? -38.933 -14.388 -43.732 1 28.74 520 ALA B O 1
ATOM 8909 N N . PRO B 1 521 ? -40.523 -15.843 -44.109 1 29.24 521 PRO B N 1
ATOM 8910 C CA . PRO B 1 521 ? -39.947 -16.342 -45.36 1 29.24 521 PRO B CA 1
ATOM 8911 C C . PRO B 1 521 ? -39.723 -15.236 -46.389 1 29.24 521 PRO B C 1
ATOM 8913 O O . PRO B 1 521 ? -40.58 -14.366 -46.562 1 29.24 521 PRO B O 1
ATOM 8916 N N . GLU B 1 522 ? -38.497 -14.71 -46.45 1 29.06 522 GLU B N 1
ATOM 8917 C CA . GLU B 1 522 ? -38.066 -13.775 -47.485 1 29.06 522 GLU B CA 1
ATOM 8918 C C . GLU B 1 522 ? -38.673 -14.134 -48.839 1 29.06 522 GLU B C 1
ATOM 8920 O O . GLU B 1 522 ? -38.365 -15.185 -49.404 1 29.06 522 GLU B O 1
ATOM 8925 N N . ASN B 1 523 ? -40.033 -13.934 -48.956 1 26.65 523 ASN B N 1
ATOM 8926 C CA . ASN B 1 523 ? -40.355 -14.043 -50.375 1 26.65 523 ASN B CA 1
ATOM 8927 C C . ASN B 1 523 ? -39.571 -13.033 -51.207 1 26.65 523 ASN B C 1
ATOM 8929 O O . ASN B 1 523 ? -39.572 -11.838 -50.904 1 26.65 523 ASN B O 1
ATOM 8933 N N . PRO B 1 524 ? -38.604 -13.329 -51.984 1 30.06 524 PRO B N 1
ATOM 8934 C CA . PRO B 1 524 ? -37.675 -12.596 -52.847 1 30.06 524 PRO B CA 1
ATOM 8935 C C . PRO B 1 524 ? -38.349 -11.453 -53.603 1 30.06 524 PRO B C 1
ATOM 8937 O O . PRO B 1 524 ? -37.682 -10.708 -54.326 1 30.06 524 PRO B O 1
ATOM 8940 N N . ALA B 1 525 ? -39.758 -11.523 -53.833 1 27.88 525 ALA B N 1
ATOM 8941 C CA . ALA B 1 525 ? -40.071 -10.834 -55.083 1 27.88 525 ALA B CA 1
ATOM 8942 C C . ALA B 1 525 ? -40.01 -9.32 -54.905 1 27.88 525 ALA B C 1
ATOM 8944 O O . ALA B 1 525 ? -39.377 -8.62 -55.7 1 27.88 525 ALA B O 1
ATOM 8945 N N . GLN B 1 526 ? -41.278 -8.622 -54.494 1 27.46 526 GLN B N 1
ATOM 8946 C CA . GLN B 1 526 ? -41.557 -7.29 -55.02 1 27.46 526 GLN B CA 1
ATOM 8947 C C . GLN B 1 526 ? -40.886 -6.213 -54.172 1 27.46 526 GLN B C 1
ATOM 8949 O O . GLN B 1 526 ? -40.65 -6.412 -52.978 1 27.46 526 GLN B O 1
ATOM 8954 N N . PRO B 1 527 ? -40.367 -5.097 -54.735 1 34.93 527 PRO B N 1
ATOM 8955 C CA . PRO B 1 527 ? -39.72 -3.883 -54.231 1 34.93 527 PRO B CA 1
ATOM 8956 C C . PRO B 1 527 ? -40.46 -3.268 -53.046 1 34.93 527 PRO B C 1
ATOM 8958 O O . PRO B 1 527 ? -40.163 -2.14 -52.646 1 34.93 527 PRO B O 1
ATOM 8961 N N . GLY B 1 528 ? -41.536 -4.075 -52.403 1 33.16 528 GLY B N 1
ATOM 8962 C CA . GLY B 1 528 ? -42.581 -3.388 -51.662 1 33.16 528 GLY B CA 1
ATOM 8963 C C . GLY B 1 528 ? -42.06 -2.639 -50.45 1 33.16 528 GLY B C 1
ATOM 8964 O O . GLY B 1 528 ? -40.874 -2.724 -50.124 1 33.16 528 GLY B O 1
ATOM 8965 N N . PRO B 1 529 ? -43.144 -1.953 -49.68 1 39.27 529 PRO B N 1
ATOM 8966 C CA . PRO B 1 529 ? -43.038 -1.008 -48.566 1 39.27 529 PRO B CA 1
ATOM 8967 C C . PRO B 1 529 ? -42.21 -1.555 -47.405 1 39.27 529 PRO B C 1
ATOM 8969 O O . PRO B 1 529 ? -42.021 -2.769 -47.295 1 39.27 529 PRO B O 1
ATOM 8972 N N . SER B 1 530 ? -41.579 -0.746 -46.641 1 47.45 530 SER B N 1
ATOM 8973 C CA . SER B 1 530 ? -40.684 -0.967 -45.51 1 47.45 530 SER B CA 1
ATOM 8974 C C . SER B 1 530 ? -41.235 -2.033 -44.568 1 47.45 530 SER B C 1
ATOM 8976 O O . SER B 1 530 ? -42.431 -2.048 -44.272 1 47.45 530 SER B O 1
ATOM 8978 N N . PRO B 1 531 ? -40.678 -3.186 -44.392 1 59.32 531 PRO B N 1
ATOM 8979 C CA . PRO B 1 531 ? -41.178 -4.327 -43.621 1 59.32 531 PRO B CA 1
ATOM 8980 C C . PRO B 1 531 ? -41.654 -3.932 -42.224 1 59.32 531 PRO B C 1
ATOM 8982 O O . PRO B 1 531 ? -41.103 -3.01 -41.618 1 59.32 531 PRO B O 1
ATOM 8985 N N . CYS B 1 532 ? -42.952 -4.325 -41.825 1 67.03 532 CYS B N 1
ATOM 8986 C CA . CYS B 1 532 ? -43.575 -4.103 -40.525 1 67.03 532 CYS B CA 1
ATOM 8987 C C . CYS B 1 532 ? -42.695 -4.634 -39.4 1 67.03 532 CYS B C 1
ATOM 8989 O O . CYS B 1 532 ? -42.266 -5.789 -39.434 1 67.03 532 CYS B O 1
ATOM 8991 N N . ARG B 1 533 ? -42.082 -3.757 -38.628 1 73.94 533 ARG B N 1
ATOM 8992 C CA . ARG B 1 533 ? -41.247 -4.114 -37.485 1 73.94 533 ARG B CA 1
ATOM 8993 C C . ARG B 1 533 ? -41.749 -3.443 -36.211 1 73.94 533 ARG B C 1
ATOM 8995 O O . ARG B 1 533 ? -42.37 -2.38 -36.266 1 73.94 533 ARG B O 1
ATOM 9002 N N . LEU B 1 534 ? -41.648 -4.109 -35.029 1 75.11 534 LEU B N 1
ATOM 9003 C CA . LEU B 1 534 ? -42.03 -3.562 -33.732 1 75.11 534 LEU B CA 1
ATOM 9004 C C . LEU B 1 534 ? -40.916 -2.692 -33.16 1 75.11 534 LEU B C 1
ATOM 9006 O O . LEU B 1 534 ? -39.78 -3.149 -33.012 1 75.11 534 LEU B O 1
ATOM 9010 N N . VAL B 1 535 ? -41.163 -1.37 -32.991 1 76.47 535 VAL B N 1
ATOM 9011 C CA . VAL B 1 535 ? -40.186 -0.414 -32.482 1 76.47 535 VAL B CA 1
ATOM 9012 C C . VAL B 1 535 ? -40.667 0.157 -31.15 1 76.47 535 VAL B C 1
ATOM 9014 O O . VAL B 1 535 ? -41.852 0.459 -30.988 1 76.47 535 VAL B O 1
ATOM 9017 N N . LYS B 1 536 ? -39.839 0.19 -30.216 1 75.84 536 LYS B N 1
ATOM 9018 C CA . LYS B 1 536 ? -40.155 0.8 -28.928 1 75.84 536 LYS B CA 1
ATOM 9019 C C . LYS B 1 536 ? -40.259 2.318 -29.05 1 75.84 536 LYS B C 1
ATOM 9021 O O . LYS B 1 536 ? -39.432 2.951 -29.709 1 75.84 536 LYS B O 1
ATOM 9026 N N . LEU B 1 537 ? -41.244 2.921 -28.52 1 75.43 537 LEU B N 1
ATOM 9027 C CA . LEU B 1 537 ? -41.488 4.359 -28.51 1 75.43 537 LEU B CA 1
ATOM 9028 C C . LEU B 1 537 ? -40.552 5.062 -27.533 1 75.43 537 LEU B C 1
ATOM 9030 O O . LEU B 1 537 ? -39.995 4.427 -26.634 1 75.43 537 LEU B O 1
ATOM 9034 N N . ASP B 1 538 ? -40.317 6.335 -27.674 1 63.47 538 ASP B N 1
ATOM 9035 C CA . ASP B 1 538 ? -39.504 7.153 -26.778 1 63.47 538 ASP B CA 1
ATOM 9036 C C . ASP B 1 538 ? -39.987 7.031 -25.335 1 63.47 538 ASP B C 1
ATOM 9038 O O . ASP B 1 538 ? -41.159 6.739 -25.089 1 63.47 538 ASP B O 1
ATOM 9042 N N . VAL B 1 539 ? -39.163 7.273 -24.368 1 66.16 539 VAL B N 1
ATOM 9043 C CA . VAL B 1 539 ? -39.468 7.157 -22.946 1 66.16 539 VAL B CA 1
ATOM 9044 C C . VAL B 1 539 ? -40.641 8.069 -22.593 1 66.16 539 VAL B C 1
ATOM 9046 O O . VAL B 1 539 ? -40.625 9.261 -22.91 1 66.16 539 VAL B O 1
ATOM 9049 N N . GLY B 1 540 ? -41.812 7.539 -21.993 1 70.93 540 GLY B N 1
ATOM 9050 C CA . GLY B 1 540 ? -42.995 8.276 -21.579 1 70.93 540 GLY B CA 1
ATOM 9051 C C . GLY B 1 540 ? -44.1 8.265 -22.618 1 70.93 540 GLY B C 1
ATOM 9052 O O . GLY B 1 540 ? -45.228 8.676 -22.338 1 70.93 540 GLY B O 1
ATOM 9053 N N . LYS B 1 541 ? -43.727 7.795 -23.8 1 72.74 541 LYS B N 1
ATOM 9054 C CA . LYS B 1 541 ? -44.752 7.795 -24.841 1 72.74 541 LYS B CA 1
ATOM 9055 C C . LYS B 1 541 ? -45.399 6.419 -24.975 1 72.74 541 LYS B C 1
ATOM 9057 O O . LYS B 1 541 ? -44.71 5.397 -24.942 1 72.74 541 LYS B O 1
ATOM 9062 N N . ARG B 1 542 ? -46.552 6.282 -24.89 1 78.97 542 ARG B N 1
ATOM 9063 C CA . ARG B 1 542 ? -47.343 5.076 -25.114 1 78.97 542 ARG B CA 1
ATOM 9064 C C . ARG B 1 542 ? -48.445 5.326 -26.139 1 78.97 542 ARG B C 1
ATOM 9066 O O . ARG B 1 542 ? -48.941 6.447 -26.263 1 78.97 542 ARG B O 1
ATOM 9073 N N . ARG B 1 543 ? -48.587 4.345 -26.959 1 80.37 543 ARG B N 1
ATOM 9074 C CA . ARG B 1 543 ? -49.652 4.41 -27.955 1 80.37 543 ARG B CA 1
ATOM 9075 C C . ARG B 1 543 ? -50.69 3.319 -27.719 1 80.37 543 ARG B C 1
ATOM 9077 O O . ARG B 1 543 ? -50.368 2.251 -27.193 1 80.37 543 ARG B O 1
ATOM 9084 N N . ASP B 1 544 ? -51.84 3.616 -28.039 1 81.88 544 ASP B N 1
ATOM 9085 C CA . ASP B 1 544 ? -52.911 2.633 -27.903 1 81.88 544 ASP B CA 1
ATOM 9086 C C . ASP B 1 544 ? -52.676 1.434 -28.82 1 81.88 544 ASP B C 1
ATOM 9088 O O . ASP B 1 544 ? -52.353 1.601 -29.998 1 81.88 544 ASP B O 1
ATOM 9092 N N . CYS B 1 545 ? -52.689 0.269 -28.234 1 80.16 545 CYS B N 1
ATOM 9093 C CA . CYS B 1 545 ? -52.545 -0.937 -29.041 1 80.16 545 CYS B CA 1
ATOM 9094 C C . CYS B 1 545 ? -53.678 -1.055 -30.053 1 80.16 545 CYS B C 1
ATOM 9096 O O . CYS B 1 545 ? -54.852 -0.975 -29.689 1 80.16 545 CYS B O 1
ATOM 9098 N N . ALA B 1 546 ? -53.331 -1.201 -31.208 1 80.45 546 ALA B N 1
ATOM 9099 C CA . ALA B 1 546 ? -54.286 -1.199 -32.313 1 80.45 546 ALA B CA 1
ATOM 9100 C C . ALA B 1 546 ? -55.033 -2.527 -32.395 1 80.45 546 ALA B C 1
ATOM 9102 O O . ALA B 1 546 ? -56.034 -2.64 -33.106 1 80.45 546 ALA B O 1
ATOM 9103 N N . HIS B 1 547 ? -54.535 -3.581 -31.549 1 76.53 547 HIS B N 1
ATOM 9104 C CA . HIS B 1 547 ? -55.238 -4.858 -31.524 1 76.53 547 HIS B CA 1
ATOM 9105 C C . HIS B 1 547 ? -56.456 -4.799 -30.608 1 76.53 547 HIS B C 1
ATOM 9107 O O . HIS B 1 547 ? -56.408 -4.178 -29.544 1 76.53 547 HIS B O 1
ATOM 9113 N N . LYS B 1 548 ? -57.675 -5.074 -30.873 1 70.13 548 LYS B N 1
ATOM 9114 C CA . LYS B 1 548 ? -58.949 -4.992 -30.166 1 70.13 548 LYS B CA 1
ATOM 9115 C C . LYS B 1 548 ? -58.884 -5.725 -28.829 1 70.13 548 LYS B C 1
ATOM 9117 O O . LYS B 1 548 ? -58.818 -6.955 -28.791 1 70.13 548 LYS B O 1
ATOM 9122 N N . HIS B 1 549 ? -58.509 -5.012 -27.775 1 72.41 549 HIS B N 1
ATOM 9123 C CA . HIS B 1 549 ? -58.584 -5.538 -26.417 1 72.41 549 HIS B CA 1
ATOM 9124 C C . HIS B 1 549 ? -59.895 -5.145 -25.745 1 72.41 549 HIS B C 1
ATOM 9126 O O . HIS B 1 549 ? -60.53 -4.164 -26.14 1 72.41 549 HIS B O 1
ATOM 9132 N N . THR B 1 550 ? -60.553 -5.915 -24.838 1 74.16 550 THR B N 1
ATOM 9133 C CA . THR B 1 550 ? -61.77 -5.587 -24.104 1 74.16 550 THR B CA 1
ATOM 9134 C C . THR B 1 550 ? -61.588 -4.301 -23.303 1 74.16 550 THR B C 1
ATOM 9136 O O . THR B 1 550 ? -62.541 -3.542 -23.113 1 74.16 550 THR B O 1
ATOM 9139 N N . LYS B 1 551 ? -60.368 -4.065 -22.871 1 69.21 551 LYS B N 1
ATOM 9140 C CA . LYS B 1 551 ? -60.002 -2.835 -22.174 1 69.21 551 LYS B CA 1
ATOM 9141 C C . LYS B 1 551 ? -58.875 -2.106 -22.9 1 69.21 551 LYS B C 1
ATOM 9143 O O . LYS B 1 551 ? -58.066 -2.732 -23.588 1 69.21 551 LYS B O 1
ATOM 9148 N N . ARG B 1 552 ? -58.829 -0.782 -22.889 1 72.9 552 ARG B N 1
ATOM 9149 C CA . ARG B 1 552 ? -57.817 0.064 -23.515 1 72.9 552 ARG B CA 1
ATOM 9150 C C . ARG B 1 552 ? -56.424 -0.27 -22.991 1 72.9 552 ARG B C 1
ATOM 9152 O O . ARG B 1 552 ? -56.176 -0.2 -21.785 1 72.9 552 ARG B O 1
ATOM 9159 N N . VAL B 1 553 ? -55.626 -0.88 -23.86 1 78.26 553 VAL B N 1
ATOM 9160 C CA . VAL B 1 553 ? -54.262 -1.248 -23.498 1 78.26 553 VAL B CA 1
ATOM 9161 C C . VAL B 1 553 ? -53.271 -0.349 -24.233 1 78.26 553 VAL B C 1
ATOM 9163 O O . VAL B 1 553 ? -53.353 -0.189 -25.453 1 78.26 553 VAL B O 1
ATOM 9166 N N . ARG B 1 554 ? -52.408 0.436 -23.502 1 79.77 554 ARG B N 1
ATOM 9167 C CA . ARG B 1 554 ? -51.374 1.299 -24.065 1 79.77 554 ARG B CA 1
ATOM 9168 C C . ARG B 1 554 ? -50.036 0.571 -24.142 1 79.77 554 ARG B C 1
ATOM 9170 O O . ARG B 1 554 ? -49.667 -0.159 -23.22 1 79.77 554 ARG B O 1
ATOM 9177 N N . SER B 1 555 ? -49.411 0.564 -25.221 1 77.79 555 SER B N 1
ATOM 9178 C CA . SER B 1 555 ? -48.151 -0.122 -25.489 1 77.79 555 SER B CA 1
ATOM 9179 C C . SER B 1 555 ? -47.009 0.871 -25.676 1 77.79 555 SER B C 1
ATOM 9181 O O . SER B 1 555 ? -47.211 1.965 -26.207 1 77.79 555 SER B O 1
ATOM 9183 N N . SER B 1 556 ? -45.886 0.59 -25.247 1 78.32 556 SER B N 1
ATOM 9184 C CA . SER B 1 556 ? -44.678 1.379 -25.47 1 78.32 556 SER B CA 1
ATOM 9185 C C . SER B 1 556 ? -43.999 0.992 -26.78 1 78.32 556 SER B C 1
ATOM 9187 O O . SER B 1 556 ? -42.887 1.441 -27.064 1 78.32 556 SER B O 1
ATOM 9189 N N . TYR B 1 557 ? -44.651 0.249 -27.535 1 80.88 557 TYR B N 1
ATOM 9190 C CA . TYR B 1 557 ? -44.129 -0.211 -28.817 1 80.88 557 TYR B CA 1
ATOM 9191 C C . TYR B 1 557 ? -45.052 0.197 -29.959 1 80.88 557 TYR B C 1
ATOM 9193 O O . TYR B 1 557 ? -46.253 0.39 -29.757 1 80.88 557 TYR B O 1
ATOM 9201 N N . GLN B 1 558 ? -44.387 0.396 -31.132 1 82.43 558 GLN B N 1
ATOM 9202 C CA . GLN B 1 558 ? -45.162 0.735 -32.321 1 82.43 558 GLN B CA 1
ATOM 9203 C C . GLN B 1 558 ? -44.609 0.031 -33.557 1 82.43 558 GLN B C 1
ATOM 9205 O O . GLN B 1 558 ? -43.459 -0.414 -33.563 1 82.43 558 GLN B O 1
ATOM 9210 N N . CYS B 1 559 ? -45.353 -0.136 -34.618 1 75.73 559 CYS B N 1
ATOM 9211 C CA . CYS B 1 559 ? -44.931 -0.457 -35.976 1 75.73 559 CYS B CA 1
ATOM 9212 C C . CYS B 1 559 ? -44.897 0.794 -36.847 1 75.73 559 CYS B C 1
ATOM 9214 O O . CYS B 1 559 ? -45.943 1.358 -37.172 1 75.73 559 CYS B O 1
ATOM 9216 N N . PRO B 1 560 ? -43.697 1.36 -37.052 1 77.39 560 PRO B N 1
ATOM 9217 C CA . PRO B 1 560 ? -43.601 2.605 -37.817 1 77.39 560 PRO B CA 1
ATOM 9218 C C . PRO B 1 560 ? -44.124 2.463 -39.244 1 77.39 560 PRO B C 1
ATOM 9220 O O . PRO B 1 560 ? -44.654 3.423 -39.81 1 77.39 560 PRO B O 1
ATOM 9223 N N . ALA B 1 561 ? -44.022 1.363 -39.749 1 75.85 561 ALA B N 1
ATOM 9224 C CA . ALA B 1 561 ? -44.486 1.147 -41.118 1 75.85 561 ALA B CA 1
ATOM 9225 C C . ALA B 1 561 ? -46.003 1.283 -41.21 1 75.85 561 ALA B C 1
ATOM 9227 O O . ALA B 1 561 ? -46.524 1.862 -42.166 1 75.85 561 ALA B O 1
ATOM 9228 N N . CYS B 1 562 ? -46.74 0.85 -40.13 1 76.98 562 CYS B N 1
ATOM 9229 C CA . CYS B 1 562 ? -48.198 0.884 -40.117 1 76.98 562 CYS B CA 1
ATOM 9230 C C . CYS B 1 562 ? -48.709 2.064 -39.3 1 76.98 562 CYS B C 1
ATOM 9232 O O . CYS B 1 562 ? -49.917 2.301 -39.231 1 76.98 562 CYS B O 1
ATOM 9234 N N . ASN B 1 563 ? -47.798 2.752 -38.604 1 79.16 563 ASN B N 1
ATOM 9235 C CA . ASN B 1 563 ? -48.081 3.901 -37.75 1 79.16 563 ASN B CA 1
ATOM 9236 C C . ASN B 1 563 ? -49.142 3.573 -36.703 1 79.16 563 ASN B C 1
ATOM 9238 O O . ASN B 1 563 ? -50.097 4.331 -36.523 1 79.16 563 ASN B O 1
ATOM 9242 N N . VAL B 1 564 ? -48.963 2.381 -36.07 1 83.34 564 VAL B N 1
ATOM 9243 C CA . VAL B 1 564 ? -49.912 1.95 -35.048 1 83.34 564 VAL B CA 1
ATOM 9244 C C . VAL B 1 564 ? -49.157 1.506 -33.797 1 83.34 564 VAL B C 1
ATOM 9246 O O . VAL B 1 564 ? -48.043 0.986 -33.888 1 83.34 564 VAL B O 1
ATOM 9249 N N . GLY B 1 565 ? -49.674 1.778 -32.593 1 82.11 565 GLY B N 1
ATOM 9250 C CA . GLY B 1 565 ? -49.193 1.196 -31.35 1 82.11 565 GLY B CA 1
ATOM 9251 C C . GLY B 1 565 ? -49.59 -0.258 -31.178 1 82.11 565 GLY B C 1
ATOM 9252 O O . GLY B 1 565 ? -50.723 -0.637 -31.479 1 82.11 565 GLY B O 1
ATOM 9253 N N . LEU B 1 566 ? -48.592 -1.223 -30.882 1 80.96 566 LEU B N 1
ATOM 9254 C CA . LEU B 1 566 ? -48.87 -2.646 -30.717 1 80.96 566 LEU B CA 1
ATOM 9255 C C . LEU B 1 566 ? -48.068 -3.226 -29.556 1 80.96 566 LEU B C 1
ATOM 9257 O O . LEU B 1 566 ? -46.876 -2.941 -29.417 1 80.96 566 LEU B O 1
ATOM 9261 N N . CYS B 1 567 ? -48.796 -3.973 -28.679 1 78.75 567 CYS B N 1
ATOM 9262 C CA . CYS B 1 567 ? -48.094 -4.768 -27.678 1 78.75 567 CYS B CA 1
ATOM 9263 C C . CYS B 1 567 ? -47.305 -5.896 -28.332 1 78.75 567 CYS B C 1
ATOM 9265 O O . CYS B 1 567 ? -47.67 -6.372 -29.409 1 78.75 567 CYS B O 1
ATOM 9267 N N . PRO B 1 568 ? -46.1 -6.301 -27.815 1 78.69 568 PRO B N 1
ATOM 9268 C CA . PRO B 1 568 ? -45.285 -7.367 -28.403 1 78.69 568 PRO B CA 1
ATOM 9269 C C . PRO B 1 568 ? -46.079 -8.647 -28.654 1 78.69 568 PRO B C 1
ATOM 9271 O O . PRO B 1 568 ? -45.867 -9.321 -29.665 1 78.69 568 PRO B O 1
ATOM 9274 N N . SER B 1 569 ? -47.08 -8.861 -27.826 1 79.23 569 SER B N 1
ATOM 9275 C CA . SER B 1 569 ? -47.893 -10.063 -27.977 1 79.23 569 SER B CA 1
ATOM 9276 C C . SER B 1 569 ? -48.908 -9.907 -29.105 1 79.23 569 SER B C 1
ATOM 9278 O O . SER B 1 569 ? -49.327 -10.895 -29.711 1 79.23 569 SER B O 1
ATOM 9280 N N . CYS B 1 570 ? -49.263 -8.708 -29.472 1 79.13 570 CYS B N 1
ATOM 9281 C CA . CYS B 1 570 ? -50.331 -8.429 -30.424 1 79.13 570 CYS B CA 1
ATOM 9282 C C . CYS B 1 570 ? -49.771 -8.21 -31.825 1 79.13 570 CYS B C 1
ATOM 9284 O O . CYS B 1 570 ? -50.522 -8.176 -32.801 1 79.13 570 CYS B O 1
ATOM 9286 N N . PHE B 1 571 ? -48.478 -8.088 -31.946 1 77.99 571 PHE B N 1
ATOM 9287 C CA . PHE B 1 571 ? -47.812 -7.697 -33.182 1 77.99 571 PHE B CA 1
ATOM 9288 C C . PHE B 1 571 ? -48.063 -8.724 -34.28 1 77.99 571 PHE B C 1
ATOM 9290 O O . PHE B 1 571 ? -48.507 -8.373 -35.376 1 77.99 571 PHE B O 1
ATOM 9297 N N . ALA B 1 572 ? -47.866 -9.875 -33.922 1 77.19 572 ALA B N 1
ATOM 9298 C CA . ALA B 1 572 ? -48.031 -10.93 -34.92 1 77.19 572 ALA B CA 1
ATOM 9299 C C . ALA B 1 572 ? -49.494 -11.072 -35.33 1 77.19 572 ALA B C 1
ATOM 9301 O O . ALA B 1 572 ? -49.803 -11.202 -36.516 1 77.19 572 ALA B O 1
ATOM 9302 N N . GLY B 1 573 ? -50.392 -11.03 -34.357 1 78.74 573 GLY B N 1
ATOM 9303 C CA . GLY B 1 573 ? -51.813 -11.187 -34.622 1 78.74 573 GLY B CA 1
ATOM 9304 C C . GLY B 1 573 ? -52.392 -10.062 -35.459 1 78.74 573 GLY B C 1
ATOM 9305 O O . GLY B 1 573 ? -53.151 -10.307 -36.399 1 78.74 573 GLY B O 1
ATOM 9306 N N . TYR B 1 574 ? -51.985 -8.89 -35.186 1 79.04 574 TYR B N 1
ATOM 9307 C CA . TYR B 1 574 ? -52.471 -7.703 -35.88 1 79.04 574 TYR B CA 1
ATOM 9308 C C . TYR B 1 574 ? -52.062 -7.723 -37.348 1 79.04 574 TYR B C 1
ATOM 9310 O O . TYR B 1 574 ? -52.888 -7.488 -38.233 1 79.04 574 TYR B O 1
ATOM 9318 N N . HIS B 1 575 ? -50.837 -8.021 -37.633 1 76.34 575 HIS B N 1
ATOM 9319 C CA . HIS B 1 575 ? -50.341 -7.954 -39.003 1 76.34 575 HIS B CA 1
ATOM 9320 C C . HIS B 1 575 ? -50.77 -9.177 -39.805 1 76.34 575 HIS B C 1
ATOM 9322 O O . HIS B 1 575 ? -50.933 -9.099 -41.025 1 76.34 575 HIS B O 1
ATOM 9328 N N . ALA B 1 576 ? -51.086 -10.197 -39.043 1 77.72 576 ALA B N 1
ATOM 9329 C CA . ALA B 1 576 ? -51.693 -11.347 -39.709 1 77.72 576 ALA B CA 1
ATOM 9330 C C . ALA B 1 576 ? -53.119 -11.035 -40.152 1 77.72 576 ALA B C 1
ATOM 9332 O O . ALA B 1 576 ? -53.521 -11.385 -41.264 1 77.72 576 ALA B O 1
ATOM 9333 N N . GLN B 1 577 ? -53.844 -10.352 -39.333 1 77.51 577 GLN B N 1
ATOM 9334 C CA . GLN B 1 577 ? -55.218 -9.979 -39.652 1 77.51 577 GLN B CA 1
ATOM 9335 C C . GLN B 1 577 ? -55.261 -8.939 -40.768 1 77.51 577 GLN B C 1
ATOM 9337 O O . GLN B 1 577 ? -56.09 -9.029 -41.676 1 77.51 577 GLN B O 1
ATOM 9342 N N . ARG B 1 578 ? -54.382 -8.017 -40.691 1 73.62 578 ARG B N 1
ATOM 9343 C CA . ARG B 1 578 ? -54.31 -6.96 -41.695 1 73.62 578 ARG B CA 1
ATOM 9344 C C . ARG B 1 578 ? -53.981 -7.533 -43.07 1 73.62 578 ARG B C 1
ATOM 9346 O O . ARG B 1 578 ? -54.52 -7.079 -44.082 1 73.62 578 ARG B O 1
ATOM 9353 N N . ARG B 1 579 ? -53.176 -8.427 -43.109 1 70.99 579 ARG B N 1
ATOM 9354 C CA . ARG B 1 579 ? -52.841 -9.109 -44.355 1 70.99 579 ARG B CA 1
ATOM 9355 C C . ARG B 1 579 ? -54.048 -9.858 -44.91 1 70.99 579 ARG B C 1
ATOM 9357 O O . ARG B 1 579 ? -54.253 -9.901 -46.125 1 70.99 579 ARG B O 1
ATOM 9364 N N . ARG B 1 580 ? -54.81 -10.283 -44.035 1 71.78 580 ARG B N 1
ATOM 9365 C CA . ARG B 1 580 ? -56.022 -10.974 -44.465 1 71.78 580 ARG B CA 1
ATOM 9366 C C . ARG B 1 580 ? -57.048 -9.99 -45.017 1 71.78 580 ARG B C 1
ATOM 9368 O O . ARG B 1 580 ? -57.723 -10.279 -46.007 1 71.78 580 ARG B O 1
ATOM 9375 N N . ASP B 1 581 ? -57.005 -8.853 -44.354 1 65.6 581 ASP B N 1
ATOM 9376 C CA . ASP B 1 581 ? -57.99 -7.861 -44.776 1 65.6 581 ASP B CA 1
ATOM 9377 C C . ASP B 1 581 ? -57.581 -7.207 -46.093 1 65.6 581 ASP B C 1
ATOM 9379 O O . ASP B 1 581 ? -58.434 -6.749 -46.856 1 65.6 581 ASP B O 1
ATOM 9383 N N . GLN B 1 582 ? -56.273 -7.115 -46.411 1 59.86 582 GLN B N 1
ATOM 9384 C CA . GLN B 1 582 ? -55.787 -6.494 -47.639 1 59.86 582 GLN B CA 1
ATOM 9385 C C . GLN B 1 582 ? -55.755 -7.498 -48.787 1 59.86 582 GLN B C 1
ATOM 9387 O O . GLN B 1 582 ? -55.591 -7.116 -49.948 1 59.86 582 GLN B O 1
ATOM 9392 N N . GLN B 1 583 ? -55.933 -8.605 -48.559 1 54.31 583 GLN B N 1
ATOM 9393 C CA . GLN B 1 583 ? -56.164 -9.574 -49.624 1 54.31 583 GLN B CA 1
ATOM 9394 C C . GLN B 1 583 ? -57.648 -9.671 -49.967 1 54.31 583 GLN B C 1
ATOM 9396 O O . GLN B 1 583 ? -58.016 -10.219 -51.008 1 54.31 583 GLN B O 1
#

Sequence (1166 aa):
MASPSTSESSQSVDVFDPSFDTSEEEITDSSDYDSSASDSESEDGNGEGIDIGDGIWTVIMGEDVGPQDIPFIAVPGPKHAPPPQAEPIDYINLFFTDDLINLMVRQTNLYSDQWIQAKRQYLIDKPHSRVHSWIKGGLVSPQEMRAFLAVLFNMNPNPKHVKESYWDSIHKSQQMPWFPEHFNRDRFSLISKFLHFANNADAPPEGHTQYKTYKVQPIVDHFNNRFKHYFCPYRNISIDESMVGFKGKLPHLRQFMPNKRHARFGVKVWCLCDSSTGYMYSFEIFKGANDPDDRHEYGATYALVMRMMTAANLLHMGYHLGLDNYFTSPRLFIELFNSHTPATGTVRKNRKGLPSSVVNAKLQKKEVASRRKNNLLCVAYKDNTRQPILLSTYAKAGFVDTTNSKGKTRNLPNIIVEYNNAMGGVDLSDARLYKYLTERRTIKWTHKFVFSLFGRALLNAFILYQKNTTDAPKKTRYQFCVSIVEDMMGDYRPPHKVIRKRRSREEIQAANQLEPIIEAPENPAQPGPSPCRLVKLDVGKRRDCAHKHTKRVRSSYQCPACNVGLCPSCFAGYHAQRRRDQQMASPSTSESSQSVDVFDPSFDTSEEEITDSSDYDSSASDSESEDGNGEGIDIGDGIWTVIMGEDVGPQDIPFIAVPGPKHAPPPQAEPIDYINLFFTDDLINLMVRQTNLYSDQWIQAKRQYLIDKPHSRVHSWIKGGLVSPQEMRAFLAVLFNMNPNPKHVKESYWDSIHKSQQMPWFPEHFNRDRFSLISKFLHFANNADAPPEGHTQYKTYKVQPIVDHFNNRFKHYFCPYRNISIDESMVGFKGKLPHLRQFMPNKRHARFGVKVWCLCDSSTGYMYSFEIFKGANDPDDRHEYGATYALVMRMMTAANLLHMGYHLGLDNYFTSPRLFIELFNSHTPATGTVRKNRKGLPSSVVNAKLQKKEVASRRKNNLLCVAYKDNTRQPILLSTYAKAGFVDTTNSKGKTRNLPNIIVEYNNAMGGVDLSDARLYKYLTERRTIKWTHKFVFSLFGRALLNAFILYQKNTTDAPKKTRYQFCVSIVEDMMGDYRPPHKVIRKRRSREEIQAANQLEPIIEAPENPAQPGPSPCRLVKLDVGKRRDCAHKHTKRVRSSYQCPACNVGLCPSCFAGYHAQRRRDQQ

Solvent-accessible surface area (backbone atoms only — not comparable to full-atom values): 66190 Å² total; per-residue (Å²): 141,86,82,80,83,81,80,81,80,80,80,79,76,81,74,80,76,75,69,73,74,72,68,70,66,68,74,68,76,70,63,84,61,67,51,63,58,51,78,58,69,64,65,63,75,73,63,72,80,71,73,64,69,95,71,61,79,35,75,71,75,78,81,55,86,45,29,78,86,61,69,64,71,70,77,55,42,73,28,93,61,73,63,42,84,56,53,62,53,60,45,45,43,66,72,62,30,69,67,56,45,46,47,37,33,52,23,16,45,50,44,42,50,55,49,49,65,75,39,43,68,58,50,66,76,38,75,84,44,69,64,55,54,45,68,69,69,48,74,71,42,59,62,54,50,41,29,50,48,20,54,56,56,47,38,26,65,46,40,56,86,46,78,70,45,47,59,34,80,80,48,62,81,60,27,28,65,44,44,56,67,51,38,50,68,67,59,51,52,49,49,62,72,33,60,33,54,39,63,75,87,71,57,57,58,86,84,44,77,59,42,78,44,49,61,49,39,62,57,52,52,50,49,42,52,42,34,48,58,39,39,36,63,55,57,31,23,14,51,44,79,45,63,46,59,43,90,52,91,41,94,71,44,61,38,47,38,88,81,41,63,88,30,37,33,14,42,41,28,40,34,34,12,17,22,88,78,18,40,60,40,39,70,45,74,54,70,54,93,80,36,73,80,28,68,43,91,82,29,46,45,44,34,45,54,52,47,53,37,56,77,66,66,51,62,64,32,24,31,35,36,11,35,45,43,82,53,42,47,60,65,50,46,54,52,33,39,73,37,33,24,26,32,27,26,32,38,49,81,85,49,73,88,60,60,61,77,37,68,68,51,86,65,52,75,78,33,75,35,62,36,33,37,84,46,39,32,40,36,25,38,19,51,93,87,50,67,55,33,36,41,21,35,63,42,35,72,58,71,41,79,45,66,46,90,85,64,54,72,44,82,38,47,34,49,57,56,52,28,59,54,11,32,52,2,48,58,46,28,49,57,61,41,55,70,39,50,64,85,67,92,59,83,48,63,65,56,52,50,50,51,50,50,52,44,48,48,53,49,40,30,49,54,46,44,70,74,50,43,70,60,82,76,64,74,49,72,66,55,42,54,56,56,31,29,62,58,46,29,63,85,59,65,44,81,78,67,82,72,72,77,73,65,47,65,62,45,40,46,54,57,62,56,51,70,79,74,73,71,70,77,78,73,84,73,76,94,63,77,71,74,79,46,85,40,74,48,62,93,93,47,63,30,57,30,71,53,92,57,100,54,96,50,69,13,49,23,24,22,73,64,73,71,39,19,30,38,85,84,38,45,65,57,44,56,53,51,48,53,54,68,73,94,135,83,81,77,78,80,78,78,77,77,78,77,76,81,70,81,76,75,66,70,73,73,67,68,66,66,74,66,78,67,63,84,61,68,50,64,60,49,76,57,67,63,66,62,74,72,63,70,81,72,71,64,70,95,72,61,78,34,76,71,75,80,80,54,86,46,30,78,84,61,69,65,71,70,77,56,41,75,28,92,61,74,62,42,84,56,54,62,52,59,44,45,43,67,70,62,29,69,66,56,45,46,46,37,32,54,23,16,45,50,44,42,52,54,50,48,64,74,40,43,68,58,51,66,76,37,77,83,44,68,63,56,52,44,70,70,71,47,74,70,44,59,63,53,51,40,30,51,48,20,54,56,57,49,38,26,64,46,39,56,86,47,78,68,44,47,58,34,81,80,48,63,82,58,27,29,66,45,44,55,67,50,38,51,68,68,59,51,51,51,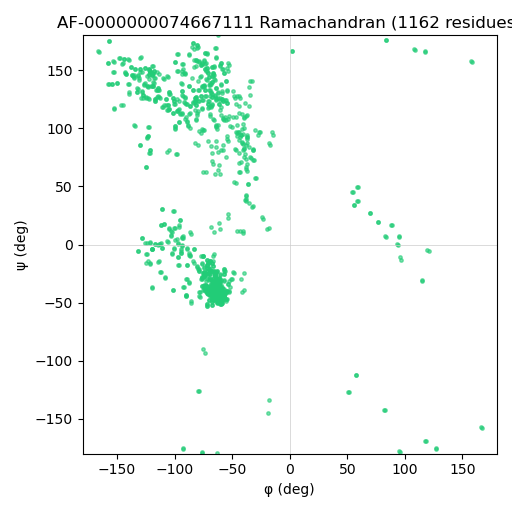50,62,70,33,59,35,54,40,63,76,88,71,56,56,58,86,84,43,76,59,43,79,46,50,61,49,39,60,57,53,53,50,48,41,52,42,35,47,58,39,39,35,61,54,56,31,23,15,50,41,78,44,63,45,59,42,90,53,91,43,93,70,44,60,38,48,37,89,82,40,64,88,28,36,34,14,42,43,29,41,33,34,11,18,22,86,78,18,40,61,40,40,70,44,74,53,71,54,92,80,36,73,80,28,69,43,93,81,29,43,45,43,33,45,53,53,48,53,37,55,75,66,65,51,62,63,31,23,32,34,37,10,35,46,43,83,54,42,45,59,63,49,47,54,50,33,39,74,38,34,24,26,30,28,24,32,36,50,82,84,50,72,87,62,60,62,75,37,68,68,52,87,64,52,76,77,32,74,36,62,36,32,38,84,45,38,33,39,37,25,39,20,52,93,87,50,67,56,32,35,41,21,37,63,41,34,71,56,69,41,79,45,66,47,91,84,64,54,72,44,82,40,48,34,49,58,56,51,27,58,54,10,31,51,2,48,57,45,28,49,55,59,42,55,69,39,50,63,85,67,92,60,84,49,64,66,55,51,51,48,50,50,49,50,43,47,49,53,51,39,31,49,53,46,44,69,75,50,42,68,60,84,76,64,75,50,72,67,56,42,54,57,55,29,30,62,57,45,28,61,86,59,60,45,77,79,66,81,70,71,78,76,66,48,65,63,44,41,46,53,56,60,54,50,70,78,73,73,72,69,78,78,71,83,73,77,93,65,77,72,74,80,47,86,39,74,50,62,93,94,45,62,30,58,31,71,53,93,56,100,56,96,50,71,13,50,22,22,22,74,66,73,71,40,18,28,38,86,83,39,44,63,59,46,55,52,49,49,52,58,70,75,100